Protein AF-H2IPE2-F1 (afdb_monomer_lite)

Organism: Rahnella aquatilis (strain ATCC 33071 / DSM 4594 / JCM 1683 / NBRC 105701 / NCIMB 13365 / CIP 78.65) (NCBI:txid745277)

Radius of gyration: 67.82 Å; chains: 1; bounding box: 161×78×217 Å

Foldseek 3Di:
DDDDDDDDDDDDDPDDDDAFAWEADPVGQIDGDQDDDDDDDDDDDDDDDDDDDDDDDPDDDDRPDQQLFDDAQADRQLLSQLLVVCLVCLPDQSCPDPSNVLRVLSLLLDDLVRNVVSLCRSLSSLVSVLVPDDQKHKYWDFPDDDPTDTDIDIDGDSSSVSSVVNSVSSNVVSVVSSVVVVVVVVVLVVVVVVVVVVLVVVLVVLVVVLVVLDPDDALVRLVVQLVVLVVQLVVLVVVLVVLVVVLVVLVVVLVVLVVQLVVLVVVLVVVVVVQVVFDDDPQFTFHWDWDFPDDDPTDIDTDTDGPGGNVNNVVSVVSSVVSVVVSVVSVVVSVVSVVVSVVSVVSSVVSVVSSVVSVVSSVSNVVSVVVSVVSVVVVVVVVVVSVVVVVVVVVVVSVVSVVVVVVSVVVVVVLVVLLVVLLQCQQALQEFEEAFAFPPDDQQQFWWWKGKRNLYIETEDSVCSNVLLVQLLVQLVVLVPDDLVPDPAKFKFWSFKDAQDPDDDPCRVQDASIWMKIKDFCVSQPHDDPVVLVVCAVVQWFDFAQKAWAWDQDPRRITTIMIMGGSGGDGATRHEFDQDPSFRFTKDWDDDFAQHDTHMYTYHQNPAAAPPDDAGSDDGRHTSYDYDDPDDPRDPDDDGPRPRDRPLDDDDFDWHFYDYDVVSSGGIMIMHTHDPQQAKDFAAAQWDDADQQQQVQQADDPAGAQHRVLSVVRGGDMDNGLLRVQLSSLLSQLPDPRNVVSADPVQSVCSVRSHAGFDDPVLADDPQGGWDWDFCQDSVNRGDSRYSRRIHTHGNNNVVVVVVVD

InterPro domains:
  IPR016128 Pyosin/cloacin translocation domain [PF06958] (533-672)
  IPR036302 Pyosin/cloacin translocation domain superfamily [SSF69369] (407-702)
  IPR037146 Colicin/pyocin, DNase domain superfamily [G3DSA:3.90.540.10] (673-806)
  IPR044925 His-Me finger superfamily [SSF54060] (674-803)
  IPR051425 Formin Homology [PTHR45725] (156-661)

pLDDT: mean 74.63, std 19.96, range [21.08, 97.31]

Sequence (806 aa):
MPGFSYNGDGKVPTGYFNGPPVTYDSDGSVRVNLSHVDEGSTNTGTGNAGGHDTGSASGSSGSVGSNWAGSGPVNTSLINATISESLSNLLVAVTSTASYRILRAAFDALALVQQPVARDQIVQAWQRAHDLMPDKVTESYETGGSNGHTATRTTDNAAKKTMAQAVTQVLSDLQSAISQHQKAGAAASEAAASAAAEAEKQRQAAIAAAGIAGLNQSVSQSQANLNTATAEQSRLQQAANVAAQNAVNLRQAAQSAESAAQQAALRANQLNAQAAKLTKRNGDYGHWETRDVGGKNDRTVSIFVTELTGSTLNAARTNATNTRNSANQQAGQASAAEQASAAAAVAARDAETHRQAAQAALTASQQAASRAAEAERQRKAAEAAAAAAATAARAAEAERQRKAAEAAAAKLAQAMQARQVAADSLRTISIQSVRGIPLSASMTGTPISWAVASEGGVVLGDDVVGAAWGRISAALAELRGIATASLAGPVAVTIVGLLYSSEVGVGSDVVPGRDISTLISGDVLSLPDSAVLNNAADTNVGISMPVRGQMVMRENGTLEAQLVRTGIAGSVPVVRAVKDNKTGYWSYTLPTMAGVPAQTILVSPADAPGVNTPLTMGGPVPLPENIVHTGNPVSAPQGVTVTTTPVADDLDFRDVILIFPAASGLKPLYVMLRSPRNMPGTVSGKGQPVGDNWLGNAGVGDGAPLPSQIANKLRGRTFGSFDSFRRAFWKTVADDPELSKQFDPNSLNTMRNGRAPYVRKQDRIGKRVKIELHHKQEISKGGDVYNVDNLNAATPKNHIEIHKGN

Structure (mmCIF, N/CA/C/O backbone):
data_AF-H2IPE2-F1
#
_entry.id   AF-H2IPE2-F1
#
loop_
_atom_site.group_PDB
_atom_site.id
_atom_site.type_symbol
_atom_site.label_atom_id
_atom_site.label_alt_id
_atom_site.label_comp_id
_atom_site.label_asym_id
_atom_site.label_entity_id
_atom_site.label_seq_id
_atom_site.pdbx_PDB_ins_code
_atom_site.Cartn_x
_atom_site.Cartn_y
_atom_site.Cartn_z
_atom_site.occupancy
_atom_site.B_iso_or_equiv
_atom_site.auth_seq_id
_atom_site.auth_comp_id
_atom_site.auth_asym_id
_atom_site.auth_atom_id
_atom_site.pdbx_PDB_model_num
ATOM 1 N N . MET A 1 1 ? -11.782 34.295 16.438 1.00 39.06 1 MET A N 1
ATOM 2 C CA . MET A 1 1 ? -10.940 35.502 16.600 1.00 39.06 1 MET A CA 1
ATOM 3 C C . MET A 1 1 ? -10.333 35.451 17.990 1.00 39.06 1 MET A C 1
ATOM 5 O O . MET A 1 1 ? -11.072 35.130 18.914 1.00 39.06 1 MET A O 1
ATOM 9 N N . PRO A 1 2 ? -9.000 35.509 18.092 1.00 32.69 2 PRO A N 1
ATOM 10 C CA . PRO A 1 2 ? -8.198 36.747 18.107 1.00 32.69 2 PRO A CA 1
ATOM 11 C C . PRO A 1 2 ? -7.173 36.730 16.947 1.00 32.69 2 PRO A C 1
ATOM 13 O O . PRO A 1 2 ? -6.943 35.676 16.374 1.00 32.69 2 PRO A O 1
ATOM 16 N N . GLY A 1 3 ? -6.573 37.803 16.435 1.00 26.47 3 GLY A N 1
ATOM 17 C CA . GLY A 1 3 ? -6.224 39.106 16.991 1.00 26.47 3 GLY A CA 1
ATOM 18 C C . GLY A 1 3 ? -4.714 39.294 16.784 1.00 26.47 3 GLY A C 1
ATOM 19 O O . GLY A 1 3 ? -3.959 39.073 17.721 1.00 26.47 3 GLY A O 1
ATOM 20 N N . PHE A 1 4 ? -4.272 39.629 15.563 1.00 25.16 4 PHE A N 1
ATOM 21 C CA . PHE A 1 4 ? -2.873 39.975 15.282 1.00 25.16 4 PHE A CA 1
ATOM 22 C C . PHE A 1 4 ? -2.774 41.394 14.721 1.00 25.16 4 PHE A C 1
ATOM 24 O O . PHE A 1 4 ? -3.373 41.732 13.703 1.00 25.16 4 PHE A O 1
ATOM 31 N N . SER A 1 5 ? -2.039 42.201 15.482 1.00 24.73 5 SER A N 1
ATOM 32 C CA . SER A 1 5 ? -1.697 43.599 15.259 1.00 24.73 5 SER A CA 1
ATOM 33 C C . SER A 1 5 ? -0.716 43.751 14.097 1.00 24.73 5 SER A C 1
ATOM 35 O O . SER A 1 5 ? 0.240 42.984 13.981 1.00 24.73 5 SER A O 1
ATOM 37 N N . TYR A 1 6 ? -0.948 44.769 13.274 1.00 25.72 6 TYR A N 1
ATOM 38 C CA . TYR A 1 6 ? -0.031 45.257 12.253 1.00 25.72 6 TYR A CA 1
ATOM 39 C C . TYR A 1 6 ? 0.849 46.334 12.898 1.00 25.72 6 TYR A C 1
ATOM 41 O O . TYR A 1 6 ? 0.336 47.381 13.279 1.00 25.72 6 TYR A O 1
ATOM 49 N N . ASN A 1 7 ? 2.158 46.100 12.996 1.00 26.72 7 ASN A N 1
ATOM 50 C CA . ASN A 1 7 ? 3.132 47.171 13.187 1.00 26.72 7 ASN A CA 1
ATOM 51 C C . ASN A 1 7 ? 4.085 47.148 11.998 1.00 26.72 7 ASN A C 1
ATOM 53 O O . ASN A 1 7 ? 4.836 46.194 11.802 1.00 26.72 7 ASN A O 1
ATOM 57 N N . GLY A 1 8 ? 3.992 48.198 11.187 1.00 27.27 8 GLY A N 1
ATOM 58 C CA . GLY A 1 8 ? 4.993 48.522 10.193 1.00 27.27 8 GLY A CA 1
ATOM 59 C C . GLY A 1 8 ? 6.176 49.200 10.867 1.00 27.27 8 GLY A C 1
ATOM 60 O O . GLY A 1 8 ? 5.989 50.156 11.607 1.00 27.27 8 GLY A O 1
ATOM 61 N N . ASP A 1 9 ? 7.370 48.723 10.547 1.00 25.06 9 ASP A N 1
ATOM 62 C CA . ASP A 1 9 ? 8.562 49.554 10.489 1.00 25.06 9 ASP A CA 1
ATOM 63 C C . ASP A 1 9 ? 9.328 49.161 9.229 1.00 25.06 9 ASP A C 1
ATOM 65 O O . ASP A 1 9 ? 9.737 48.015 9.027 1.00 25.06 9 ASP A O 1
ATOM 69 N N . GLY A 1 10 ? 9.441 50.128 8.323 1.00 31.70 10 GLY A N 1
ATOM 70 C CA . GLY A 1 10 ? 10.132 49.977 7.060 1.00 31.70 10 GLY A CA 1
ATOM 71 C C . GLY A 1 10 ? 11.640 49.926 7.262 1.00 31.70 10 GLY A C 1
ATOM 72 O O . GLY A 1 10 ? 12.254 50.933 7.597 1.00 31.70 10 GLY A O 1
ATOM 73 N N . LYS A 1 11 ? 12.239 48.779 6.940 1.00 24.83 11 LYS A N 1
ATOM 74 C CA . LYS A 1 11 ? 13.549 48.691 6.284 1.00 24.83 11 LYS A CA 1
ATOM 75 C C . LYS A 1 11 ? 13.545 47.493 5.341 1.00 24.83 11 LYS A C 1
ATOM 77 O O . LYS A 1 11 ? 13.530 46.348 5.775 1.00 24.83 11 LYS A O 1
ATOM 82 N N . VAL A 1 12 ? 13.549 47.783 4.045 1.00 25.69 12 VAL A N 1
ATOM 83 C CA . VAL A 1 12 ? 13.783 46.813 2.972 1.00 25.69 12 VAL A CA 1
ATOM 84 C C . VAL A 1 12 ? 15.279 46.475 2.971 1.00 25.69 12 VAL A C 1
ATOM 86 O O . VAL A 1 12 ? 16.079 47.398 2.807 1.00 25.69 12 VAL A O 1
ATOM 89 N N . PRO A 1 13 ? 15.709 45.209 3.109 1.00 25.03 13 PRO A N 1
ATOM 90 C CA . PRO A 1 13 ? 16.999 44.797 2.591 1.00 25.03 13 PRO A CA 1
ATOM 91 C C . PRO A 1 13 ? 16.805 44.522 1.099 1.00 25.03 13 PRO A C 1
ATOM 93 O O . PRO A 1 13 ? 16.124 43.578 0.702 1.00 25.03 13 PRO A O 1
ATOM 96 N N . THR A 1 14 ? 17.377 45.381 0.264 1.00 32.94 14 THR A N 1
ATOM 97 C CA . THR A 1 14 ? 17.540 45.144 -1.169 1.00 32.94 14 THR A CA 1
ATOM 98 C C . THR A 1 14 ? 18.471 43.949 -1.374 1.00 32.94 14 THR A C 1
ATOM 100 O O . THR A 1 14 ? 19.690 44.098 -1.368 1.00 32.94 14 THR A O 1
ATOM 103 N N . GLY A 1 15 ? 17.891 42.764 -1.535 1.00 22.78 15 GLY A N 1
ATOM 104 C CA . GLY A 1 15 ? 18.544 41.591 -2.103 1.00 22.78 15 GLY A CA 1
ATOM 105 C C . GLY A 1 15 ? 17.715 41.131 -3.293 1.00 22.78 15 GLY A C 1
ATOM 106 O O . GLY A 1 15 ? 16.628 40.590 -3.109 1.00 22.78 15 GLY A O 1
ATOM 107 N N . TYR A 1 16 ? 18.187 41.404 -4.508 1.00 24.92 16 TYR A N 1
ATOM 108 C CA . TYR A 1 16 ? 17.588 40.863 -5.726 1.00 24.92 16 TYR A CA 1
ATOM 109 C C . TYR A 1 16 ? 17.760 39.338 -5.714 1.00 24.92 16 TYR A C 1
ATOM 111 O O . TYR A 1 16 ? 18.867 38.841 -5.888 1.00 24.92 16 TYR A O 1
ATOM 119 N N . PHE A 1 17 ? 16.671 38.603 -5.489 1.00 22.50 17 PHE A N 1
ATOM 120 C CA . PHE A 1 17 ? 16.592 37.164 -5.733 1.00 22.50 17 PHE A CA 1
ATOM 121 C C . PHE A 1 17 ? 15.852 36.948 -7.056 1.00 22.50 17 PHE A C 1
ATOM 123 O O . PHE A 1 17 ? 14.641 37.152 -7.130 1.00 22.50 17 PHE A O 1
ATOM 130 N N . ASN A 1 18 ? 16.578 36.548 -8.102 1.00 28.97 18 ASN A N 1
ATOM 131 C CA . ASN A 1 18 ? 15.976 36.017 -9.324 1.00 28.97 18 ASN A CA 1
ATOM 132 C C . ASN A 1 18 ? 15.514 34.579 -9.048 1.00 28.97 18 ASN A C 1
ATOM 134 O O . ASN A 1 18 ? 16.329 33.706 -8.757 1.00 28.97 18 ASN A O 1
ATOM 138 N N . GLY A 1 19 ? 14.202 34.340 -9.097 1.00 30.44 19 GLY A N 1
ATOM 139 C CA . GLY A 1 19 ? 13.634 32.989 -9.069 1.00 30.44 19 GLY A CA 1
ATOM 140 C C . GLY A 1 19 ? 13.835 32.249 -10.403 1.00 30.44 19 GLY A C 1
ATOM 141 O O . GLY A 1 19 ? 14.130 32.891 -11.413 1.00 30.44 19 GLY A O 1
ATOM 142 N N . PRO A 1 20 ? 13.674 30.911 -10.431 1.00 31.31 20 PRO A N 1
ATOM 143 C CA . PRO A 1 20 ? 13.865 30.114 -11.641 1.00 31.31 20 PRO A CA 1
ATOM 144 C C . PRO A 1 20 ? 12.884 30.518 -12.759 1.00 31.31 20 PRO A C 1
ATOM 146 O O . PRO A 1 20 ? 11.712 30.785 -12.469 1.00 31.31 20 PRO A O 1
ATOM 149 N N . PRO A 1 21 ? 13.318 30.536 -14.034 1.00 30.81 21 PRO A N 1
ATOM 150 C CA . PRO A 1 21 ? 12.443 30.856 -15.152 1.00 30.81 21 PRO A CA 1
ATOM 151 C C . PRO A 1 21 ? 11.389 29.758 -15.344 1.00 30.81 21 PRO A C 1
ATOM 153 O O . PRO A 1 21 ? 11.684 28.562 -15.420 1.00 30.81 21 PRO A O 1
ATOM 156 N N . VAL A 1 22 ? 10.136 30.189 -15.428 1.00 33.06 22 VAL A N 1
ATOM 157 C CA . VAL A 1 22 ? 8.984 29.350 -15.757 1.00 33.06 22 VAL A CA 1
ATOM 158 C C . VAL A 1 22 ? 8.752 29.470 -17.259 1.00 33.06 22 VAL A C 1
ATOM 160 O O . VAL A 1 22 ? 8.732 30.580 -17.788 1.00 33.06 22 VAL A O 1
ATOM 163 N N . THR A 1 23 ? 8.593 28.341 -17.944 1.00 32.09 23 THR A N 1
ATOM 164 C CA . THR A 1 23 ? 8.240 28.319 -19.371 1.00 32.09 23 THR A CA 1
ATOM 165 C C . THR A 1 23 ? 6.856 27.726 -19.551 1.00 32.09 23 THR A C 1
ATOM 167 O O . THR A 1 23 ? 6.448 26.813 -18.826 1.00 32.09 23 THR A O 1
ATOM 170 N N . TYR A 1 24 ? 6.136 28.289 -20.512 1.00 34.62 24 TYR A N 1
ATOM 171 C CA . TYR A 1 24 ? 4.797 27.872 -20.872 1.00 34.62 24 TYR A CA 1
ATOM 172 C C . TYR A 1 24 ? 4.792 27.284 -22.263 1.00 34.62 24 TYR A C 1
ATOM 174 O O . TYR A 1 24 ? 5.375 27.846 -23.193 1.00 34.62 24 TYR A O 1
ATOM 182 N N . ASP A 1 25 ? 4.102 26.162 -22.384 1.00 35.34 25 ASP A N 1
ATOM 183 C CA . ASP A 1 25 ? 3.833 25.542 -23.665 1.00 35.34 25 ASP A CA 1
ATOM 184 C C . ASP A 1 25 ? 2.575 26.179 -24.285 1.00 35.34 25 ASP A C 1
ATOM 186 O O . ASP A 1 25 ? 1.688 26.690 -23.595 1.00 35.34 25 ASP A O 1
ATOM 190 N N . SER A 1 26 ? 2.466 26.139 -25.615 1.00 29.55 26 SER A N 1
ATOM 191 C CA . SER A 1 26 ? 1.367 26.752 -26.382 1.00 29.55 26 SER A CA 1
ATOM 192 C C . SER A 1 26 ? -0.039 26.209 -26.058 1.00 29.55 26 SER A C 1
ATOM 194 O O . SER A 1 26 ? -1.028 26.719 -26.583 1.00 29.55 26 SER A O 1
ATOM 196 N N . ASP A 1 27 ? -0.136 25.170 -25.224 1.00 31.84 27 ASP A N 1
ATOM 197 C CA . ASP A 1 27 ? -1.373 24.547 -24.743 1.00 31.84 27 ASP A CA 1
ATOM 198 C C . ASP A 1 27 ? -1.800 25.001 -23.330 1.00 31.84 27 ASP A C 1
ATOM 200 O O . ASP A 1 27 ? -2.842 24.569 -22.833 1.00 31.84 27 ASP A O 1
ATOM 204 N N . GLY A 1 28 ? -1.035 25.895 -22.692 1.00 28.58 28 GLY A N 1
ATOM 205 C CA . GLY A 1 28 ? -1.324 26.432 -21.360 1.00 28.58 28 GLY A CA 1
ATOM 206 C C . GLY A 1 28 ? -0.791 25.591 -20.195 1.00 28.58 28 GLY A C 1
ATOM 207 O O . GLY A 1 28 ? -1.116 25.890 -19.042 1.00 28.58 28 GLY A O 1
ATOM 208 N N . SER A 1 29 ? 0.018 24.559 -20.456 1.00 31.33 29 SER A N 1
ATOM 209 C CA . SER A 1 29 ? 0.733 23.817 -19.412 1.00 31.33 29 SER A CA 1
ATOM 210 C C . SER A 1 29 ? 1.990 24.565 -18.921 1.00 31.33 29 SER A C 1
ATOM 212 O O . SER A 1 29 ? 2.591 25.359 -19.647 1.00 31.33 29 SER A O 1
ATOM 214 N N . VAL A 1 30 ? 2.359 24.362 -17.645 1.00 31.36 30 VAL A N 1
ATOM 215 C CA . VAL A 1 30 ? 3.437 25.102 -16.953 1.00 31.36 30 VAL A CA 1
ATOM 216 C C . VAL A 1 30 ? 4.585 24.162 -16.589 1.00 31.36 30 VAL A C 1
ATOM 218 O O . VAL A 1 30 ? 4.368 23.188 -15.865 1.00 31.36 30 VAL A O 1
ATOM 221 N N . ARG A 1 31 ? 5.819 24.485 -17.004 1.00 34.50 31 ARG A N 1
ATOM 222 C CA . ARG A 1 31 ? 7.047 23.799 -16.559 1.00 34.50 31 ARG A CA 1
ATOM 223 C C . ARG A 1 31 ? 7.936 24.741 -15.739 1.00 34.50 31 ARG A C 1
ATOM 225 O O . ARG A 1 31 ? 8.247 25.854 -16.161 1.00 34.50 31 ARG A O 1
ATOM 232 N N . VAL A 1 32 ? 8.366 24.284 -14.560 1.00 31.36 32 VAL A N 1
ATOM 233 C CA . VAL A 1 32 ? 9.291 25.009 -13.666 1.00 31.36 32 VAL A CA 1
ATOM 234 C C . VAL A 1 32 ? 10.690 24.416 -13.820 1.00 31.36 32 VAL A C 1
ATOM 236 O O . VAL A 1 32 ? 10.896 23.248 -13.493 1.00 31.36 32 VAL A O 1
ATOM 239 N N . ASN A 1 33 ? 11.648 25.205 -14.313 1.00 33.59 33 ASN A N 1
ATOM 240 C CA . ASN A 1 33 ? 13.015 24.743 -14.558 1.00 33.59 33 ASN A CA 1
ATOM 241 C C . ASN A 1 33 ? 13.910 25.061 -13.345 1.00 33.59 33 ASN A C 1
ATOM 243 O O . ASN A 1 33 ? 14.179 26.223 -13.063 1.00 33.59 33 ASN A O 1
ATOM 247 N N . LEU A 1 34 ? 14.345 24.046 -12.590 1.00 32.06 34 LEU A N 1
ATOM 248 C CA . LEU A 1 34 ? 15.009 24.207 -11.280 1.00 32.06 34 LEU A CA 1
ATOM 249 C C . LEU A 1 34 ? 16.550 24.294 -11.331 1.00 32.06 34 LEU A C 1
ATOM 251 O O . LEU A 1 34 ? 17.202 24.156 -10.298 1.00 32.06 34 LEU A O 1
ATOM 255 N N . SER A 1 35 ? 17.155 24.535 -12.494 1.00 29.73 35 SER A N 1
ATOM 256 C CA . SER A 1 35 ? 18.611 24.675 -12.632 1.00 29.73 35 SER A CA 1
ATOM 257 C C . SER A 1 35 ? 18.993 26.074 -13.117 1.00 29.73 35 SER A C 1
ATOM 259 O O . SER A 1 35 ? 18.788 26.396 -14.286 1.00 29.73 35 SER A O 1
ATOM 261 N N . HIS A 1 36 ? 19.598 26.889 -12.250 1.00 26.64 36 HIS A N 1
ATOM 262 C CA . HIS A 1 36 ? 20.429 28.006 -12.699 1.00 26.64 36 HIS A CA 1
ATOM 263 C C . HIS A 1 36 ? 21.790 27.966 -12.001 1.00 26.64 36 HIS A C 1
ATOM 265 O O . HIS A 1 36 ? 21.869 27.864 -10.776 1.00 26.64 36 HIS A O 1
ATOM 271 N N . VAL A 1 37 ? 22.838 28.006 -12.820 1.00 27.39 37 VAL A N 1
ATOM 272 C CA . VAL A 1 37 ? 24.237 28.227 -12.454 1.00 27.39 37 VAL A CA 1
ATOM 273 C C . VAL A 1 37 ? 24.511 29.698 -12.759 1.00 27.39 37 VAL A C 1
ATOM 275 O O . VAL A 1 37 ? 24.294 30.124 -13.889 1.00 27.39 37 VAL A O 1
ATOM 278 N N . ASP A 1 38 ? 24.942 30.464 -11.758 1.00 26.17 38 ASP A N 1
ATOM 279 C CA . ASP A 1 38 ? 25.403 31.848 -11.926 1.00 26.17 38 ASP A CA 1
ATOM 280 C C . ASP A 1 38 ? 26.771 31.835 -12.639 1.00 26.17 38 ASP A C 1
ATOM 282 O O . ASP A 1 38 ? 27.764 31.370 -12.072 1.00 26.17 38 ASP A O 1
ATOM 286 N N . GLU A 1 39 ? 26.850 32.349 -13.870 1.00 28.30 39 GLU A N 1
ATOM 287 C CA . GLU A 1 39 ? 28.118 32.768 -14.484 1.00 28.30 39 GLU A CA 1
ATOM 288 C C . GLU A 1 39 ? 28.382 34.239 -14.130 1.00 28.30 39 GLU A C 1
ATOM 290 O O . GLU A 1 39 ? 27.570 35.128 -14.384 1.00 28.30 39 GLU A O 1
ATOM 295 N N . GLY A 1 40 ? 29.518 34.493 -13.475 1.00 26.34 40 GLY A N 1
ATOM 296 C CA . GLY A 1 40 ? 29.818 35.765 -12.823 1.00 26.34 40 GLY A CA 1
ATOM 297 C C . GLY A 1 40 ? 30.146 36.939 -13.752 1.00 26.34 40 GLY A C 1
ATOM 298 O O . GLY A 1 40 ? 30.749 36.791 -14.811 1.00 26.34 40 GLY A O 1
ATOM 299 N N . SER A 1 41 ? 29.862 38.149 -13.260 1.00 24.48 41 SER A N 1
ATOM 300 C CA . SER A 1 41 ? 30.501 39.386 -13.719 1.00 24.48 41 SER A CA 1
ATOM 301 C C . SER A 1 41 ? 31.745 39.660 -12.873 1.00 24.48 41 SER A C 1
ATOM 303 O O . SER A 1 41 ? 31.660 39.912 -11.671 1.00 24.48 41 SER A O 1
ATOM 305 N N . THR A 1 42 ? 32.911 39.652 -13.513 1.00 31.06 42 THR A N 1
ATOM 306 C CA . THR A 1 42 ? 34.195 40.084 -12.955 1.00 31.06 42 THR A CA 1
ATOM 307 C C . THR A 1 42 ? 34.145 41.545 -12.509 1.00 31.06 42 THR A C 1
ATOM 309 O O . THR A 1 42 ? 33.876 42.423 -13.329 1.00 31.06 42 THR A O 1
ATOM 312 N N . ASN A 1 43 ? 34.499 41.836 -11.255 1.00 25.27 43 ASN A N 1
ATOM 313 C CA . ASN A 1 43 ? 35.090 43.131 -10.932 1.00 25.27 43 ASN A CA 1
ATOM 314 C C . ASN A 1 43 ? 36.137 42.997 -9.819 1.00 25.27 43 ASN A C 1
ATOM 316 O O . ASN A 1 43 ? 35.881 42.464 -8.742 1.00 25.27 43 ASN A O 1
ATOM 320 N N . THR A 1 44 ? 37.343 43.450 -10.135 1.00 30.62 44 THR A N 1
ATOM 321 C CA . THR A 1 44 ? 38.540 43.443 -9.296 1.00 30.62 44 THR A CA 1
ATOM 322 C C . THR A 1 44 ? 38.428 44.470 -8.172 1.00 30.62 44 THR A C 1
ATOM 324 O O . THR A 1 44 ? 38.201 45.647 -8.441 1.00 30.62 44 THR A O 1
ATOM 327 N N . GLY A 1 45 ? 38.663 44.052 -6.926 1.00 24.45 45 GLY A N 1
ATOM 328 C CA . GLY A 1 45 ? 38.722 44.947 -5.770 1.00 24.45 45 GLY A CA 1
ATOM 329 C C . GLY A 1 45 ? 39.534 44.341 -4.629 1.00 24.45 45 GLY A C 1
ATOM 330 O O . GLY A 1 45 ? 39.063 43.478 -3.902 1.00 24.45 45 GLY A O 1
ATOM 331 N N . THR A 1 46 ? 40.774 44.797 -4.510 1.00 28.00 46 THR A N 1
ATOM 332 C CA . THR A 1 46 ? 41.756 44.528 -3.450 1.00 28.00 46 THR A CA 1
ATOM 333 C C . THR A 1 46 ? 41.250 44.864 -2.040 1.00 28.00 46 THR A C 1
ATOM 335 O O . THR A 1 46 ? 40.704 45.947 -1.841 1.00 28.00 46 THR A O 1
ATOM 338 N N . GLY A 1 47 ? 41.546 44.027 -1.038 1.00 25.91 47 GLY A N 1
ATOM 339 C CA . GLY A 1 47 ? 41.375 44.376 0.380 1.00 25.91 47 GLY A CA 1
ATOM 340 C C . GLY A 1 47 ? 41.692 43.222 1.334 1.00 25.91 47 GLY A C 1
ATOM 341 O O . GLY A 1 47 ? 41.140 42.142 1.203 1.00 25.91 47 GLY A O 1
ATOM 342 N N . ASN A 1 48 ? 42.620 43.459 2.254 1.00 25.42 48 ASN A N 1
ATOM 343 C CA . ASN A 1 48 ? 43.373 42.496 3.061 1.00 25.42 48 ASN A CA 1
ATOM 344 C C . ASN A 1 48 ? 42.798 42.306 4.490 1.00 25.42 48 ASN A C 1
ATOM 346 O O . ASN A 1 48 ? 42.103 43.194 4.977 1.00 25.42 48 ASN A O 1
ATOM 350 N N . ALA A 1 49 ? 43.253 41.233 5.166 1.00 26.31 49 ALA A N 1
ATOM 351 C CA . ALA A 1 49 ? 43.192 40.896 6.610 1.00 26.31 49 ALA A CA 1
ATOM 352 C C . ALA A 1 49 ? 41.877 40.278 7.150 1.00 26.31 49 ALA A C 1
ATOM 354 O O . ALA A 1 49 ? 40.805 40.821 6.939 1.00 26.31 49 ALA A O 1
ATOM 355 N N . GLY A 1 50 ? 41.849 39.171 7.906 1.00 25.73 50 GLY A N 1
ATOM 356 C CA . GLY A 1 50 ? 42.879 38.296 8.484 1.00 25.73 50 GLY A CA 1
ATOM 357 C C . GLY A 1 50 ? 42.256 37.364 9.551 1.00 25.73 50 GLY A C 1
ATOM 358 O O . GLY A 1 50 ? 41.247 37.723 10.146 1.00 25.73 50 GLY A O 1
ATOM 359 N N . GLY A 1 51 ? 42.890 36.212 9.820 1.00 25.14 51 GLY A N 1
ATOM 360 C CA . GLY A 1 51 ? 42.870 35.549 11.140 1.00 25.14 51 GLY A CA 1
ATOM 361 C C . GLY A 1 51 ? 41.967 34.317 11.344 1.00 25.14 51 GLY A C 1
ATOM 362 O O . GLY A 1 51 ? 40.761 34.458 11.470 1.00 25.14 51 GLY A O 1
ATOM 363 N N . HIS A 1 52 ? 42.622 33.145 11.419 1.00 24.72 52 HIS A N 1
ATOM 364 C CA . HIS A 1 52 ? 42.321 31.846 12.077 1.00 24.72 52 HIS A CA 1
ATOM 365 C C . HIS A 1 52 ? 41.046 31.730 12.962 1.00 24.72 52 HIS A C 1
ATOM 367 O O . HIS A 1 52 ? 40.726 32.647 13.701 1.00 24.72 52 HIS A O 1
ATOM 373 N N . ASP A 1 53 ? 40.301 30.614 13.017 1.00 25.62 53 ASP A N 1
ATOM 374 C CA . ASP A 1 53 ? 40.793 29.274 13.355 1.00 25.62 53 ASP A CA 1
ATOM 375 C C . ASP A 1 53 ? 39.778 28.128 13.074 1.00 25.62 53 ASP A C 1
ATOM 377 O O . ASP A 1 53 ? 38.590 28.337 12.849 1.00 25.62 53 ASP A O 1
ATOM 381 N N . THR A 1 54 ? 40.331 26.915 13.095 1.00 27.58 54 THR A N 1
ATOM 382 C CA . THR A 1 54 ? 39.860 25.544 12.788 1.00 27.58 54 THR A CA 1
ATOM 383 C C . THR A 1 54 ? 38.409 25.083 13.068 1.00 27.58 54 THR A C 1
ATOM 385 O O . THR A 1 54 ? 37.837 25.281 14.135 1.00 27.58 54 THR A O 1
ATOM 388 N N . GLY A 1 55 ? 37.876 24.281 12.128 1.00 22.97 55 GLY A N 1
ATOM 389 C CA . GLY A 1 55 ? 36.713 23.409 12.334 1.00 22.97 55 GLY A CA 1
ATOM 390 C C . GLY A 1 55 ? 36.267 22.682 11.059 1.00 22.97 55 GLY A C 1
ATOM 391 O O . GLY A 1 55 ? 35.473 23.206 10.287 1.00 22.97 55 GLY A O 1
ATOM 392 N N . SER A 1 56 ? 36.781 21.473 10.821 1.00 28.80 56 SER A N 1
ATOM 393 C CA . SER A 1 56 ? 36.361 20.600 9.717 1.00 28.80 56 SER A CA 1
ATOM 394 C C . SER A 1 56 ? 34.862 20.278 9.767 1.00 28.80 56 SER A C 1
ATOM 396 O O . SER A 1 56 ? 34.402 19.623 10.698 1.00 28.80 56 SER A O 1
ATOM 398 N N . ALA A 1 57 ? 34.126 20.640 8.717 1.00 22.41 57 ALA A N 1
ATOM 399 C CA . ALA A 1 57 ? 32.861 20.013 8.348 1.00 22.41 57 ALA A CA 1
ATOM 400 C C . ALA A 1 57 ? 32.756 19.988 6.817 1.00 22.41 57 ALA A C 1
ATOM 402 O O . ALA A 1 57 ? 32.742 21.022 6.154 1.00 22.41 57 ALA A O 1
ATOM 403 N N . SER A 1 58 ? 32.729 18.782 6.256 1.00 24.14 58 SER A N 1
ATOM 404 C CA . SER A 1 58 ? 32.490 18.500 4.843 1.00 24.14 58 SER A CA 1
ATOM 405 C C . SER A 1 58 ? 31.137 19.074 4.407 1.00 24.14 58 SER A C 1
ATOM 407 O O . SER A 1 58 ? 30.086 18.508 4.716 1.00 24.14 58 SER A O 1
ATOM 409 N N . GLY A 1 59 ? 31.162 20.209 3.709 1.00 21.08 59 GLY A N 1
ATOM 410 C CA . GLY A 1 59 ? 29.984 20.848 3.133 1.00 21.08 59 GLY A CA 1
ATOM 411 C C . GLY A 1 59 ? 29.486 20.085 1.911 1.00 21.08 59 GLY A C 1
ATOM 412 O O . GLY A 1 59 ? 29.982 20.280 0.807 1.00 21.08 59 GLY A O 1
ATOM 413 N N . SER A 1 60 ? 28.493 19.221 2.115 1.00 22.58 60 SER A N 1
ATOM 414 C CA . SER A 1 60 ? 27.610 18.741 1.051 1.00 22.58 60 SER A CA 1
ATOM 415 C C . SER A 1 60 ? 26.833 19.938 0.501 1.00 22.58 60 SER A C 1
ATOM 417 O O . SER A 1 60 ? 26.050 20.549 1.228 1.00 22.58 60 SER A O 1
ATOM 419 N N . SER A 1 61 ? 27.041 20.278 -0.769 1.00 22.39 61 SER A N 1
ATOM 420 C CA . SER A 1 61 ? 26.274 21.296 -1.487 1.00 22.39 61 SER A CA 1
ATOM 421 C C . SER A 1 61 ? 24.797 20.887 -1.544 1.00 22.39 61 SER A C 1
ATOM 423 O O . SER A 1 61 ? 24.399 19.945 -2.227 1.00 22.39 61 SER A O 1
ATOM 425 N N . GLY A 1 62 ? 23.971 21.563 -0.745 1.00 22.05 62 GLY A N 1
ATOM 426 C CA . GLY A 1 62 ? 22.537 21.317 -0.653 1.00 22.05 62 GLY A CA 1
ATOM 427 C C . GLY A 1 62 ? 21.805 21.791 -1.905 1.00 22.05 62 GLY A C 1
ATOM 428 O O . GLY A 1 62 ? 21.623 22.985 -2.110 1.00 22.05 62 GLY A O 1
ATOM 429 N N . SER A 1 63 ? 21.346 20.835 -2.711 1.00 26.52 63 SER A N 1
ATOM 430 C CA . SER A 1 63 ? 20.275 21.007 -3.696 1.00 26.52 63 SER A CA 1
ATOM 431 C C . SER A 1 63 ? 19.047 21.652 -3.037 1.00 26.52 63 SER A C 1
ATOM 433 O O . SER A 1 63 ? 18.506 21.099 -2.076 1.00 26.52 63 SER A O 1
ATOM 435 N N . VAL A 1 64 ? 18.546 22.771 -3.569 1.00 30.52 64 VAL A N 1
ATOM 436 C CA . VAL A 1 64 ? 17.237 23.336 -3.190 1.00 30.52 64 VAL A CA 1
ATOM 437 C C . VAL A 1 64 ? 16.142 22.455 -3.810 1.00 30.52 64 VAL A C 1
ATOM 439 O O . VAL A 1 64 ? 15.592 22.758 -4.861 1.00 30.52 64 VAL A O 1
ATOM 442 N N . GLY A 1 65 ? 15.886 21.297 -3.194 1.00 35.91 65 GLY A N 1
ATOM 443 C CA . GLY A 1 65 ? 14.943 20.285 -3.676 1.00 35.91 65 GLY A CA 1
ATOM 444 C C . GLY A 1 65 ? 13.726 20.118 -2.763 1.00 35.91 65 GLY A C 1
ATOM 445 O O . GLY A 1 65 ? 13.872 19.862 -1.572 1.00 35.91 65 GLY A O 1
ATOM 446 N N . SER A 1 66 ? 12.531 20.234 -3.347 1.00 51.03 66 SER A N 1
ATOM 447 C CA . SER A 1 66 ? 11.340 19.394 -3.094 1.00 51.03 66 SER A CA 1
ATOM 448 C C . SER A 1 66 ? 10.910 19.084 -1.645 1.00 51.03 66 SER A C 1
ATOM 450 O O . SER A 1 66 ? 10.312 18.036 -1.399 1.00 51.03 66 SER A O 1
ATOM 452 N N . ASN A 1 67 ? 11.169 19.975 -0.684 1.00 62.06 67 ASN A N 1
ATOM 453 C CA . ASN A 1 67 ? 10.797 19.802 0.725 1.00 62.06 67 ASN A CA 1
ATOM 454 C C . ASN A 1 67 ? 9.843 20.912 1.195 1.00 62.06 67 ASN A C 1
ATOM 456 O O . ASN A 1 67 ? 10.266 21.915 1.769 1.00 62.06 67 ASN A O 1
ATOM 460 N N . TRP A 1 68 ? 8.539 20.724 0.969 1.00 77.62 68 TRP A N 1
ATOM 461 C CA . TRP A 1 68 ? 7.495 21.629 1.473 1.00 77.62 68 TRP A CA 1
ATOM 462 C C . TRP A 1 68 ? 7.011 21.237 2.876 1.00 77.62 68 TRP A C 1
ATOM 464 O O . TRP A 1 68 ? 6.644 22.100 3.673 1.00 77.62 68 TRP A O 1
ATOM 474 N N . ALA A 1 69 ? 7.030 19.939 3.181 1.00 76.69 69 ALA A N 1
ATOM 475 C CA . ALA A 1 69 ? 6.565 19.367 4.437 1.00 76.69 69 ALA A CA 1
ATOM 476 C C . ALA A 1 69 ? 7.573 19.525 5.585 1.00 76.69 69 ALA A C 1
ATOM 478 O O . ALA A 1 69 ? 8.722 19.093 5.479 1.00 76.69 69 ALA A O 1
ATOM 479 N N . GLY A 1 70 ? 7.117 20.075 6.714 1.00 70.25 70 GLY A N 1
ATOM 480 C CA . GLY A 1 70 ? 7.843 20.043 7.988 1.00 70.25 70 GLY A CA 1
ATOM 481 C C . GLY A 1 70 ? 7.658 18.717 8.739 1.00 70.25 70 GLY A C 1
ATOM 482 O O . GLY A 1 70 ? 6.761 17.935 8.419 1.00 70.25 70 GLY A O 1
ATOM 483 N N . SER A 1 71 ? 8.497 18.469 9.751 1.00 61.47 71 SER A N 1
ATOM 484 C CA . SER A 1 71 ? 8.374 17.296 10.633 1.00 61.47 71 SER A CA 1
ATOM 485 C C . SER A 1 71 ? 7.011 17.255 11.331 1.00 61.47 71 SER A C 1
ATOM 487 O O . SER A 1 71 ? 6.475 18.294 11.716 1.00 61.47 71 SER A O 1
ATOM 489 N N . GLY A 1 72 ? 6.459 16.057 11.510 1.00 72.75 72 GLY A N 1
ATOM 490 C CA . GLY A 1 72 ? 5.175 15.869 12.169 1.00 72.75 72 GLY A CA 1
ATOM 491 C C . GLY A 1 72 ? 4.664 14.427 12.095 1.00 72.75 72 GLY A C 1
ATOM 492 O O . GLY A 1 72 ? 5.406 13.528 11.695 1.00 72.75 72 GLY A O 1
ATOM 493 N N . PRO A 1 73 ? 3.412 14.193 12.520 1.00 63.62 73 PRO A N 1
ATOM 494 C CA . PRO A 1 73 ? 2.828 12.854 12.645 1.00 63.62 73 PRO A CA 1
ATOM 495 C C . PRO A 1 73 ? 2.605 12.125 11.310 1.00 63.62 73 PRO A C 1
ATOM 497 O O . PRO A 1 73 ? 2.446 10.907 11.311 1.00 63.62 73 PRO A O 1
ATOM 500 N N . VAL A 1 74 ? 2.603 12.831 10.175 1.00 71.94 74 VAL A N 1
ATOM 501 C CA . VAL A 1 74 ? 2.471 12.229 8.840 1.00 71.94 74 VAL A CA 1
ATOM 502 C C . VAL A 1 74 ? 3.815 12.271 8.111 1.00 71.94 74 VAL A C 1
ATOM 504 O O . VAL A 1 74 ? 4.546 13.259 8.179 1.00 71.94 74 VAL A O 1
ATOM 507 N N . ASN A 1 75 ? 4.149 11.186 7.403 1.00 74.94 75 ASN A N 1
ATOM 508 C CA . ASN A 1 75 ? 5.409 11.048 6.671 1.00 74.94 75 ASN A CA 1
ATOM 509 C C . ASN A 1 75 ? 5.595 12.191 5.650 1.00 74.94 75 ASN A C 1
ATOM 511 O O . ASN A 1 75 ? 4.773 12.385 4.754 1.00 74.94 75 ASN A O 1
ATOM 515 N N . THR A 1 76 ? 6.701 12.927 5.767 1.00 69.81 76 THR A N 1
ATOM 516 C CA . THR A 1 76 ? 6.990 14.119 4.954 1.00 69.81 76 THR A CA 1
ATOM 517 C C . THR A 1 76 ? 7.176 13.807 3.471 1.00 69.81 76 THR A C 1
ATOM 519 O O . THR A 1 76 ? 6.730 14.584 2.629 1.00 69.81 76 THR A O 1
ATOM 522 N N . SER A 1 77 ? 7.754 12.653 3.128 1.00 65.12 77 SER A N 1
ATOM 523 C CA . SER A 1 77 ? 7.897 12.204 1.739 1.00 65.12 77 SER A CA 1
ATOM 524 C C . SER A 1 77 ? 6.542 11.934 1.084 1.00 65.12 77 SER A C 1
ATOM 526 O O . SER A 1 77 ? 6.362 12.259 -0.086 1.00 65.12 77 SER A O 1
ATOM 528 N N . LEU A 1 78 ? 5.568 11.404 1.834 1.00 70.19 78 LEU A N 1
ATOM 529 C CA . LEU A 1 78 ? 4.200 11.194 1.345 1.00 70.19 78 LEU A CA 1
ATOM 530 C C . LEU A 1 78 ? 3.481 12.527 1.075 1.00 70.19 78 LEU A C 1
ATOM 532 O O . LEU A 1 78 ? 2.842 12.684 0.033 1.00 70.19 78 LEU A O 1
ATOM 536 N N . ILE A 1 79 ? 3.624 13.499 1.982 1.00 74.12 79 ILE A N 1
ATOM 537 C CA . ILE A 1 79 ? 3.091 14.864 1.828 1.00 74.12 79 ILE A CA 1
ATOM 538 C C . ILE A 1 79 ? 3.695 15.516 0.573 1.00 74.12 79 ILE A C 1
ATOM 540 O O . ILE A 1 79 ? 2.956 15.924 -0.322 1.00 74.12 79 ILE A O 1
ATOM 544 N N . ASN A 1 80 ? 5.027 15.531 0.452 1.00 76.56 80 ASN A N 1
ATOM 545 C CA . ASN A 1 80 ? 5.729 16.135 -0.686 1.00 76.56 80 ASN A CA 1
ATOM 546 C C . ASN A 1 80 ? 5.388 15.450 -2.024 1.00 76.56 80 ASN A C 1
ATOM 548 O O . ASN A 1 80 ? 5.187 16.134 -3.027 1.00 76.56 80 ASN A O 1
ATOM 552 N N . ALA A 1 81 ? 5.262 14.118 -2.048 1.00 68.62 81 ALA A N 1
ATOM 553 C CA . ALA A 1 81 ? 4.875 13.375 -3.250 1.00 68.62 81 ALA A CA 1
ATOM 554 C C . ALA A 1 81 ? 3.455 13.724 -3.721 1.00 68.62 81 ALA A C 1
ATOM 556 O O . ALA A 1 81 ? 3.217 13.888 -4.915 1.00 68.62 81 ALA A O 1
ATOM 557 N N . THR A 1 82 ? 2.521 13.886 -2.784 1.00 76.38 82 THR A N 1
ATOM 558 C CA . THR A 1 82 ? 1.128 14.234 -3.096 1.00 76.38 82 THR A CA 1
ATOM 559 C C . THR A 1 82 ? 1.009 15.671 -3.626 1.00 76.38 82 THR A C 1
ATOM 561 O O . THR A 1 82 ? 0.249 15.921 -4.565 1.00 76.38 82 THR A O 1
ATOM 564 N N . ILE A 1 83 ? 1.788 16.615 -3.078 1.00 78.56 83 ILE A N 1
ATOM 565 C CA . ILE A 1 83 ? 1.891 17.988 -3.609 1.00 78.56 83 ILE A CA 1
ATOM 566 C C . ILE A 1 83 ? 2.429 17.958 -5.042 1.00 78.56 83 ILE A C 1
ATOM 568 O O . ILE A 1 83 ? 1.850 18.577 -5.932 1.00 78.56 83 ILE A O 1
ATOM 572 N N . SER A 1 84 ? 3.499 17.196 -5.279 1.00 73.50 84 SER A N 1
ATOM 573 C CA . SER A 1 84 ? 4.125 17.079 -6.598 1.00 73.50 84 SER A CA 1
ATOM 574 C C . SER A 1 84 ? 3.182 16.479 -7.650 1.00 73.50 84 SER A C 1
ATOM 576 O O . SER A 1 84 ? 3.112 16.993 -8.767 1.00 73.50 84 SER A O 1
ATOM 578 N N . GLU A 1 85 ? 2.399 15.451 -7.301 1.00 70.38 85 GLU A N 1
ATOM 579 C CA . GLU A 1 85 ? 1.373 14.896 -8.196 1.00 70.38 85 GLU A CA 1
ATOM 580 C C . GLU A 1 85 ? 0.251 15.906 -8.473 1.00 70.38 85 GLU A C 1
ATOM 582 O O . GLU A 1 85 ? -0.191 16.039 -9.611 1.00 70.38 85 GLU A O 1
ATOM 587 N N . SER A 1 86 ? -0.183 16.658 -7.458 1.00 73.50 86 SER A N 1
ATOM 588 C CA . SER A 1 86 ? -1.239 17.670 -7.608 1.00 73.50 86 SER A CA 1
ATOM 589 C C . SER A 1 86 ? -0.821 18.805 -8.549 1.00 73.50 86 SER A C 1
ATOM 591 O O . SER A 1 86 ? -1.616 19.240 -9.376 1.00 73.50 86 SER A O 1
ATOM 593 N N . LEU A 1 87 ? 0.441 19.241 -8.473 1.00 71.56 87 LEU A N 1
ATOM 594 C CA . LEU A 1 87 ? 1.015 20.238 -9.385 1.00 71.56 87 LEU A CA 1
ATOM 595 C C . LEU A 1 87 ? 1.168 19.713 -10.819 1.00 71.56 87 LEU A C 1
ATOM 597 O O . LEU A 1 87 ? 1.132 20.499 -11.758 1.00 71.56 87 LEU A O 1
ATOM 601 N N . SER A 1 88 ? 1.311 18.398 -10.992 1.00 62.75 88 SER A N 1
ATOM 602 C CA . SER A 1 88 ? 1.376 17.763 -12.316 1.00 62.75 88 SER A CA 1
ATOM 603 C C . SER A 1 88 ? -0.019 17.558 -12.931 1.00 62.75 88 SER A C 1
ATOM 605 O O . SER A 1 88 ? -0.161 17.515 -14.148 1.00 62.75 88 SER A O 1
ATOM 607 N N . ASN A 1 89 ? -1.061 17.467 -12.095 1.00 62.81 89 ASN A N 1
ATOM 608 C CA . ASN A 1 89 ? -2.443 17.158 -12.478 1.00 62.81 89 ASN A CA 1
ATOM 609 C C . ASN A 1 89 ? -3.395 18.351 -12.253 1.00 62.81 89 ASN A C 1
ATOM 611 O O . ASN A 1 89 ? -4.473 18.187 -11.681 1.00 62.81 89 ASN A O 1
ATOM 615 N N . LEU A 1 90 ? -3.028 19.546 -12.735 1.00 60.88 90 LEU A N 1
ATOM 616 C CA . LEU A 1 90 ? -3.757 20.817 -12.525 1.00 60.88 90 LEU A CA 1
ATOM 617 C C . LEU A 1 90 ? -5.229 20.838 -13.007 1.00 60.88 90 LEU A C 1
ATOM 619 O O . LEU A 1 90 ? -5.938 21.809 -12.764 1.00 60.88 90 LEU A O 1
ATOM 623 N N . LEU A 1 91 ? -5.709 19.783 -13.673 1.00 54.16 91 LEU A N 1
ATOM 624 C CA . LEU A 1 91 ? -7.084 19.647 -14.173 1.00 54.16 91 LEU A CA 1
ATOM 625 C C . LEU A 1 91 ? -7.984 18.750 -13.297 1.00 54.16 91 LEU A C 1
ATOM 627 O O . LEU A 1 91 ? -9.168 18.602 -13.596 1.00 54.16 91 LEU A O 1
ATOM 631 N N . VAL A 1 92 ? -7.453 18.131 -12.236 1.00 60.41 92 VAL A N 1
ATOM 632 C CA . VAL A 1 92 ? -8.166 17.133 -11.418 1.00 60.41 92 VAL A CA 1
ATOM 633 C C . VAL A 1 92 ? -8.317 17.623 -9.976 1.00 60.41 92 VAL A C 1
ATOM 635 O O . VAL A 1 92 ? -7.393 18.186 -9.396 1.00 60.41 92 VAL A O 1
ATOM 638 N N . ALA A 1 93 ? -9.481 17.381 -9.361 1.00 71.06 93 ALA A N 1
ATOM 639 C CA . ALA A 1 93 ? -9.699 17.685 -7.947 1.00 71.06 93 ALA A CA 1
ATOM 640 C C . ALA A 1 93 ? -8.690 16.922 -7.073 1.00 71.06 93 ALA A C 1
ATOM 642 O O . ALA A 1 93 ? -8.643 15.690 -7.128 1.00 71.06 93 ALA A O 1
ATOM 643 N N . VAL A 1 94 ? -7.923 17.625 -6.234 1.00 76.50 94 VAL A N 1
ATOM 644 C CA . VAL A 1 94 ? -6.826 17.029 -5.445 1.00 76.50 94 VAL A CA 1
ATOM 645 C C . VAL A 1 94 ? -7.311 15.877 -4.570 1.00 76.50 94 VAL A C 1
ATOM 647 O O . VAL A 1 94 ? -6.646 14.853 -4.481 1.00 76.50 94 VAL A O 1
ATOM 650 N N . THR A 1 95 ? -8.522 15.972 -4.018 1.00 74.38 95 THR A N 1
ATOM 651 C CA . THR A 1 95 ? -9.120 14.912 -3.189 1.00 74.38 95 THR A CA 1
ATOM 652 C C . THR A 1 95 ? -9.411 13.606 -3.938 1.00 74.38 95 THR A C 1
ATOM 654 O O . THR A 1 95 ? -9.592 12.554 -3.324 1.00 74.38 95 THR A O 1
ATOM 657 N N . SER A 1 96 ? -9.431 13.647 -5.271 1.00 69.75 96 SER A N 1
ATOM 658 C CA . SER A 1 96 ? -9.697 12.500 -6.142 1.00 69.75 96 SER A CA 1
ATOM 659 C C . SER A 1 96 ? -8.432 11.811 -6.670 1.00 69.75 96 SER A C 1
ATOM 661 O O . SER A 1 96 ? -8.540 10.784 -7.350 1.00 69.75 96 SER A O 1
ATOM 663 N N . THR A 1 97 ? -7.237 12.310 -6.338 1.00 69.06 97 THR A N 1
ATOM 664 C CA . THR A 1 97 ? -5.972 11.684 -6.748 1.00 69.06 97 THR A CA 1
ATOM 665 C C . THR A 1 97 ? -5.644 10.463 -5.886 1.00 69.06 97 THR A C 1
ATOM 667 O O . THR A 1 97 ? -6.123 10.302 -4.758 1.00 69.06 97 THR A O 1
ATOM 670 N N . ALA A 1 98 ? -4.849 9.540 -6.433 1.00 63.59 98 ALA A N 1
ATOM 671 C CA . ALA A 1 98 ? -4.480 8.323 -5.717 1.00 63.59 98 ALA A CA 1
ATOM 672 C C . ALA A 1 98 ? -3.558 8.627 -4.527 1.00 63.59 98 ALA A C 1
ATOM 674 O O . ALA A 1 98 ? -3.784 8.087 -3.443 1.00 63.59 98 ALA A O 1
ATOM 675 N N . SER A 1 99 ? -2.583 9.524 -4.697 1.00 68.62 99 SER A N 1
ATOM 676 C CA . SER A 1 99 ? -1.700 9.965 -3.609 1.00 68.62 99 SER A CA 1
ATOM 677 C C . SER A 1 99 ? -2.454 10.661 -2.486 1.00 68.62 99 SER A C 1
ATOM 679 O O . SER A 1 99 ? -2.201 10.363 -1.319 1.00 68.62 99 SER A O 1
ATOM 681 N N . TYR A 1 100 ? -3.438 11.510 -2.801 1.00 79.62 100 TYR A N 1
ATOM 682 C CA . TYR A 1 100 ? -4.194 12.197 -1.761 1.00 79.62 100 TYR A CA 1
ATOM 683 C C . TYR A 1 100 ? -5.081 11.240 -0.965 1.00 79.62 100 TYR A C 1
ATOM 685 O O . TYR A 1 100 ? -5.152 11.351 0.254 1.00 79.62 100 TYR A O 1
ATOM 693 N N . ARG A 1 101 ? -5.695 10.235 -1.604 1.00 75.69 101 ARG A N 1
ATOM 694 C CA . ARG A 1 101 ? -6.420 9.181 -0.870 1.00 75.69 101 ARG A CA 1
ATOM 695 C C . ARG A 1 101 ? -5.513 8.416 0.096 1.00 75.69 101 ARG A C 1
ATOM 697 O O . ARG A 1 101 ? -5.945 8.073 1.193 1.00 75.69 101 ARG A O 1
ATOM 704 N N . ILE A 1 102 ? -4.264 8.165 -0.295 1.00 67.25 102 ILE A N 1
ATOM 705 C CA . ILE A 1 102 ? -3.268 7.502 0.560 1.00 67.25 102 ILE A CA 1
ATOM 706 C C . ILE A 1 102 ? -2.884 8.410 1.735 1.00 67.25 102 ILE A C 1
ATOM 708 O O . ILE A 1 102 ? -2.859 7.957 2.878 1.00 67.25 102 ILE A O 1
ATOM 712 N N . LEU A 1 103 ? -2.646 9.697 1.474 1.00 79.62 103 LEU A N 1
ATOM 713 C CA . LEU A 1 103 ? -2.396 10.696 2.512 1.00 79.62 103 LEU A CA 1
ATOM 714 C C . LEU A 1 103 ? -3.574 10.811 3.489 1.00 79.62 103 LEU A C 1
ATOM 716 O O . LEU A 1 103 ? -3.370 10.834 4.701 1.00 79.62 103 LEU A O 1
ATOM 720 N N . ARG A 1 104 ? -4.803 10.843 2.970 1.00 83.25 104 ARG A N 1
ATOM 721 C CA . ARG A 1 104 ? -6.028 10.944 3.762 1.00 83.25 104 ARG A CA 1
ATOM 722 C C . ARG A 1 104 ? -6.241 9.712 4.641 1.00 83.25 104 ARG A C 1
ATOM 724 O O . ARG A 1 104 ? -6.562 9.863 5.812 1.00 83.25 104 ARG A O 1
ATOM 731 N N . ALA A 1 105 ? -5.963 8.514 4.130 1.00 67.44 105 ALA A N 1
ATOM 732 C CA . ALA A 1 105 ? -6.002 7.293 4.932 1.00 67.44 105 ALA A CA 1
ATOM 733 C C . ALA A 1 105 ? -4.954 7.297 6.061 1.00 67.44 105 ALA A C 1
ATOM 735 O O . ALA A 1 105 ? -5.254 6.883 7.179 1.00 67.44 105 ALA A O 1
ATOM 736 N N . ALA A 1 106 ? -3.739 7.794 5.795 1.00 67.81 106 ALA A N 1
ATOM 737 C CA . ALA A 1 106 ? -2.711 7.949 6.825 1.00 67.81 106 ALA A CA 1
ATOM 738 C C . ALA A 1 106 ? -3.123 8.969 7.899 1.00 67.81 106 ALA A C 1
ATOM 740 O O . ALA A 1 106 ? -2.861 8.754 9.077 1.00 67.81 106 ALA A O 1
ATOM 741 N N . PHE A 1 107 ? -3.797 10.050 7.499 1.00 82.31 107 PHE A N 1
ATOM 742 C CA . PHE A 1 107 ? -4.363 11.045 8.406 1.00 82.31 107 PHE A CA 1
ATOM 743 C C . PHE A 1 107 ? -5.498 10.475 9.274 1.00 82.31 107 PHE A C 1
ATOM 745 O O . PHE A 1 107 ? -5.492 10.662 10.490 1.00 82.31 107 PHE A O 1
ATOM 752 N N . ASP A 1 108 ? -6.444 9.748 8.672 1.00 78.19 108 ASP A N 1
ATOM 753 C CA . ASP A 1 108 ? -7.588 9.155 9.377 1.00 78.19 108 ASP A CA 1
ATOM 754 C C . ASP A 1 108 ? -7.141 8.076 10.388 1.00 78.19 108 ASP A C 1
ATOM 756 O O . ASP A 1 108 ? -7.780 7.900 11.425 1.00 78.19 108 ASP A O 1
ATOM 760 N N . ALA A 1 109 ? -6.006 7.410 10.132 1.00 66.12 109 ALA A N 1
ATOM 761 C CA . ALA A 1 109 ? -5.393 6.421 11.023 1.00 66.12 109 ALA A CA 1
ATOM 762 C C . ALA A 1 109 ? -4.706 7.020 12.268 1.00 66.12 109 ALA A C 1
ATOM 764 O O . ALA A 1 109 ? -4.295 6.276 13.161 1.00 66.12 109 ALA A O 1
ATOM 765 N N . LEU A 1 110 ? -4.553 8.345 12.348 1.00 65.00 110 LEU A N 1
ATOM 766 C CA . LEU A 1 110 ? -3.986 8.998 13.525 1.00 65.00 110 LEU A CA 1
ATOM 767 C C . LEU A 1 110 ? -5.000 9.072 14.665 1.00 65.00 110 LEU A C 1
ATOM 769 O O . LEU A 1 110 ? -6.197 9.281 14.454 1.00 65.00 110 LEU A O 1
ATOM 773 N N . ALA A 1 111 ? -4.493 9.012 15.899 1.00 66.94 111 ALA A N 1
ATOM 774 C CA . ALA A 1 111 ? -5.301 9.273 17.083 1.00 66.94 111 ALA A CA 1
ATOM 775 C C . ALA A 1 111 ? -5.966 10.658 16.986 1.00 66.94 111 ALA A C 1
ATOM 777 O O . ALA A 1 111 ? -5.338 11.619 16.542 1.00 66.94 111 ALA A O 1
ATOM 778 N N . LEU A 1 112 ? -7.207 10.791 17.471 1.00 72.50 112 LEU A N 1
ATOM 779 C CA . LEU A 1 112 ? -7.991 12.034 17.369 1.00 72.50 112 LEU A CA 1
ATOM 780 C C . LEU A 1 112 ? -7.247 13.272 17.912 1.00 72.50 112 LEU A C 1
ATOM 782 O O . LEU A 1 112 ? -7.424 14.377 17.412 1.00 72.50 112 LEU A O 1
ATOM 786 N N . VAL A 1 113 ? -6.378 13.079 18.908 1.00 66.38 113 VAL A N 1
ATOM 787 C CA . VAL A 1 113 ? -5.527 14.128 19.500 1.00 66.38 113 VAL A CA 1
ATOM 788 C C . VAL A 1 113 ? -4.370 14.574 18.595 1.00 66.38 113 VAL A C 1
ATOM 790 O O . VAL A 1 113 ? -3.896 15.698 18.722 1.00 66.38 113 VAL A O 1
ATOM 793 N N . GLN A 1 114 ? -3.923 13.722 17.671 1.00 72.12 114 GLN A N 1
ATOM 794 C CA . GLN A 1 114 ? -2.847 14.004 16.713 1.00 72.12 114 GLN A CA 1
ATOM 795 C C . GLN A 1 114 ? -3.375 14.549 15.378 1.00 72.12 114 GLN A C 1
ATOM 797 O O . GLN A 1 114 ? -2.635 15.227 14.667 1.00 72.12 114 GLN A O 1
ATOM 802 N N . GLN A 1 115 ? -4.650 14.310 15.048 1.00 83.06 115 GLN A N 1
ATOM 803 C CA . GLN A 1 115 ? -5.258 14.768 13.793 1.00 83.06 115 GLN A CA 1
ATOM 804 C C . GLN A 1 115 ? -5.211 16.301 13.590 1.00 83.06 115 GLN A C 1
ATOM 806 O O . GLN A 1 115 ? -4.912 16.726 12.477 1.00 83.06 115 GLN A O 1
ATOM 811 N N . PRO A 1 116 ? -5.407 17.173 14.603 1.00 86.94 116 PRO A N 1
ATOM 812 C CA . PRO A 1 116 ? -5.227 18.618 14.421 1.00 86.94 116 PRO A CA 1
ATOM 813 C C . PRO A 1 116 ? -3.793 18.998 14.031 1.00 86.94 116 PRO A C 1
ATOM 815 O O . PRO A 1 116 ? -3.598 19.798 13.121 1.00 86.94 116 PRO A O 1
ATOM 818 N N . VAL A 1 117 ? -2.798 18.367 14.663 1.00 80.25 117 VAL A N 1
ATOM 819 C CA . VAL A 1 117 ? -1.371 18.599 14.384 1.00 80.25 117 VAL A CA 1
ATOM 820 C C . VAL A 1 117 ? -1.009 18.109 12.981 1.00 80.25 117 VAL A C 1
ATOM 822 O O . VAL A 1 117 ? -0.310 18.794 12.240 1.00 80.25 117 VAL A O 1
ATOM 825 N N . ALA A 1 118 ? -1.530 16.948 12.582 1.00 82.50 118 ALA A N 1
ATOM 826 C CA . ALA A 1 118 ? -1.353 16.398 11.242 1.00 82.50 118 ALA A CA 1
ATOM 827 C C . ALA A 1 118 ? -2.006 17.254 10.155 1.00 82.50 118 ALA A C 1
ATOM 829 O O . ALA A 1 118 ? -1.429 17.448 9.088 1.00 82.50 118 ALA A O 1
ATOM 830 N N . ARG A 1 119 ? -3.197 17.795 10.432 1.00 94.00 119 ARG A N 1
ATOM 831 C CA . ARG A 1 119 ? -3.901 18.704 9.524 1.00 94.00 119 ARG A CA 1
ATOM 832 C C . ARG A 1 119 ? -3.044 19.935 9.293 1.00 94.00 119 ARG A C 1
ATOM 834 O O . ARG A 1 119 ? -2.842 20.312 8.146 1.00 94.00 119 ARG A O 1
ATOM 841 N N . ASP A 1 120 ? -2.534 20.531 10.365 1.00 90.12 120 ASP A N 1
ATOM 842 C CA . ASP A 1 120 ? -1.716 21.738 10.271 1.00 90.12 120 ASP A CA 1
ATOM 843 C C . ASP A 1 120 ? -0.412 21.459 9.519 1.00 90.12 120 ASP A C 1
ATOM 845 O O . ASP A 1 120 ? -0.060 22.225 8.626 1.00 90.12 120 ASP A O 1
ATOM 849 N N . GLN A 1 121 ? 0.240 20.320 9.777 1.00 90.56 121 GLN A N 1
ATOM 850 C CA . GLN A 1 121 ? 1.422 19.874 9.032 1.00 90.56 121 GLN A CA 1
ATOM 851 C C . GLN A 1 121 ? 1.147 19.765 7.520 1.00 90.56 121 GLN A C 1
ATOM 853 O O . GLN A 1 121 ? 1.915 20.286 6.709 1.00 90.56 121 GLN A O 1
ATOM 858 N N . ILE A 1 122 ? 0.055 19.098 7.132 1.00 89.44 122 ILE A N 1
ATOM 859 C CA . ILE A 1 122 ? -0.322 18.901 5.726 1.00 89.44 122 ILE A CA 1
ATOM 860 C C . ILE A 1 122 ? -0.693 20.242 5.081 1.00 89.44 122 ILE A C 1
ATOM 862 O O . ILE A 1 122 ? -0.158 20.598 4.036 1.00 89.44 122 ILE A O 1
ATOM 866 N N . VAL A 1 123 ? -1.570 21.024 5.708 1.00 92.25 123 VAL A N 1
ATOM 867 C CA . VAL A 1 123 ? -2.060 22.290 5.143 1.00 92.25 123 VAL A CA 1
ATOM 868 C C . VAL A 1 123 ? -0.929 23.309 5.001 1.00 92.25 123 VAL A C 1
ATOM 870 O O . VAL A 1 123 ? -0.846 23.976 3.973 1.00 92.25 123 VAL A O 1
ATOM 873 N N . GLN A 1 124 ? -0.008 23.388 5.967 1.00 90.56 124 GLN A N 1
ATOM 874 C CA . GLN A 1 124 ? 1.167 24.259 5.867 1.00 90.56 124 GLN A CA 1
ATOM 875 C C . GLN A 1 124 ? 2.088 23.865 4.710 1.00 90.56 124 GLN A C 1
ATOM 877 O O . GLN A 1 124 ? 2.624 24.744 4.041 1.00 90.56 124 GLN A O 1
ATOM 882 N N . ALA A 1 125 ? 2.254 22.569 4.434 1.00 86.19 125 ALA A N 1
ATOM 883 C CA . ALA A 1 125 ? 3.052 22.117 3.298 1.00 86.19 125 ALA A CA 1
ATOM 884 C C . ALA A 1 125 ? 2.426 22.550 1.959 1.00 86.19 125 ALA A C 1
ATOM 886 O O . ALA A 1 125 ? 3.121 23.071 1.087 1.00 86.19 125 ALA A O 1
ATOM 887 N N . TRP A 1 126 ? 1.104 22.411 1.820 1.00 90.00 126 TRP A N 1
ATOM 888 C CA . TRP A 1 126 ? 0.361 22.878 0.642 1.00 90.00 126 TRP A CA 1
ATOM 889 C C . TRP A 1 126 ? 0.412 24.401 0.491 1.00 90.00 126 TRP A C 1
ATOM 891 O O . TRP A 1 126 ? 0.612 24.901 -0.616 1.00 90.00 126 TRP A O 1
ATOM 901 N N . GLN A 1 127 ? 0.291 25.137 1.597 1.00 89.00 127 GLN A N 1
ATOM 902 C CA . GLN A 1 127 ? 0.406 26.594 1.604 1.00 89.00 127 GLN A CA 1
ATOM 903 C C . GLN A 1 127 ? 1.813 27.045 1.193 1.00 89.00 127 GLN A C 1
ATOM 905 O O . GLN A 1 127 ? 1.962 27.921 0.350 1.00 89.00 127 GLN A O 1
ATOM 910 N N . ARG A 1 128 ? 2.857 26.388 1.705 1.00 85.12 128 ARG A N 1
ATOM 911 C CA . ARG A 1 128 ? 4.247 26.691 1.347 1.00 85.12 128 ARG A CA 1
ATOM 912 C C . ARG A 1 128 ? 4.522 26.453 -0.136 1.00 85.12 128 ARG A C 1
ATOM 914 O O . ARG A 1 128 ? 5.228 27.237 -0.759 1.00 85.12 128 ARG A O 1
ATOM 921 N N . ALA A 1 129 ? 3.959 25.391 -0.709 1.00 82.38 129 ALA A N 1
ATOM 922 C CA . ALA A 1 129 ? 4.041 25.139 -2.144 1.00 82.38 129 ALA A CA 1
ATOM 923 C C . ALA A 1 129 ? 3.317 26.219 -2.970 1.00 82.38 129 ALA A C 1
ATOM 925 O O . ALA A 1 129 ? 3.829 26.628 -4.008 1.00 82.38 129 ALA A O 1
ATOM 926 N N . HIS A 1 130 ? 2.173 26.719 -2.494 1.00 86.00 130 HIS A N 1
ATOM 927 C CA . HIS A 1 130 ? 1.477 27.858 -3.097 1.00 86.00 130 HIS A CA 1
ATOM 928 C C . HIS A 1 130 ? 2.303 29.154 -3.048 1.00 86.00 130 HIS A C 1
ATOM 930 O O . HIS A 1 130 ? 2.444 29.837 -4.063 1.00 86.00 130 HIS A O 1
ATOM 936 N N . ASP A 1 131 ? 2.855 29.491 -1.883 1.00 83.06 131 ASP A N 1
ATOM 937 C CA . ASP A 1 131 ? 3.518 30.778 -1.645 1.00 83.06 131 ASP A CA 1
ATOM 938 C C . ASP A 1 131 ? 4.830 30.921 -2.423 1.00 83.06 131 ASP A C 1
ATOM 940 O O . ASP A 1 131 ? 5.212 32.027 -2.798 1.00 83.06 131 ASP A O 1
ATOM 944 N N . LEU A 1 132 ? 5.494 29.799 -2.714 1.00 79.94 132 LEU A N 1
ATOM 945 C CA . LEU A 1 132 ? 6.709 29.762 -3.528 1.00 79.94 132 LEU A CA 1
ATOM 946 C C . LEU A 1 132 ? 6.452 30.010 -5.026 1.00 79.94 132 LEU A C 1
ATOM 948 O O . LEU A 1 132 ? 7.411 30.187 -5.775 1.00 79.94 132 LEU A O 1
ATOM 952 N N . MET A 1 133 ? 5.195 30.030 -5.483 1.00 75.25 133 MET A N 1
ATOM 953 C CA . MET A 1 133 ? 4.873 30.326 -6.881 1.00 75.25 133 MET A CA 1
ATOM 954 C C . MET A 1 133 ? 4.754 31.836 -7.136 1.00 75.25 133 MET A C 1
ATOM 956 O O . MET A 1 133 ? 4.137 32.549 -6.339 1.00 75.25 133 MET A O 1
ATOM 960 N N . PRO A 1 134 ? 5.262 32.349 -8.269 1.00 74.88 134 PRO A N 1
ATOM 961 C CA . PRO A 1 134 ? 5.101 33.756 -8.631 1.00 74.88 134 PRO A CA 1
ATOM 962 C C . PRO A 1 134 ? 3.645 34.073 -9.019 1.00 74.88 134 PRO A C 1
ATOM 964 O O . PRO A 1 134 ? 2.954 33.224 -9.584 1.00 74.88 134 PRO A O 1
ATOM 967 N N . ASP A 1 135 ? 3.171 35.290 -8.719 1.00 72.69 135 ASP A N 1
ATOM 968 C CA . ASP A 1 135 ? 1.794 35.738 -9.031 1.00 72.69 135 ASP A CA 1
ATOM 969 C C . ASP A 1 135 ? 1.534 35.856 -10.531 1.00 72.69 135 ASP A C 1
ATOM 971 O O . ASP A 1 135 ? 0.449 35.554 -11.031 1.00 72.69 135 ASP A O 1
ATOM 975 N N . LYS A 1 136 ? 2.565 36.294 -11.243 1.00 70.50 136 LYS A N 1
ATOM 976 C CA . LYS A 1 136 ? 2.569 36.477 -12.681 1.00 70.50 136 LYS A CA 1
ATOM 977 C C . LYS A 1 136 ? 3.749 35.753 -13.262 1.00 70.50 136 LYS A C 1
ATOM 979 O O . LYS A 1 136 ? 4.777 35.585 -12.610 1.00 70.50 136 LYS A O 1
ATOM 984 N N . VAL A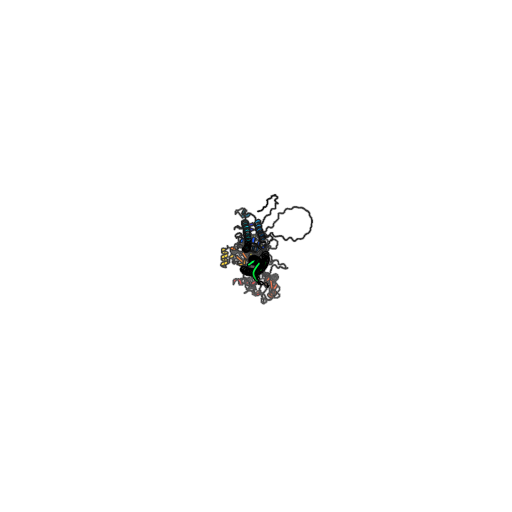 1 137 ? 3.606 35.376 -14.510 1.00 70.62 137 VAL A N 1
ATOM 985 C CA . VAL A 1 137 ? 4.676 34.728 -15.232 1.00 70.62 137 VAL A CA 1
ATOM 986 C C . VAL A 1 137 ? 4.734 35.337 -16.621 1.00 70.62 137 VAL A C 1
ATOM 988 O O . VAL A 1 137 ? 3.720 35.774 -17.169 1.00 70.62 137 VAL A O 1
ATOM 991 N N . THR A 1 138 ? 5.944 35.429 -17.148 1.00 70.00 138 THR A N 1
ATOM 992 C CA . THR A 1 138 ? 6.229 36.146 -18.381 1.00 70.00 138 THR A CA 1
ATOM 993 C C . THR A 1 138 ? 6.700 35.162 -19.436 1.00 70.00 138 THR A C 1
ATOM 995 O O . THR A 1 138 ? 7.718 34.502 -19.258 1.00 70.00 138 THR A O 1
ATOM 998 N N . GLU A 1 139 ? 5.959 35.091 -20.533 1.00 57.00 139 GLU A N 1
ATOM 999 C CA . GLU A 1 139 ? 6.295 34.328 -21.729 1.00 57.00 139 GLU A CA 1
ATOM 1000 C C . GLU A 1 139 ? 6.916 35.252 -22.767 1.00 57.00 139 GLU A C 1
ATOM 1002 O O . GLU A 1 139 ? 6.338 36.281 -23.115 1.00 57.00 139 GLU A O 1
ATOM 1007 N N . SER A 1 140 ? 8.077 34.884 -23.291 1.00 56.25 140 SER A N 1
ATOM 1008 C CA . SER A 1 140 ? 8.665 35.556 -24.447 1.00 56.25 140 SER A CA 1
ATOM 1009 C C . SER A 1 140 ? 8.213 34.843 -25.715 1.00 56.25 140 SER A C 1
ATOM 1011 O O . SER A 1 140 ? 8.424 33.639 -25.844 1.00 56.25 140 SER A O 1
ATOM 1013 N N . TYR A 1 141 ? 7.608 35.570 -26.652 1.00 55.84 141 TYR A N 1
ATOM 1014 C CA . TYR A 1 141 ? 7.211 35.037 -27.952 1.00 55.84 141 TYR A CA 1
ATOM 1015 C C . TYR A 1 141 ? 7.724 35.929 -29.086 1.00 55.84 141 TYR A C 1
ATOM 1017 O O . TYR A 1 141 ? 7.812 37.154 -28.970 1.00 55.84 141 TYR A O 1
ATOM 1025 N N . GLU A 1 142 ? 8.090 35.294 -30.195 1.00 52.41 142 GLU A N 1
ATOM 1026 C CA . GLU A 1 142 ? 8.609 35.975 -31.377 1.00 52.41 142 GLU A CA 1
ATOM 1027 C C . GLU A 1 142 ? 7.451 36.553 -32.193 1.00 52.41 142 GLU A C 1
ATOM 1029 O O . GLU A 1 142 ? 6.586 35.828 -32.694 1.00 52.41 142 GLU A O 1
ATOM 1034 N N . THR A 1 143 ? 7.431 37.878 -32.342 1.00 49.91 143 THR A N 1
ATOM 1035 C CA . THR A 1 143 ? 6.486 38.542 -33.244 1.00 49.91 143 THR A CA 1
ATOM 1036 C C . THR A 1 143 ? 7.086 38.536 -34.644 1.00 49.91 143 THR A C 1
ATOM 1038 O O . THR A 1 143 ? 7.965 39.328 -34.967 1.00 49.91 143 THR A O 1
ATOM 1041 N N . GLY A 1 144 ? 6.674 37.564 -35.462 1.00 48.19 144 GLY A N 1
ATOM 1042 C CA . GLY A 1 144 ? 7.234 37.343 -36.796 1.00 48.19 144 GLY A CA 1
ATOM 1043 C C . GLY A 1 144 ? 7.294 38.620 -37.646 1.00 48.19 144 GLY A C 1
ATOM 1044 O O . GLY A 1 144 ? 6.269 39.224 -37.956 1.00 48.19 144 GLY A O 1
ATOM 1045 N N . GLY A 1 145 ? 8.513 39.000 -38.034 1.00 46.47 145 GLY A N 1
ATOM 1046 C CA . GLY A 1 145 ? 8.847 40.146 -38.878 1.00 46.47 145 GLY A CA 1
ATOM 1047 C C . GLY A 1 145 ? 10.368 40.278 -39.017 1.00 46.47 145 GLY A C 1
ATOM 1048 O O . GLY A 1 145 ? 11.108 39.841 -38.138 1.00 46.47 145 GLY A O 1
ATOM 1049 N N . SER A 1 146 ? 10.842 40.865 -40.120 1.00 42.84 146 SER A N 1
ATOM 1050 C CA . SER A 1 146 ? 12.230 40.798 -40.625 1.00 42.84 146 SER A CA 1
ATOM 1051 C C . SER A 1 146 ? 13.351 41.293 -39.692 1.00 42.84 146 SER A C 1
ATOM 1053 O O . SER A 1 146 ? 14.515 41.177 -40.060 1.00 42.84 146 SER A O 1
ATOM 1055 N N . ASN A 1 147 ? 13.023 41.809 -38.501 1.00 51.50 147 ASN A N 1
ATOM 1056 C CA . ASN A 1 147 ? 13.972 42.371 -37.536 1.00 51.50 147 ASN A CA 1
ATOM 1057 C C . ASN A 1 147 ? 13.929 41.717 -36.136 1.00 51.50 147 ASN A C 1
ATOM 1059 O O . ASN A 1 147 ? 14.545 42.261 -35.227 1.00 51.50 147 ASN A O 1
ATOM 1063 N N . GLY A 1 148 ? 13.239 40.579 -35.946 1.00 51.75 148 GLY A N 1
ATOM 1064 C CA . GLY A 1 148 ? 13.344 39.757 -34.725 1.00 51.75 148 GLY A CA 1
ATOM 1065 C C . GLY A 1 148 ? 13.127 40.531 -33.420 1.00 51.75 148 GLY A C 1
ATOM 1066 O O . GLY A 1 148 ? 14.050 40.692 -32.624 1.00 51.75 148 GLY A O 1
ATOM 1067 N N . HIS A 1 149 ? 11.918 41.055 -33.210 1.00 50.38 149 HIS A N 1
ATOM 1068 C CA . HIS A 1 149 ? 11.550 41.643 -31.924 1.00 50.38 149 HIS A CA 1
ATOM 1069 C C . HIS A 1 149 ? 10.855 40.594 -31.051 1.00 50.38 149 HIS A C 1
ATOM 1071 O O . HIS A 1 149 ? 9.745 40.138 -31.351 1.00 50.38 149 HIS A O 1
ATOM 1077 N N . THR A 1 150 ? 11.505 40.251 -29.941 1.00 48.00 150 THR A N 1
ATOM 1078 C CA . THR A 1 150 ? 10.943 39.415 -28.881 1.00 48.00 150 THR A CA 1
ATOM 1079 C C . THR A 1 150 ? 9.948 40.247 -28.072 1.00 48.00 150 THR A C 1
ATOM 1081 O O . THR A 1 150 ? 10.315 41.255 -27.464 1.00 48.00 150 THR A O 1
ATOM 1084 N N . ALA A 1 151 ? 8.677 39.849 -28.076 1.00 54.03 151 ALA A N 1
ATOM 1085 C CA . ALA A 1 151 ? 7.648 40.466 -27.250 1.00 54.03 151 ALA A CA 1
ATOM 1086 C C . ALA A 1 151 ? 7.431 39.611 -26.000 1.00 54.03 151 ALA A C 1
ATOM 1088 O O . ALA A 1 151 ? 7.380 38.385 -26.072 1.00 54.03 151 ALA A O 1
ATOM 1089 N N . THR A 1 152 ? 7.286 40.250 -24.844 1.00 58.69 152 THR A N 1
ATOM 1090 C CA . THR A 1 152 ? 6.961 39.561 -23.595 1.00 58.69 152 THR A CA 1
ATOM 1091 C C . THR A 1 152 ? 5.473 39.697 -23.299 1.00 58.69 152 THR A C 1
ATOM 1093 O O . THR A 1 152 ? 4.898 40.786 -23.346 1.00 58.69 152 THR A O 1
ATOM 1096 N N . ARG A 1 153 ? 4.819 38.577 -22.998 1.00 60.28 153 ARG A N 1
ATOM 1097 C CA . ARG A 1 153 ? 3.451 38.527 -22.494 1.00 60.28 153 ARG A CA 1
ATOM 1098 C C . ARG A 1 153 ? 3.492 38.089 -21.045 1.00 60.28 153 ARG A C 1
ATOM 1100 O O . ARG A 1 153 ? 3.847 36.959 -20.741 1.00 60.28 153 ARG A O 1
ATOM 1107 N N . THR A 1 154 ? 3.101 38.980 -20.148 1.00 73.88 154 THR A N 1
ATOM 1108 C CA . THR A 1 154 ? 2.909 38.631 -18.742 1.00 73.88 154 THR A CA 1
ATOM 1109 C C . THR A 1 154 ? 1.456 38.231 -18.515 1.00 73.88 154 THR A C 1
ATOM 1111 O O . THR A 1 154 ? 0.545 39.024 -18.760 1.00 73.88 154 THR A O 1
ATOM 1114 N N . THR A 1 155 ? 1.239 37.016 -18.026 1.00 70.00 155 THR A N 1
ATOM 1115 C CA . THR A 1 155 ? -0.077 36.473 -17.668 1.00 70.00 155 THR A CA 1
ATOM 1116 C C . THR A 1 155 ? -0.121 36.081 -16.198 1.00 70.00 155 THR A C 1
ATOM 1118 O O . THR A 1 155 ? 0.909 35.858 -15.557 1.00 70.00 155 THR A O 1
ATOM 1121 N N . ASP A 1 156 ? -1.327 36.013 -15.642 1.00 76.38 156 ASP A N 1
ATOM 1122 C CA . ASP A 1 156 ? -1.527 35.538 -14.275 1.00 76.38 156 ASP A CA 1
ATOM 1123 C C . ASP A 1 156 ? -1.216 34.036 -14.179 1.00 76.38 156 ASP A C 1
ATOM 1125 O O . ASP A 1 156 ? -1.522 33.255 -15.085 1.00 76.38 156 ASP A O 1
ATOM 1129 N N . ASN A 1 157 ? -0.622 33.613 -13.063 1.00 77.56 157 ASN A N 1
ATOM 1130 C CA . ASN A 1 157 ? -0.232 32.223 -12.864 1.00 77.56 157 ASN A CA 1
ATOM 1131 C C . ASN A 1 157 ? -1.451 31.326 -12.558 1.00 77.56 157 ASN A C 1
ATOM 1133 O O . ASN A 1 157 ? -1.900 31.207 -11.412 1.00 77.56 157 ASN A O 1
ATOM 1137 N N . ALA A 1 158 ? -1.975 30.650 -13.583 1.00 71.62 158 ALA A N 1
ATOM 1138 C CA . ALA A 1 158 ? -3.099 29.721 -13.448 1.00 71.62 158 ALA A CA 1
ATOM 1139 C C . ALA A 1 158 ? -2.809 28.546 -12.488 1.00 71.62 158 ALA A C 1
ATOM 1141 O O . ALA A 1 158 ? -3.710 28.107 -11.766 1.00 71.62 158 ALA A O 1
ATOM 1142 N N . ALA A 1 159 ? -1.559 28.073 -12.415 1.00 69.00 159 ALA A N 1
ATOM 1143 C CA . ALA A 1 159 ? -1.155 27.012 -11.491 1.00 69.00 159 ALA A CA 1
ATOM 1144 C C . ALA A 1 159 ? -1.208 27.487 -10.030 1.00 69.00 159 ALA A C 1
ATOM 1146 O O . ALA A 1 159 ? -1.730 26.774 -9.172 1.00 69.00 159 ALA A O 1
ATOM 1147 N N . LYS A 1 160 ? -0.786 28.730 -9.751 1.00 80.19 160 LYS A N 1
ATOM 1148 C CA . LYS A 1 160 ? -0.914 29.338 -8.415 1.00 80.19 160 LYS A CA 1
ATOM 1149 C C . LYS A 1 160 ? -2.377 29.452 -7.981 1.00 80.19 160 LYS A C 1
ATOM 1151 O O . LYS A 1 160 ? -2.723 29.072 -6.864 1.00 80.19 160 LYS A O 1
ATOM 1156 N N . LYS A 1 161 ? -3.260 29.880 -8.891 1.00 79.81 161 LYS A N 1
ATOM 1157 C CA . LYS A 1 161 ? -4.710 29.962 -8.641 1.00 79.81 161 LYS A CA 1
ATOM 1158 C C . LYS A 1 161 ? -5.334 28.591 -8.350 1.00 79.81 161 LYS A C 1
ATOM 1160 O O . LYS A 1 161 ? -6.135 28.463 -7.426 1.00 79.81 161 LYS A O 1
ATOM 1165 N N . THR A 1 162 ? -4.943 27.571 -9.108 1.00 77.88 162 THR A N 1
ATOM 1166 C CA . THR A 1 162 ? -5.396 26.184 -8.912 1.00 77.88 162 THR A CA 1
ATOM 1167 C C . THR A 1 162 ? -4.883 25.620 -7.588 1.00 77.88 162 THR A C 1
ATOM 1169 O O . THR A 1 162 ? -5.625 24.979 -6.845 1.00 77.88 162 THR A O 1
ATOM 1172 N N . MET A 1 163 ? -3.641 25.935 -7.218 1.00 81.69 163 MET A N 1
ATOM 1173 C CA . MET A 1 163 ? -3.080 25.508 -5.942 1.00 81.69 163 MET A CA 1
ATOM 1174 C C . MET A 1 163 ? -3.770 26.174 -4.749 1.00 81.69 163 MET A C 1
ATOM 1176 O O . MET A 1 163 ? -4.012 25.507 -3.751 1.00 81.69 163 MET A O 1
ATOM 1180 N N . ALA A 1 164 ? -4.183 27.440 -4.851 1.00 83.75 164 ALA A N 1
ATOM 1181 C CA . ALA A 1 164 ? -4.989 28.085 -3.808 1.00 83.75 164 ALA A CA 1
ATOM 1182 C C . ALA A 1 164 ? -6.331 27.353 -3.567 1.00 83.75 164 ALA A C 1
ATOM 1184 O O . ALA A 1 164 ? -6.769 27.176 -2.424 1.00 83.75 164 ALA A O 1
ATOM 1185 N N . GLN A 1 165 ? -6.966 26.859 -4.638 1.00 83.44 165 GLN A N 1
ATOM 1186 C CA . GLN A 1 165 ? -8.164 26.018 -4.538 1.00 83.44 165 GLN A CA 1
ATOM 1187 C C . GLN A 1 165 ? -7.845 24.661 -3.899 1.00 83.44 165 GLN A C 1
ATOM 1189 O O . GLN A 1 165 ? -8.590 24.209 -3.028 1.00 83.44 165 GLN A O 1
ATOM 1194 N N . ALA A 1 166 ? -6.713 24.050 -4.260 1.00 84.62 166 ALA A N 1
ATOM 1195 C CA . ALA A 1 166 ? -6.241 22.810 -3.653 1.00 84.62 166 ALA A CA 1
ATOM 1196 C C . ALA A 1 166 ? -6.002 22.951 -2.142 1.00 84.62 166 ALA A C 1
ATOM 1198 O O . ALA A 1 166 ? -6.490 22.112 -1.390 1.00 84.62 166 ALA A O 1
ATOM 1199 N N . VAL A 1 167 ? -5.336 24.018 -1.672 1.00 87.81 167 VAL A N 1
ATOM 1200 C CA . VAL A 1 167 ? -5.150 24.278 -0.227 1.00 87.81 167 VAL A CA 1
ATOM 1201 C C . VAL A 1 167 ? -6.504 24.267 0.493 1.00 87.81 167 VAL A C 1
ATOM 1203 O O . VAL A 1 167 ? -6.671 23.598 1.515 1.00 87.81 167 VAL A O 1
ATOM 1206 N N . THR A 1 168 ? -7.490 24.969 -0.069 1.00 87.44 168 THR A N 1
ATOM 1207 C CA . THR A 1 168 ? -8.840 25.081 0.504 1.00 87.44 168 THR A CA 1
ATOM 1208 C C . THR A 1 168 ? -9.552 23.730 0.542 1.00 87.44 168 THR A C 1
ATOM 1210 O O . THR A 1 168 ? -10.172 23.376 1.547 1.00 87.44 168 THR A O 1
ATOM 1213 N N . GLN A 1 169 ? -9.439 22.954 -0.536 1.00 87.50 169 GLN A N 1
ATOM 1214 C CA . GLN A 1 169 ? -10.059 21.639 -0.645 1.00 87.50 169 GLN A CA 1
ATOM 1215 C C . GLN A 1 169 ? -9.456 20.651 0.361 1.00 87.50 169 GLN A C 1
ATOM 1217 O O . GLN A 1 169 ? -10.199 19.965 1.059 1.00 87.50 169 GLN A O 1
ATOM 1222 N N . VAL A 1 170 ? -8.126 20.637 0.491 1.00 90.31 170 VAL A N 1
ATOM 1223 C CA . VAL A 1 170 ? -7.405 19.797 1.456 1.00 90.31 170 VAL A CA 1
ATOM 1224 C C . VAL A 1 170 ? -7.766 20.169 2.891 1.00 90.31 170 VAL A C 1
ATOM 1226 O O . VAL A 1 170 ? -8.052 19.289 3.701 1.00 90.31 170 VAL A O 1
ATOM 1229 N N . LEU A 1 171 ? -7.805 21.463 3.215 1.00 91.81 171 LEU A N 1
ATOM 1230 C CA . LEU A 1 171 ? -8.193 21.932 4.544 1.00 91.81 171 LEU A CA 1
ATOM 1231 C C . LEU A 1 171 ? -9.628 21.513 4.896 1.00 91.81 171 LEU A C 1
ATOM 1233 O O . LEU A 1 171 ? -9.861 20.978 5.981 1.00 91.81 171 LEU A O 1
ATOM 1237 N N . SER A 1 172 ? -10.576 21.741 3.984 1.00 88.56 172 SER A N 1
ATOM 1238 C CA . SER A 1 172 ? -11.995 21.430 4.189 1.00 88.56 172 SER A CA 1
ATOM 1239 C C . SER A 1 172 ? -12.237 19.932 4.377 1.00 88.56 172 SER A C 1
ATOM 1241 O O . SER A 1 172 ? -12.989 19.524 5.267 1.00 88.56 172 SER A O 1
ATOM 1243 N N . ASP A 1 173 ? -11.563 19.109 3.579 1.00 90.88 173 ASP A N 1
ATOM 1244 C CA . ASP A 1 173 ? -11.676 17.658 3.625 1.00 90.88 173 ASP A CA 1
ATOM 1245 C C . ASP A 1 173 ? -11.144 17.096 4.959 1.00 90.88 173 ASP A C 1
ATOM 1247 O O . ASP A 1 173 ? -11.868 16.400 5.676 1.00 90.88 173 ASP A O 1
ATOM 1251 N N . LEU A 1 174 ? -9.938 17.503 5.376 1.00 91.69 174 LEU A N 1
ATOM 1252 C CA . LEU A 1 174 ? -9.341 17.098 6.658 1.00 91.69 174 LEU A CA 1
ATOM 1253 C C . LEU A 1 174 ? -10.135 17.612 7.872 1.00 91.69 174 LEU A C 1
ATOM 1255 O O . LEU A 1 174 ? -10.272 16.914 8.875 1.00 91.69 174 LEU A O 1
ATOM 1259 N N . GLN A 1 175 ? -10.708 18.818 7.805 1.00 89.06 175 GLN A N 1
ATOM 1260 C CA . GLN A 1 175 ? -11.596 19.326 8.861 1.00 89.06 175 GLN A CA 1
ATOM 1261 C C . GLN A 1 175 ? -12.911 18.539 8.946 1.00 89.06 175 GLN A C 1
ATOM 1263 O O . GLN A 1 175 ? -13.408 18.274 10.047 1.00 89.06 175 GLN A O 1
ATOM 1268 N N . SER A 1 176 ? -13.461 18.135 7.800 1.00 83.88 176 SER A N 1
ATOM 1269 C CA . SER A 1 176 ? -14.655 17.289 7.735 1.00 83.88 176 SER A CA 1
ATOM 1270 C C . SER A 1 176 ? -14.379 15.905 8.324 1.00 83.88 176 SER A C 1
ATOM 1272 O O . SER A 1 176 ? -15.210 15.390 9.070 1.00 83.88 176 SER A O 1
ATOM 1274 N N . ALA A 1 177 ? -13.187 15.354 8.075 1.00 80.44 177 ALA A N 1
ATOM 1275 C CA . ALA A 1 177 ? -12.689 14.115 8.672 1.00 80.44 177 ALA A CA 1
ATOM 1276 C C . ALA A 1 177 ? -12.710 14.155 10.202 1.00 80.44 177 ALA A C 1
ATOM 1278 O O . ALA A 1 177 ? -13.374 13.340 10.843 1.00 80.44 177 ALA A O 1
ATOM 1279 N N . ILE A 1 178 ? -12.045 15.166 10.779 1.00 83.69 178 ILE A N 1
ATOM 1280 C CA . ILE A 1 178 ? -11.968 15.374 12.229 1.00 83.69 178 ILE A CA 1
ATOM 1281 C C . ILE A 1 178 ? -13.382 15.491 12.805 1.00 83.69 178 ILE A C 1
ATOM 1283 O O . ILE A 1 178 ? -13.700 14.853 13.806 1.00 83.69 178 ILE A O 1
ATOM 1287 N N . SER A 1 179 ? -14.253 16.261 12.146 1.00 77.31 179 SER A N 1
ATOM 1288 C CA . SER A 1 179 ? -15.638 16.472 12.580 1.00 77.31 179 SER A CA 1
ATOM 1289 C C . SER A 1 179 ? -16.465 15.181 12.556 1.00 77.31 179 SER A C 1
ATOM 1291 O O . SER A 1 179 ? -17.275 14.949 13.451 1.00 77.31 179 SER A O 1
ATOM 1293 N N . GLN A 1 180 ? -16.281 14.321 11.552 1.00 73.94 180 GLN A N 1
ATOM 1294 C CA . GLN A 1 180 ? -16.955 13.020 11.471 1.00 73.94 180 GLN A CA 1
ATOM 1295 C C . GLN A 1 180 ? -16.453 12.053 12.547 1.00 73.94 180 GLN A C 1
ATOM 1297 O O . GLN A 1 180 ? -17.262 11.412 13.216 1.00 73.94 180 GLN A O 1
ATOM 1302 N N . HIS A 1 181 ? -15.141 12.000 12.774 1.00 71.94 181 HIS A N 1
ATOM 1303 C CA . HIS A 1 181 ? -14.531 11.194 13.832 1.00 71.94 181 HIS A CA 1
ATOM 1304 C C . HIS A 1 181 ? -14.975 11.657 15.234 1.00 71.94 181 HIS A C 1
ATOM 1306 O O . HIS A 1 181 ? -15.307 10.839 16.094 1.00 71.94 181 HIS A O 1
ATOM 1312 N N . GLN A 1 182 ? -15.085 12.972 15.445 1.00 72.25 182 GLN A N 1
ATOM 1313 C CA . GLN A 1 182 ? -15.665 13.557 16.656 1.00 72.25 182 GLN A CA 1
ATOM 1314 C C . GLN A 1 182 ? -17.149 13.211 16.810 1.00 72.25 182 GLN A C 1
ATOM 1316 O O . GLN A 1 182 ? -17.560 12.853 17.908 1.00 72.25 182 GLN A O 1
ATOM 1321 N N . LYS A 1 183 ? -17.949 13.258 15.735 1.00 67.62 183 LYS A N 1
ATOM 1322 C CA . LYS A 1 183 ? -19.368 12.854 15.756 1.00 67.62 183 LYS A CA 1
ATOM 1323 C C . LYS A 1 183 ? -19.551 11.372 16.068 1.00 67.62 183 LYS A C 1
ATOM 1325 O O . LYS A 1 183 ? -20.457 11.036 16.819 1.00 67.62 183 LYS A O 1
ATOM 1330 N N . ALA A 1 184 ? -18.696 10.493 15.549 1.00 58.25 184 ALA A N 1
ATOM 1331 C CA . ALA A 1 184 ? -18.727 9.069 15.881 1.00 58.25 184 ALA A CA 1
ATOM 1332 C C . ALA A 1 184 ? -18.391 8.826 17.366 1.00 58.25 184 ALA A C 1
ATOM 1334 O O . ALA A 1 184 ? -19.073 8.054 18.040 1.00 58.25 184 ALA A O 1
ATOM 1335 N N . GLY A 1 185 ? -17.400 9.549 17.906 1.00 55.75 185 GLY A N 1
ATOM 1336 C CA . GLY A 1 185 ? -17.096 9.549 19.341 1.00 55.75 185 GLY A CA 1
ATOM 1337 C C . GLY A 1 185 ? -18.220 10.146 20.200 1.00 55.75 185 GLY A C 1
ATOM 1338 O O . GLY A 1 185 ? -18.537 9.608 21.260 1.00 55.75 185 GLY A O 1
ATOM 1339 N N . ALA A 1 186 ? -18.864 11.214 19.724 1.00 52.88 186 ALA A N 1
ATOM 1340 C CA . ALA A 1 186 ? -19.997 11.855 20.383 1.00 52.88 186 ALA A CA 1
ATOM 1341 C C . ALA A 1 186 ? -21.237 10.954 20.385 1.00 52.88 186 ALA A C 1
ATOM 1343 O O . ALA A 1 186 ? -21.842 10.810 21.433 1.00 52.88 186 ALA A O 1
ATOM 1344 N N . ALA A 1 187 ? -21.555 10.262 19.288 1.00 51.12 187 ALA A N 1
ATOM 1345 C CA . ALA A 1 187 ? -22.666 9.310 19.218 1.00 51.12 187 ALA A CA 1
ATOM 1346 C C . ALA A 1 187 ? -22.468 8.115 20.170 1.00 51.12 187 ALA A C 1
ATOM 1348 O O . ALA A 1 187 ? -23.412 7.669 20.820 1.00 51.12 187 ALA A O 1
ATOM 1349 N N . ALA A 1 188 ? -21.229 7.633 20.326 1.00 49.75 188 ALA A N 1
ATOM 1350 C CA . ALA A 1 188 ? -20.896 6.630 21.339 1.00 49.75 188 ALA A CA 1
ATOM 1351 C C . ALA A 1 188 ? -21.041 7.181 22.774 1.00 49.75 188 ALA A C 1
ATOM 1353 O O . ALA A 1 188 ? -21.506 6.474 23.669 1.00 49.75 188 ALA A O 1
ATOM 1354 N N . SER A 1 189 ? -20.689 8.453 22.990 1.00 47.94 189 SER A N 1
ATOM 1355 C CA . SER A 1 189 ? -20.886 9.157 24.264 1.00 47.94 189 SER A CA 1
ATOM 1356 C C . SER A 1 189 ? -22.363 9.452 24.561 1.00 47.94 189 SER A C 1
ATOM 1358 O O . SER A 1 189 ? -22.769 9.433 25.717 1.00 47.94 189 SER A O 1
ATOM 1360 N N . GLU A 1 190 ? -23.173 9.711 23.539 1.00 51.78 190 GLU A N 1
ATOM 1361 C CA . GLU A 1 190 ? -24.597 10.041 23.623 1.00 51.78 190 GLU A CA 1
ATOM 1362 C C . GLU A 1 190 ? -25.442 8.780 23.851 1.00 51.78 190 GLU A C 1
ATOM 1364 O O . GLU A 1 190 ? -26.378 8.792 24.651 1.00 51.78 190 GLU A O 1
ATOM 1369 N N . ALA A 1 191 ? -25.041 7.647 23.263 1.00 50.28 191 ALA A N 1
ATOM 1370 C CA . ALA A 1 191 ? -25.577 6.329 23.598 1.00 50.28 191 ALA A CA 1
ATOM 1371 C C . ALA A 1 191 ? -25.261 5.934 25.055 1.00 50.28 191 ALA A C 1
ATOM 1373 O O . ALA A 1 191 ? -26.133 5.428 25.762 1.00 50.28 191 ALA A O 1
ATOM 1374 N N . ALA A 1 192 ? -24.047 6.229 25.538 1.00 49.31 192 ALA A N 1
ATOM 1375 C CA . ALA A 1 192 ? -23.678 6.031 26.941 1.00 49.31 192 ALA A CA 1
ATOM 1376 C C . ALA A 1 192 ? -24.443 6.978 27.888 1.00 49.31 192 ALA A C 1
ATOM 1378 O O . ALA A 1 192 ? -24.911 6.547 28.941 1.00 49.31 192 ALA A O 1
ATOM 1379 N N . ALA A 1 193 ? -24.634 8.242 27.500 1.00 49.22 193 ALA A N 1
ATOM 1380 C CA . ALA A 1 193 ? -25.418 9.217 28.258 1.00 49.22 193 ALA A CA 1
ATOM 1381 C C . ALA A 1 193 ? -26.910 8.850 28.311 1.00 49.22 193 ALA A C 1
ATOM 1383 O O . ALA A 1 193 ? -27.535 8.991 29.358 1.00 49.22 193 ALA A O 1
ATOM 1384 N N . SER A 1 194 ? -27.470 8.314 27.223 1.00 55.56 194 SER A N 1
ATOM 1385 C CA . SER A 1 194 ? -28.859 7.835 27.170 1.00 55.56 194 SER A CA 1
ATOM 1386 C C . SER A 1 194 ? -29.072 6.607 28.060 1.00 55.56 194 SER A C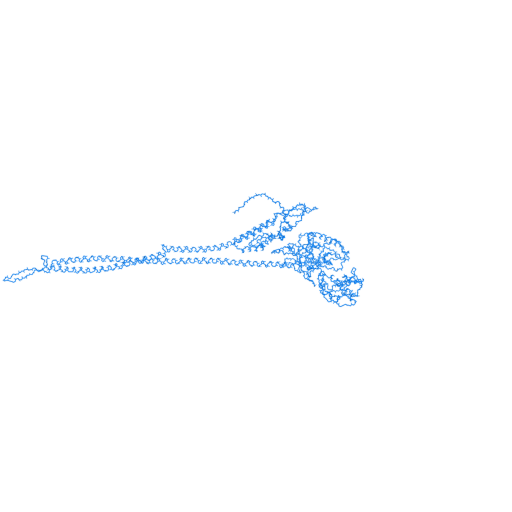 1
ATOM 1388 O O . SER A 1 194 ? -30.069 6.527 28.776 1.00 55.56 194 SER A O 1
ATOM 1390 N N . ALA A 1 195 ? -28.106 5.682 28.095 1.00 52.91 195 ALA A N 1
ATOM 1391 C CA . ALA A 1 195 ? -28.126 4.547 29.019 1.00 52.91 195 ALA A CA 1
ATOM 1392 C C . ALA A 1 195 ? -27.997 4.990 30.492 1.00 52.91 195 ALA A C 1
ATOM 1394 O O . ALA A 1 195 ? -28.686 4.457 31.362 1.00 52.91 195 ALA A O 1
ATOM 1395 N N . ALA A 1 196 ? -27.168 6.002 30.774 1.00 50.81 196 ALA A N 1
ATOM 1396 C CA . ALA A 1 196 ? -27.045 6.593 32.107 1.00 50.81 196 ALA A CA 1
ATOM 1397 C C . ALA A 1 196 ? -28.320 7.346 32.538 1.00 50.81 196 ALA A C 1
ATOM 1399 O O . ALA A 1 196 ? -28.726 7.252 33.696 1.00 50.81 196 ALA A O 1
ATOM 1400 N N . ALA A 1 197 ? -28.984 8.046 31.613 1.00 58.94 197 ALA A N 1
ATOM 1401 C CA . ALA A 1 197 ? -30.244 8.743 31.867 1.00 58.94 197 ALA A CA 1
ATOM 1402 C C . ALA A 1 197 ? -31.398 7.771 32.165 1.00 58.94 197 ALA A C 1
ATOM 1404 O O . ALA A 1 197 ? -32.181 8.010 33.085 1.00 58.94 197 ALA A O 1
ATOM 1405 N N . GLU A 1 198 ? -31.480 6.647 31.446 1.00 55.78 198 GLU A N 1
ATOM 1406 C CA . GLU A 1 198 ? -32.480 5.608 31.718 1.00 55.78 198 GLU A CA 1
ATOM 1407 C C . GLU A 1 198 ? -32.224 4.914 33.070 1.00 55.78 198 GLU A C 1
ATOM 1409 O O . GLU A 1 198 ? -33.160 4.673 33.835 1.00 55.78 198 GLU A O 1
ATOM 1414 N N . ALA A 1 199 ? -30.958 4.687 33.438 1.00 51.12 199 ALA A N 1
ATOM 1415 C CA . ALA A 1 199 ? -30.595 4.179 34.763 1.00 51.12 199 ALA A CA 1
ATOM 1416 C C . ALA A 1 199 ? -30.925 5.175 35.897 1.00 51.12 199 ALA A C 1
ATOM 1418 O O . ALA A 1 199 ? -31.393 4.771 36.965 1.00 51.12 199 ALA A O 1
ATOM 1419 N N . GLU A 1 200 ? -30.737 6.480 35.678 1.00 55.31 200 GLU A N 1
ATOM 1420 C CA . GLU A 1 200 ? -31.112 7.524 36.643 1.00 55.31 200 GLU A CA 1
ATOM 1421 C C . GLU A 1 200 ? -32.635 7.644 36.795 1.00 55.31 200 GLU A C 1
ATOM 1423 O O . GLU A 1 200 ? -33.138 7.798 37.908 1.00 55.31 200 GLU A O 1
ATOM 1428 N N . LYS A 1 201 ? -33.395 7.481 35.709 1.00 66.19 201 LYS A N 1
ATOM 1429 C CA . LYS A 1 201 ? -34.862 7.416 35.753 1.00 66.19 201 LYS A CA 1
ATOM 1430 C C . LYS A 1 201 ? -35.351 6.219 36.575 1.00 66.19 201 LYS A C 1
ATOM 1432 O O . LYS A 1 201 ? -36.255 6.367 37.397 1.00 66.19 201 LYS A O 1
ATOM 1437 N N . GLN A 1 202 ? -34.719 5.054 36.424 1.00 56.31 202 GLN A N 1
ATOM 1438 C CA . GLN A 1 202 ? -35.004 3.873 37.249 1.00 56.31 202 GLN A CA 1
ATOM 1439 C C . GLN A 1 202 ? -34.618 4.086 38.724 1.00 56.31 202 GLN A C 1
ATOM 1441 O O . GLN A 1 202 ? -35.366 3.682 39.616 1.00 56.31 202 GLN A O 1
ATOM 1446 N N . ARG A 1 203 ? -33.516 4.799 39.007 1.00 58.66 203 ARG A N 1
ATOM 1447 C CA . ARG A 1 203 ? -33.137 5.214 40.371 1.00 58.66 203 ARG A CA 1
ATOM 1448 C C . ARG A 1 203 ? -34.184 6.138 40.991 1.00 58.66 203 ARG A C 1
ATOM 1450 O O . ARG A 1 203 ? -34.576 5.930 42.136 1.00 58.66 203 ARG A O 1
ATOM 1457 N N . GLN A 1 204 ? -34.654 7.140 40.251 1.00 61.12 204 GLN A N 1
ATOM 1458 C CA . GLN A 1 204 ? -35.685 8.064 40.725 1.00 61.12 204 GLN A CA 1
ATOM 1459 C C . GLN A 1 204 ? -37.020 7.357 40.960 1.00 61.12 204 GLN A C 1
ATOM 1461 O O . GLN A 1 204 ? -37.664 7.621 41.971 1.00 61.12 204 GLN A O 1
ATOM 1466 N N . ALA A 1 205 ? -37.397 6.398 40.109 1.00 59.53 205 ALA A N 1
ATOM 1467 C CA . ALA A 1 205 ? -38.567 5.551 40.333 1.00 59.53 205 ALA A CA 1
ATOM 1468 C C . ALA A 1 205 ? -38.420 4.672 41.592 1.00 59.53 205 ALA A C 1
ATOM 1470 O O . ALA A 1 205 ? -39.375 4.533 42.353 1.00 59.53 205 ALA A O 1
ATOM 1471 N N . ALA A 1 206 ? -37.224 4.137 41.866 1.00 52.75 206 ALA A N 1
ATOM 1472 C CA . ALA A 1 206 ? -36.939 3.372 43.083 1.00 52.75 206 ALA A CA 1
ATOM 1473 C C . ALA A 1 206 ? -36.925 4.246 44.352 1.00 52.75 206 ALA A C 1
ATOM 1475 O O . ALA A 1 206 ? -37.413 3.820 45.396 1.00 52.75 206 ALA A O 1
ATOM 1476 N N . ILE A 1 207 ? -36.422 5.481 44.267 1.00 55.56 207 ILE A N 1
ATOM 1477 C CA . ILE A 1 207 ? -36.448 6.462 45.364 1.00 55.56 207 ILE A CA 1
ATOM 1478 C C . ILE A 1 207 ? -37.870 6.951 45.622 1.00 55.56 207 ILE A C 1
ATOM 1480 O O . ILE A 1 207 ? -38.272 7.051 46.776 1.00 55.56 207 ILE A O 1
ATOM 1484 N N . ALA A 1 208 ? -38.654 7.198 44.573 1.00 59.78 208 ALA A N 1
ATOM 1485 C CA . ALA A 1 208 ? -40.069 7.517 44.697 1.00 59.78 208 ALA A CA 1
ATOM 1486 C C . ALA A 1 208 ? -40.842 6.342 45.316 1.00 59.78 208 ALA A C 1
ATOM 1488 O O . ALA A 1 208 ? -41.628 6.552 46.232 1.00 59.78 208 ALA A O 1
ATOM 1489 N N . ALA A 1 209 ? -40.560 5.100 44.909 1.00 53.22 209 ALA A N 1
ATOM 1490 C CA . ALA A 1 209 ? -41.142 3.906 45.523 1.00 53.22 209 ALA A CA 1
ATOM 1491 C C . ALA A 1 209 ? -40.720 3.730 46.996 1.00 53.22 209 ALA A C 1
ATOM 1493 O O . ALA A 1 209 ? -41.540 3.325 47.817 1.00 53.22 209 ALA A O 1
ATOM 1494 N N . ALA A 1 210 ? -39.479 4.078 47.354 1.00 52.78 210 ALA A N 1
ATOM 1495 C CA . ALA A 1 210 ? -38.994 4.075 48.736 1.00 52.78 210 ALA A CA 1
ATOM 1496 C C . ALA A 1 210 ? -39.606 5.207 49.584 1.00 52.78 210 ALA A C 1
ATOM 1498 O O . ALA A 1 210 ? -39.922 4.989 50.750 1.00 52.78 210 ALA A O 1
ATOM 1499 N N . GLY A 1 211 ? -39.826 6.388 48.999 1.00 51.31 211 GLY A N 1
ATOM 1500 C CA . GLY A 1 211 ? -40.527 7.506 49.636 1.00 51.31 211 GLY A CA 1
ATOM 1501 C C . GLY A 1 211 ? -42.021 7.233 49.829 1.00 51.31 211 GLY A C 1
ATOM 1502 O O . GLY A 1 211 ? -42.583 7.591 50.858 1.00 51.31 211 GLY A O 1
ATOM 1503 N N . ILE A 1 212 ? -42.656 6.522 48.891 1.00 50.06 212 ILE A N 1
ATOM 1504 C CA . ILE A 1 212 ? -44.055 6.074 48.997 1.00 50.06 212 ILE A CA 1
ATOM 1505 C C . ILE A 1 212 ? -44.196 4.926 50.012 1.00 50.06 212 ILE A C 1
ATOM 1507 O O . ILE A 1 212 ? -45.197 4.853 50.718 1.00 50.06 212 ILE A O 1
ATOM 1511 N N . ALA A 1 213 ? -43.182 4.065 50.150 1.00 47.59 213 ALA A N 1
ATOM 1512 C CA . ALA A 1 213 ? -43.145 3.029 51.185 1.00 47.59 213 ALA A CA 1
ATOM 1513 C C . ALA A 1 213 ? -42.856 3.579 52.599 1.00 47.59 213 ALA A C 1
ATOM 1515 O O . ALA A 1 213 ? -43.006 2.845 53.575 1.00 47.59 213 ALA A O 1
ATOM 1516 N N . GLY A 1 214 ? -42.450 4.849 52.722 1.00 47.06 214 GLY A N 1
ATOM 1517 C CA . GLY A 1 214 ? -41.985 5.447 53.967 1.00 47.06 214 GLY A CA 1
ATOM 1518 C C . GLY A 1 214 ? -42.499 6.864 54.203 1.00 47.06 214 GLY A C 1
ATOM 1519 O O . GLY A 1 214 ? -41.785 7.834 53.971 1.00 47.06 214 GLY A O 1
ATOM 1520 N N . LEU A 1 215 ? -43.651 6.979 54.867 1.00 47.81 215 LEU A N 1
ATOM 1521 C CA . LEU A 1 215 ? -44.005 8.143 55.694 1.00 47.81 215 LEU A CA 1
ATOM 1522 C C . LEU A 1 215 ? -43.110 8.232 56.970 1.00 47.81 215 LEU A C 1
ATOM 1524 O O . LEU A 1 215 ? -43.599 8.380 58.085 1.00 47.81 215 LEU A O 1
ATOM 1528 N N . ASN A 1 216 ? -41.779 8.218 56.771 1.00 52.81 216 ASN A N 1
ATOM 1529 C CA . ASN A 1 216 ? -40.693 8.708 57.648 1.00 52.81 216 ASN A CA 1
ATOM 1530 C C . ASN A 1 216 ? -40.097 7.830 58.779 1.00 52.81 216 ASN A C 1
ATOM 1532 O O . ASN A 1 216 ? -39.918 8.351 59.879 1.00 52.81 216 ASN A O 1
ATOM 1536 N N . GLN A 1 217 ? -39.680 6.566 58.566 1.00 57.22 217 GLN A N 1
ATOM 1537 C CA . GLN A 1 217 ? -38.838 5.850 59.563 1.00 57.22 217 GLN A CA 1
ATOM 1538 C C . GLN A 1 217 ? -37.772 4.921 58.940 1.00 57.22 217 GLN A C 1
ATOM 1540 O O . GLN A 1 217 ? -38.064 4.160 58.023 1.00 57.22 217 GLN A O 1
ATOM 1545 N N . SER A 1 218 ? -36.527 4.969 59.441 1.00 73.94 218 SER A N 1
ATOM 1546 C CA . SER A 1 218 ? -35.429 4.059 59.055 1.00 73.94 218 SER A CA 1
ATOM 1547 C C . SER A 1 218 ? -35.608 2.655 59.658 1.00 73.94 218 SER A C 1
ATOM 1549 O O . SER A 1 218 ? -36.318 2.499 60.646 1.00 73.94 218 SER A O 1
ATOM 1551 N N . VAL A 1 219 ? -34.900 1.632 59.148 1.00 78.81 219 VAL A N 1
ATOM 1552 C CA . VAL A 1 219 ? -34.902 0.273 59.747 1.00 78.81 219 VAL A CA 1
ATOM 1553 C C . VAL A 1 219 ? -34.536 0.313 61.236 1.00 78.81 219 VAL A C 1
ATOM 1555 O O . VAL A 1 219 ? -35.168 -0.364 62.043 1.00 78.81 219 VAL A O 1
ATOM 1558 N N . SER A 1 220 ? -33.560 1.144 61.616 1.00 79.19 220 SER A N 1
ATOM 1559 C CA . SER A 1 220 ? -33.178 1.335 63.019 1.00 79.19 220 SER A CA 1
ATOM 1560 C C . SER A 1 220 ? -34.301 1.961 63.850 1.00 79.19 220 SER A C 1
ATOM 1562 O O . SER A 1 220 ? -34.527 1.545 64.984 1.00 79.19 220 SER A O 1
ATOM 1564 N N . GLN A 1 221 ? -35.045 2.911 63.286 1.00 80.69 221 GLN A N 1
ATOM 1565 C CA . GLN A 1 221 ? -36.169 3.555 63.958 1.00 80.69 221 GLN A CA 1
ATOM 1566 C C . GLN A 1 221 ? -37.389 2.631 64.066 1.00 80.69 221 GLN A C 1
ATOM 1568 O O . GLN A 1 221 ? -37.993 2.542 65.132 1.00 80.69 221 GLN A O 1
ATOM 1573 N N . SER A 1 222 ? -37.715 1.876 63.012 1.00 82.88 222 SER A N 1
ATOM 1574 C CA . SER A 1 222 ? -38.766 0.852 63.053 1.00 82.88 222 SER A CA 1
ATOM 1575 C C . SER A 1 222 ? -38.435 -0.253 64.064 1.00 82.88 222 SER A C 1
ATOM 1577 O O . SER A 1 222 ? -39.323 -0.710 64.781 1.00 82.88 222 SER A O 1
ATOM 1579 N N . GLN A 1 223 ? -37.158 -0.636 64.193 1.00 87.81 223 GLN A N 1
ATOM 1580 C CA . GLN A 1 223 ? -36.706 -1.590 65.211 1.00 87.81 223 GLN A CA 1
ATOM 1581 C C . GLN A 1 223 ? -36.859 -1.027 66.630 1.00 87.81 223 GLN A C 1
ATOM 1583 O O . GLN A 1 223 ? -37.337 -1.728 67.521 1.00 87.81 223 GLN A O 1
ATOM 1588 N N . ALA A 1 224 ? -36.486 0.238 66.849 1.00 86.81 224 ALA A N 1
ATOM 1589 C CA . ALA A 1 224 ? -36.673 0.902 68.137 1.00 86.81 224 ALA A CA 1
ATOM 1590 C C . ALA A 1 224 ? -38.161 0.977 68.524 1.00 86.81 224 ALA A C 1
ATOM 1592 O O . ALA A 1 224 ? -38.519 0.681 69.662 1.00 86.81 224 ALA A O 1
ATOM 1593 N N . ASN A 1 225 ? -39.036 1.285 67.566 1.00 87.75 225 ASN A N 1
ATOM 1594 C CA . ASN A 1 225 ? -40.480 1.347 67.790 1.00 87.75 225 ASN A CA 1
ATOM 1595 C C . ASN A 1 225 ? -41.087 -0.022 68.119 1.00 87.75 225 ASN A C 1
ATOM 1597 O O . ASN A 1 225 ? -41.928 -0.111 69.012 1.00 87.75 225 ASN A O 1
ATOM 1601 N N . LEU A 1 226 ? -40.627 -1.094 67.466 1.00 91.25 226 LEU A N 1
ATOM 1602 C CA . LEU A 1 226 ? -41.021 -2.460 67.815 1.00 91.25 226 LEU A CA 1
ATOM 1603 C C . LEU A 1 226 ? -40.593 -2.828 69.242 1.00 91.25 226 LEU A C 1
ATOM 1605 O O . LEU A 1 226 ? -41.385 -3.411 69.983 1.00 91.25 226 LEU A O 1
ATOM 1609 N N . ASN A 1 227 ? -39.372 -2.468 69.645 1.00 90.88 227 ASN A N 1
ATOM 1610 C CA . ASN A 1 227 ? -38.882 -2.731 70.999 1.00 90.88 227 ASN A CA 1
ATOM 1611 C C . ASN A 1 227 ? -39.744 -2.005 72.047 1.00 90.88 227 ASN A C 1
ATOM 1613 O O . ASN A 1 227 ? -40.172 -2.623 73.022 1.00 90.88 227 ASN A O 1
ATOM 1617 N N . THR A 1 228 ? -40.065 -0.728 71.811 1.00 92.25 228 THR A N 1
ATOM 1618 C CA . THR A 1 228 ? -40.951 0.068 72.678 1.00 92.25 228 THR A CA 1
ATOM 1619 C C . THR A 1 228 ? -42.356 -0.531 72.760 1.00 92.25 228 THR A C 1
ATOM 1621 O O . THR A 1 228 ? -42.877 -0.722 73.857 1.00 92.25 228 THR A O 1
ATOM 1624 N N . ALA A 1 229 ? -42.960 -0.890 71.623 1.00 90.62 229 ALA A N 1
ATOM 1625 C CA . ALA A 1 229 ? -44.294 -1.490 71.592 1.00 90.62 229 ALA A CA 1
ATOM 1626 C C . ALA A 1 229 ? -44.333 -2.869 72.277 1.00 90.62 229 ALA A C 1
ATOM 1628 O O . ALA A 1 229 ? -45.304 -3.200 72.951 1.00 90.62 229 ALA A O 1
ATOM 1629 N N . THR A 1 230 ? -43.261 -3.658 72.159 1.00 92.75 230 THR A N 1
ATOM 1630 C CA . THR A 1 230 ? -43.134 -4.970 72.817 1.00 92.75 230 THR A CA 1
ATOM 1631 C C . THR A 1 230 ? -43.024 -4.833 74.337 1.00 92.75 230 THR A C 1
ATOM 1633 O O . THR A 1 230 ? -43.670 -5.581 75.075 1.00 92.75 230 THR A O 1
ATOM 1636 N N . ALA A 1 231 ? -42.247 -3.857 74.815 1.00 92.31 231 ALA A N 1
ATOM 1637 C CA . ALA A 1 231 ? -42.145 -3.557 76.240 1.00 92.31 231 ALA A CA 1
ATOM 1638 C C . ALA A 1 231 ? -43.490 -3.081 76.818 1.00 92.31 231 ALA A C 1
ATOM 1640 O O . ALA A 1 231 ? -43.911 -3.556 77.874 1.00 92.31 231 ALA A O 1
ATOM 1641 N N . GLU A 1 232 ? -44.196 -2.200 76.103 1.00 91.19 232 GLU A N 1
ATOM 1642 C CA . GLU A 1 232 ? -45.499 -1.684 76.536 1.00 91.19 232 GLU A CA 1
ATOM 1643 C C . GLU A 1 232 ? -46.584 -2.769 76.544 1.00 91.19 232 GLU A C 1
ATOM 1645 O O . GLU A 1 232 ? -47.344 -2.874 77.508 1.00 91.19 232 GLU A O 1
ATOM 1650 N N . GLN A 1 233 ? -46.610 -3.638 75.529 1.00 94.19 233 GLN A N 1
ATOM 1651 C CA . GLN A 1 233 ? -47.516 -4.786 75.488 1.00 94.19 233 GLN A CA 1
ATOM 1652 C C . GLN A 1 233 ? -47.281 -5.726 76.675 1.00 94.19 233 GLN A C 1
ATOM 1654 O O . GLN A 1 233 ? -48.238 -6.114 77.343 1.00 94.19 233 GLN A O 1
ATOM 1659 N N . SER A 1 234 ? -46.019 -6.026 76.999 1.00 93.44 234 SER A N 1
ATOM 1660 C CA . SER A 1 234 ? -45.674 -6.881 78.143 1.00 93.44 234 SER A CA 1
ATOM 1661 C C . SER A 1 234 ? -46.143 -6.267 79.468 1.00 93.44 234 SER A C 1
ATOM 1663 O O . SER A 1 234 ? -46.743 -6.950 80.301 1.00 93.44 234 SER A O 1
ATOM 1665 N N . ARG A 1 235 ? -45.926 -4.956 79.645 1.00 94.31 235 ARG A N 1
ATOM 1666 C CA . ARG A 1 235 ? -46.337 -4.202 80.837 1.00 94.31 235 ARG A CA 1
ATOM 1667 C C . ARG A 1 235 ? -47.857 -4.195 81.012 1.00 94.31 235 ARG A C 1
ATOM 1669 O O . ARG A 1 235 ? -48.354 -4.468 82.107 1.00 94.31 235 ARG A O 1
ATOM 1676 N N . LEU A 1 236 ? -48.599 -3.904 79.944 1.00 92.69 236 LEU A N 1
ATOM 1677 C CA . LEU A 1 236 ? -50.062 -3.848 79.973 1.00 92.69 236 LEU A CA 1
ATOM 1678 C C . LEU A 1 236 ? -50.692 -5.236 80.115 1.00 92.69 236 LEU A C 1
ATOM 1680 O O . LEU A 1 236 ? -51.678 -5.380 80.836 1.00 92.69 236 LEU A O 1
ATOM 1684 N N . GLN A 1 237 ? -50.090 -6.274 79.530 1.00 93.06 237 GLN A N 1
ATOM 1685 C CA . GLN A 1 237 ? -50.526 -7.655 79.730 1.00 93.06 237 GLN A CA 1
ATOM 1686 C C . GLN A 1 237 ? -50.367 -8.092 81.192 1.00 93.06 237 GLN A C 1
ATOM 1688 O O . GLN A 1 237 ? -51.267 -8.715 81.758 1.00 93.06 237 GLN A O 1
ATOM 1693 N N . GLN A 1 238 ? -49.250 -7.738 81.833 1.00 93.75 238 GLN A N 1
ATOM 1694 C CA . GLN A 1 238 ? -49.047 -8.019 83.252 1.00 93.75 238 GLN A CA 1
ATOM 1695 C C . GLN A 1 238 ? -50.071 -7.275 84.123 1.00 93.75 238 GLN A C 1
ATOM 1697 O O . GLN A 1 238 ? -50.660 -7.878 85.021 1.00 93.75 238 GLN A O 1
ATOM 1702 N N . ALA A 1 239 ? -50.335 -5.997 83.832 1.00 87.94 239 ALA A N 1
ATOM 1703 C CA . ALA A 1 239 ? -51.355 -5.215 84.531 1.00 87.94 239 ALA A CA 1
ATOM 1704 C C . ALA A 1 239 ? -52.764 -5.816 84.370 1.00 87.94 239 ALA A C 1
ATOM 1706 O O . ALA A 1 239 ? -53.505 -5.904 85.350 1.00 87.94 239 ALA A O 1
ATOM 1707 N N . ALA A 1 240 ? -53.113 -6.293 83.171 1.00 92.25 240 ALA A N 1
ATOM 1708 C CA . ALA A 1 240 ? -54.378 -6.978 82.911 1.00 92.25 240 ALA A CA 1
ATOM 1709 C C . ALA A 1 240 ? -54.511 -8.276 83.720 1.00 92.25 240 ALA A C 1
ATOM 1711 O O . ALA A 1 240 ? -55.551 -8.505 84.339 1.00 92.25 240 ALA A O 1
ATOM 1712 N N . ASN A 1 241 ? -53.449 -9.087 83.787 1.00 93.38 241 ASN A N 1
ATOM 1713 C CA . ASN A 1 241 ? -53.433 -10.321 84.577 1.00 93.38 241 ASN A CA 1
ATOM 1714 C C . ASN A 1 241 ? -53.621 -10.036 86.078 1.00 93.38 241 ASN A C 1
ATOM 1716 O O . ASN A 1 241 ? -54.409 -10.707 86.745 1.00 93.38 241 ASN A O 1
ATOM 1720 N N . VAL A 1 242 ? -52.940 -9.012 86.607 1.00 93.88 242 VAL A N 1
ATOM 1721 C CA . VAL A 1 242 ? -53.078 -8.589 88.011 1.00 93.88 242 VAL A CA 1
ATOM 1722 C C . VAL A 1 242 ? -54.492 -8.075 88.298 1.00 93.88 242 VAL A C 1
ATOM 1724 O O . VAL A 1 242 ? -55.092 -8.461 89.302 1.00 93.88 242 VAL A O 1
ATOM 1727 N N . ALA A 1 243 ? -55.054 -7.247 87.413 1.00 89.31 243 ALA A N 1
ATOM 1728 C CA . ALA A 1 243 ? -56.410 -6.725 87.562 1.00 89.31 243 ALA A CA 1
ATOM 1729 C C . ALA A 1 243 ? -57.466 -7.842 87.518 1.00 89.31 243 ALA A C 1
ATOM 1731 O O . ALA A 1 243 ? -58.391 -7.835 88.329 1.00 89.31 243 ALA A O 1
ATOM 1732 N N . ALA A 1 244 ? -57.299 -8.828 86.630 1.00 91.00 244 ALA A N 1
ATOM 1733 C CA . ALA A 1 244 ? -58.166 -10.003 86.558 1.00 91.00 244 ALA A CA 1
ATOM 1734 C C . ALA A 1 244 ? -58.119 -10.827 87.851 1.00 91.00 244 ALA A C 1
ATOM 1736 O O . ALA A 1 244 ? -59.165 -11.163 88.405 1.00 91.00 244 ALA A O 1
ATOM 1737 N N . GLN A 1 245 ? -56.922 -11.088 88.387 1.00 93.94 245 GLN A N 1
ATOM 1738 C CA . GLN A 1 245 ? -56.784 -11.818 89.647 1.00 93.94 245 GLN A CA 1
ATOM 1739 C C . GLN A 1 245 ? -57.417 -11.059 90.821 1.00 93.94 245 GLN A C 1
ATOM 1741 O O . GLN A 1 245 ? -58.089 -11.660 91.660 1.00 93.94 245 GLN A O 1
ATOM 1746 N N . ASN A 1 246 ? -57.240 -9.737 90.876 1.00 92.31 246 ASN A N 1
ATOM 1747 C CA . ASN A 1 246 ? -57.861 -8.904 91.903 1.00 92.31 246 ASN A CA 1
ATOM 1748 C C . ASN A 1 246 ? -59.396 -8.928 91.813 1.00 92.31 246 ASN A C 1
ATOM 1750 O O . ASN A 1 246 ? -60.066 -9.063 92.836 1.00 92.31 246 ASN A O 1
ATOM 1754 N N . ALA A 1 247 ? -59.955 -8.858 90.600 1.00 91.31 247 ALA A N 1
ATOM 1755 C CA . ALA A 1 247 ? -61.395 -8.963 90.379 1.00 91.31 247 ALA A CA 1
ATOM 1756 C C . ALA A 1 247 ? -61.949 -10.311 90.870 1.00 91.31 247 ALA A C 1
ATOM 1758 O O . ALA A 1 247 ? -62.942 -10.332 91.594 1.00 91.31 247 ALA A O 1
ATOM 1759 N N . VAL A 1 248 ? -61.266 -11.423 90.567 1.00 94.38 248 VAL A N 1
ATOM 1760 C CA . VAL A 1 248 ? -61.636 -12.762 91.062 1.00 94.38 248 VAL A CA 1
ATOM 1761 C C . VAL A 1 248 ? -61.616 -12.815 92.593 1.00 94.38 248 VAL A C 1
ATOM 1763 O O . VAL A 1 248 ? -62.585 -13.264 93.206 1.00 94.38 248 VAL A O 1
ATOM 1766 N N . ASN A 1 249 ? -60.552 -12.312 93.224 1.00 93.75 249 ASN A N 1
ATOM 1767 C CA . ASN A 1 249 ? -60.419 -12.318 94.683 1.00 93.75 249 ASN A CA 1
ATOM 1768 C C . ASN A 1 249 ? -61.531 -11.499 95.363 1.00 93.75 249 ASN A C 1
ATOM 1770 O O . ASN A 1 249 ? -62.147 -11.960 96.326 1.00 93.75 249 ASN A O 1
ATOM 1774 N N . LEU A 1 250 ? -61.820 -10.299 94.849 1.00 93.25 250 LEU A N 1
ATOM 1775 C CA . LEU A 1 250 ? -62.872 -9.431 95.386 1.00 93.25 250 LEU A CA 1
ATOM 1776 C C . LEU A 1 250 ? -64.272 -9.996 95.133 1.00 93.25 250 LEU A C 1
ATOM 1778 O O . LEU A 1 250 ? -65.144 -9.867 95.992 1.00 93.25 250 LEU A O 1
ATOM 1782 N N . ARG A 1 251 ? -64.486 -10.685 94.007 1.00 93.12 251 ARG A N 1
ATOM 1783 C CA . ARG A 1 251 ? -65.740 -11.392 93.735 1.00 93.12 251 ARG A CA 1
ATOM 1784 C C . ARG A 1 251 ? -65.980 -12.521 94.734 1.00 93.12 251 ARG A C 1
ATOM 1786 O O . ARG A 1 251 ? -67.090 -12.647 95.250 1.00 93.12 251 ARG A O 1
ATOM 1793 N N . GLN A 1 252 ? -64.943 -13.294 95.049 1.00 93.12 252 GLN A N 1
ATOM 1794 C CA . GLN A 1 252 ? -65.011 -14.359 96.050 1.00 93.12 252 GLN A CA 1
ATOM 1795 C C . GLN A 1 252 ? -65.301 -13.806 97.456 1.00 93.12 252 GLN A C 1
ATOM 1797 O O . GLN A 1 252 ? -66.105 -14.374 98.203 1.00 93.12 252 GLN A O 1
ATOM 1802 N N . ALA A 1 253 ? -64.685 -12.674 97.813 1.00 90.38 253 ALA A N 1
ATOM 1803 C CA . ALA A 1 253 ? -64.966 -11.974 99.065 1.00 90.38 253 ALA A CA 1
ATOM 1804 C C . ALA A 1 253 ? -66.430 -11.507 99.129 1.00 90.38 253 ALA A C 1
ATOM 1806 O O . ALA A 1 253 ? -67.129 -11.836 100.086 1.00 90.38 253 ALA A O 1
ATOM 1807 N N . ALA A 1 254 ? -66.928 -10.860 98.068 1.00 93.06 254 ALA A N 1
ATOM 1808 C CA . ALA A 1 254 ? -68.313 -10.398 97.984 1.00 93.06 254 ALA A CA 1
ATOM 1809 C C . ALA A 1 254 ? -69.333 -11.543 98.121 1.00 93.06 254 ALA A C 1
ATOM 1811 O O . ALA A 1 254 ? -70.318 -11.404 98.843 1.00 93.06 254 ALA A O 1
ATOM 1812 N N . GLN A 1 255 ? -69.084 -12.699 97.493 1.00 93.38 255 GLN A N 1
ATOM 1813 C CA . GLN A 1 255 ? -69.924 -13.897 97.656 1.00 93.38 255 GLN A CA 1
ATOM 1814 C C . GLN A 1 255 ? -69.937 -14.411 99.103 1.00 93.38 255 GLN A C 1
ATOM 1816 O O . GLN A 1 255 ? -70.980 -14.823 99.621 1.00 93.38 255 GLN A O 1
ATOM 1821 N N . SER A 1 256 ? -68.781 -14.367 99.768 1.00 92.12 256 SER A N 1
ATOM 1822 C CA . SER A 1 256 ? -68.640 -14.786 101.164 1.00 92.12 256 SER A CA 1
ATOM 1823 C C . SER A 1 256 ? -69.392 -13.840 102.109 1.00 92.12 256 SER A C 1
ATOM 1825 O O . SER A 1 256 ? -70.109 -14.303 102.997 1.00 92.12 256 SER A O 1
ATOM 1827 N N . ALA A 1 257 ? -69.301 -12.522 101.894 1.00 92.25 257 ALA A N 1
ATOM 1828 C CA . ALA A 1 257 ? -70.047 -11.540 102.681 1.00 92.25 257 ALA A CA 1
ATOM 1829 C C . ALA A 1 257 ? -71.556 -11.577 102.423 1.00 92.25 257 ALA A C 1
ATOM 1831 O O . ALA A 1 257 ? -72.324 -11.432 103.372 1.00 92.25 257 ALA A O 1
ATOM 1832 N N . GLU A 1 258 ? -71.994 -11.829 101.189 1.00 92.38 258 GLU A N 1
ATOM 1833 C CA . GLU A 1 258 ? -73.414 -12.031 100.881 1.00 92.38 258 GLU A CA 1
ATOM 1834 C C . GLU A 1 258 ? -73.968 -13.248 101.637 1.00 92.38 258 GLU A C 1
ATOM 1836 O O . GLU A 1 258 ? -75.006 -13.160 102.295 1.00 92.38 258 GLU A O 1
ATOM 1841 N N . SER A 1 259 ? -73.224 -14.357 101.646 1.00 92.69 259 SER A N 1
ATOM 1842 C CA . SER A 1 259 ? -73.588 -15.556 102.413 1.00 92.69 259 SER A CA 1
ATOM 1843 C C . SER A 1 259 ? -73.701 -15.258 103.917 1.00 92.69 259 SER A C 1
ATOM 1845 O O . SER A 1 259 ? -74.661 -15.675 104.570 1.00 92.69 259 SER A O 1
ATOM 1847 N N . ALA A 1 260 ? -72.762 -14.484 104.474 1.00 91.06 260 ALA A N 1
ATOM 1848 C CA . ALA A 1 260 ? -72.794 -14.061 105.875 1.00 91.06 260 ALA A CA 1
ATOM 1849 C C . ALA A 1 260 ? -73.984 -13.130 106.185 1.00 91.06 260 ALA A C 1
ATOM 1851 O O . ALA A 1 260 ? -74.647 -13.291 107.214 1.00 91.06 260 ALA A O 1
ATOM 1852 N N . ALA A 1 261 ? -74.300 -12.194 105.287 1.00 92.69 261 ALA A N 1
ATOM 1853 C CA . ALA A 1 261 ? -75.445 -11.297 105.421 1.00 92.69 261 ALA A CA 1
ATOM 1854 C C . ALA A 1 261 ? -76.780 -12.058 105.391 1.00 92.69 261 ALA A C 1
ATOM 1856 O O . ALA A 1 261 ? -77.684 -11.754 106.174 1.00 92.69 261 ALA A O 1
ATOM 1857 N N . GLN A 1 262 ? -76.903 -13.076 104.535 1.00 92.38 262 GLN A N 1
ATOM 1858 C CA . GLN A 1 262 ? -78.079 -13.949 104.480 1.00 92.38 262 GLN A CA 1
ATOM 1859 C C . GLN A 1 262 ? -78.263 -14.738 105.782 1.00 92.38 262 GLN A C 1
ATOM 1861 O O . GLN A 1 262 ? -79.371 -14.783 106.321 1.00 92.38 262 GLN A O 1
ATOM 1866 N N . GLN A 1 263 ? -77.183 -15.295 106.338 1.00 91.56 263 GLN A N 1
ATOM 1867 C CA . GLN A 1 263 ? -77.222 -16.005 107.621 1.00 91.56 263 GLN A CA 1
ATOM 1868 C C . GLN A 1 263 ? -77.602 -15.079 108.786 1.00 91.56 263 GLN A C 1
ATOM 1870 O O . GLN A 1 263 ? -78.462 -15.427 109.601 1.00 91.56 263 GLN A O 1
ATOM 1875 N N . ALA A 1 264 ? -77.013 -13.880 108.855 1.00 91.62 264 ALA A N 1
ATOM 1876 C CA . ALA A 1 264 ? -77.332 -12.896 109.888 1.00 91.62 264 ALA A CA 1
ATOM 1877 C C . ALA A 1 264 ? -78.793 -12.419 109.794 1.00 91.62 264 ALA A C 1
ATOM 1879 O O . ALA A 1 264 ? -79.481 -12.328 110.815 1.00 91.62 264 ALA A O 1
ATOM 1880 N N . ALA A 1 265 ? -79.298 -12.186 108.578 1.00 92.94 265 ALA A N 1
ATOM 1881 C CA . ALA A 1 265 ? -80.698 -11.841 108.341 1.00 92.94 265 ALA A CA 1
ATOM 1882 C C . ALA A 1 265 ? -81.650 -12.975 108.754 1.00 92.94 265 ALA A C 1
ATOM 1884 O O . ALA A 1 265 ? -82.651 -12.721 109.426 1.00 92.94 265 ALA A O 1
ATOM 1885 N N . LEU A 1 266 ? -81.323 -14.229 108.420 1.00 93.62 266 LEU A N 1
ATOM 1886 C CA . LEU A 1 266 ? -82.103 -15.396 108.835 1.00 93.62 266 LEU A CA 1
ATOM 1887 C C . LEU A 1 266 ? -82.180 -15.493 110.364 1.00 93.62 266 LEU A C 1
ATOM 1889 O O . LEU A 1 266 ? -83.267 -15.664 110.916 1.00 93.62 266 LEU A O 1
ATOM 1893 N N . ARG A 1 267 ? -81.047 -15.317 111.056 1.00 92.44 267 ARG A N 1
ATOM 1894 C CA . ARG A 1 267 ? -80.983 -15.342 112.523 1.00 92.44 267 ARG A CA 1
ATOM 1895 C C . ARG A 1 267 ? -81.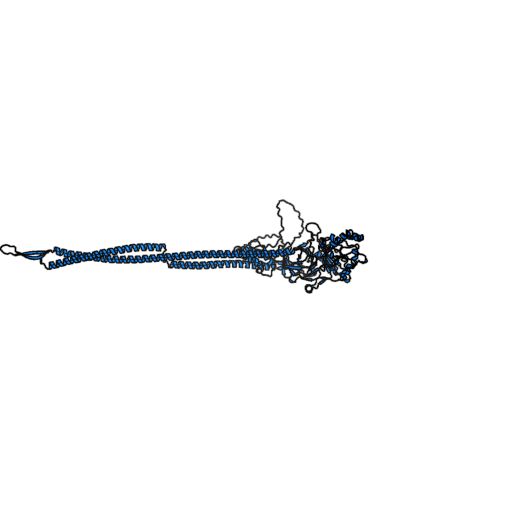818 -14.226 113.150 1.00 92.44 267 ARG A C 1
ATOM 1897 O O . ARG A 1 267 ? -82.563 -14.484 114.096 1.00 92.44 267 ARG A O 1
ATOM 1904 N N . ALA A 1 268 ? -81.726 -13.006 112.620 1.00 91.38 268 ALA A N 1
ATOM 1905 C CA . ALA A 1 268 ? -82.538 -11.881 113.075 1.00 91.38 268 ALA A CA 1
ATOM 1906 C C . ALA A 1 268 ? -84.039 -12.143 112.859 1.00 91.38 268 ALA A C 1
ATOM 1908 O O . ALA A 1 268 ? -84.836 -11.886 113.758 1.00 91.38 268 ALA A O 1
ATOM 1909 N N . ASN A 1 269 ? -84.429 -12.716 111.715 1.00 91.44 269 ASN A N 1
ATOM 1910 C CA . ASN A 1 269 ? -85.817 -13.079 111.417 1.00 91.44 269 ASN A CA 1
ATOM 1911 C C . ASN A 1 269 ? -86.353 -14.176 112.346 1.00 91.44 269 ASN A C 1
ATOM 1913 O O . ASN A 1 269 ? -87.469 -14.050 112.844 1.00 91.44 269 ASN A O 1
ATOM 1917 N N . GLN A 1 270 ? -85.560 -15.210 112.639 1.00 91.62 270 GLN A N 1
ATOM 1918 C CA . GLN A 1 270 ? -85.925 -16.256 113.603 1.00 91.62 270 GLN A CA 1
ATOM 1919 C C . GLN A 1 270 ? -86.154 -15.679 115.003 1.00 91.62 270 GLN A C 1
ATOM 1921 O O . GLN A 1 270 ? -87.166 -15.976 115.632 1.00 91.62 270 GLN A O 1
ATOM 1926 N N . LEU A 1 271 ? -85.241 -14.822 115.475 1.00 91.38 271 LEU A N 1
ATOM 1927 C CA . LEU A 1 271 ? -85.375 -14.171 116.778 1.00 91.38 271 LEU A CA 1
ATOM 1928 C C . LEU A 1 271 ? -86.552 -13.188 116.813 1.00 91.38 271 LEU A C 1
ATOM 1930 O O . LEU A 1 271 ? -87.251 -13.124 117.818 1.00 91.38 271 LEU A O 1
ATOM 1934 N N . ASN A 1 272 ? -86.823 -12.466 115.720 1.00 89.75 272 ASN A N 1
ATOM 1935 C CA . ASN A 1 272 ? -88.019 -11.627 115.590 1.00 89.75 272 ASN A CA 1
ATOM 1936 C C . ASN A 1 272 ? -89.303 -12.467 115.673 1.00 89.75 272 ASN A C 1
ATOM 1938 O O . ASN A 1 272 ? -90.234 -12.090 116.379 1.00 89.75 272 ASN A O 1
ATOM 1942 N N . ALA A 1 273 ? -89.347 -13.610 114.983 1.00 89.62 273 ALA A N 1
ATOM 1943 C CA . ALA A 1 273 ? -90.487 -14.521 115.011 1.00 89.62 273 ALA A CA 1
ATOM 1944 C C . ALA A 1 273 ? -90.683 -15.170 116.391 1.00 89.62 273 ALA A C 1
ATOM 1946 O O . ALA A 1 273 ? -91.821 -15.375 116.808 1.00 89.62 273 ALA A O 1
ATOM 1947 N N . GLN A 1 274 ? -89.596 -15.465 117.112 1.00 88.69 274 GLN A N 1
ATOM 1948 C CA . GLN A 1 274 ? -89.647 -15.935 118.498 1.00 88.69 274 GLN A CA 1
ATOM 1949 C C . GLN A 1 274 ? -90.174 -14.835 119.429 1.00 88.69 274 GLN A C 1
ATOM 1951 O O . GLN A 1 274 ? -91.129 -15.066 120.164 1.00 88.69 274 GLN A O 1
ATOM 1956 N N . ALA A 1 275 ? -89.620 -13.622 119.346 1.00 86.31 275 ALA A N 1
ATOM 1957 C CA . ALA A 1 275 ? -90.052 -12.476 120.145 1.00 86.31 275 ALA A CA 1
ATOM 1958 C C . ALA A 1 275 ? -91.539 -12.136 119.941 1.00 86.31 275 ALA A C 1
ATOM 1960 O O . ALA A 1 275 ? -92.217 -11.781 120.898 1.00 86.31 275 ALA A O 1
ATOM 1961 N N . ALA A 1 276 ? -92.063 -12.283 118.717 1.00 87.69 276 ALA A N 1
ATOM 1962 C CA . ALA A 1 276 ? -93.470 -12.028 118.398 1.00 87.69 276 ALA A CA 1
ATOM 1963 C C . ALA A 1 276 ? -94.457 -12.979 119.105 1.00 87.69 276 ALA A C 1
ATOM 1965 O O . ALA A 1 276 ? -95.635 -12.650 119.218 1.00 87.69 276 ALA A O 1
ATOM 1966 N N . LYS A 1 277 ? -93.993 -14.143 119.580 1.00 87.38 277 LYS A N 1
ATOM 1967 C CA . LYS A 1 277 ? -94.801 -15.118 120.335 1.00 87.38 277 LYS A CA 1
ATOM 1968 C C . LYS A 1 277 ? -94.747 -14.904 121.852 1.00 87.38 277 LYS A C 1
ATOM 1970 O O . LYS A 1 277 ? -95.427 -15.616 122.582 1.00 87.38 277 LYS A O 1
ATOM 1975 N N . LEU A 1 278 ? -93.936 -13.958 122.323 1.00 87.19 278 LEU A N 1
ATOM 1976 C CA . LEU A 1 278 ? -93.643 -13.738 123.737 1.00 87.19 278 LEU A CA 1
ATOM 1977 C C . LEU A 1 278 ? -94.197 -12.393 124.220 1.00 87.19 278 LEU A C 1
ATOM 1979 O O . LEU A 1 278 ? -94.375 -11.447 123.453 1.00 87.19 278 LEU A O 1
ATOM 1983 N N . THR A 1 279 ? -94.441 -12.285 125.525 1.00 84.44 279 THR A N 1
ATOM 1984 C CA . THR A 1 279 ? -94.841 -11.027 126.164 1.00 84.44 279 THR A CA 1
ATOM 1985 C C . THR A 1 279 ? -93.599 -10.200 126.481 1.00 84.44 279 THR A C 1
ATOM 1987 O O . THR A 1 279 ? -92.632 -10.706 127.048 1.00 84.44 279 THR A O 1
ATOM 1990 N N . LYS A 1 280 ? -93.611 -8.910 126.131 1.00 88.12 280 LYS A N 1
ATOM 1991 C CA . LYS A 1 280 ? -92.495 -7.997 126.406 1.00 88.12 280 LYS A CA 1
ATOM 1992 C C . LYS A 1 280 ? -92.625 -7.375 127.796 1.00 88.12 280 LYS A C 1
ATOM 1994 O O . LYS A 1 280 ? -93.647 -6.760 128.097 1.00 88.12 280 LYS A O 1
ATOM 1999 N N . ARG A 1 281 ? -91.571 -7.445 128.612 1.00 82.81 281 ARG A N 1
ATOM 2000 C CA . ARG A 1 281 ? -91.521 -6.815 129.940 1.00 82.81 281 ARG A CA 1
ATOM 2001 C C . ARG A 1 281 ? -90.120 -6.291 130.247 1.00 82.81 281 ARG A C 1
ATOM 2003 O O . ARG A 1 281 ? -89.143 -7.005 130.082 1.00 82.81 281 ARG A O 1
ATOM 2010 N N . ASN A 1 282 ? -90.022 -5.028 130.672 1.00 80.56 282 ASN A N 1
ATOM 2011 C CA . ASN A 1 282 ? -88.762 -4.340 131.011 1.00 80.56 282 ASN A CA 1
ATOM 2012 C C . ASN A 1 282 ? -87.645 -4.437 129.946 1.00 80.56 282 ASN A C 1
ATOM 2014 O O . ASN A 1 282 ? -86.469 -4.333 130.270 1.00 80.56 282 ASN A O 1
ATOM 2018 N N . GLY A 1 283 ? -88.011 -4.602 128.670 1.00 80.88 283 GLY A N 1
ATOM 2019 C CA . GLY A 1 283 ? -87.063 -4.722 127.557 1.00 80.88 283 GLY A CA 1
ATOM 2020 C C . GLY A 1 283 ? -86.800 -6.155 127.089 1.00 80.88 283 GLY A C 1
ATOM 2021 O O . GLY A 1 283 ? -86.367 -6.313 125.950 1.00 80.88 283 GLY A O 1
ATOM 2022 N N . ASP A 1 284 ? -87.156 -7.167 127.880 1.00 85.38 284 ASP A N 1
ATOM 2023 C CA . ASP A 1 284 ? -86.966 -8.588 127.572 1.00 85.38 284 ASP A CA 1
ATOM 2024 C C . ASP A 1 284 ? -88.271 -9.277 127.144 1.00 85.38 284 ASP A C 1
ATOM 2026 O O . ASP A 1 284 ? -89.369 -8.752 127.349 1.00 85.38 284 ASP A O 1
ATOM 2030 N N . TYR A 1 285 ? -88.146 -10.447 126.518 1.00 87.94 285 TYR A N 1
ATOM 2031 C CA . TYR A 1 285 ? -89.243 -11.242 125.973 1.00 87.94 285 TYR A CA 1
ATOM 2032 C C . TYR A 1 285 ? -89.319 -12.593 126.689 1.00 87.94 285 TYR A C 1
ATOM 2034 O O . TYR A 1 285 ? -88.323 -13.309 126.816 1.00 87.94 285 TYR A O 1
ATOM 2042 N N . GLY A 1 286 ? -90.515 -12.937 127.154 1.00 87.38 286 GLY A N 1
ATOM 2043 C CA . GLY A 1 286 ? -90.766 -14.139 127.937 1.00 87.38 286 GLY A CA 1
ATOM 2044 C C . GLY A 1 286 ? -92.254 -14.405 128.122 1.00 87.38 286 GLY A C 1
ATOM 2045 O O . GLY A 1 286 ? -93.099 -13.756 127.497 1.00 87.38 286 GLY A O 1
ATOM 2046 N N . HIS A 1 287 ? -92.593 -15.334 129.000 1.00 87.38 287 HIS A N 1
ATOM 2047 C CA . HIS A 1 287 ? -93.972 -15.646 129.370 1.00 87.38 287 HIS A CA 1
ATOM 2048 C C . HIS A 1 287 ? -94.162 -15.588 130.884 1.00 87.38 287 HIS A C 1
ATOM 2050 O O . HIS A 1 287 ? -93.213 -15.515 131.668 1.00 87.38 287 HIS A O 1
ATOM 2056 N N . TRP A 1 288 ? -95.428 -15.568 131.289 1.00 81.38 288 TRP A N 1
ATOM 2057 C CA . TRP A 1 288 ? -95.811 -15.671 132.688 1.00 81.38 288 TRP A CA 1
ATOM 2058 C C . TRP A 1 288 ? -95.995 -17.141 133.047 1.00 81.38 288 TRP A C 1
ATOM 2060 O O . TRP A 1 288 ? -96.808 -17.829 132.435 1.00 81.38 288 TRP A O 1
ATOM 2070 N N . GLU A 1 289 ? -95.259 -17.604 134.051 1.00 83.19 289 GLU A N 1
ATOM 2071 C CA . GLU A 1 289 ? -95.467 -18.910 134.667 1.00 83.19 289 GLU A CA 1
ATOM 2072 C C . GLU A 1 289 ? -96.013 -18.727 136.073 1.00 83.19 289 GLU A C 1
ATOM 2074 O O . GLU A 1 289 ? -95.551 -17.877 136.837 1.00 83.19 289 GLU A O 1
ATOM 2079 N N . THR A 1 290 ? -96.980 -19.554 136.441 1.00 74.88 290 THR A N 1
ATOM 2080 C CA . THR A 1 290 ? -97.492 -19.612 137.805 1.00 74.88 290 THR A CA 1
ATOM 2081 C C . THR A 1 290 ? -96.782 -20.750 138.531 1.00 74.88 290 THR A C 1
ATOM 2083 O O . THR A 1 290 ? -96.842 -21.891 138.080 1.00 74.88 290 THR A O 1
ATOM 2086 N N . ARG A 1 291 ? -96.083 -20.453 139.634 1.00 74.06 291 ARG A N 1
ATOM 2087 C CA . ARG A 1 291 ? -95.480 -21.479 140.501 1.00 74.06 291 ARG A CA 1
ATOM 2088 C C . ARG A 1 291 ? -96.148 -21.497 141.866 1.00 74.06 291 ARG A C 1
ATOM 2090 O O . ARG A 1 291 ? -96.360 -20.443 142.472 1.00 74.06 291 ARG A O 1
ATOM 2097 N N . ASP A 1 292 ? -96.391 -22.706 142.357 1.00 67.75 292 ASP A N 1
ATOM 2098 C CA . ASP A 1 292 ? -96.796 -22.951 143.734 1.00 67.75 292 ASP A CA 1
ATOM 2099 C C . ASP A 1 292 ? -95.591 -22.827 144.665 1.00 67.75 292 ASP A C 1
ATOM 2101 O O . ASP A 1 292 ? -94.603 -23.556 144.556 1.00 67.75 292 ASP A O 1
ATOM 2105 N N . VAL A 1 293 ? -95.670 -21.883 145.599 1.00 61.97 293 VAL A N 1
ATOM 2106 C CA . VAL A 1 293 ? -94.713 -21.739 146.700 1.00 61.97 293 VAL A CA 1
ATOM 2107 C C . VAL A 1 293 ? -95.334 -22.397 147.926 1.00 61.97 293 VAL A C 1
ATOM 2109 O O . VAL A 1 293 ? -96.051 -21.766 148.699 1.00 61.97 293 VAL A O 1
ATOM 2112 N N . GLY A 1 294 ? -95.104 -23.707 148.043 1.00 51.84 294 GLY A N 1
ATOM 2113 C CA . GLY A 1 294 ? -95.701 -24.579 149.052 1.00 51.84 294 GLY A CA 1
ATOM 2114 C C . GLY A 1 294 ? -95.604 -24.037 150.482 1.00 51.84 294 GLY A C 1
ATOM 2115 O O . GLY A 1 294 ? -94.522 -23.782 151.010 1.00 51.84 294 GLY A O 1
ATOM 2116 N N . GLY A 1 295 ? -96.769 -23.901 151.111 1.00 56.94 295 GLY A N 1
ATOM 2117 C CA . GLY A 1 295 ? -96.980 -23.479 152.492 1.00 56.94 295 GLY A CA 1
ATOM 2118 C C . GLY A 1 295 ? -98.481 -23.316 152.740 1.00 56.94 295 GLY A C 1
ATOM 2119 O O . GLY A 1 295 ? -99.183 -22.890 151.833 1.00 56.94 295 GLY A O 1
ATOM 2120 N N . LYS A 1 296 ? -98.948 -23.673 153.948 1.00 55.09 296 LYS A N 1
ATOM 2121 C CA . LYS A 1 296 ? -100.316 -24.066 154.393 1.00 55.09 296 LYS A CA 1
ATOM 2122 C C . LYS A 1 296 ? -101.592 -23.363 153.845 1.00 55.09 296 LYS A C 1
ATOM 2124 O O . LYS A 1 296 ? -102.667 -23.810 154.223 1.00 55.09 296 LYS A O 1
ATOM 2129 N N . ASN A 1 297 ? -101.523 -22.356 152.966 1.00 57.03 297 ASN A N 1
ATOM 2130 C CA . ASN A 1 297 ? -102.667 -21.620 152.400 1.00 57.03 297 ASN A CA 1
ATOM 2131 C C . ASN A 1 297 ? -102.635 -21.447 150.850 1.00 57.03 297 ASN A C 1
ATOM 2133 O O . ASN A 1 297 ? -103.123 -20.421 150.384 1.00 57.03 297 ASN A O 1
ATOM 2137 N N . ASP A 1 298 ? -102.033 -22.359 150.068 1.00 55.06 298 ASP A N 1
ATOM 2138 C CA . ASP A 1 298 ? -102.022 -22.375 148.578 1.00 55.06 298 ASP A CA 1
ATOM 2139 C C . ASP A 1 298 ? -102.031 -20.984 147.901 1.00 55.06 298 ASP A C 1
ATOM 2141 O O . ASP A 1 298 ? -103.014 -20.544 147.301 1.00 55.06 298 ASP A O 1
ATOM 2145 N N . ARG A 1 299 ? -100.913 -20.252 148.009 1.00 63.66 299 ARG A N 1
ATOM 2146 C CA . ARG A 1 299 ? -100.694 -19.003 147.261 1.00 63.66 299 ARG A CA 1
ATOM 2147 C C . ARG A 1 299 ? -99.871 -19.282 146.006 1.00 63.66 299 ARG A C 1
ATOM 2149 O O . ARG A 1 299 ? -98.695 -19.626 146.103 1.00 63.66 299 ARG A O 1
ATOM 2156 N N . THR A 1 300 ? -100.457 -19.039 144.840 1.00 59.50 300 THR A N 1
ATOM 2157 C CA . THR A 1 300 ? -99.757 -19.035 143.551 1.00 59.50 300 THR A CA 1
ATOM 2158 C C . THR A 1 300 ? -99.110 -17.671 143.288 1.00 59.50 300 THR A C 1
ATOM 2160 O O . THR A 1 300 ? -99.752 -16.628 143.432 1.00 59.50 300 THR A O 1
ATOM 2163 N N . VAL A 1 301 ? -97.834 -17.653 142.881 1.00 71.19 301 VAL A N 1
ATOM 2164 C CA . VAL A 1 301 ? -97.137 -16.432 142.430 1.00 71.19 301 VAL A CA 1
ATOM 2165 C C . VAL A 1 301 ? -96.863 -16.543 140.933 1.00 71.19 301 VAL A C 1
ATOM 2167 O O . VAL A 1 301 ? -96.324 -17.545 140.464 1.00 71.19 301 VAL A O 1
ATOM 2170 N N . SER A 1 302 ? -97.226 -15.502 140.177 1.00 73.94 302 SER A N 1
ATOM 2171 C CA . SER A 1 302 ? -96.858 -15.391 138.762 1.00 73.94 302 SER A CA 1
ATOM 2172 C C . SER A 1 302 ? -95.459 -14.790 138.633 1.00 73.94 302 SER A C 1
ATOM 2174 O O . SER A 1 302 ? -95.225 -13.650 139.039 1.00 73.94 302 SER A O 1
ATOM 2176 N N . ILE A 1 303 ? -94.531 -15.553 138.063 1.00 81.00 303 ILE A N 1
ATOM 2177 C CA . ILE A 1 303 ? -93.163 -15.135 137.754 1.00 81.00 303 ILE A CA 1
ATOM 2178 C C . ILE A 1 303 ? -93.014 -14.940 136.243 1.00 81.00 303 ILE A C 1
ATOM 2180 O O . ILE A 1 303 ? -93.600 -15.668 135.447 1.00 81.00 303 ILE A O 1
ATOM 2184 N N . PHE A 1 304 ? -92.242 -13.934 135.840 1.00 83.44 304 PHE A N 1
ATOM 2185 C CA . PHE A 1 304 ? -91.922 -13.707 134.432 1.00 83.44 304 PHE A CA 1
ATOM 2186 C C . PHE A 1 304 ? -90.613 -14.424 134.109 1.00 83.44 304 PHE A C 1
ATOM 2188 O O . PHE A 1 304 ? -89.587 -14.107 134.714 1.00 83.44 304 PHE A O 1
ATOM 2195 N N . VAL A 1 305 ? -90.653 -15.386 133.190 1.00 83.81 305 VAL A N 1
ATOM 2196 C CA . VAL A 1 305 ? -89.476 -16.157 132.778 1.00 83.81 305 VAL A CA 1
ATOM 2197 C C . VAL A 1 305 ? -88.962 -15.593 131.460 1.00 83.81 305 VAL A C 1
ATOM 2199 O O . VAL A 1 305 ? -89.668 -15.611 130.457 1.00 83.81 305 VAL A O 1
ATOM 2202 N N . THR A 1 306 ? -87.737 -15.063 131.464 1.00 86.31 306 THR A N 1
ATOM 2203 C CA . THR A 1 306 ? -87.104 -14.505 130.262 1.00 86.31 306 THR A CA 1
ATOM 2204 C C . THR A 1 306 ? -86.581 -15.622 129.364 1.00 86.31 306 THR A C 1
ATOM 2206 O O . THR A 1 306 ? -85.696 -16.373 129.768 1.00 86.31 306 THR A O 1
ATOM 2209 N N . GLU A 1 307 ? -87.065 -15.682 128.124 1.00 85.62 307 GLU A N 1
ATOM 2210 C CA . GLU A 1 307 ? -86.572 -16.622 127.106 1.00 85.62 307 GLU A CA 1
ATOM 2211 C C . GLU A 1 307 ? -85.636 -15.956 126.089 1.00 85.62 307 GLU A C 1
ATOM 2213 O O . GLU A 1 307 ? -84.749 -16.599 125.527 1.00 85.62 307 GLU A O 1
ATOM 2218 N N . LEU A 1 308 ? -85.821 -14.657 125.842 1.00 88.62 308 LEU A N 1
ATOM 2219 C CA . LEU A 1 308 ? -85.009 -13.878 124.916 1.00 88.62 308 LEU A CA 1
ATOM 2220 C C . LEU A 1 308 ? -84.828 -12.462 125.452 1.00 88.62 308 LEU A C 1
ATOM 2222 O O . LEU A 1 308 ? -85.795 -11.738 125.683 1.00 88.62 308 LEU A O 1
ATOM 2226 N N . THR A 1 309 ? -83.584 -12.022 125.593 1.00 88.69 309 THR A N 1
ATOM 2227 C CA . THR A 1 309 ? -83.310 -10.655 126.034 1.00 88.69 309 THR A CA 1
ATOM 2228 C C . THR A 1 309 ? -83.474 -9.657 124.886 1.00 88.69 309 THR A C 1
ATOM 2230 O O . THR A 1 309 ? -83.198 -9.952 123.714 1.00 88.69 309 THR A O 1
ATOM 2233 N N . GLY A 1 310 ? -83.889 -8.430 125.209 1.00 84.25 310 GLY A N 1
ATOM 2234 C CA . GLY A 1 310 ? -83.976 -7.348 124.224 1.00 84.25 310 GLY A CA 1
ATOM 2235 C C . GLY A 1 310 ? -82.622 -7.002 123.602 1.00 84.25 310 GLY A C 1
ATOM 2236 O O . GLY A 1 310 ? -82.548 -6.644 122.424 1.00 84.25 310 GLY A O 1
ATOM 2237 N N . SER A 1 311 ? -81.544 -7.168 124.371 1.00 86.88 311 SER A N 1
ATOM 2238 C CA . SER A 1 311 ? -80.168 -6.956 123.922 1.00 86.88 311 SER A CA 1
ATOM 2239 C C . SER A 1 311 ? -79.742 -7.973 122.860 1.00 86.88 311 SER A C 1
ATOM 2241 O O . SER A 1 311 ? -79.184 -7.566 121.841 1.00 86.88 311 SER A O 1
ATOM 2243 N N . THR A 1 312 ? -80.063 -9.262 123.021 1.00 88.00 312 THR A N 1
ATOM 2244 C CA . THR A 1 312 ? -79.756 -10.305 122.027 1.00 88.00 312 THR A CA 1
ATOM 2245 C C . THR A 1 312 ? -80.508 -10.078 120.715 1.00 88.00 312 THR A C 1
ATOM 2247 O O . THR A 1 312 ? -79.919 -10.203 119.639 1.00 88.00 312 THR A O 1
ATOM 2250 N N . LEU A 1 313 ? -81.785 -9.682 120.777 1.00 88.12 313 LEU A N 1
ATOM 2251 C CA . LEU A 1 313 ? -82.564 -9.356 119.579 1.00 88.12 313 LEU A CA 1
ATOM 2252 C C . LEU A 1 313 ? -82.012 -8.119 118.853 1.00 88.12 313 LEU A C 1
ATOM 2254 O O . LEU A 1 313 ? -81.868 -8.129 117.629 1.00 88.12 313 LEU A O 1
ATOM 2258 N N . ASN A 1 314 ? -81.684 -7.057 119.594 1.00 89.19 314 ASN A N 1
ATOM 2259 C CA . ASN A 1 314 ? -81.141 -5.834 119.008 1.00 89.19 314 ASN A CA 1
ATOM 2260 C C . ASN A 1 314 ? -79.742 -6.061 118.413 1.00 89.19 314 ASN A C 1
ATOM 2262 O O . ASN A 1 314 ? -79.470 -5.608 117.305 1.00 89.19 314 ASN A O 1
ATOM 2266 N N . ALA A 1 315 ? -78.887 -6.834 119.089 1.00 90.56 315 ALA A N 1
ATOM 2267 C CA . ALA A 1 315 ? -77.582 -7.234 118.569 1.00 90.56 315 ALA A CA 1
ATOM 2268 C C . ALA A 1 315 ? -77.706 -8.027 117.258 1.00 90.56 315 ALA A C 1
ATOM 2270 O O . ALA A 1 315 ? -76.957 -7.766 116.319 1.00 90.56 315 ALA A O 1
ATOM 2271 N N . ALA A 1 316 ? -78.682 -8.937 117.147 1.00 89.75 316 ALA A N 1
ATOM 2272 C CA . ALA A 1 316 ? -78.933 -9.681 115.913 1.00 89.75 316 ALA A CA 1
ATOM 2273 C C . ALA A 1 316 ? -79.419 -8.782 114.762 1.00 89.75 316 ALA A C 1
ATOM 2275 O O . ALA A 1 316 ? -78.957 -8.943 113.633 1.00 89.75 316 ALA A O 1
ATOM 2276 N N . ARG A 1 317 ? -80.301 -7.806 115.034 1.00 91.88 317 ARG A N 1
ATOM 2277 C CA . ARG A 1 317 ? -80.743 -6.814 114.033 1.00 91.88 317 ARG A CA 1
ATOM 2278 C C . ARG A 1 317 ? -79.588 -5.936 113.558 1.00 91.88 317 ARG A C 1
ATOM 2280 O O . ARG A 1 317 ? -79.388 -5.796 112.357 1.00 91.88 317 ARG A O 1
ATOM 2287 N N . THR A 1 318 ? -78.803 -5.394 114.486 1.00 93.56 318 THR A N 1
ATOM 2288 C CA . THR A 1 318 ? -77.618 -4.587 114.167 1.00 93.56 318 THR A CA 1
ATOM 2289 C C . THR A 1 318 ? -76.597 -5.397 113.374 1.00 93.56 318 THR A C 1
ATOM 2291 O O . THR A 1 318 ? -76.068 -4.904 112.383 1.00 93.56 318 THR A O 1
ATOM 2294 N N . ASN A 1 319 ? -76.367 -6.662 113.741 1.00 92.88 319 ASN A N 1
ATOM 2295 C CA . ASN A 1 319 ? -75.488 -7.555 112.991 1.00 92.88 319 ASN A CA 1
ATOM 2296 C C . ASN A 1 319 ? -76.002 -7.801 111.560 1.00 92.88 319 ASN A C 1
ATOM 2298 O O . ASN A 1 319 ? -75.227 -7.710 110.613 1.00 92.88 319 ASN A O 1
ATOM 2302 N N . ALA A 1 320 ? -77.306 -8.038 111.373 1.00 91.44 320 ALA A N 1
ATOM 2303 C CA . ALA A 1 320 ? -77.908 -8.194 110.046 1.00 91.44 320 ALA A CA 1
ATOM 2304 C C . ALA A 1 320 ? -77.758 -6.930 109.177 1.00 91.44 320 ALA A C 1
ATOM 2306 O O . ALA A 1 320 ? -77.397 -7.027 108.005 1.00 91.44 320 ALA A O 1
ATOM 2307 N N . THR A 1 321 ? -77.965 -5.739 109.747 1.00 93.62 321 THR A N 1
ATOM 2308 C CA . THR A 1 321 ? -77.749 -4.468 109.038 1.00 93.62 321 THR A CA 1
ATOM 2309 C C . THR A 1 321 ? -76.273 -4.259 108.689 1.00 93.62 321 THR A C 1
ATOM 2311 O O . THR A 1 321 ? -75.950 -3.932 107.549 1.00 93.62 321 THR A O 1
ATOM 2314 N N . ASN A 1 322 ? -75.359 -4.489 109.636 1.00 94.06 322 ASN A N 1
ATOM 2315 C CA . ASN A 1 322 ? -73.922 -4.293 109.429 1.00 94.06 322 ASN A CA 1
ATOM 2316 C C . ASN A 1 322 ? -73.353 -5.262 108.384 1.00 94.06 322 ASN A C 1
ATOM 2318 O O . ASN A 1 322 ? -72.621 -4.841 107.490 1.00 94.06 322 ASN A O 1
ATOM 2322 N N . THR A 1 323 ? -73.721 -6.543 108.457 1.00 92.56 323 THR A N 1
ATOM 2323 C CA . THR A 1 323 ? -73.299 -7.557 107.476 1.00 92.56 323 THR A CA 1
ATOM 2324 C C . THR A 1 323 ? -73.888 -7.289 106.095 1.00 92.56 323 THR A C 1
ATOM 2326 O O . THR A 1 323 ? -73.169 -7.420 105.108 1.00 92.56 323 THR A O 1
ATOM 2329 N N . ARG A 1 324 ? -75.138 -6.813 105.993 1.00 94.25 324 ARG A N 1
ATOM 2330 C CA . ARG A 1 324 ? -75.719 -6.389 104.709 1.00 94.25 324 ARG A CA 1
ATOM 2331 C C . ARG A 1 324 ? -75.008 -5.171 104.115 1.00 94.25 324 ARG A C 1
ATOM 2333 O O . ARG A 1 324 ? -74.719 -5.165 102.922 1.00 94.25 324 ARG A O 1
ATOM 2340 N N . ASN A 1 325 ? -74.698 -4.161 104.926 1.00 93.25 325 ASN A N 1
ATOM 2341 C CA . ASN A 1 325 ? -73.938 -2.993 104.472 1.00 93.25 325 ASN A CA 1
ATOM 2342 C C . ASN A 1 325 ? -72.533 -3.389 103.995 1.00 93.25 325 ASN A C 1
ATOM 2344 O O . ASN A 1 325 ? -72.077 -2.905 102.961 1.00 93.25 325 ASN A O 1
ATOM 2348 N N . SER A 1 326 ? -71.878 -4.314 104.704 1.00 91.44 326 SER A N 1
ATOM 2349 C CA . SER A 1 326 ? -70.585 -4.873 104.303 1.00 91.44 326 SER A CA 1
ATOM 2350 C C . SER A 1 326 ? -70.673 -5.660 102.988 1.00 91.44 326 SER A C 1
ATOM 2352 O O . SER A 1 326 ? -69.850 -5.438 102.101 1.00 91.44 326 SER A O 1
ATOM 2354 N N . ALA A 1 327 ? -71.702 -6.496 102.805 1.00 92.50 327 ALA A N 1
ATOM 2355 C CA . ALA A 1 327 ? -71.940 -7.221 101.554 1.00 92.50 327 ALA A CA 1
ATOM 2356 C C . ALA A 1 327 ? -72.158 -6.268 100.366 1.00 92.50 327 ALA A C 1
ATOM 2358 O O . ALA A 1 327 ? -71.520 -6.426 99.327 1.00 92.50 327 ALA A O 1
ATOM 2359 N N . ASN A 1 328 ? -72.972 -5.220 100.540 1.00 92.00 328 ASN A N 1
ATOM 2360 C CA . ASN A 1 328 ? -73.186 -4.196 99.512 1.00 92.00 328 ASN A CA 1
ATOM 2361 C C . ASN A 1 328 ? -71.884 -3.456 99.153 1.00 92.00 328 ASN A C 1
ATOM 2363 O O . ASN A 1 328 ? -71.611 -3.217 97.977 1.00 92.00 328 ASN A O 1
ATOM 2367 N N . GLN A 1 329 ? -71.059 -3.116 100.150 1.00 93.62 329 GLN A N 1
ATOM 2368 C CA . GLN A 1 329 ? -69.763 -2.474 99.924 1.00 93.62 329 GLN A CA 1
ATOM 2369 C C . GLN A 1 329 ? -68.812 -3.385 99.134 1.00 93.62 329 GLN A C 1
ATOM 2371 O O . GLN A 1 329 ? -68.200 -2.937 98.164 1.00 93.62 329 GLN A O 1
ATOM 2376 N N . GLN A 1 330 ? -68.714 -4.664 99.507 1.00 92.19 330 GLN A N 1
ATOM 2377 C CA . GLN A 1 330 ? -67.860 -5.629 98.811 1.00 92.19 330 GLN A CA 1
ATOM 2378 C C . GLN A 1 330 ? -68.363 -5.945 97.397 1.00 92.19 330 GLN A C 1
ATOM 2380 O O . GLN A 1 330 ? -67.555 -6.071 96.480 1.00 92.19 330 GLN A O 1
ATOM 2385 N N . ALA A 1 331 ? -69.680 -5.994 97.176 1.00 90.12 331 ALA A N 1
ATOM 2386 C CA . ALA A 1 331 ? -70.262 -6.139 95.841 1.00 90.12 331 ALA A CA 1
ATOM 2387 C C . ALA A 1 331 ? -69.941 -4.937 94.931 1.00 90.12 331 ALA A C 1
ATOM 2389 O O . ALA A 1 331 ? -69.621 -5.115 93.751 1.00 90.12 331 ALA A O 1
ATOM 2390 N N . GLY A 1 332 ? -69.960 -3.718 95.485 1.00 91.25 332 GLY A N 1
ATOM 2391 C CA . GLY A 1 332 ? -69.517 -2.508 94.786 1.00 91.25 332 GLY A CA 1
ATOM 2392 C C . GLY A 1 332 ? -68.028 -2.549 94.426 1.00 91.25 332 GLY A C 1
ATOM 2393 O O . GLY A 1 332 ? -67.661 -2.249 93.290 1.00 91.25 332 GLY A O 1
ATOM 2394 N N . GLN A 1 333 ? -67.174 -2.991 95.356 1.00 91.44 333 GLN A N 1
ATOM 2395 C CA . GLN A 1 333 ? -65.734 -3.167 95.117 1.00 91.44 333 GLN A CA 1
ATOM 2396 C C . GLN A 1 333 ? -65.440 -4.238 94.056 1.00 91.44 333 GLN A C 1
ATOM 2398 O O . GLN A 1 333 ? -64.591 -4.017 93.194 1.00 91.44 333 GLN A O 1
ATOM 2403 N N . ALA A 1 334 ? -66.159 -5.364 94.075 1.00 92.06 334 ALA A N 1
ATOM 2404 C CA . ALA A 1 334 ? -66.028 -6.416 93.069 1.00 92.06 334 ALA A CA 1
ATOM 2405 C C . ALA A 1 334 ? -66.424 -5.915 91.672 1.00 92.06 334 ALA A C 1
ATOM 2407 O O . ALA A 1 334 ? -65.661 -6.082 90.726 1.00 92.06 334 ALA A O 1
ATOM 2408 N N . SER A 1 335 ? -67.558 -5.217 91.551 1.00 90.81 335 SER A N 1
ATOM 2409 C CA . SER A 1 335 ? -68.027 -4.671 90.266 1.00 90.81 335 SER A CA 1
ATOM 2410 C C . SER A 1 335 ? -67.052 -3.633 89.688 1.00 90.81 335 SER A C 1
ATOM 2412 O O . SER A 1 335 ? -66.773 -3.635 88.490 1.00 90.81 335 SER A O 1
ATOM 2414 N N . ALA A 1 336 ? -66.481 -2.770 90.537 1.00 91.00 336 ALA A N 1
ATOM 2415 C CA . ALA A 1 336 ? -65.458 -1.810 90.123 1.00 91.00 336 ALA A CA 1
ATOM 2416 C C . ALA A 1 336 ? -64.157 -2.504 89.673 1.00 91.00 336 ALA A C 1
ATOM 2418 O O . ALA A 1 336 ? -63.548 -2.101 88.682 1.00 91.00 336 ALA A O 1
ATOM 2419 N N . ALA A 1 337 ? -63.745 -3.571 90.364 1.00 88.88 337 ALA A N 1
ATOM 2420 C CA . ALA A 1 337 ? -62.574 -4.358 89.988 1.00 88.88 337 ALA A CA 1
ATOM 2421 C C . ALA A 1 337 ? -62.782 -5.138 88.676 1.00 88.88 337 ALA A C 1
ATOM 2423 O O . ALA A 1 337 ? -61.864 -5.209 87.861 1.00 88.88 337 ALA A O 1
ATOM 2424 N N . GLU A 1 338 ? -63.985 -5.668 88.433 1.00 88.00 338 GLU A N 1
ATOM 2425 C CA . GLU A 1 338 ? -64.368 -6.318 87.172 1.00 88.00 338 GLU A CA 1
ATOM 2426 C C . GLU A 1 338 ? -64.308 -5.329 85.991 1.00 88.00 338 GLU A C 1
ATOM 2428 O O . GLU A 1 338 ? -63.726 -5.642 84.950 1.00 88.00 338 GLU A O 1
ATOM 2433 N N . GLN A 1 339 ? -64.814 -4.101 86.161 1.00 89.25 339 GLN A N 1
ATOM 2434 C CA . GLN A 1 339 ? -64.708 -3.043 85.144 1.00 89.25 339 GLN A CA 1
ATOM 2435 C C . GLN A 1 339 ? -63.254 -2.627 84.882 1.00 89.25 339 GLN A C 1
ATOM 2437 O O . GLN A 1 339 ? -62.849 -2.489 83.726 1.00 89.25 339 GLN A O 1
ATOM 2442 N N . ALA A 1 340 ? -62.448 -2.472 85.937 1.00 85.62 340 ALA A N 1
ATOM 2443 C CA . ALA A 1 340 ? -61.025 -2.164 85.808 1.00 85.62 340 ALA A CA 1
ATOM 2444 C C . ALA A 1 340 ? -60.253 -3.290 85.096 1.00 85.62 340 ALA A C 1
ATOM 2446 O O . ALA A 1 340 ? -59.383 -3.014 84.271 1.00 85.62 340 ALA A O 1
ATOM 2447 N N . SER A 1 341 ? -60.597 -4.554 85.361 1.00 90.56 341 SER A N 1
ATOM 2448 C CA . SER A 1 341 ? -60.032 -5.710 84.659 1.00 90.56 341 SER A CA 1
ATOM 2449 C C . SER A 1 341 ? -60.407 -5.721 83.176 1.00 90.56 341 SER A C 1
ATOM 2451 O O . SER A 1 341 ? -59.530 -5.919 82.334 1.00 90.56 341 SER A O 1
ATOM 2453 N N . ALA A 1 342 ? -61.669 -5.440 82.837 1.00 87.31 342 ALA A N 1
ATOM 2454 C CA . ALA A 1 342 ? -62.112 -5.345 81.448 1.00 87.31 342 ALA A CA 1
ATOM 2455 C C . ALA A 1 342 ? -61.387 -4.218 80.690 1.00 87.31 342 ALA A C 1
ATOM 2457 O O . ALA A 1 342 ? -60.902 -4.439 79.580 1.00 87.31 342 ALA A O 1
ATOM 2458 N N . ALA A 1 343 ? -61.241 -3.040 81.305 1.00 87.38 343 ALA A N 1
ATOM 2459 C CA . ALA A 1 343 ? -60.492 -1.925 80.727 1.00 87.38 343 ALA A CA 1
ATOM 2460 C C . ALA A 1 343 ? -59.003 -2.267 80.527 1.00 87.38 343 ALA A C 1
ATOM 2462 O O . ALA A 1 343 ? -58.443 -1.999 79.464 1.00 87.38 343 ALA A O 1
ATOM 2463 N N . ALA A 1 344 ? -58.370 -2.920 81.508 1.00 86.12 344 ALA A N 1
ATOM 2464 C CA . ALA A 1 344 ? -56.982 -3.368 81.396 1.00 86.12 344 ALA A CA 1
ATOM 2465 C C . ALA A 1 344 ? -56.798 -4.434 80.299 1.00 86.12 344 ALA A C 1
ATOM 2467 O O . ALA A 1 344 ? -55.799 -4.415 79.580 1.00 86.12 344 ALA A O 1
ATOM 2468 N N . ALA A 1 345 ? -57.773 -5.330 80.119 1.00 85.75 345 ALA A N 1
ATOM 2469 C CA . ALA A 1 345 ? -57.756 -6.328 79.052 1.00 85.75 345 ALA A CA 1
ATOM 2470 C C . ALA A 1 345 ? -57.878 -5.701 77.652 1.00 85.75 345 ALA A C 1
ATOM 2472 O O . ALA A 1 345 ? -57.220 -6.165 76.722 1.00 85.75 345 ALA A O 1
ATOM 2473 N N . VAL A 1 346 ? -58.681 -4.642 77.490 1.00 90.88 346 VAL A N 1
ATOM 2474 C CA . VAL A 1 346 ? -58.751 -3.872 76.234 1.00 90.88 346 VAL A CA 1
ATOM 2475 C C . VAL A 1 346 ? -57.417 -3.179 75.958 1.00 90.88 346 VAL A C 1
ATOM 2477 O O . VAL A 1 346 ? -56.856 -3.367 74.883 1.00 90.88 346 VAL A O 1
ATOM 2480 N N . ALA A 1 347 ? -56.841 -2.498 76.953 1.00 85.25 347 ALA A N 1
ATOM 2481 C CA . ALA A 1 347 ? -55.541 -1.839 76.808 1.00 85.25 347 ALA A CA 1
ATOM 2482 C C . ALA A 1 347 ? -54.418 -2.818 76.406 1.00 85.25 347 ALA A C 1
ATOM 2484 O O . ALA A 1 347 ? -53.577 -2.488 75.571 1.00 85.25 347 ALA A O 1
ATOM 2485 N N . ALA A 1 348 ? -54.418 -4.042 76.948 1.00 87.62 348 ALA A N 1
ATOM 2486 C CA . ALA A 1 348 ? -53.465 -5.081 76.555 1.00 87.62 348 ALA A CA 1
ATOM 2487 C C . ALA A 1 348 ? -53.656 -5.550 75.096 1.00 87.62 348 ALA A C 1
ATOM 2489 O O . ALA A 1 348 ? -52.671 -5.781 74.393 1.00 87.62 348 ALA A O 1
ATOM 2490 N N . ARG A 1 349 ? -54.904 -5.655 74.613 1.00 90.44 349 ARG A N 1
ATOM 2491 C CA . ARG A 1 349 ? -55.212 -6.007 73.211 1.00 90.44 349 ARG A CA 1
ATOM 2492 C C . ARG A 1 349 ? -54.827 -4.897 72.231 1.00 90.44 349 ARG A C 1
ATOM 2494 O O . ARG A 1 349 ? -54.280 -5.189 71.167 1.00 90.44 349 ARG A O 1
ATOM 2501 N N . ASP A 1 350 ? -55.059 -3.641 72.595 1.00 89.44 350 ASP A N 1
ATOM 2502 C CA . ASP A 1 350 ? -54.662 -2.489 71.779 1.00 89.44 350 ASP A CA 1
ATOM 2503 C C . ASP A 1 350 ? -53.133 -2.398 71.677 1.00 89.44 350 ASP A C 1
ATOM 2505 O O . ASP A 1 350 ? -52.582 -2.213 70.591 1.00 89.44 350 ASP A O 1
ATOM 2509 N N . ALA A 1 351 ? -52.423 -2.635 72.785 1.00 87.88 351 ALA A N 1
ATOM 2510 C CA . ALA A 1 351 ? -50.964 -2.684 72.798 1.00 87.88 351 ALA A CA 1
ATOM 2511 C C . ALA A 1 351 ? -50.394 -3.835 71.953 1.00 87.88 351 ALA A C 1
ATOM 2513 O O . ALA A 1 351 ? -49.393 -3.654 71.258 1.00 87.88 351 ALA A O 1
ATOM 2514 N N . GLU A 1 352 ? -51.046 -5.000 71.951 1.00 89.56 352 GLU A N 1
ATOM 2515 C CA . GLU A 1 352 ? -50.692 -6.110 71.061 1.00 89.56 352 GLU A CA 1
ATOM 2516 C C . GLU A 1 352 ? -50.917 -5.754 69.584 1.00 89.56 352 GLU A C 1
ATOM 2518 O O . GLU A 1 352 ? -50.063 -6.035 68.742 1.00 89.56 352 GLU A O 1
ATOM 2523 N N . THR A 1 353 ? -52.000 -5.044 69.271 1.00 90.62 353 THR A N 1
ATOM 2524 C CA . THR A 1 353 ? -52.262 -4.532 67.917 1.00 90.62 353 THR A CA 1
ATOM 2525 C C . THR A 1 353 ? -51.180 -3.535 67.482 1.00 90.62 353 THR A C 1
ATOM 2527 O O . THR A 1 353 ? -50.651 -3.628 66.372 1.00 90.62 353 THR A O 1
ATOM 2530 N N . HIS A 1 354 ? -50.767 -2.626 68.370 1.00 85.31 354 HIS A N 1
ATOM 2531 C CA . HIS A 1 354 ? -49.661 -1.697 68.113 1.00 85.31 354 HIS A CA 1
ATOM 2532 C C . HIS A 1 354 ? -48.321 -2.415 67.909 1.00 85.31 354 HIS A C 1
ATOM 2534 O O . HIS A 1 354 ? -47.557 -2.049 67.014 1.00 85.31 354 HIS A O 1
ATOM 2540 N N . ARG A 1 355 ? -48.036 -3.465 68.688 1.00 92.00 355 ARG A N 1
ATOM 2541 C CA . ARG A 1 355 ? -46.831 -4.290 68.524 1.00 92.00 355 ARG A CA 1
ATOM 2542 C C . ARG A 1 355 ? -46.814 -4.994 67.165 1.00 92.00 355 ARG A C 1
ATOM 2544 O O . ARG A 1 355 ? -45.785 -4.987 66.489 1.00 92.00 355 ARG A O 1
ATOM 2551 N N . GLN A 1 356 ? -47.944 -5.555 66.734 1.00 90.12 356 GLN A N 1
ATOM 2552 C CA . GLN A 1 356 ? -48.080 -6.185 65.416 1.00 90.12 356 GLN A CA 1
ATOM 2553 C C . GLN A 1 356 ? -47.905 -5.175 64.273 1.00 90.12 356 GLN A C 1
ATOM 2555 O O . GLN A 1 356 ? -47.193 -5.459 63.308 1.00 90.12 356 GLN A O 1
ATOM 2560 N N . ALA A 1 357 ? -48.469 -3.971 64.402 1.00 86.00 357 ALA A N 1
ATOM 2561 C CA . ALA A 1 357 ? -48.268 -2.892 63.436 1.00 86.00 357 ALA A CA 1
ATOM 2562 C C . ALA A 1 357 ? -46.792 -2.451 63.355 1.00 86.00 357 ALA A C 1
ATOM 2564 O O . ALA A 1 357 ? -46.252 -2.296 62.259 1.00 86.00 357 ALA A O 1
ATOM 2565 N N . ALA A 1 358 ? -46.106 -2.323 64.497 1.00 86.50 358 ALA A N 1
ATOM 2566 C CA . ALA A 1 358 ? -44.677 -2.003 64.543 1.00 86.50 358 ALA A CA 1
ATOM 2567 C C . ALA A 1 358 ? -43.805 -3.108 63.912 1.00 86.50 358 ALA A C 1
ATOM 2569 O O . ALA A 1 358 ? -42.829 -2.812 63.221 1.00 86.50 358 ALA A O 1
ATOM 2570 N N . GLN A 1 359 ? -44.182 -4.380 64.084 1.00 88.81 359 GLN A N 1
ATOM 2571 C CA . GLN A 1 359 ? -43.509 -5.516 63.449 1.00 88.81 359 GLN A CA 1
ATOM 2572 C C . GLN A 1 359 ? -43.678 -5.496 61.924 1.00 88.81 359 GLN A C 1
ATOM 2574 O O . GLN A 1 359 ? -42.702 -5.684 61.196 1.00 88.81 359 GLN A O 1
ATOM 2579 N N . ALA A 1 360 ? -44.893 -5.239 61.434 1.00 86.00 360 ALA A N 1
ATOM 2580 C CA . ALA A 1 360 ? -45.163 -5.120 60.003 1.00 86.00 360 ALA A CA 1
ATOM 2581 C C . ALA A 1 360 ? -44.388 -3.948 59.375 1.00 86.00 360 ALA A C 1
ATOM 2583 O O . ALA A 1 360 ? -43.806 -4.098 58.298 1.00 86.00 360 ALA A O 1
ATOM 2584 N N . ALA A 1 361 ? -44.307 -2.812 60.077 1.00 83.00 361 ALA A N 1
ATOM 2585 C CA . ALA A 1 361 ? -43.525 -1.655 59.649 1.00 83.00 361 ALA A CA 1
ATOM 2586 C C . ALA A 1 361 ? -42.023 -1.971 59.545 1.00 83.00 361 ALA A C 1
ATOM 2588 O O . ALA A 1 361 ? -41.387 -1.599 58.561 1.00 83.00 361 ALA A O 1
ATOM 2589 N N . LEU A 1 362 ? -41.451 -2.711 60.502 1.00 85.94 362 LEU A N 1
ATOM 2590 C CA . LEU A 1 362 ? -40.054 -3.148 60.430 1.00 85.94 362 LEU A CA 1
ATOM 2591 C C . LEU A 1 362 ? -39.792 -4.042 59.210 1.00 85.94 362 LEU A C 1
ATOM 2593 O O . LEU A 1 362 ? -38.816 -3.825 58.490 1.00 85.94 362 LEU A O 1
ATOM 2597 N N . THR A 1 363 ? -40.661 -5.022 58.952 1.00 84.94 363 THR A N 1
ATOM 2598 C CA . THR A 1 363 ? -40.527 -5.910 57.789 1.00 84.94 363 THR A CA 1
ATOM 2599 C C . THR A 1 363 ? -40.617 -5.132 56.473 1.00 84.94 363 THR A C 1
ATOM 2601 O O . THR A 1 363 ? -39.806 -5.361 55.573 1.00 84.94 363 THR A O 1
ATOM 2604 N N . ALA A 1 364 ? -41.536 -4.168 56.369 1.00 80.56 364 ALA A N 1
ATOM 2605 C CA . ALA A 1 364 ? -41.644 -3.293 55.203 1.00 80.56 364 ALA A CA 1
ATOM 2606 C C . ALA A 1 364 ? -40.373 -2.443 54.999 1.00 80.56 364 ALA A C 1
ATOM 2608 O O . ALA A 1 364 ? -39.826 -2.412 53.893 1.00 80.56 364 ALA A O 1
ATOM 2609 N N . SER A 1 365 ? -39.842 -1.837 56.068 1.00 77.88 365 SER A N 1
ATOM 2610 C CA . SER A 1 365 ? -38.594 -1.059 56.034 1.00 77.88 365 SER A CA 1
ATOM 2611 C C . SER A 1 365 ? -37.384 -1.904 55.612 1.00 77.88 365 SER A C 1
ATOM 2613 O O . SER A 1 365 ? -36.556 -1.452 54.818 1.00 77.88 365 SER A O 1
ATOM 2615 N N . GLN A 1 366 ? -37.275 -3.149 56.092 1.00 82.19 366 GLN A N 1
ATOM 2616 C CA . GLN A 1 366 ? -36.202 -4.078 55.705 1.00 82.19 366 GLN A CA 1
ATOM 2617 C C . GLN A 1 366 ? -36.289 -4.481 54.226 1.00 82.19 366 GLN A C 1
ATOM 2619 O O . GLN A 1 366 ? -35.276 -4.480 53.521 1.00 82.19 366 GLN A O 1
ATOM 2624 N N . GLN A 1 367 ? -37.492 -4.780 53.728 1.00 81.25 367 GLN A N 1
ATOM 2625 C CA . GLN A 1 367 ? -37.701 -5.107 52.316 1.00 81.25 367 GLN A CA 1
ATOM 2626 C C . GLN A 1 367 ? -37.372 -3.917 51.407 1.00 81.25 367 GLN A C 1
ATOM 2628 O O . GLN A 1 367 ? -36.667 -4.094 50.411 1.00 81.25 367 GLN A O 1
ATOM 2633 N N . ALA A 1 368 ? -37.799 -2.705 51.767 1.00 75.12 368 ALA A N 1
ATOM 2634 C CA . ALA A 1 368 ? -37.467 -1.493 51.021 1.00 75.12 368 ALA A CA 1
ATOM 2635 C C . ALA A 1 368 ? -35.947 -1.250 50.963 1.00 75.12 368 ALA A C 1
ATOM 2637 O O . ALA A 1 368 ? -35.403 -1.009 49.884 1.00 75.12 368 ALA A O 1
ATOM 2638 N N . ALA A 1 369 ? -35.243 -1.406 52.091 1.00 77.00 369 ALA A N 1
ATOM 2639 C CA . ALA A 1 369 ? -33.787 -1.275 52.148 1.00 77.00 369 ALA A CA 1
ATOM 2640 C C . ALA A 1 369 ? -33.064 -2.323 51.280 1.00 77.00 369 ALA A C 1
ATOM 2642 O O . ALA A 1 369 ? -32.116 -1.987 50.569 1.00 77.00 369 ALA A O 1
ATOM 2643 N N . SER A 1 370 ? -33.527 -3.580 51.286 1.00 77.38 370 SER A N 1
ATOM 2644 C CA . SER A 1 370 ? -32.937 -4.646 50.463 1.00 77.38 370 SER A CA 1
ATOM 2645 C C . SER A 1 370 ? -33.080 -4.380 48.959 1.00 77.38 370 SER A C 1
ATOM 2647 O O . SER A 1 370 ? -32.096 -4.487 48.226 1.00 77.38 370 SER A O 1
ATOM 2649 N N . ARG A 1 371 ? -34.264 -3.932 48.514 1.00 75.81 371 ARG A N 1
ATOM 2650 C CA . ARG A 1 371 ? -34.533 -3.572 47.113 1.00 75.81 371 ARG A CA 1
ATOM 2651 C C . ARG A 1 371 ? -33.701 -2.369 46.670 1.00 75.81 371 ARG A C 1
ATOM 2653 O O . ARG A 1 371 ? -33.156 -2.382 45.571 1.00 75.81 371 ARG A O 1
ATOM 2660 N N . ALA A 1 372 ? -33.544 -1.361 47.532 1.00 73.25 372 ALA A N 1
ATOM 2661 C CA . ALA A 1 372 ? -32.685 -0.211 47.253 1.00 73.25 372 ALA A CA 1
ATOM 2662 C C . ALA A 1 372 ? -31.203 -0.616 47.108 1.00 73.25 372 ALA A C 1
ATOM 2664 O O . ALA A 1 372 ? -30.532 -0.196 46.165 1.00 73.25 372 ALA A O 1
ATOM 2665 N N . ALA A 1 373 ? -30.701 -1.486 47.992 1.00 74.50 373 ALA A N 1
ATOM 2666 C CA . ALA A 1 373 ? -29.326 -1.985 47.932 1.00 74.50 373 ALA A CA 1
ATOM 2667 C C . ALA A 1 373 ? -29.059 -2.893 46.716 1.00 74.50 373 ALA A C 1
ATOM 2669 O O . ALA A 1 373 ? -27.933 -2.953 46.214 1.00 74.50 373 ALA A O 1
ATOM 2670 N N . GLU A 1 374 ? -30.062 -3.637 46.250 1.00 72.50 374 GLU A N 1
ATOM 2671 C CA . GLU A 1 374 ? -29.973 -4.442 45.029 1.00 72.50 374 GLU A CA 1
ATOM 2672 C C . GLU A 1 374 ? -29.981 -3.567 43.771 1.00 72.50 374 GLU A C 1
ATOM 2674 O O . GLU A 1 374 ? -29.111 -3.734 42.916 1.00 72.50 374 GLU A O 1
ATOM 2679 N N . ALA A 1 375 ? -30.863 -2.566 43.704 1.00 69.38 375 ALA A N 1
ATOM 2680 C CA . ALA A 1 375 ? -30.893 -1.597 42.610 1.00 69.38 375 ALA A CA 1
ATOM 2681 C C . ALA A 1 375 ? -29.565 -0.824 42.485 1.00 69.38 375 ALA A C 1
ATOM 2683 O O . ALA A 1 375 ? -29.045 -0.643 41.383 1.00 69.38 375 ALA A O 1
ATOM 2684 N N . GLU A 1 376 ? -28.951 -0.422 43.604 1.00 70.50 376 GLU A N 1
ATOM 2685 C CA . GLU A 1 376 ? -27.644 0.243 43.567 1.00 70.50 376 GLU A CA 1
ATOM 2686 C C . GLU A 1 376 ? -26.506 -0.695 43.126 1.00 70.50 376 GLU A C 1
ATOM 2688 O O . GLU A 1 376 ? -25.608 -0.274 42.389 1.00 70.50 376 GLU A O 1
ATOM 2693 N N . ARG A 1 377 ? -26.546 -1.979 43.510 1.00 72.12 377 ARG A N 1
ATOM 2694 C CA . ARG A 1 377 ? -25.599 -2.985 42.999 1.00 72.12 377 ARG A CA 1
ATOM 2695 C C . ARG A 1 377 ? -25.752 -3.193 41.495 1.00 72.12 377 ARG A C 1
ATOM 2697 O O . ARG A 1 377 ? -24.743 -3.221 40.793 1.00 72.12 377 ARG A O 1
ATOM 2704 N N . GLN A 1 378 ? -26.985 -3.275 40.998 1.00 73.69 378 GLN A N 1
ATOM 2705 C CA . GLN A 1 378 ? -27.264 -3.390 39.567 1.00 73.69 378 GLN A CA 1
ATOM 2706 C C . GLN A 1 378 ? -26.779 -2.155 38.792 1.00 73.69 378 GLN A C 1
ATOM 2708 O O . GLN A 1 378 ? -26.135 -2.322 37.758 1.00 73.69 378 GLN A O 1
ATOM 2713 N N . ARG A 1 379 ? -26.965 -0.933 39.322 1.00 72.62 379 ARG A N 1
ATOM 2714 C CA . ARG A 1 379 ? -26.413 0.297 38.718 1.00 72.62 379 ARG A CA 1
ATOM 2715 C C . ARG A 1 379 ? -24.895 0.220 38.579 1.00 72.62 379 ARG A C 1
ATOM 2717 O O . ARG A 1 379 ? -24.372 0.425 37.489 1.00 72.62 379 ARG A O 1
ATOM 2724 N N . LYS A 1 380 ? -24.189 -0.104 39.668 1.00 72.94 380 LYS A N 1
ATOM 2725 C CA . LYS A 1 380 ? -22.718 -0.193 39.661 1.00 72.94 380 LYS A CA 1
ATOM 2726 C C . LYS A 1 380 ? -22.213 -1.272 38.698 1.00 72.94 380 LYS A C 1
ATOM 2728 O O . LYS A 1 380 ? -21.215 -1.057 38.019 1.00 72.94 380 LYS A O 1
ATOM 2733 N N . ALA A 1 381 ? -22.904 -2.410 38.608 1.00 73.50 381 ALA A N 1
ATOM 2734 C CA . ALA A 1 381 ? -22.562 -3.473 37.665 1.00 73.50 381 ALA A CA 1
ATOM 2735 C C . ALA A 1 381 ? -22.785 -3.050 36.202 1.00 73.50 381 ALA A C 1
ATOM 2737 O O . ALA A 1 381 ? -21.923 -3.299 35.362 1.00 73.50 381 ALA A O 1
ATOM 2738 N N . ALA A 1 382 ? -23.899 -2.375 35.902 1.00 66.75 382 ALA A N 1
ATOM 2739 C CA . ALA A 1 382 ? -24.187 -1.855 34.567 1.00 66.75 382 ALA A CA 1
ATOM 2740 C C . ALA A 1 382 ? -23.190 -0.761 34.146 1.00 66.75 382 ALA A C 1
ATOM 2742 O O . ALA A 1 382 ? -22.695 -0.781 33.022 1.00 66.75 382 ALA A O 1
ATOM 2743 N N . GLU A 1 383 ? -22.834 0.147 35.059 1.00 68.69 383 GLU A N 1
ATOM 2744 C CA . GLU A 1 383 ? -21.831 1.195 34.834 1.00 68.69 383 GLU A CA 1
ATOM 2745 C C . GLU A 1 383 ? -20.439 0.597 34.569 1.00 68.69 383 GLU A C 1
ATOM 2747 O O . GLU A 1 383 ? -19.770 0.973 33.604 1.00 68.69 383 GLU A O 1
ATOM 2752 N N . ALA A 1 384 ? -20.032 -0.406 35.353 1.00 70.94 384 ALA A N 1
ATOM 2753 C CA . ALA A 1 384 ? -18.780 -1.127 35.135 1.00 70.94 384 ALA A CA 1
ATOM 2754 C C . ALA A 1 384 ? -18.773 -1.904 33.804 1.00 70.94 384 ALA A C 1
ATOM 2756 O O . ALA A 1 384 ? -17.775 -1.876 33.081 1.00 70.94 384 ALA A O 1
ATOM 2757 N N . ALA A 1 385 ? -19.883 -2.558 33.443 1.00 71.25 385 ALA A N 1
ATOM 2758 C CA . ALA A 1 385 ? -20.019 -3.268 32.173 1.00 71.25 385 ALA A CA 1
ATOM 2759 C C . ALA A 1 385 ? -19.970 -2.310 30.971 1.00 71.25 385 ALA A C 1
ATOM 2761 O O . ALA A 1 385 ? -19.289 -2.597 29.986 1.00 71.25 385 ALA A O 1
ATOM 2762 N N . ALA A 1 386 ? -20.619 -1.146 31.065 1.00 66.75 386 ALA A N 1
ATOM 2763 C CA . ALA A 1 386 ? -20.564 -0.107 30.040 1.00 66.75 386 ALA A CA 1
ATOM 2764 C C . ALA A 1 386 ? -19.147 0.476 29.891 1.00 66.75 386 ALA A C 1
ATOM 2766 O O . ALA A 1 386 ? -18.659 0.633 28.771 1.00 66.75 386 ALA A O 1
ATOM 2767 N N . ALA A 1 387 ? -18.444 0.729 31.001 1.00 68.38 387 ALA A N 1
ATOM 2768 C CA . ALA A 1 387 ? -17.057 1.194 30.982 1.00 68.38 387 ALA A CA 1
ATOM 2769 C C . ALA A 1 387 ? -16.097 0.153 30.370 1.00 68.38 387 ALA A C 1
ATOM 2771 O O . ALA A 1 387 ? -15.211 0.507 29.580 1.00 68.38 387 ALA A O 1
ATOM 2772 N N . ALA A 1 388 ? -16.294 -1.132 30.681 1.00 69.69 388 ALA A N 1
ATOM 2773 C CA . ALA A 1 388 ? -15.530 -2.234 30.102 1.00 69.69 388 ALA A CA 1
ATOM 2774 C C . ALA A 1 388 ? -15.804 -2.389 28.597 1.00 69.69 388 ALA A C 1
ATOM 2776 O O . ALA A 1 388 ? -14.859 -2.479 27.813 1.00 69.69 388 ALA A O 1
ATOM 2777 N N . ALA A 1 389 ? -17.071 -2.335 28.174 1.00 66.31 389 ALA A N 1
ATOM 2778 C CA . ALA A 1 389 ? -17.460 -2.397 26.766 1.00 66.31 389 ALA A CA 1
ATOM 2779 C C . ALA A 1 389 ? -16.905 -1.210 25.961 1.00 66.31 389 ALA A C 1
ATOM 2781 O O . ALA A 1 389 ? -16.363 -1.405 24.875 1.00 66.31 389 ALA A O 1
ATOM 2782 N N . ALA A 1 390 ? -16.952 0.008 26.511 1.00 64.62 390 ALA A N 1
ATOM 2783 C CA . ALA A 1 390 ? -16.367 1.188 25.875 1.00 64.62 390 ALA A CA 1
ATOM 2784 C C . ALA A 1 390 ? -14.841 1.069 25.735 1.00 64.62 390 ALA A C 1
ATOM 2786 O O . ALA A 1 390 ? -14.275 1.444 24.709 1.00 64.62 390 ALA A O 1
ATOM 2787 N N . THR A 1 391 ? -14.161 0.516 26.741 1.00 65.00 391 THR A N 1
ATOM 2788 C CA . THR A 1 391 ? -12.710 0.284 26.691 1.00 65.00 391 THR A CA 1
ATOM 2789 C C . THR A 1 391 ? -12.350 -0.799 25.672 1.00 65.00 391 THR A C 1
ATOM 2791 O O . THR A 1 391 ? -11.433 -0.602 24.876 1.00 65.00 391 THR A O 1
ATOM 2794 N N . ALA A 1 392 ? -13.113 -1.894 25.623 1.00 68.00 392 ALA A N 1
ATOM 2795 C CA . ALA A 1 392 ? -12.940 -2.958 24.637 1.00 68.00 392 ALA A CA 1
ATOM 2796 C C . ALA A 1 392 ? -13.197 -2.468 23.202 1.00 68.00 392 ALA A C 1
ATOM 2798 O O . ALA A 1 392 ? -12.428 -2.797 22.302 1.00 68.00 392 ALA A O 1
ATOM 2799 N N . ALA A 1 393 ? -14.218 -1.633 22.987 1.00 64.56 393 ALA A N 1
ATOM 2800 C CA . ALA A 1 393 ? -14.500 -1.031 21.685 1.00 64.56 393 ALA A CA 1
ATOM 2801 C C . ALA A 1 393 ? -13.360 -0.108 21.221 1.00 64.56 393 ALA A C 1
ATOM 2803 O O . ALA A 1 393 ? -12.920 -0.212 20.078 1.00 64.56 393 ALA A O 1
ATOM 2804 N N . ARG A 1 394 ? -12.817 0.736 22.117 1.00 65.75 394 ARG A N 1
ATOM 2805 C CA . ARG A 1 394 ? -11.642 1.576 21.815 1.00 65.75 394 ARG A CA 1
ATOM 2806 C C . ARG A 1 394 ? -10.404 0.739 21.481 1.00 65.75 394 ARG A C 1
ATOM 2808 O O . ARG A 1 394 ? -9.691 1.072 20.542 1.00 65.75 394 ARG A O 1
ATOM 2815 N N . ALA A 1 395 ? -10.161 -0.347 22.216 1.00 65.50 395 ALA A N 1
ATOM 2816 C CA . ALA A 1 395 ? -9.037 -1.246 21.955 1.00 65.50 395 ALA A CA 1
ATOM 2817 C C . ALA A 1 395 ? -9.191 -2.006 20.623 1.00 65.50 395 ALA A C 1
ATOM 2819 O O . ALA A 1 395 ? -8.228 -2.128 19.870 1.00 65.50 395 ALA A O 1
ATOM 2820 N N . ALA A 1 396 ? -10.401 -2.476 20.303 1.00 66.69 396 ALA A N 1
ATOM 2821 C CA . ALA A 1 396 ? -10.690 -3.162 19.045 1.00 66.69 396 ALA A CA 1
ATOM 2822 C C . ALA A 1 396 ? -10.537 -2.234 17.830 1.00 66.69 396 ALA A C 1
ATOM 2824 O O . ALA A 1 396 ? -10.014 -2.657 16.799 1.00 66.69 396 ALA A O 1
ATOM 2825 N N . GLU A 1 397 ? -10.958 -0.976 17.956 1.00 58.69 397 GLU A N 1
ATOM 2826 C CA . GLU A 1 397 ? -10.780 0.026 16.906 1.00 58.69 397 GLU A CA 1
ATOM 2827 C C . GLU A 1 397 ? -9.302 0.404 16.731 1.00 58.69 397 GLU A C 1
ATOM 2829 O O . GLU A 1 397 ? -8.805 0.397 15.608 1.00 58.69 397 GLU A O 1
ATOM 2834 N N . ALA A 1 398 ? -8.556 0.604 17.825 1.00 60.94 398 ALA A N 1
ATOM 2835 C CA . ALA A 1 398 ? -7.112 0.845 17.765 1.00 60.94 398 ALA A CA 1
ATOM 2836 C C . ALA A 1 398 ? -6.348 -0.315 17.092 1.00 60.94 398 ALA A C 1
ATOM 2838 O O . ALA A 1 398 ? -5.441 -0.087 16.293 1.00 60.94 398 ALA A O 1
ATOM 2839 N N . GLU A 1 399 ? -6.741 -1.566 17.356 1.00 67.75 399 GLU A N 1
ATOM 2840 C CA . GLU A 1 399 ? -6.144 -2.745 16.717 1.00 67.75 399 GLU A CA 1
ATOM 2841 C C . GLU A 1 399 ? -6.482 -2.838 15.221 1.00 67.75 399 GLU A C 1
ATOM 2843 O O . GLU A 1 399 ? -5.618 -3.175 14.405 1.00 67.75 399 GLU A O 1
ATOM 2848 N N . ARG A 1 400 ? -7.726 -2.521 14.832 1.00 64.88 400 ARG A N 1
ATOM 2849 C CA . ARG A 1 400 ? -8.124 -2.438 13.415 1.00 64.88 400 ARG A CA 1
ATOM 2850 C C . ARG A 1 400 ? -7.333 -1.359 12.686 1.00 64.88 400 ARG A C 1
ATOM 2852 O O . ARG A 1 400 ? -6.845 -1.617 11.587 1.00 64.88 400 ARG A O 1
ATOM 2859 N N . GLN A 1 401 ? -7.156 -0.200 13.314 1.00 59.50 401 GLN A N 1
ATOM 2860 C CA . GLN A 1 401 ? -6.368 0.904 12.772 1.00 59.50 401 GLN A CA 1
ATOM 2861 C C . GLN A 1 401 ? -4.890 0.528 12.631 1.00 59.50 401 GLN A C 1
ATOM 2863 O O . GLN A 1 401 ? -4.318 0.760 11.568 1.00 59.50 401 GLN A O 1
ATOM 2868 N N . ARG A 1 402 ? -4.288 -0.148 13.622 1.00 66.62 402 ARG A N 1
ATOM 2869 C CA . ARG A 1 402 ? -2.908 -0.656 13.521 1.00 66.62 402 ARG A CA 1
ATOM 2870 C C . ARG A 1 402 ? -2.746 -1.621 12.348 1.00 66.62 402 ARG A C 1
ATOM 2872 O O . ARG A 1 402 ? -1.854 -1.434 11.529 1.00 66.62 402 ARG A O 1
ATOM 2879 N N . LYS A 1 403 ? -3.636 -2.610 12.219 1.00 67.06 403 LYS A N 1
ATOM 2880 C CA . LYS A 1 403 ? -3.597 -3.576 11.106 1.00 67.06 403 LYS A CA 1
ATOM 2881 C C . LYS A 1 403 ? -3.795 -2.912 9.745 1.00 67.06 403 LYS A C 1
ATOM 2883 O O . LYS A 1 403 ? -3.134 -3.285 8.779 1.00 67.06 403 LYS A O 1
ATOM 2888 N N . ALA A 1 404 ? -4.685 -1.926 9.656 1.00 62.56 404 ALA A N 1
ATOM 2889 C CA . ALA A 1 404 ? -4.880 -1.154 8.434 1.00 62.56 404 ALA A CA 1
ATOM 2890 C C . ALA A 1 404 ? -3.636 -0.317 8.086 1.00 62.56 404 ALA A C 1
ATOM 2892 O O . ALA A 1 404 ? -3.235 -0.291 6.922 1.00 62.56 404 ALA A O 1
ATOM 2893 N N . ALA A 1 405 ? -2.990 0.300 9.081 1.00 59.31 405 ALA A N 1
ATOM 2894 C CA . ALA A 1 405 ? -1.751 1.054 8.908 1.00 59.31 405 ALA A CA 1
ATOM 2895 C C . ALA A 1 405 ? -0.581 0.153 8.480 1.00 59.31 405 ALA A C 1
ATOM 2897 O O . ALA A 1 405 ? 0.140 0.492 7.544 1.00 59.31 405 ALA A O 1
ATOM 2898 N N . GLU A 1 406 ? -0.432 -1.025 9.089 1.00 66.94 406 GLU A N 1
ATOM 2899 C CA . GLU A 1 406 ? 0.563 -2.031 8.695 1.00 66.94 406 GLU A CA 1
ATOM 2900 C C . GLU A 1 406 ? 0.328 -2.524 7.261 1.00 66.94 406 GLU A C 1
ATOM 2902 O O . GLU A 1 406 ? 1.261 -2.577 6.459 1.00 66.94 406 GLU A O 1
ATOM 2907 N N . ALA A 1 407 ? -0.923 -2.814 6.889 1.00 66.25 407 ALA A N 1
ATOM 2908 C CA . ALA A 1 407 ? -1.270 -3.212 5.526 1.00 66.25 407 ALA A CA 1
ATOM 2909 C C . ALA A 1 407 ? -1.020 -2.088 4.502 1.00 66.25 407 ALA A C 1
ATOM 2911 O O . ALA A 1 407 ? -0.580 -2.359 3.381 1.00 66.25 407 ALA A O 1
ATOM 2912 N N . ALA A 1 408 ? -1.274 -0.828 4.868 1.00 64.94 408 ALA A N 1
ATOM 2913 C CA . ALA A 1 408 ? -0.972 0.328 4.028 1.00 64.94 408 ALA A CA 1
ATOM 2914 C C . ALA A 1 408 ? 0.544 0.531 3.862 1.00 64.94 408 ALA A C 1
ATOM 2916 O O . ALA A 1 408 ? 1.013 0.722 2.739 1.00 64.94 408 ALA A O 1
ATOM 2917 N N . ALA A 1 409 ? 1.317 0.407 4.945 1.00 63.97 409 ALA A N 1
ATOM 2918 C CA . ALA A 1 409 ? 2.776 0.474 4.914 1.00 63.97 409 ALA A CA 1
ATOM 2919 C C . ALA A 1 409 ? 3.386 -0.662 4.075 1.00 63.97 409 ALA A C 1
ATOM 2921 O O . ALA A 1 409 ? 4.301 -0.425 3.288 1.00 63.97 409 ALA A O 1
ATOM 2922 N N . ALA A 1 410 ? 2.839 -1.878 4.166 1.00 70.12 410 ALA A N 1
ATOM 2923 C CA . ALA A 1 410 ? 3.273 -3.010 3.351 1.00 70.12 410 ALA A CA 1
ATOM 2924 C C . ALA A 1 410 ? 3.012 -2.777 1.854 1.00 70.12 410 ALA A C 1
ATOM 2926 O O . ALA A 1 410 ? 3.897 -3.008 1.030 1.00 70.12 410 ALA A O 1
ATOM 2927 N N . LYS A 1 411 ? 1.830 -2.259 1.489 1.00 72.06 411 LYS A N 1
ATOM 2928 C CA . LYS A 1 411 ? 1.528 -1.884 0.096 1.00 72.06 411 LYS A CA 1
ATOM 2929 C C . LYS A 1 411 ? 2.453 -0.777 -0.413 1.00 72.06 411 LYS A C 1
ATOM 2931 O O . LYS A 1 411 ? 2.886 -0.836 -1.561 1.00 72.06 411 LYS A O 1
ATOM 2936 N N . LEU A 1 412 ? 2.785 0.201 0.432 1.00 64.31 412 LEU A N 1
ATOM 2937 C CA . LEU A 1 412 ? 3.736 1.266 0.103 1.00 64.31 412 LEU A CA 1
ATOM 2938 C C . LEU A 1 412 ? 5.137 0.705 -0.168 1.00 64.31 412 LEU A C 1
ATOM 2940 O O . LEU A 1 412 ? 5.745 1.037 -1.184 1.00 64.31 412 LEU A O 1
ATOM 2944 N N . ALA A 1 413 ? 5.627 -0.174 0.707 1.00 71.62 413 ALA A N 1
ATOM 2945 C CA . ALA A 1 413 ? 6.924 -0.821 0.539 1.00 71.62 413 ALA A CA 1
ATOM 2946 C C . ALA A 1 413 ? 6.979 -1.647 -0.756 1.00 71.62 413 ALA A C 1
ATOM 2948 O O . ALA A 1 413 ? 7.948 -1.547 -1.504 1.00 71.62 413 ALA A O 1
ATOM 2949 N N . GLN A 1 414 ? 5.911 -2.391 -1.071 1.00 78.12 414 GLN A N 1
ATOM 2950 C CA . GLN A 1 414 ? 5.802 -3.146 -2.323 1.00 78.12 414 GLN A CA 1
ATOM 2951 C C . GLN A 1 414 ? 5.807 -2.237 -3.559 1.00 78.12 414 GLN A C 1
ATOM 2953 O O . GLN A 1 414 ? 6.502 -2.530 -4.530 1.00 78.12 414 GLN A O 1
ATOM 2958 N N . ALA A 1 415 ? 5.071 -1.121 -3.529 1.00 77.38 415 ALA A N 1
ATOM 2959 C CA . ALA A 1 415 ? 5.042 -0.165 -4.634 1.00 77.38 415 ALA A CA 1
ATOM 2960 C C . ALA A 1 415 ? 6.415 0.493 -4.863 1.00 77.38 415 ALA A C 1
ATOM 2962 O O . ALA A 1 415 ? 6.883 0.556 -6.001 1.00 77.38 415 ALA A O 1
ATOM 2963 N N . MET A 1 416 ? 7.096 0.919 -3.792 1.00 80.25 416 MET A N 1
ATOM 2964 C CA . MET A 1 416 ? 8.460 1.455 -3.878 1.00 80.25 416 MET A CA 1
ATOM 2965 C C . MET A 1 416 ? 9.451 0.415 -4.394 1.00 80.25 416 MET A C 1
ATOM 2967 O O . MET A 1 416 ? 10.268 0.727 -5.256 1.00 80.25 416 MET A O 1
ATOM 2971 N N . GLN A 1 417 ? 9.354 -0.829 -3.925 1.00 85.44 417 GLN A N 1
ATOM 2972 C CA . GLN A 1 417 ? 10.212 -1.912 -4.393 1.00 85.44 417 GLN A CA 1
ATOM 2973 C C . GLN A 1 417 ? 10.000 -2.197 -5.885 1.00 85.44 417 GLN A C 1
ATOM 2975 O O . GLN A 1 417 ? 10.973 -2.355 -6.616 1.00 85.44 417 GLN A O 1
ATOM 2980 N N . ALA A 1 418 ? 8.753 -2.212 -6.366 1.00 85.31 418 ALA A N 1
ATOM 2981 C CA . ALA A 1 418 ? 8.460 -2.394 -7.787 1.00 85.31 418 ALA A CA 1
ATOM 2982 C C . ALA A 1 418 ? 9.054 -1.266 -8.647 1.00 85.31 418 ALA A C 1
ATOM 2984 O O . ALA A 1 418 ? 9.643 -1.532 -9.695 1.00 85.31 418 ALA A O 1
ATOM 2985 N N . ARG A 1 419 ? 8.963 -0.013 -8.183 1.00 86.31 419 ARG A N 1
ATOM 2986 C CA . ARG A 1 419 ? 9.592 1.131 -8.861 1.00 86.31 419 ARG A CA 1
ATOM 2987 C C . ARG A 1 419 ? 11.118 1.068 -8.822 1.00 86.31 419 ARG A C 1
ATOM 2989 O O . ARG A 1 419 ? 11.754 1.428 -9.808 1.00 86.31 419 ARG A O 1
ATOM 2996 N N . GLN A 1 420 ? 11.702 0.582 -7.728 1.00 86.62 420 GLN A N 1
ATOM 2997 C CA . GLN A 1 420 ? 13.145 0.368 -7.637 1.00 86.62 420 GLN A CA 1
ATOM 2998 C C . GLN A 1 420 ? 13.599 -0.688 -8.646 1.00 86.62 420 GLN A C 1
ATOM 3000 O O . GLN A 1 420 ? 14.529 -0.445 -9.401 1.00 86.62 420 GLN A O 1
ATOM 3005 N N . VAL A 1 421 ? 12.875 -1.807 -8.752 1.00 89.94 421 VAL A N 1
ATOM 3006 C CA . VAL A 1 421 ? 13.129 -2.837 -9.772 1.00 89.94 421 VAL A CA 1
ATOM 3007 C C . VAL A 1 421 ? 13.012 -2.264 -11.188 1.00 89.94 421 VAL A C 1
ATOM 3009 O O . VAL A 1 421 ? 13.800 -2.625 -12.061 1.00 89.94 421 VAL A O 1
ATOM 3012 N N . ALA A 1 422 ? 12.060 -1.360 -11.433 1.00 90.19 422 ALA A N 1
ATOM 3013 C CA . ALA A 1 422 ? 11.954 -0.668 -12.714 1.00 90.19 422 ALA A CA 1
ATOM 3014 C C . ALA A 1 422 ? 13.185 0.213 -12.996 1.00 90.19 422 ALA A C 1
ATOM 3016 O O . ALA A 1 422 ? 13.745 0.128 -14.088 1.00 90.19 422 ALA A O 1
ATOM 3017 N N . ALA A 1 423 ? 13.653 0.992 -12.018 1.00 88.62 423 ALA A N 1
ATOM 3018 C CA . ALA A 1 423 ? 14.875 1.795 -12.135 1.00 88.62 423 ALA A CA 1
ATOM 3019 C C . ALA A 1 423 ? 16.119 0.929 -12.370 1.00 88.62 423 ALA A C 1
ATOM 3021 O O . ALA A 1 423 ? 16.900 1.193 -13.283 1.00 88.62 423 ALA A O 1
ATOM 3022 N N . ASP A 1 424 ? 16.263 -0.152 -11.607 1.00 89.06 424 ASP A N 1
ATOM 3023 C CA . ASP A 1 424 ? 17.384 -1.081 -11.726 1.00 89.06 424 ASP A CA 1
ATOM 3024 C C . ASP A 1 424 ? 17.370 -1.814 -13.075 1.00 89.06 424 ASP A C 1
ATOM 3026 O O . ASP A 1 424 ? 18.426 -2.111 -13.632 1.00 89.06 424 ASP A O 1
ATOM 3030 N N . SER A 1 425 ? 16.187 -2.050 -13.657 1.00 90.62 425 SER A N 1
ATOM 3031 C CA . SER A 1 425 ? 16.076 -2.662 -14.984 1.00 90.62 425 SER A CA 1
ATOM 3032 C C . SER A 1 425 ? 16.735 -1.818 -16.081 1.00 90.62 425 SER A C 1
ATOM 3034 O O . SER A 1 425 ? 17.356 -2.381 -16.984 1.00 90.62 425 SER A O 1
ATOM 3036 N N . LEU A 1 426 ? 16.710 -0.483 -15.962 1.00 90.31 426 LEU A N 1
ATOM 3037 C CA . LEU A 1 426 ? 17.383 0.427 -16.899 1.00 90.31 426 LEU A CA 1
ATOM 3038 C C . LEU A 1 426 ? 18.911 0.264 -16.884 1.00 90.31 426 LEU A C 1
ATOM 3040 O O . LEU A 1 426 ? 19.575 0.638 -17.847 1.00 90.31 426 LEU A O 1
ATOM 3044 N N . ARG A 1 427 ? 19.461 -0.328 -15.815 1.00 87.69 427 ARG A N 1
ATOM 3045 C CA . ARG A 1 427 ? 20.892 -0.608 -15.641 1.00 87.69 427 ARG A CA 1
ATOM 3046 C C . ARG A 1 427 ? 21.293 -2.019 -16.074 1.00 87.69 427 ARG A C 1
ATOM 3048 O O . ARG A 1 427 ? 22.410 -2.456 -15.810 1.00 87.69 427 ARG A O 1
ATOM 3055 N N . THR A 1 428 ? 20.404 -2.757 -16.738 1.00 89.12 428 THR A N 1
ATOM 3056 C CA . THR A 1 428 ? 20.724 -4.092 -17.262 1.00 89.12 428 THR A CA 1
ATOM 3057 C C . THR A 1 428 ? 21.440 -4.006 -18.609 1.00 89.12 428 THR A C 1
ATOM 3059 O O . THR A 1 428 ? 21.144 -3.155 -19.442 1.00 89.12 428 THR A O 1
ATOM 3062 N N . ILE A 1 429 ? 22.385 -4.916 -18.853 1.00 85.19 429 ILE A N 1
ATOM 3063 C CA . ILE A 1 429 ? 23.233 -4.915 -20.061 1.00 85.19 429 ILE A CA 1
ATOM 3064 C C . ILE A 1 429 ? 22.469 -5.214 -21.367 1.00 85.19 429 ILE A C 1
ATOM 3066 O O . ILE A 1 429 ? 23.002 -5.042 -22.458 1.00 85.19 429 ILE A O 1
ATOM 3070 N N . SER A 1 430 ? 21.216 -5.659 -21.266 1.00 87.88 430 SER A N 1
ATOM 3071 C CA . SER A 1 430 ? 20.300 -5.876 -22.393 1.00 87.88 430 SER A CA 1
ATOM 3072 C C . SER A 1 430 ? 19.394 -4.674 -22.686 1.00 87.88 430 SER A C 1
ATOM 3074 O O . SER A 1 430 ? 18.593 -4.734 -23.618 1.00 87.88 430 SER A O 1
ATOM 3076 N N . ILE A 1 431 ? 19.449 -3.621 -21.863 1.00 91.88 431 ILE A N 1
ATOM 3077 C CA . ILE A 1 431 ? 18.585 -2.445 -21.977 1.00 91.88 431 ILE A CA 1
ATOM 3078 C C . ILE A 1 431 ? 19.434 -1.218 -22.275 1.00 91.88 431 ILE A C 1
ATOM 3080 O O . ILE A 1 431 ? 20.253 -0.797 -21.463 1.00 91.88 431 ILE A O 1
ATOM 3084 N N . GLN A 1 432 ? 19.181 -0.623 -23.434 1.00 92.62 432 GLN A N 1
ATOM 3085 C CA . GLN A 1 432 ? 19.611 0.717 -23.808 1.00 92.62 432 GLN A CA 1
ATOM 3086 C C . GLN A 1 432 ? 18.479 1.670 -23.428 1.00 92.62 432 GLN A C 1
ATOM 3088 O O . GLN A 1 432 ? 17.330 1.414 -23.779 1.00 92.62 432 GLN A O 1
ATOM 3093 N N . SER A 1 433 ? 18.761 2.751 -22.704 1.00 92.75 433 SER A N 1
ATOM 3094 C CA . SER A 1 433 ? 17.731 3.736 -22.353 1.00 92.75 433 SER A CA 1
ATOM 3095 C C . SER A 1 433 ? 18.151 5.147 -22.730 1.00 92.75 433 SER A C 1
ATOM 3097 O O . SER A 1 433 ? 19.337 5.460 -22.726 1.00 92.75 433 SER A O 1
ATOM 3099 N N . VAL A 1 434 ? 17.186 5.975 -23.124 1.00 91.31 434 VAL A N 1
ATOM 3100 C CA . VAL A 1 434 ? 17.432 7.351 -23.564 1.00 91.31 434 VAL A CA 1
ATOM 3101 C C . VAL A 1 434 ? 16.191 8.215 -23.380 1.00 91.31 434 VAL A C 1
ATOM 3103 O O . VAL A 1 434 ? 15.058 7.724 -23.372 1.00 91.31 434 VAL A O 1
ATOM 3106 N N . ARG A 1 435 ? 16.411 9.519 -23.233 1.00 91.00 435 ARG A N 1
ATOM 3107 C CA . ARG A 1 435 ? 15.351 10.512 -23.118 1.00 91.00 435 ARG A CA 1
ATOM 3108 C C . ARG A 1 435 ? 14.600 10.690 -24.435 1.00 91.00 435 ARG A C 1
ATOM 3110 O O . ARG A 1 435 ? 15.206 10.868 -25.490 1.00 91.00 435 ARG A O 1
ATOM 3117 N N . GLY A 1 436 ? 13.270 10.665 -24.369 1.00 90.75 436 GLY A N 1
ATOM 3118 C CA . GLY A 1 436 ? 12.416 10.991 -25.508 1.00 90.75 436 GLY A CA 1
ATOM 3119 C C . GLY A 1 436 ? 12.443 12.479 -25.853 1.00 90.75 436 GLY A C 1
ATOM 3120 O O . GLY A 1 436 ? 12.559 13.338 -24.982 1.00 90.75 436 GLY A O 1
ATOM 3121 N N . ILE A 1 437 ? 12.289 12.785 -27.140 1.00 89.44 437 ILE A N 1
ATOM 3122 C CA . ILE A 1 437 ? 12.283 14.156 -27.655 1.00 89.44 437 ILE A CA 1
ATOM 3123 C C . ILE A 1 437 ? 10.827 14.623 -27.773 1.00 89.44 437 ILE A C 1
ATOM 3125 O O . ILE A 1 437 ? 10.075 13.995 -28.523 1.00 89.44 437 ILE A O 1
ATOM 3129 N N . PRO A 1 438 ? 10.402 15.696 -27.081 1.00 90.25 438 PRO A N 1
ATOM 3130 C CA . PRO A 1 438 ? 9.024 16.164 -27.158 1.00 90.25 438 PRO A CA 1
ATOM 3131 C C . PRO A 1 438 ? 8.725 16.785 -28.529 1.00 90.25 438 PRO A C 1
ATOM 3133 O O . PRO A 1 438 ? 9.602 17.383 -29.155 1.00 90.25 438 PRO A O 1
ATOM 3136 N N . LEU A 1 439 ? 7.472 16.694 -28.986 1.00 86.06 439 LEU A N 1
ATOM 3137 C CA . LEU A 1 439 ? 7.020 17.293 -30.253 1.00 86.06 439 LEU A CA 1
ATOM 3138 C C . LEU A 1 439 ? 7.294 18.807 -30.334 1.00 86.06 439 LEU A C 1
ATOM 3140 O O . LEU A 1 439 ? 7.565 19.307 -31.422 1.00 86.06 439 LEU A O 1
ATOM 3144 N N . SER A 1 440 ? 7.281 19.512 -29.197 1.00 83.44 440 SER A N 1
ATOM 3145 C CA . SER A 1 440 ? 7.553 20.953 -29.099 1.00 83.44 440 SER A CA 1
ATOM 3146 C C . SER A 1 440 ? 9.034 21.339 -29.217 1.00 83.44 440 SER A C 1
ATOM 3148 O O . SER A 1 440 ? 9.331 22.517 -29.400 1.00 83.44 440 SER A O 1
ATOM 3150 N N . ALA A 1 441 ? 9.978 20.390 -29.134 1.00 82.62 441 ALA A N 1
ATOM 3151 C CA . ALA A 1 441 ? 11.406 20.706 -29.207 1.00 82.62 441 ALA A CA 1
ATOM 3152 C C . ALA A 1 441 ? 11.772 21.361 -30.553 1.00 82.62 441 ALA A C 1
ATOM 3154 O O . ALA A 1 441 ? 11.330 20.911 -31.610 1.00 82.62 441 ALA A O 1
ATOM 3155 N N . SER A 1 442 ? 12.621 22.390 -30.550 1.00 77.69 442 SER A N 1
ATOM 3156 C CA . SER A 1 442 ? 13.135 22.985 -31.790 1.00 77.69 442 SER A CA 1
ATOM 3157 C C . SER A 1 442 ? 14.220 22.102 -32.412 1.00 77.69 442 SER A C 1
ATOM 3159 O O . SER A 1 442 ? 14.993 21.467 -31.696 1.00 77.69 442 SER A O 1
ATOM 3161 N N . MET A 1 443 ? 14.325 22.079 -33.747 1.00 67.69 443 MET A N 1
ATOM 3162 C CA . MET A 1 443 ? 15.355 21.287 -34.444 1.00 67.69 443 MET A CA 1
ATOM 3163 C C . MET A 1 443 ? 16.784 21.660 -34.019 1.00 67.69 443 MET A C 1
ATOM 3165 O O . MET A 1 443 ? 17.624 20.783 -33.858 1.00 67.69 443 MET A O 1
ATOM 3169 N N . THR A 1 444 ? 17.052 22.951 -33.804 1.00 64.94 444 THR A N 1
ATOM 3170 C CA . THR A 1 444 ? 18.375 23.474 -33.422 1.00 64.94 444 THR A CA 1
ATOM 3171 C C . THR A 1 444 ? 18.757 23.166 -31.975 1.00 64.94 444 THR A C 1
ATOM 3173 O O . THR A 1 444 ? 19.943 23.165 -31.663 1.00 64.94 444 THR A O 1
ATOM 3176 N N . GLY A 1 445 ? 17.774 22.900 -31.109 1.00 62.59 445 GLY A N 1
ATOM 3177 C CA . GLY A 1 445 ? 17.967 22.500 -29.714 1.00 62.59 445 GLY A CA 1
ATOM 3178 C C . GLY A 1 445 ? 17.787 21.001 -29.479 1.00 62.59 445 GLY A C 1
ATOM 3179 O O . GLY A 1 445 ? 17.695 20.579 -28.331 1.00 62.59 445 GLY A O 1
ATOM 3180 N N . THR A 1 446 ? 17.680 20.185 -30.537 1.00 69.12 446 THR A N 1
ATOM 3181 C CA . THR A 1 446 ? 17.502 18.741 -30.370 1.00 69.12 446 THR A CA 1
ATOM 3182 C C . THR A 1 446 ? 18.857 18.023 -30.371 1.00 69.12 446 THR A C 1
ATOM 3184 O O . THR A 1 446 ? 19.521 17.997 -31.410 1.00 69.12 446 THR A O 1
ATOM 3187 N N . PRO A 1 447 ? 19.291 17.413 -29.256 1.00 66.00 447 PRO A N 1
ATOM 3188 C CA . PRO A 1 447 ? 20.604 16.786 -29.193 1.00 66.00 447 PRO A CA 1
ATOM 3189 C C . PRO A 1 447 ? 20.659 15.494 -30.023 1.00 66.00 447 PRO A C 1
ATOM 3191 O O . PRO A 1 447 ? 19.679 14.752 -30.126 1.00 66.00 447 PRO A O 1
ATOM 3194 N N . ILE A 1 448 ? 21.841 15.180 -30.568 1.00 77.19 448 ILE A N 1
ATOM 3195 C CA . ILE A 1 448 ? 22.187 13.778 -30.835 1.00 77.19 448 ILE A CA 1
ATOM 3196 C C . ILE A 1 448 ? 22.303 13.093 -29.476 1.00 77.19 448 ILE A C 1
ATOM 3198 O O . ILE A 1 448 ? 22.910 13.642 -28.553 1.00 77.19 448 ILE A O 1
ATOM 3202 N N . SER A 1 449 ? 21.749 11.892 -29.370 1.00 83.56 449 SER A N 1
ATOM 3203 C CA . SER A 1 449 ? 21.848 11.087 -28.159 1.00 83.56 449 SER A CA 1
ATOM 3204 C C . SER A 1 449 ? 22.419 9.711 -28.466 1.00 83.56 449 SER A C 1
ATOM 3206 O O . SER A 1 449 ? 22.293 9.194 -29.581 1.00 83.56 449 SER A O 1
ATOM 3208 N N . TRP A 1 450 ? 23.052 9.109 -27.468 1.00 86.12 450 TRP A N 1
ATOM 3209 C CA . TRP A 1 450 ? 23.431 7.706 -27.501 1.00 86.12 450 TRP A CA 1
ATOM 3210 C C . TRP A 1 450 ? 22.710 6.963 -26.393 1.00 86.12 450 TRP A C 1
ATOM 3212 O O . TRP A 1 450 ? 22.749 7.382 -25.243 1.00 86.12 450 TRP A O 1
ATOM 3222 N N . ALA A 1 451 ? 22.078 5.847 -26.728 1.00 88.88 451 ALA A N 1
ATOM 3223 C CA . ALA A 1 451 ? 21.535 4.933 -25.739 1.00 88.88 451 ALA A CA 1
ATOM 3224 C C . ALA A 1 451 ? 22.581 3.845 -25.490 1.00 88.88 451 ALA A C 1
ATOM 3226 O O . ALA A 1 451 ? 22.824 3.005 -26.356 1.00 88.88 451 ALA A O 1
ATOM 3227 N N . VAL A 1 452 ? 23.233 3.886 -24.331 1.00 85.88 452 VAL A N 1
ATOM 3228 C CA . VAL A 1 452 ? 24.259 2.920 -23.934 1.00 85.88 452 VAL A CA 1
ATOM 3229 C C . VAL A 1 452 ? 23.609 1.862 -23.060 1.00 85.88 452 VAL A C 1
ATOM 3231 O O . VAL A 1 452 ? 22.935 2.172 -22.076 1.00 85.88 452 VAL A O 1
ATOM 3234 N N . ALA A 1 453 ? 23.805 0.592 -23.402 1.00 85.25 453 ALA A N 1
ATOM 3235 C CA . ALA A 1 453 ? 23.246 -0.495 -22.623 1.00 85.25 453 ALA A CA 1
ATOM 3236 C C . ALA A 1 453 ? 23.759 -0.425 -21.179 1.00 85.25 453 ALA A C 1
ATOM 3238 O O . ALA A 1 453 ? 24.951 -0.201 -20.962 1.00 85.25 453 ALA A O 1
ATOM 3239 N N . SER A 1 454 ? 22.882 -0.605 -20.192 1.00 82.88 454 SER A N 1
ATOM 3240 C CA . SER A 1 454 ? 23.182 -0.519 -18.754 1.00 82.88 454 SER A CA 1
ATOM 3241 C C . SER A 1 454 ? 23.638 0.847 -18.196 1.00 82.88 454 SER A C 1
ATOM 3243 O O . SER A 1 454 ? 23.503 1.037 -16.989 1.00 82.88 454 SER A O 1
ATOM 3245 N N . GLU A 1 455 ? 24.151 1.781 -19.004 1.00 79.69 455 GLU A N 1
ATOM 3246 C CA . GLU A 1 455 ? 24.538 3.137 -18.548 1.00 79.69 455 GLU A CA 1
ATOM 3247 C C . GLU A 1 455 ? 23.493 4.207 -18.894 1.00 79.69 455 GLU A C 1
ATOM 3249 O O . GLU A 1 455 ? 23.533 5.311 -18.358 1.00 79.69 455 GLU A O 1
ATOM 3254 N N . GLY A 1 456 ? 22.552 3.880 -19.781 1.00 84.00 456 GLY A N 1
ATOM 3255 C CA . GLY A 1 456 ? 21.498 4.776 -20.231 1.00 84.00 456 GLY A CA 1
ATOM 3256 C C . GLY A 1 456 ? 21.960 5.845 -21.218 1.00 84.00 456 GLY A C 1
ATOM 3257 O O . GLY A 1 456 ? 22.778 5.574 -22.098 1.00 84.00 456 GLY A O 1
ATOM 3258 N N . GLY A 1 457 ? 21.350 7.027 -21.145 1.00 81.69 457 GLY A N 1
ATOM 3259 C CA . GLY A 1 457 ? 21.460 8.048 -22.183 1.00 81.69 457 GLY A CA 1
ATOM 3260 C C . GLY A 1 457 ? 22.739 8.868 -22.056 1.00 81.69 457 GLY A C 1
ATOM 3261 O O . GLY A 1 457 ? 23.027 9.395 -20.990 1.00 81.69 457 GLY A O 1
ATOM 3262 N N . VAL A 1 458 ? 23.481 9.041 -23.144 1.00 79.12 458 VAL A N 1
ATOM 3263 C CA . VAL A 1 458 ? 24.509 10.079 -23.264 1.00 79.12 458 VAL A CA 1
ATOM 3264 C C . VAL A 1 458 ? 23.949 11.169 -24.159 1.00 79.12 458 VAL A C 1
ATOM 3266 O O . VAL A 1 458 ? 23.590 10.903 -25.308 1.00 79.12 458 VAL A O 1
ATOM 3269 N N . VAL A 1 459 ? 23.853 12.386 -23.634 1.00 73.75 459 VAL A N 1
ATOM 3270 C CA . VAL A 1 459 ? 23.267 13.528 -24.342 1.00 73.75 459 VAL A CA 1
ATOM 3271 C C . VAL A 1 459 ? 24.271 14.673 -24.379 1.00 73.75 459 VAL A C 1
ATOM 3273 O O . VAL A 1 459 ? 25.028 14.893 -23.434 1.00 73.75 459 VAL A O 1
ATOM 3276 N N . LEU A 1 460 ? 24.310 15.374 -25.509 1.00 71.44 460 LEU A N 1
ATOM 3277 C CA . LEU A 1 460 ? 25.126 16.571 -25.683 1.00 71.44 460 LEU A CA 1
ATOM 3278 C C . LEU A 1 460 ? 24.554 17.736 -24.862 1.00 71.44 460 LEU A C 1
ATOM 3280 O O . LEU A 1 460 ? 23.352 17.985 -24.931 1.00 71.44 460 LEU A O 1
ATOM 3284 N N . GLY A 1 461 ? 25.408 18.446 -24.121 1.00 62.94 461 GLY A N 1
ATOM 3285 C CA . GLY A 1 461 ? 25.038 19.688 -23.439 1.00 62.94 461 GLY A CA 1
ATOM 3286 C C . GLY A 1 461 ? 24.716 20.830 -24.411 1.00 62.94 461 GLY A C 1
ATOM 3287 O O . GLY A 1 461 ? 25.169 20.838 -25.561 1.00 62.94 461 GLY A O 1
ATOM 3288 N N . ASP A 1 462 ? 23.932 21.805 -23.948 1.00 65.69 462 ASP A N 1
ATOM 3289 C CA . ASP A 1 462 ? 23.447 22.934 -24.759 1.00 65.69 462 ASP A CA 1
ATOM 3290 C C . ASP A 1 462 ? 24.581 23.743 -25.420 1.00 65.69 462 ASP A C 1
ATOM 3292 O O . ASP A 1 462 ? 24.420 24.272 -26.521 1.00 65.69 462 ASP A O 1
ATOM 3296 N N . ASP A 1 463 ? 25.755 23.774 -24.786 1.00 62.19 463 ASP A N 1
ATOM 3297 C CA . ASP A 1 463 ? 26.984 24.430 -25.241 1.00 62.19 463 ASP A CA 1
ATOM 3298 C C . ASP A 1 463 ? 27.563 23.825 -26.531 1.00 62.19 463 ASP A C 1
ATOM 3300 O O . ASP A 1 463 ? 28.181 24.526 -27.336 1.00 62.19 463 ASP A O 1
ATOM 3304 N N . VAL A 1 464 ? 27.335 22.530 -26.767 1.00 64.19 464 VAL A N 1
ATOM 3305 C CA . VAL A 1 464 ? 27.878 21.801 -27.925 1.00 64.19 464 VAL A CA 1
ATOM 3306 C C . VAL A 1 464 ? 26.812 21.364 -28.934 1.00 64.19 464 VAL A C 1
ATOM 3308 O O . VAL A 1 464 ? 27.150 21.096 -30.094 1.00 64.19 464 VAL A O 1
ATOM 3311 N N . VAL A 1 465 ? 25.527 21.348 -28.552 1.00 69.62 465 VAL A N 1
ATOM 3312 C CA . VAL A 1 465 ? 24.399 20.964 -29.427 1.00 69.62 465 VAL A CA 1
ATOM 3313 C C . VAL A 1 465 ? 24.337 21.827 -30.688 1.00 69.62 465 VAL A C 1
ATOM 3315 O O . VAL A 1 465 ? 24.234 21.284 -31.789 1.00 69.62 465 VAL A O 1
ATOM 3318 N N . GLY A 1 466 ? 24.483 23.151 -30.569 1.00 69.94 466 GLY A N 1
ATOM 3319 C CA . GLY A 1 466 ? 24.423 24.058 -31.723 1.00 69.94 466 GLY A CA 1
ATOM 3320 C C . GLY A 1 466 ? 25.537 23.809 -32.750 1.00 69.94 466 GLY A C 1
ATOM 3321 O O . GLY A 1 466 ? 25.291 23.780 -33.959 1.00 69.94 466 GLY A O 1
ATOM 3322 N N . ALA A 1 467 ? 26.762 23.555 -32.281 1.00 69.44 467 ALA A N 1
ATOM 3323 C CA . ALA A 1 467 ? 27.902 23.252 -33.146 1.00 69.44 467 ALA A CA 1
ATOM 3324 C C . ALA A 1 467 ? 27.763 21.878 -33.823 1.00 69.44 467 ALA A C 1
ATOM 3326 O O . ALA A 1 467 ? 28.070 21.738 -35.011 1.00 69.44 467 ALA A O 1
ATOM 3327 N N . ALA A 1 468 ? 27.273 20.868 -33.096 1.00 70.88 468 ALA A N 1
ATOM 3328 C CA . ALA A 1 468 ? 26.957 19.559 -33.662 1.00 70.88 468 ALA A CA 1
ATOM 3329 C C . ALA A 1 468 ? 25.850 19.664 -34.726 1.00 70.88 468 ALA A C 1
ATOM 3331 O O . ALA A 1 468 ? 25.989 19.116 -35.821 1.00 70.88 468 ALA A O 1
ATOM 3332 N N . TRP A 1 469 ? 24.799 20.441 -34.451 1.00 73.88 469 TRP A N 1
ATOM 3333 C CA . TRP A 1 469 ? 23.696 20.682 -35.380 1.00 73.88 469 TRP A CA 1
ATOM 3334 C C . TRP A 1 469 ? 24.147 21.347 -36.685 1.00 73.88 469 TRP A C 1
ATOM 3336 O O . TRP A 1 469 ? 23.801 20.884 -37.779 1.00 73.88 469 TRP A O 1
ATOM 3346 N N . GLY A 1 470 ? 24.972 22.396 -36.589 1.00 74.19 470 GLY A N 1
ATOM 3347 C CA . GLY A 1 470 ? 25.531 23.076 -37.760 1.00 74.19 470 GLY A CA 1
ATOM 3348 C C . GLY A 1 470 ? 26.315 22.125 -38.672 1.00 74.19 470 GLY A C 1
ATOM 3349 O O . GLY A 1 470 ? 26.197 22.197 -39.896 1.00 74.19 470 GLY A O 1
ATOM 3350 N N . ARG A 1 471 ? 27.048 21.168 -38.088 1.00 74.31 471 ARG A N 1
ATOM 3351 C CA . ARG A 1 471 ? 27.802 20.148 -38.837 1.00 74.31 471 ARG A CA 1
ATOM 3352 C C . ARG A 1 471 ? 26.901 19.141 -39.534 1.00 74.31 471 ARG A C 1
ATOM 3354 O O . ARG A 1 471 ? 27.126 18.855 -40.706 1.00 74.31 471 ARG A O 1
ATOM 3361 N N . ILE A 1 472 ? 25.887 18.620 -38.841 1.00 79.00 472 ILE A N 1
ATOM 3362 C CA . ILE A 1 472 ? 24.917 17.695 -39.445 1.00 79.00 472 ILE A CA 1
ATOM 3363 C C . ILE A 1 472 ? 24.231 18.363 -40.638 1.00 79.00 472 ILE A C 1
ATOM 3365 O O . ILE A 1 472 ? 24.130 17.763 -41.706 1.00 79.00 472 ILE A O 1
ATOM 3369 N N . SER A 1 473 ? 23.809 19.618 -40.469 1.00 78.44 473 SER A N 1
ATOM 3370 C CA . SER A 1 473 ? 23.145 20.392 -41.520 1.00 78.44 473 SER A CA 1
ATOM 3371 C C . SER A 1 473 ? 24.048 20.585 -42.742 1.00 78.44 473 SER A C 1
ATOM 3373 O O . SER A 1 473 ? 23.613 20.332 -43.866 1.00 78.44 473 SER A O 1
ATOM 3375 N N . ALA A 1 474 ? 25.316 20.960 -42.536 1.00 78.50 474 ALA A N 1
ATOM 3376 C CA . ALA A 1 474 ? 26.294 21.102 -43.617 1.00 78.50 474 ALA A CA 1
ATOM 3377 C C . ALA A 1 474 ? 26.565 19.766 -44.334 1.00 78.50 474 ALA A C 1
ATOM 3379 O O . ALA A 1 474 ? 26.514 19.706 -45.562 1.00 78.50 474 ALA A O 1
ATOM 3380 N N . ALA A 1 475 ? 26.767 18.685 -43.573 1.00 77.62 475 ALA A N 1
ATOM 3381 C CA . ALA A 1 475 ? 26.981 17.342 -44.109 1.00 77.62 475 ALA A CA 1
ATOM 3382 C C . ALA A 1 475 ? 25.786 16.857 -44.944 1.00 77.62 475 ALA A C 1
ATOM 3384 O O . ALA A 1 475 ? 25.960 16.320 -46.037 1.00 77.62 475 ALA A O 1
ATOM 3385 N N . LEU A 1 476 ? 24.560 17.065 -44.456 1.00 81.00 476 LEU A N 1
ATOM 3386 C CA . LEU A 1 476 ? 23.341 16.711 -45.180 1.00 81.00 476 LEU A CA 1
ATOM 3387 C C . LEU A 1 476 ? 23.172 17.531 -46.456 1.00 81.00 476 LEU A C 1
ATOM 3389 O O . LEU A 1 476 ? 22.810 16.958 -47.482 1.00 81.00 476 LEU A O 1
ATOM 3393 N N . ALA A 1 477 ? 23.427 18.841 -46.412 1.00 81.56 477 ALA A N 1
ATOM 3394 C CA . ALA A 1 477 ? 23.347 19.703 -47.589 1.00 81.56 477 ALA A CA 1
ATOM 3395 C C . ALA A 1 477 ? 24.327 19.245 -48.680 1.00 81.56 477 ALA A C 1
ATOM 3397 O O . ALA A 1 477 ? 23.933 19.090 -49.837 1.00 81.56 477 ALA A O 1
ATOM 3398 N N . GLU A 1 478 ? 25.568 18.939 -48.297 1.00 78.75 478 GLU A N 1
ATOM 3399 C CA . GLU A 1 478 ? 26.589 18.435 -49.213 1.00 78.75 478 GLU A CA 1
ATOM 3400 C C . GLU A 1 478 ? 26.197 17.073 -49.807 1.00 78.75 478 GLU A C 1
ATOM 3402 O O . GLU A 1 478 ? 26.126 16.924 -51.027 1.00 78.75 478 GLU A O 1
ATOM 3407 N N . LEU A 1 479 ? 25.843 16.093 -48.967 1.00 80.75 479 LEU A N 1
ATOM 3408 C CA . LEU A 1 479 ? 25.451 14.747 -49.407 1.00 80.75 479 LEU A CA 1
ATOM 3409 C C . LEU A 1 479 ? 24.186 14.740 -50.280 1.00 80.75 479 LEU A C 1
ATOM 3411 O O . LEU A 1 479 ? 24.047 13.902 -51.179 1.00 80.75 479 LEU A O 1
ATOM 3415 N N . ARG A 1 480 ? 23.238 15.648 -50.021 1.00 80.62 480 ARG A N 1
ATOM 3416 C CA . ARG A 1 480 ? 22.022 15.808 -50.833 1.00 80.62 480 ARG A CA 1
ATOM 3417 C C . ARG A 1 480 ? 22.323 16.468 -52.178 1.00 80.62 480 ARG A C 1
ATOM 3419 O O . ARG A 1 480 ? 21.721 16.056 -53.168 1.00 80.62 480 ARG A O 1
ATOM 3426 N N . GLY A 1 481 ? 23.272 17.407 -52.220 1.00 77.12 481 GLY A N 1
ATOM 3427 C CA . GLY A 1 481 ? 23.713 18.102 -53.433 1.00 77.12 481 GLY A CA 1
ATOM 3428 C C . GLY A 1 481 ? 24.438 17.218 -54.455 1.00 77.12 481 GLY A C 1
ATOM 3429 O O . GLY A 1 481 ? 24.517 17.583 -55.627 1.00 77.12 481 GLY A O 1
ATOM 3430 N N . ILE A 1 482 ? 24.925 16.037 -54.057 1.00 72.69 482 ILE A N 1
ATOM 3431 C CA . ILE A 1 482 ? 25.547 15.087 -54.988 1.00 72.69 482 ILE A CA 1
ATOM 3432 C C . ILE A 1 482 ? 24.480 14.473 -55.908 1.00 72.69 482 ILE A C 1
ATOM 3434 O O . ILE A 1 482 ? 23.565 13.774 -55.459 1.00 72.69 482 ILE A O 1
ATOM 3438 N N . ALA A 1 483 ? 24.625 14.697 -57.216 1.00 69.31 483 ALA A N 1
ATOM 3439 C CA . ALA A 1 483 ? 23.760 14.102 -58.230 1.00 69.31 483 ALA A CA 1
ATOM 3440 C C . ALA A 1 483 ? 23.918 12.572 -58.267 1.00 69.31 483 ALA A C 1
ATOM 3442 O O . ALA A 1 483 ? 25.030 12.053 -58.374 1.00 69.31 483 ALA A O 1
ATOM 3443 N N . THR A 1 484 ? 22.796 11.844 -58.240 1.00 62.03 484 THR A N 1
ATOM 3444 C CA . THR A 1 484 ? 22.774 10.371 -58.195 1.00 62.03 484 THR A CA 1
ATOM 3445 C C . THR A 1 484 ? 23.535 9.727 -59.361 1.00 62.03 484 THR A C 1
ATOM 3447 O O . THR A 1 484 ? 24.272 8.768 -59.153 1.00 62.03 484 THR A O 1
ATOM 3450 N N . ALA A 1 485 ? 23.418 10.289 -60.570 1.00 57.50 485 ALA A N 1
ATOM 3451 C CA . ALA A 1 485 ? 24.100 9.801 -61.774 1.00 57.50 485 ALA A CA 1
ATOM 3452 C C . ALA A 1 485 ? 25.633 9.975 -61.741 1.00 57.50 485 ALA A C 1
ATOM 3454 O O . ALA A 1 485 ? 26.336 9.344 -62.525 1.00 57.50 485 ALA A O 1
ATOM 3455 N N . SER A 1 486 ? 26.153 10.811 -60.836 1.00 57.19 486 SER A N 1
ATOM 3456 C CA . SER A 1 486 ? 27.583 11.123 -60.719 1.00 57.19 486 SER A CA 1
ATOM 3457 C C . SER A 1 486 ? 28.309 10.268 -59.672 1.00 57.19 486 SER A C 1
ATOM 3459 O O . SER A 1 486 ? 29.516 10.419 -59.482 1.00 57.19 486 SER A O 1
ATOM 3461 N N . LEU A 1 487 ? 27.600 9.380 -58.966 1.00 60.12 487 LEU A N 1
ATOM 3462 C CA . LEU A 1 487 ? 28.180 8.538 -57.921 1.00 60.12 487 LEU A CA 1
ATOM 3463 C C . LEU A 1 487 ? 28.878 7.313 -58.528 1.00 60.12 487 LEU A C 1
ATOM 3465 O O . LEU A 1 487 ? 28.234 6.354 -58.938 1.00 60.12 487 LEU A O 1
ATOM 3469 N N . ALA A 1 488 ? 30.213 7.308 -58.504 1.00 57.41 488 ALA A N 1
ATOM 3470 C CA . ALA A 1 488 ? 31.014 6.112 -58.796 1.00 57.41 488 ALA A CA 1
ATOM 3471 C C . ALA A 1 488 ? 30.990 5.070 -57.649 1.00 57.41 488 ALA A C 1
ATOM 3473 O O . ALA A 1 488 ? 31.519 3.970 -57.796 1.00 57.41 488 ALA A O 1
ATOM 3474 N N . GLY A 1 489 ? 30.404 5.424 -56.500 1.00 62.88 489 GLY A N 1
ATOM 3475 C CA . GLY A 1 489 ? 30.266 4.607 -55.295 1.00 62.88 489 GLY A CA 1
ATOM 3476 C C . GLY A 1 489 ? 29.696 5.431 -54.128 1.00 62.88 489 GLY A C 1
ATOM 3477 O O . GLY A 1 489 ? 29.461 6.630 -54.300 1.00 62.88 489 GLY A O 1
ATOM 3478 N N . PRO A 1 490 ? 29.451 4.824 -52.953 1.00 70.06 490 PRO A N 1
ATOM 3479 C CA . PRO A 1 490 ? 28.923 5.537 -51.791 1.00 70.06 490 PRO A CA 1
ATOM 3480 C C . PRO A 1 490 ? 29.867 6.617 -51.245 1.00 70.06 490 PRO A C 1
ATOM 3482 O O . PRO A 1 490 ? 31.087 6.448 -51.275 1.00 70.06 490 PRO A O 1
ATOM 3485 N N . VAL A 1 491 ? 29.295 7.695 -50.700 1.00 71.56 491 VAL A N 1
ATOM 3486 C CA . VAL A 1 491 ? 30.017 8.832 -50.098 1.00 71.56 491 VAL A CA 1
ATOM 3487 C C . VAL A 1 491 ? 29.565 9.008 -48.652 1.00 71.56 491 VAL A C 1
ATOM 3489 O O . VAL A 1 491 ? 28.367 9.096 -48.409 1.00 71.56 491 VAL A O 1
ATOM 3492 N N . ALA A 1 492 ? 30.499 9.070 -47.701 1.00 74.50 492 ALA A N 1
ATOM 3493 C CA . ALA A 1 492 ? 30.212 9.162 -46.268 1.00 74.50 492 ALA A CA 1
ATOM 3494 C C . ALA A 1 492 ? 30.799 10.433 -45.633 1.00 74.50 492 ALA A C 1
ATOM 3496 O O . ALA A 1 492 ? 31.902 10.848 -45.987 1.00 74.50 492 ALA A O 1
ATOM 3497 N N . VAL A 1 493 ? 30.089 11.013 -44.662 1.00 74.50 493 VAL A N 1
ATOM 3498 C CA . VAL A 1 493 ? 30.533 12.147 -43.836 1.00 74.50 493 VAL A CA 1
ATOM 3499 C C . VAL A 1 493 ? 30.320 11.820 -42.360 1.00 74.50 493 VAL A C 1
ATOM 3501 O O . VAL A 1 493 ? 29.214 11.469 -41.951 1.00 74.50 493 VAL A O 1
ATOM 3504 N N . THR A 1 494 ? 31.367 11.955 -41.545 1.00 74.06 494 THR A N 1
ATOM 3505 C CA . THR A 1 494 ? 31.283 11.812 -40.083 1.00 74.06 494 THR A CA 1
ATOM 3506 C C . THR A 1 494 ? 30.626 13.041 -39.466 1.00 74.06 494 THR A C 1
ATOM 3508 O O . THR A 1 494 ? 31.098 14.159 -39.663 1.00 74.06 494 THR A O 1
ATOM 3511 N N . ILE A 1 495 ? 29.559 12.832 -38.691 1.00 72.75 495 ILE A N 1
ATOM 3512 C CA . ILE A 1 495 ? 28.814 13.914 -38.031 1.00 72.75 495 ILE A CA 1
ATOM 3513 C C . ILE A 1 495 ? 29.169 14.058 -36.548 1.00 72.75 495 ILE A C 1
ATOM 3515 O O . ILE A 1 495 ? 29.192 15.173 -36.032 1.00 72.75 495 ILE A O 1
ATOM 3519 N N . VAL A 1 496 ? 29.499 12.955 -35.870 1.00 72.69 496 VAL A N 1
ATOM 3520 C CA . VAL A 1 496 ? 29.910 12.948 -34.459 1.00 72.69 496 VAL A CA 1
ATOM 3521 C C . VAL A 1 496 ? 30.751 11.706 -34.147 1.00 72.69 496 VAL A C 1
ATOM 3523 O O . VAL A 1 496 ? 30.600 10.681 -34.811 1.00 72.69 496 VAL A O 1
ATOM 3526 N N . GLY A 1 497 ? 31.635 11.785 -33.150 1.00 68.25 497 GLY A N 1
ATOM 3527 C CA . GLY A 1 497 ? 32.440 10.661 -32.671 1.00 68.25 497 GLY A CA 1
ATOM 3528 C C . GLY A 1 497 ? 32.446 10.570 -31.147 1.00 68.25 497 GLY A C 1
ATOM 3529 O O . GLY A 1 497 ? 32.626 11.580 -30.472 1.00 68.25 497 GLY A O 1
ATOM 3530 N N . LEU A 1 498 ? 32.256 9.361 -30.620 1.00 67.44 498 LEU A N 1
ATOM 3531 C CA . LEU A 1 498 ? 32.317 9.036 -29.196 1.00 67.44 498 LEU A CA 1
ATOM 3532 C C . LEU A 1 498 ? 33.599 8.239 -28.918 1.00 67.44 498 LEU A C 1
ATOM 3534 O O . LEU A 1 498 ? 33.771 7.150 -29.461 1.00 67.44 498 LEU A O 1
ATOM 3538 N N . LEU A 1 499 ? 34.522 8.771 -28.116 1.00 61.62 499 LEU A N 1
ATOM 3539 C CA . LEU A 1 499 ? 35.782 8.090 -27.798 1.00 61.62 499 LEU A CA 1
ATOM 3540 C C . LEU A 1 499 ? 35.587 7.061 -26.675 1.00 61.62 499 LEU A C 1
ATOM 3542 O O . LEU A 1 499 ? 35.147 7.426 -25.590 1.00 61.62 499 LEU A O 1
ATOM 3546 N N . TYR A 1 500 ? 35.967 5.804 -26.917 1.00 57.94 500 TYR A N 1
ATOM 3547 C CA . TYR A 1 500 ? 36.143 4.792 -25.871 1.00 57.94 500 TYR A CA 1
ATOM 3548 C C . TYR A 1 500 ? 37.592 4.824 -25.377 1.00 57.94 500 TYR A C 1
ATOM 3550 O O . TYR A 1 500 ? 38.511 4.715 -26.195 1.00 57.94 500 TYR A O 1
ATOM 3558 N N . SER A 1 501 ? 37.817 4.960 -24.066 1.00 49.16 501 SER A N 1
ATOM 3559 C CA . SER A 1 501 ? 39.174 4.902 -23.516 1.00 49.16 501 SER A CA 1
ATOM 3560 C C . SER A 1 501 ? 39.734 3.480 -23.621 1.00 49.16 501 SER A C 1
ATOM 3562 O O . SER A 1 501 ? 39.043 2.495 -23.350 1.00 49.16 501 SER A O 1
ATOM 3564 N N . SER A 1 502 ? 40.999 3.358 -24.030 1.00 43.12 502 SER A N 1
ATOM 3565 C CA . SER A 1 502 ? 41.698 2.074 -24.175 1.00 43.12 502 SER A CA 1
ATOM 3566 C C . SER A 1 502 ? 42.620 1.727 -22.997 1.00 43.12 502 SER A C 1
ATOM 3568 O O . SER A 1 502 ? 43.377 0.761 -23.100 1.00 43.12 502 SER A O 1
ATOM 3570 N N . GLU A 1 503 ? 42.639 2.515 -21.917 1.00 37.38 503 GLU A N 1
ATOM 3571 C CA . GLU A 1 503 ? 43.616 2.338 -20.832 1.00 37.38 503 GLU A CA 1
ATOM 3572 C C . GLU A 1 503 ? 43.348 1.112 -19.939 1.00 37.38 503 GLU A C 1
ATOM 3574 O O . GLU A 1 503 ? 42.216 0.694 -19.698 1.00 37.38 503 GLU A O 1
ATOM 3579 N N . VAL A 1 504 ? 44.442 0.507 -19.464 1.00 34.72 504 VAL A N 1
ATOM 3580 C CA . VAL A 1 504 ? 44.470 -0.692 -18.617 1.00 34.72 504 VAL A CA 1
ATOM 3581 C C . VAL A 1 504 ? 44.368 -0.322 -17.134 1.00 34.72 504 VAL A C 1
ATOM 3583 O O . VAL A 1 504 ? 45.283 0.254 -16.555 1.00 34.72 504 VAL A O 1
ATOM 3586 N N . GLY A 1 505 ? 43.256 -0.710 -16.514 1.00 33.88 505 GLY A N 1
ATOM 3587 C CA . GLY A 1 505 ? 42.902 -0.479 -15.110 1.00 33.88 505 GLY A CA 1
ATOM 3588 C C . GLY A 1 505 ? 41.391 -0.665 -14.956 1.00 33.88 505 GLY A C 1
ATOM 3589 O O . GLY A 1 505 ? 40.681 -0.591 -15.950 1.00 33.88 505 GLY A O 1
ATOM 3590 N N . VAL A 1 506 ? 40.895 -1.016 -13.765 1.00 33.34 506 VAL A N 1
ATOM 3591 C CA . VAL A 1 506 ? 39.498 -1.448 -13.529 1.00 33.34 506 VAL A CA 1
ATOM 3592 C C . VAL A 1 506 ? 38.488 -0.504 -14.204 1.00 33.34 506 VAL A C 1
ATOM 3594 O O . VAL A 1 506 ? 38.344 0.637 -13.783 1.00 33.34 506 VAL A O 1
ATOM 3597 N N . GLY A 1 507 ? 37.798 -1.005 -15.237 1.00 40.28 507 GLY A N 1
ATOM 3598 C CA . GLY A 1 507 ? 36.841 -0.236 -16.044 1.00 40.28 507 GLY A CA 1
ATOM 3599 C C . GLY A 1 507 ? 37.246 -0.070 -17.511 1.00 40.28 507 GLY A C 1
ATOM 3600 O O . GLY A 1 507 ? 37.284 1.045 -18.007 1.00 40.28 507 GLY A O 1
ATOM 3601 N N . SER A 1 508 ? 37.534 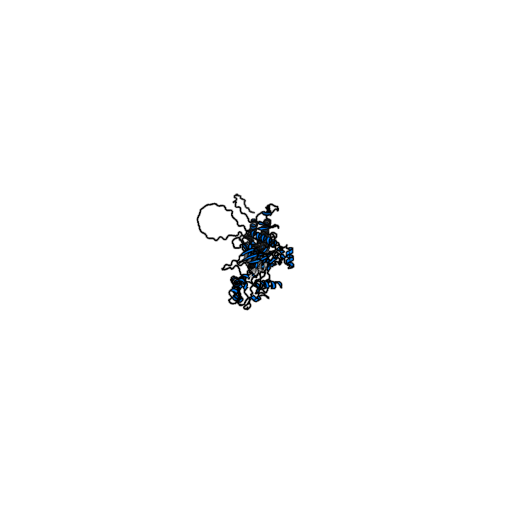-1.162 -18.232 1.00 42.00 508 SER A N 1
ATOM 3602 C CA . SER A 1 508 ? 37.592 -1.080 -19.699 1.00 42.00 508 SER A CA 1
ATOM 3603 C C . SER A 1 508 ? 36.214 -0.653 -20.223 1.00 42.00 508 SER A C 1
ATOM 3605 O O . SER A 1 508 ? 35.242 -1.389 -20.045 1.00 42.00 508 SER A O 1
ATOM 3607 N N . ASP A 1 509 ? 36.129 0.511 -20.877 1.00 50.34 509 ASP A N 1
ATOM 3608 C CA . ASP A 1 509 ? 34.874 1.090 -21.399 1.00 50.34 509 ASP A CA 1
ATOM 3609 C C . ASP A 1 509 ? 34.204 0.218 -22.481 1.00 50.34 509 ASP A C 1
ATOM 3611 O O . ASP A 1 509 ? 33.048 0.424 -22.860 1.00 50.34 509 ASP A O 1
ATOM 3615 N N . VAL A 1 510 ? 34.914 -0.800 -22.978 1.00 52.66 510 VAL A N 1
ATOM 3616 C CA . VAL A 1 510 ? 34.396 -1.823 -23.887 1.00 52.66 510 VAL A CA 1
ATOM 3617 C C . VAL A 1 510 ? 34.031 -3.071 -23.081 1.00 52.66 510 VAL A C 1
ATOM 3619 O O . VAL A 1 510 ? 34.783 -4.041 -23.000 1.00 52.66 510 VAL A O 1
ATOM 3622 N N . VAL A 1 511 ? 32.842 -3.050 -22.481 1.00 58.81 511 VAL A N 1
ATOM 3623 C CA . VAL A 1 511 ? 32.300 -4.192 -21.730 1.00 58.81 511 VAL A CA 1
ATOM 3624 C C . VAL A 1 511 ? 31.645 -5.187 -22.701 1.00 58.81 511 VAL A C 1
ATOM 3626 O O . VAL A 1 511 ? 30.747 -4.795 -23.452 1.00 58.81 511 VAL A O 1
ATOM 3629 N N . PRO A 1 512 ? 32.038 -6.477 -22.710 1.00 59.81 512 PRO A N 1
ATOM 3630 C CA . PRO A 1 512 ? 31.376 -7.492 -23.526 1.00 59.81 512 PRO A CA 1
ATOM 3631 C C . PRO A 1 512 ? 29.861 -7.526 -23.281 1.00 59.81 512 PRO A C 1
ATOM 3633 O O . PRO A 1 512 ? 29.407 -7.647 -22.148 1.00 59.81 512 PRO A O 1
ATOM 3636 N N . GLY A 1 513 ? 29.084 -7.409 -24.358 1.00 64.19 513 GLY A N 1
ATOM 3637 C CA . GLY A 1 513 ? 27.619 -7.381 -24.330 1.00 64.19 513 GLY A CA 1
ATOM 3638 C C . GLY A 1 513 ? 26.980 -6.014 -24.091 1.00 64.19 513 GLY A C 1
ATOM 3639 O O . GLY A 1 513 ? 25.770 -5.895 -24.266 1.00 64.19 513 GLY A O 1
ATOM 3640 N N . ARG A 1 514 ? 27.770 -4.979 -23.775 1.00 73.31 514 ARG A N 1
ATOM 3641 C CA . ARG A 1 514 ? 27.295 -3.597 -23.688 1.00 73.31 514 ARG A CA 1
ATOM 3642 C C . ARG A 1 514 ? 27.217 -2.989 -25.084 1.00 73.31 514 ARG A C 1
ATOM 3644 O O . ARG A 1 514 ? 28.240 -2.678 -25.697 1.00 73.31 514 ARG A O 1
ATOM 3651 N N . ASP A 1 515 ? 25.998 -2.852 -25.582 1.00 80.69 515 ASP A N 1
ATOM 3652 C CA . ASP A 1 515 ? 25.733 -2.272 -26.893 1.00 80.69 515 ASP A CA 1
ATOM 3653 C C . ASP A 1 515 ? 25.409 -0.772 -26.807 1.00 80.69 515 ASP A C 1
ATOM 3655 O O . ASP A 1 515 ? 25.171 -0.231 -25.726 1.00 80.69 515 ASP A O 1
ATOM 3659 N N . ILE A 1 516 ? 25.450 -0.086 -27.945 1.00 84.06 516 ILE A N 1
ATOM 3660 C CA . ILE A 1 516 ? 25.182 1.347 -28.049 1.00 84.06 516 ILE A CA 1
ATOM 3661 C C . ILE A 1 516 ? 24.478 1.654 -29.368 1.00 84.06 516 ILE A C 1
ATOM 3663 O O . ILE A 1 516 ? 24.913 1.210 -30.430 1.00 84.06 516 ILE A O 1
ATOM 3667 N N . SER A 1 517 ? 23.433 2.471 -29.300 1.00 89.94 517 SER A N 1
ATOM 3668 C CA . SER A 1 517 ? 22.764 3.020 -30.483 1.00 89.94 517 SER A CA 1
ATOM 3669 C C . SER A 1 517 ? 22.862 4.536 -30.486 1.00 89.94 517 SER A C 1
ATOM 3671 O O . SER A 1 517 ? 22.766 5.165 -29.433 1.00 89.94 517 SER A O 1
ATOM 3673 N N . THR A 1 518 ? 23.021 5.138 -31.662 1.00 89.00 518 THR A N 1
ATOM 3674 C CA . THR A 1 518 ? 22.904 6.592 -31.835 1.00 89.00 518 THR A CA 1
ATOM 3675 C C . THR A 1 518 ? 21.493 6.931 -32.288 1.00 89.00 518 THR A C 1
ATOM 3677 O O . THR A 1 518 ? 20.988 6.339 -33.238 1.00 89.00 518 THR A O 1
ATOM 3680 N N . LEU A 1 519 ? 20.859 7.903 -31.638 1.00 90.62 519 LEU A N 1
ATOM 3681 C CA . LEU A 1 519 ? 19.511 8.348 -31.954 1.00 90.62 519 LEU A CA 1
ATOM 3682 C C . LEU A 1 519 ? 19.531 9.819 -32.352 1.00 90.62 519 LEU A C 1
ATOM 3684 O O . LEU A 1 519 ? 20.129 10.665 -31.680 1.00 90.62 519 LEU A O 1
ATOM 3688 N N . ILE A 1 520 ? 18.855 10.108 -33.457 1.00 88.06 520 ILE A N 1
ATOM 3689 C CA . ILE A 1 520 ? 18.684 11.454 -33.996 1.00 88.06 520 ILE A CA 1
ATOM 3690 C C . ILE A 1 520 ? 17.188 11.693 -34.205 1.00 88.06 520 ILE A C 1
ATOM 3692 O O . ILE A 1 520 ? 16.456 10.787 -34.603 1.00 88.06 520 ILE A O 1
ATOM 3696 N N . SER A 1 521 ? 16.723 12.915 -33.946 1.00 87.12 521 SER A N 1
ATOM 3697 C CA . SER A 1 521 ? 15.347 13.309 -34.264 1.00 87.12 521 SER A CA 1
ATOM 3698 C C . SER A 1 521 ? 15.038 13.119 -35.752 1.00 87.12 521 SER A C 1
ATOM 3700 O O . SER A 1 521 ? 15.850 13.453 -36.615 1.00 87.12 521 SER A O 1
ATOM 3702 N N . GLY A 1 522 ? 13.843 12.614 -36.061 1.00 80.94 522 GLY A N 1
ATOM 3703 C CA . GLY A 1 522 ? 13.375 12.439 -37.435 1.00 80.94 522 GLY A CA 1
ATOM 3704 C C . GLY A 1 522 ? 13.371 13.731 -38.256 1.00 80.94 522 GLY A C 1
ATOM 3705 O O . GLY A 1 522 ? 13.655 13.704 -39.456 1.00 80.94 522 GLY A O 1
ATOM 3706 N N . ASP A 1 523 ? 13.151 14.876 -37.609 1.00 80.00 523 ASP A N 1
ATOM 3707 C CA . ASP A 1 523 ? 13.135 16.181 -38.276 1.00 80.00 523 ASP A CA 1
ATOM 3708 C C . ASP A 1 523 ? 14.484 16.495 -38.934 1.00 80.00 523 ASP A C 1
ATOM 3710 O O . ASP A 1 523 ? 14.539 17.059 -40.028 1.00 80.00 523 ASP A O 1
ATOM 3714 N N . VAL A 1 524 ? 15.583 16.068 -38.299 1.00 77.38 524 VAL A N 1
ATOM 3715 C CA . VAL A 1 524 ? 16.954 16.282 -38.781 1.00 77.38 524 VAL A CA 1
ATOM 3716 C C . VAL A 1 524 ? 17.161 15.690 -40.165 1.00 77.38 524 VAL A C 1
ATOM 3718 O O . VAL A 1 524 ? 17.800 16.293 -41.025 1.00 77.38 524 VAL A O 1
ATOM 3721 N N . LEU A 1 525 ? 16.604 14.504 -40.388 1.00 80.19 525 LEU A N 1
ATOM 3722 C CA . LEU A 1 525 ? 16.740 13.777 -41.642 1.00 80.19 525 LEU A CA 1
ATOM 3723 C C . LEU A 1 525 ? 15.618 14.091 -42.629 1.00 80.19 525 LEU A C 1
ATOM 3725 O O . LEU A 1 525 ? 15.608 13.526 -43.722 1.00 80.19 525 LEU A O 1
ATOM 3729 N N . SER A 1 526 ? 14.735 15.038 -42.293 1.00 82.62 526 SER A N 1
ATOM 3730 C CA . SER A 1 526 ? 13.552 15.378 -43.085 1.00 82.62 526 SER A CA 1
ATOM 3731 C C . SER A 1 526 ? 12.676 14.144 -43.332 1.00 82.62 526 SER A C 1
ATOM 3733 O O . SER A 1 526 ? 12.275 13.886 -44.468 1.00 82.62 526 SER A O 1
ATOM 3735 N N . LEU A 1 527 ? 12.444 13.341 -42.283 1.00 88.06 527 LEU A N 1
ATOM 3736 C CA . LEU A 1 527 ? 11.551 12.189 -42.384 1.00 88.06 527 LEU A CA 1
ATOM 3737 C C . LEU A 1 527 ? 10.132 12.632 -42.798 1.00 88.06 527 LEU A C 1
ATOM 3739 O O . LEU A 1 527 ? 9.730 13.754 -42.480 1.00 88.06 527 LEU A O 1
ATOM 3743 N N . PRO A 1 528 ? 9.369 11.770 -43.499 1.00 89.19 528 PRO A N 1
ATOM 3744 C CA . PRO A 1 528 ? 7.974 12.041 -43.833 1.00 89.19 528 PRO A CA 1
ATOM 3745 C C . PRO A 1 528 ? 7.107 12.318 -42.600 1.00 89.19 528 PRO A C 1
ATOM 3747 O O . PRO A 1 528 ? 7.480 11.989 -41.472 1.00 89.19 528 PRO A O 1
ATOM 3750 N N . ASP A 1 529 ? 5.919 12.880 -42.825 1.00 89.44 529 ASP A N 1
ATOM 3751 C CA . ASP A 1 529 ? 4.960 13.112 -41.749 1.00 89.44 529 ASP A CA 1
ATOM 3752 C C . ASP A 1 529 ? 4.513 11.812 -41.053 1.00 89.44 529 ASP A C 1
ATOM 3754 O O . ASP A 1 529 ? 4.743 10.683 -41.505 1.00 89.44 529 ASP A O 1
ATOM 3758 N N . SER A 1 530 ? 3.843 11.975 -39.914 1.00 87.75 530 SER A N 1
ATOM 3759 C CA . SER A 1 530 ? 3.404 10.848 -39.102 1.00 87.75 530 SER A CA 1
ATOM 3760 C C . SER A 1 530 ? 2.405 9.941 -39.824 1.00 87.75 530 SER A C 1
ATOM 3762 O O . SER A 1 530 ? 2.401 8.746 -39.542 1.00 87.75 530 SER A O 1
ATOM 3764 N N . ALA A 1 531 ? 1.581 10.434 -40.753 1.00 91.19 531 ALA A N 1
ATOM 3765 C CA . ALA A 1 531 ? 0.631 9.594 -41.484 1.00 91.19 531 ALA A CA 1
ATOM 3766 C C . ALA A 1 531 ? 1.368 8.619 -42.412 1.00 91.19 531 ALA A C 1
ATOM 3768 O O . ALA A 1 531 ? 1.078 7.420 -42.398 1.00 91.19 531 ALA A O 1
ATOM 3769 N N . VAL A 1 532 ? 2.375 9.111 -43.139 1.00 94.69 532 VAL A N 1
ATOM 3770 C CA . VAL A 1 532 ? 3.231 8.284 -44.000 1.00 94.69 532 VAL A CA 1
ATOM 3771 C C . VAL A 1 532 ? 4.032 7.282 -43.171 1.00 94.69 532 VAL A C 1
ATOM 3773 O O . VAL A 1 532 ? 4.059 6.098 -43.505 1.00 94.69 532 VAL A O 1
ATOM 3776 N N . LEU A 1 533 ? 4.640 7.715 -42.062 1.00 94.38 533 LEU A N 1
ATOM 3777 C CA . LEU A 1 533 ? 5.406 6.816 -41.193 1.00 94.38 533 LEU A CA 1
ATOM 3778 C C . LEU A 1 533 ? 4.526 5.736 -40.542 1.00 94.38 533 LEU A C 1
ATOM 3780 O O . LEU A 1 533 ? 4.933 4.580 -40.443 1.00 94.38 533 LEU A O 1
ATOM 3784 N N . ASN A 1 534 ? 3.308 6.084 -40.122 1.00 93.75 534 ASN A N 1
ATOM 3785 C CA . ASN A 1 534 ? 2.354 5.114 -39.588 1.00 93.75 534 ASN A CA 1
ATOM 3786 C C . ASN A 1 534 ? 1.957 4.081 -40.651 1.00 93.75 534 ASN A C 1
ATOM 3788 O O . ASN A 1 534 ? 1.992 2.886 -40.371 1.00 93.75 534 ASN A O 1
ATOM 3792 N N . ASN A 1 535 ? 1.647 4.521 -41.874 1.00 94.19 535 ASN A N 1
ATOM 3793 C CA . ASN A 1 535 ? 1.309 3.615 -42.971 1.00 94.19 535 ASN A CA 1
ATOM 3794 C C . ASN A 1 535 ? 2.476 2.684 -43.342 1.00 94.19 535 ASN A C 1
ATOM 3796 O O . ASN A 1 535 ? 2.268 1.488 -43.545 1.00 94.19 535 ASN A O 1
ATOM 3800 N N . ALA A 1 536 ? 3.699 3.215 -43.372 1.00 94.44 536 ALA A N 1
ATOM 3801 C CA . ALA A 1 536 ? 4.923 2.451 -43.587 1.00 94.44 536 ALA A CA 1
ATOM 3802 C C . ALA A 1 536 ? 5.096 1.338 -42.536 1.00 94.44 536 ALA A C 1
ATOM 3804 O O . ALA A 1 536 ? 5.357 0.186 -42.885 1.00 94.44 536 ALA A O 1
ATOM 3805 N N . ALA A 1 537 ? 4.864 1.649 -41.256 1.00 93.88 537 ALA A N 1
ATOM 3806 C CA . ALA A 1 537 ? 4.907 0.657 -40.184 1.00 93.88 537 ALA A CA 1
ATOM 3807 C C . ALA A 1 537 ? 3.794 -0.404 -40.305 1.00 93.88 537 ALA A C 1
ATOM 3809 O O . ALA A 1 537 ? 4.057 -1.588 -40.111 1.00 93.88 537 ALA A O 1
ATOM 3810 N N . ASP A 1 538 ? 2.566 -0.003 -40.651 1.00 93.19 538 ASP A N 1
ATOM 3811 C CA . ASP A 1 538 ? 1.411 -0.914 -40.740 1.00 93.19 538 ASP A CA 1
ATOM 3812 C C . ASP A 1 538 ? 1.497 -1.869 -41.938 1.00 93.19 538 ASP A C 1
ATOM 3814 O O . ASP A 1 538 ? 1.014 -2.999 -41.883 1.00 93.19 538 ASP A O 1
ATOM 3818 N N . THR A 1 539 ? 2.129 -1.422 -43.023 1.00 93.69 539 THR A N 1
ATOM 3819 C CA . THR A 1 539 ? 2.329 -2.210 -44.249 1.00 93.69 539 THR A CA 1
ATOM 3820 C C . THR A 1 539 ? 3.671 -2.939 -44.283 1.00 93.69 539 THR A C 1
ATOM 3822 O O . THR A 1 539 ? 3.924 -3.703 -45.214 1.00 93.69 539 THR A O 1
ATOM 3825 N N . ASN A 1 540 ? 4.526 -2.731 -43.273 1.00 90.62 540 ASN A N 1
ATOM 3826 C CA . ASN A 1 540 ? 5.905 -3.220 -43.224 1.00 90.62 540 ASN A CA 1
ATOM 3827 C C . ASN A 1 540 ? 6.735 -2.797 -44.459 1.00 90.62 540 ASN A C 1
ATOM 3829 O O . ASN A 1 540 ? 7.621 -3.521 -44.918 1.00 90.62 540 ASN A O 1
ATOM 3833 N N . VAL A 1 541 ? 6.429 -1.617 -45.009 1.00 90.38 541 VAL A N 1
ATOM 3834 C CA . VAL A 1 541 ? 7.139 -1.000 -46.134 1.00 90.38 541 VAL A CA 1
ATOM 3835 C C . VAL A 1 541 ? 8.032 0.101 -45.574 1.00 90.38 541 VAL A C 1
ATOM 3837 O O . VAL A 1 541 ? 7.547 1.074 -45.011 1.00 90.38 541 VAL A O 1
ATOM 3840 N N . GLY A 1 542 ? 9.350 -0.049 -45.705 1.00 90.94 542 GLY A N 1
ATOM 3841 C CA . GLY A 1 542 ? 10.301 0.953 -45.218 1.00 90.94 542 GLY A CA 1
ATOM 3842 C C . GLY A 1 542 ? 10.269 2.275 -45.997 1.00 90.94 542 GLY A C 1
ATOM 3843 O O . GLY A 1 542 ? 9.748 2.362 -47.109 1.00 90.94 542 GLY A O 1
ATOM 3844 N N . ILE A 1 543 ? 10.871 3.316 -45.422 1.00 94.19 543 ILE A N 1
ATOM 3845 C CA . ILE A 1 543 ? 11.025 4.627 -46.059 1.00 94.19 543 ILE A CA 1
ATOM 3846 C C . ILE A 1 543 ? 12.268 4.624 -46.941 1.00 94.19 543 ILE A C 1
ATOM 3848 O O . ILE A 1 543 ? 13.370 4.328 -46.481 1.00 94.19 543 ILE A O 1
ATOM 3852 N N . SER A 1 544 ? 12.105 4.982 -48.213 1.00 91.75 544 SER A N 1
ATOM 3853 C CA . SER A 1 544 ? 13.229 5.120 -49.138 1.00 91.75 544 SER A CA 1
ATOM 3854 C C . SER A 1 544 ? 14.042 6.372 -48.803 1.00 91.75 544 SER A C 1
ATOM 3856 O O . SER A 1 544 ? 13.538 7.493 -48.885 1.00 91.75 544 SER A O 1
ATOM 3858 N N . MET A 1 545 ? 15.306 6.184 -48.422 1.00 89.31 545 MET A N 1
ATOM 3859 C CA . MET A 1 545 ? 16.210 7.254 -48.013 1.00 89.31 545 MET A CA 1
ATOM 3860 C C . MET A 1 545 ? 17.505 7.236 -48.842 1.00 89.31 545 MET A C 1
ATOM 3862 O O . MET A 1 545 ? 18.216 6.227 -48.866 1.00 89.31 545 MET A O 1
ATOM 3866 N N . PRO A 1 546 ? 17.862 8.349 -49.515 1.00 83.81 546 PRO A N 1
ATOM 3867 C CA . PRO A 1 546 ? 19.114 8.451 -50.270 1.00 83.81 546 PRO A CA 1
ATOM 3868 C C . PRO A 1 546 ? 20.339 8.607 -49.361 1.00 83.81 546 PRO A C 1
ATOM 3870 O O . PRO A 1 546 ? 21.442 8.212 -49.740 1.00 83.81 546 PRO A O 1
ATOM 3873 N N . VAL A 1 547 ? 20.150 9.182 -48.171 1.00 87.75 547 VAL A N 1
ATOM 3874 C CA . VAL A 1 547 ? 21.182 9.340 -47.146 1.00 87.75 547 VAL A CA 1
ATOM 3875 C C . VAL A 1 547 ? 20.771 8.526 -45.927 1.00 87.75 547 VAL A C 1
ATOM 3877 O O . VAL A 1 547 ? 19.686 8.745 -45.393 1.00 87.75 547 VAL A O 1
ATOM 3880 N N . ARG A 1 548 ? 21.630 7.601 -45.499 1.00 89.75 548 ARG A N 1
ATOM 3881 C CA . ARG A 1 548 ? 21.428 6.748 -44.319 1.00 89.75 548 ARG A CA 1
ATOM 3882 C C . ARG A 1 548 ? 22.622 6.850 -43.386 1.00 89.75 548 ARG A C 1
ATOM 3884 O O . ARG A 1 548 ? 23.739 7.108 -43.819 1.00 89.75 548 ARG A O 1
ATOM 3891 N N . GLY A 1 549 ? 22.375 6.675 -42.104 1.00 87.31 549 GLY A N 1
ATOM 3892 C CA . GLY A 1 549 ? 23.372 6.682 -41.058 1.00 87.31 549 GLY A CA 1
ATOM 3893 C C . GLY A 1 549 ? 23.985 5.306 -40.816 1.00 87.31 549 GLY A C 1
ATOM 3894 O O . GLY A 1 549 ? 23.321 4.280 -40.942 1.00 87.31 549 GLY A O 1
ATOM 3895 N N . GLN A 1 550 ? 25.255 5.288 -40.433 1.00 84.44 550 GLN A N 1
ATOM 3896 C CA . GLN A 1 550 ? 25.946 4.097 -39.950 1.00 84.44 550 GLN A CA 1
ATOM 3897 C C . GLN A 1 550 ? 26.874 4.451 -38.791 1.00 84.44 550 GLN A C 1
ATOM 3899 O O . GLN A 1 550 ? 27.333 5.588 -38.669 1.00 84.44 550 GLN A O 1
ATOM 3904 N N . MET A 1 551 ? 27.199 3.451 -37.974 1.00 82.31 551 MET A N 1
ATOM 3905 C CA . MET A 1 551 ? 28.168 3.585 -36.890 1.00 82.31 551 MET A CA 1
ATOM 3906 C C . MET A 1 551 ? 29.455 2.831 -37.225 1.00 82.31 551 MET A C 1
ATOM 3908 O O . MET A 1 551 ? 29.419 1.633 -37.518 1.00 82.31 551 MET A O 1
ATOM 3912 N N . VAL A 1 552 ? 30.598 3.509 -37.137 1.00 76.56 552 VAL A N 1
ATOM 3913 C CA . VAL A 1 552 ? 31.917 2.969 -37.492 1.00 76.56 552 VAL A CA 1
ATOM 3914 C C . VAL A 1 552 ? 32.857 3.058 -36.299 1.00 76.56 552 VAL A C 1
ATOM 3916 O O . VAL A 1 552 ? 33.104 4.140 -35.778 1.00 76.56 552 VAL A O 1
ATOM 3919 N N . MET A 1 553 ? 33.418 1.921 -35.883 1.00 75.19 553 MET A N 1
ATOM 3920 C CA . MET A 1 553 ? 34.465 1.898 -34.861 1.00 75.19 553 MET A CA 1
ATOM 3921 C C . MET A 1 553 ? 35.837 2.124 -35.507 1.00 75.19 553 MET A C 1
ATOM 3923 O O . MET A 1 553 ? 36.265 1.340 -36.356 1.00 75.19 553 MET A O 1
ATOM 3927 N N . ARG A 1 554 ? 36.535 3.185 -35.102 1.00 73.25 554 ARG A N 1
ATOM 3928 C CA . ARG A 1 554 ? 37.888 3.521 -35.559 1.00 73.25 554 ARG A CA 1
ATOM 3929 C C . ARG A 1 554 ? 38.959 2.784 -34.758 1.00 73.25 554 ARG A C 1
ATOM 3931 O O . ARG A 1 554 ? 38.732 2.301 -33.652 1.00 73.25 554 ARG A O 1
ATOM 3938 N N . GLU A 1 555 ? 40.168 2.735 -35.317 1.00 65.69 555 GLU A N 1
ATOM 3939 C CA . GLU A 1 555 ? 41.325 2.079 -34.689 1.00 65.69 555 GLU A CA 1
ATOM 3940 C C . GLU A 1 555 ? 41.732 2.718 -33.353 1.00 65.69 555 GLU A C 1
ATOM 3942 O O . GLU A 1 555 ? 42.230 2.022 -32.475 1.00 65.69 555 GLU A O 1
ATOM 3947 N N . ASN A 1 556 ? 41.496 4.021 -33.192 1.00 63.97 556 ASN A N 1
ATOM 3948 C CA . ASN A 1 556 ? 41.792 4.783 -31.978 1.00 63.97 556 ASN A CA 1
ATOM 3949 C C . ASN A 1 556 ? 40.714 4.641 -30.882 1.00 63.97 556 ASN A C 1
ATOM 3951 O O . ASN A 1 556 ? 40.754 5.383 -29.908 1.00 63.97 556 ASN A O 1
ATOM 3955 N N . GLY A 1 557 ? 39.733 3.746 -31.054 1.00 65.44 557 GLY A N 1
ATOM 3956 C CA . GLY A 1 557 ? 38.635 3.555 -30.102 1.00 65.44 557 GLY A CA 1
ATOM 3957 C C . GLY A 1 557 ? 37.482 4.550 -30.255 1.00 65.44 557 GLY A C 1
ATOM 3958 O O . GLY A 1 557 ? 36.543 4.511 -29.467 1.00 65.44 557 GLY A O 1
ATOM 3959 N N . THR A 1 558 ? 37.499 5.438 -31.254 1.00 72.31 558 THR A N 1
ATOM 3960 C CA . THR A 1 558 ? 36.368 6.338 -31.515 1.00 72.31 558 THR A CA 1
ATOM 3961 C C . THR A 1 558 ? 35.259 5.627 -32.289 1.00 72.31 558 THR A C 1
ATOM 3963 O O . THR A 1 558 ? 35.473 5.145 -33.399 1.00 72.31 558 THR A O 1
ATOM 3966 N N . LEU A 1 559 ? 34.050 5.611 -31.736 1.00 74.94 559 LEU A N 1
ATOM 3967 C CA . LEU A 1 559 ? 32.831 5.215 -32.427 1.00 74.94 559 LEU A CA 1
ATOM 3968 C C . LEU A 1 559 ? 32.213 6.430 -33.118 1.00 74.94 559 LEU A C 1
ATOM 3970 O O . LEU A 1 559 ? 31.667 7.322 -32.475 1.00 74.94 559 LEU A O 1
ATOM 3974 N N . GLU A 1 560 ? 32.311 6.471 -34.437 1.00 78.50 560 GLU A N 1
ATOM 3975 C CA . GLU A 1 560 ? 31.788 7.549 -35.266 1.00 78.50 560 GLU A CA 1
ATOM 3976 C C . GLU A 1 560 ? 30.382 7.238 -35.765 1.00 78.50 560 GLU A C 1
ATOM 3978 O O . GLU A 1 560 ? 30.141 6.155 -36.296 1.00 78.50 560 GLU A O 1
ATOM 3983 N N . ALA A 1 561 ? 29.477 8.210 -35.682 1.00 81.88 561 ALA A N 1
ATOM 3984 C CA . ALA A 1 561 ? 28.256 8.210 -36.474 1.00 81.88 561 ALA A CA 1
ATOM 3985 C C . ALA A 1 561 ? 28.522 8.949 -37.792 1.00 81.88 561 ALA A C 1
ATOM 3987 O O . ALA A 1 561 ? 29.011 10.086 -37.808 1.00 81.88 561 ALA A O 1
ATOM 3988 N N . GLN A 1 562 ? 28.209 8.292 -38.902 1.00 83.25 562 GLN A N 1
ATOM 3989 C CA . GLN A 1 562 ? 28.421 8.793 -40.255 1.00 83.25 562 GLN A CA 1
ATOM 3990 C C . GLN A 1 562 ? 27.106 8.816 -41.014 1.00 83.25 562 GLN A C 1
ATOM 3992 O O . GLN A 1 562 ? 26.300 7.905 -40.869 1.00 83.25 562 GLN A O 1
ATOM 3997 N N . LEU A 1 563 ? 26.921 9.815 -41.867 1.00 86.06 563 LEU A N 1
ATOM 3998 C CA . LEU A 1 563 ? 25.857 9.854 -42.862 1.00 86.06 563 LEU A CA 1
ATOM 3999 C C . LEU A 1 563 ? 26.435 9.473 -44.219 1.00 86.06 563 LEU A C 1
ATOM 4001 O O . LEU A 1 563 ? 27.483 9.977 -44.612 1.00 86.06 563 LEU A O 1
ATOM 4005 N N . VAL A 1 564 ? 25.756 8.588 -44.937 1.00 84.62 564 VAL A N 1
ATOM 4006 C CA . VAL A 1 564 ? 26.237 7.984 -46.177 1.00 84.62 564 VAL A CA 1
ATOM 4007 C C . VAL A 1 564 ? 25.209 8.174 -47.281 1.00 84.62 564 VAL A C 1
ATOM 4009 O O . VAL A 1 564 ? 24.070 7.721 -47.171 1.00 84.62 564 VAL A O 1
ATOM 4012 N N . ARG A 1 565 ? 25.626 8.811 -48.376 1.00 84.12 565 ARG A N 1
ATOM 4013 C CA . ARG A 1 565 ? 24.890 8.890 -49.638 1.00 84.12 565 ARG A CA 1
ATOM 4014 C C . ARG A 1 565 ? 25.234 7.689 -50.511 1.00 84.12 565 ARG A C 1
ATOM 4016 O O . ARG A 1 565 ? 26.405 7.415 -50.771 1.00 84.12 565 ARG A O 1
ATOM 4023 N N . THR A 1 566 ? 24.208 7.016 -51.018 1.00 74.69 566 THR A N 1
ATOM 4024 C CA . THR A 1 566 ? 24.340 5.917 -51.986 1.00 74.69 566 THR A CA 1
ATOM 4025 C C . THR A 1 566 ? 23.714 6.284 -53.336 1.00 74.69 566 THR A C 1
ATOM 4027 O O . THR A 1 566 ? 22.950 7.248 -53.446 1.00 74.69 566 THR A O 1
ATOM 4030 N N . GLY A 1 567 ? 24.079 5.538 -54.387 1.00 66.69 567 GLY A N 1
ATOM 4031 C CA . GLY A 1 567 ? 23.554 5.727 -55.748 1.00 66.69 567 GLY A CA 1
ATOM 4032 C C . GLY A 1 567 ? 22.108 5.260 -55.939 1.00 66.69 567 GLY A C 1
ATOM 4033 O O . GLY A 1 567 ? 21.465 5.654 -56.903 1.00 66.69 567 GLY A O 1
ATOM 4034 N N . ILE A 1 568 ? 21.572 4.451 -55.024 1.00 73.00 568 ILE A N 1
ATOM 4035 C CA . ILE A 1 568 ? 20.176 4.002 -55.023 1.00 73.00 568 ILE A CA 1
ATOM 4036 C C . ILE A 1 568 ? 19.645 4.217 -53.612 1.00 73.00 568 ILE A C 1
ATOM 4038 O O . ILE A 1 568 ? 20.263 3.760 -52.656 1.00 73.00 568 ILE A O 1
ATOM 4042 N N . ALA A 1 569 ? 18.513 4.909 -53.481 1.00 80.50 569 ALA A N 1
ATOM 4043 C CA . ALA A 1 569 ? 17.905 5.148 -52.180 1.00 80.50 569 ALA A CA 1
ATOM 4044 C C . ALA A 1 569 ? 17.530 3.816 -51.510 1.00 80.50 569 ALA A C 1
ATOM 4046 O O . ALA A 1 569 ? 16.778 3.013 -52.065 1.00 80.50 569 ALA A O 1
ATOM 4047 N N . GLY A 1 570 ? 18.082 3.580 -50.320 1.00 82.12 570 GLY A N 1
ATOM 4048 C CA . GLY A 1 570 ? 17.856 2.360 -49.553 1.00 82.12 570 GLY A CA 1
ATOM 4049 C C . GLY A 1 570 ? 16.579 2.454 -48.724 1.00 82.12 570 GLY A C 1
ATOM 4050 O O . GLY A 1 570 ? 16.226 3.531 -48.256 1.00 82.12 570 GLY A O 1
ATOM 4051 N N . SER A 1 571 ? 15.896 1.329 -48.526 1.00 90.12 571 SER A N 1
ATOM 4052 C CA . SER A 1 571 ? 14.711 1.265 -47.664 1.00 90.12 571 SER A CA 1
ATOM 4053 C C . SER A 1 571 ? 15.109 1.161 -46.187 1.00 90.12 571 SER A C 1
ATOM 4055 O O . SER A 1 571 ? 15.920 0.301 -45.834 1.00 90.12 571 SER A O 1
ATOM 4057 N N . VAL A 1 572 ? 14.548 2.028 -45.339 1.00 93.44 572 VAL A N 1
ATOM 4058 C CA . VAL A 1 572 ? 14.729 2.036 -43.879 1.00 93.44 572 VAL A CA 1
ATOM 4059 C C . VAL A 1 572 ? 13.452 1.531 -43.202 1.00 93.44 572 VAL A C 1
ATOM 4061 O O . VAL A 1 572 ? 12.400 2.148 -43.381 1.00 93.44 572 VAL A O 1
ATOM 4064 N N . PRO A 1 573 ? 13.501 0.443 -42.416 1.00 94.44 573 PRO A N 1
ATOM 4065 C CA . PRO A 1 573 ? 12.329 -0.074 -41.714 1.00 94.44 573 PRO A CA 1
ATOM 4066 C C . PRO A 1 573 ? 11.724 0.950 -40.748 1.00 94.44 573 PRO A C 1
ATOM 4068 O O . PRO A 1 573 ? 12.452 1.627 -40.019 1.00 94.44 573 PRO A O 1
ATOM 4071 N N . VAL A 1 574 ? 10.391 1.020 -40.700 1.00 96.44 574 VAL A N 1
ATOM 4072 C CA . VAL A 1 574 ? 9.654 1.808 -39.703 1.00 96.44 574 VAL A CA 1
ATOM 4073 C C . VAL A 1 574 ? 9.047 0.866 -38.677 1.00 96.44 574 VAL A C 1
ATOM 4075 O O . VAL A 1 574 ? 8.348 -0.078 -39.033 1.00 96.44 574 VAL A O 1
ATOM 4078 N N . VAL A 1 575 ? 9.318 1.116 -37.399 1.00 96.12 575 VAL A N 1
ATOM 4079 C CA . VAL A 1 575 ? 8.944 0.226 -36.296 1.00 96.12 575 VAL A CA 1
ATOM 4080 C C . VAL A 1 575 ? 8.221 0.990 -35.197 1.00 96.12 575 VAL A C 1
ATOM 4082 O O . VAL A 1 575 ? 8.530 2.146 -34.909 1.00 96.12 575 VAL A O 1
ATOM 4085 N N . ARG A 1 576 ? 7.236 0.340 -34.571 1.00 95.31 576 ARG A N 1
ATOM 4086 C CA . ARG A 1 576 ? 6.421 0.936 -33.507 1.00 95.31 576 ARG A CA 1
ATOM 4087 C C . ARG A 1 576 ? 7.001 0.618 -32.138 1.00 95.31 576 ARG A C 1
ATOM 4089 O O . ARG A 1 576 ? 7.264 -0.543 -31.831 1.00 95.31 576 ARG A O 1
ATOM 4096 N N . ALA A 1 577 ? 7.126 1.640 -31.301 1.00 96.12 577 ALA A N 1
ATOM 4097 C CA . ALA A 1 577 ? 7.440 1.442 -29.898 1.00 96.12 577 ALA A CA 1
ATOM 4098 C C . ALA A 1 577 ? 6.213 0.919 -29.129 1.00 96.12 577 ALA A C 1
ATOM 4100 O O . ALA A 1 577 ? 5.086 1.375 -29.342 1.00 96.12 577 ALA A O 1
ATOM 4101 N N . VAL A 1 578 ? 6.436 -0.007 -28.200 1.00 96.19 578 VAL A N 1
ATOM 4102 C CA . VAL A 1 578 ? 5.404 -0.617 -27.348 1.00 96.19 578 VAL A CA 1
ATOM 4103 C C . VAL A 1 578 ? 5.635 -0.205 -25.901 1.00 96.19 578 VAL A C 1
ATOM 4105 O O . VAL A 1 578 ? 6.772 -0.126 -25.455 1.00 96.19 578 VAL A O 1
ATOM 4108 N N . LYS A 1 579 ? 4.575 0.067 -25.140 1.00 94.62 579 LYS A N 1
ATOM 4109 C CA . LYS A 1 579 ? 4.725 0.475 -23.740 1.00 94.62 579 LYS A CA 1
ATOM 4110 C C . LYS A 1 579 ? 5.285 -0.673 -22.890 1.00 94.62 579 LYS A C 1
ATOM 4112 O O . LYS A 1 579 ? 4.693 -1.748 -22.835 1.00 94.62 579 LYS A O 1
ATOM 4117 N N . ASP A 1 580 ? 6.397 -0.431 -22.205 1.00 94.31 580 ASP A N 1
ATOM 4118 C CA . ASP A 1 580 ? 6.968 -1.336 -21.215 1.00 94.31 580 ASP A CA 1
ATOM 4119 C C . ASP A 1 580 ? 6.224 -1.190 -19.883 1.00 94.31 580 ASP A C 1
ATOM 4121 O O . ASP A 1 580 ? 6.142 -0.106 -19.307 1.00 94.31 580 ASP A O 1
ATOM 4125 N N . ASN A 1 581 ? 5.687 -2.294 -19.368 1.00 90.56 581 ASN A N 1
ATOM 4126 C CA . ASN A 1 581 ? 4.868 -2.277 -18.154 1.00 90.56 581 ASN A CA 1
ATOM 4127 C C . ASN A 1 581 ? 5.684 -2.095 -16.867 1.00 90.56 581 ASN A C 1
ATOM 4129 O O . ASN A 1 581 ? 5.102 -1.769 -15.835 1.00 90.56 581 ASN A O 1
ATOM 4133 N N . LYS A 1 582 ? 7.006 -2.320 -16.901 1.00 89.81 582 LYS A N 1
ATOM 4134 C CA . LYS A 1 582 ? 7.864 -2.170 -15.717 1.00 89.81 582 LYS A CA 1
ATOM 4135 C C . LYS A 1 582 ? 8.211 -0.705 -15.479 1.00 89.81 582 LYS A C 1
ATOM 4137 O O . LYS A 1 582 ? 8.020 -0.199 -14.381 1.00 89.81 582 LYS A O 1
ATOM 4142 N N . THR A 1 583 ? 8.706 -0.035 -16.512 1.00 90.94 583 THR A N 1
ATOM 4143 C CA . THR A 1 583 ? 9.204 1.348 -16.463 1.00 90.94 583 THR A CA 1
ATOM 4144 C C . THR A 1 583 ? 8.156 2.375 -16.886 1.00 90.94 583 THR A C 1
ATOM 4146 O O . THR A 1 583 ? 8.251 3.544 -16.520 1.00 90.94 583 THR A O 1
ATOM 4149 N N . GLY A 1 584 ? 7.148 1.956 -17.657 1.00 90.94 584 GLY A N 1
ATOM 4150 C CA . GLY A 1 584 ? 6.199 2.849 -18.318 1.00 90.94 584 GLY A CA 1
ATOM 4151 C C . GLY A 1 584 ? 6.738 3.490 -19.601 1.00 90.94 584 GLY A C 1
ATOM 4152 O O . GLY A 1 584 ? 6.038 4.324 -20.176 1.00 90.94 584 GLY A O 1
ATOM 4153 N N . TYR A 1 585 ? 7.952 3.132 -20.039 1.00 95.38 585 TYR A N 1
ATOM 4154 C CA . TYR A 1 585 ? 8.640 3.720 -21.196 1.00 95.38 585 TYR A CA 1
ATOM 4155 C C . TYR A 1 585 ? 8.234 3.081 -22.517 1.00 95.38 585 TYR A C 1
ATOM 4157 O O . TYR A 1 585 ? 7.561 2.055 -22.552 1.00 95.38 585 TYR A O 1
ATOM 4165 N N . TRP A 1 586 ? 8.651 3.689 -23.622 1.00 96.88 586 TRP A N 1
ATOM 4166 C CA . TRP A 1 586 ? 8.413 3.170 -24.961 1.00 96.88 586 TRP A CA 1
ATOM 4167 C C . TRP A 1 586 ? 9.555 2.255 -25.390 1.00 96.88 586 TRP A C 1
ATOM 4169 O O . TRP A 1 586 ? 10.699 2.679 -25.490 1.00 96.88 586 TRP A O 1
ATOM 4179 N N . SER A 1 587 ? 9.239 0.992 -25.631 1.00 96.44 587 SER A N 1
ATOM 4180 C CA . SER A 1 587 ? 10.181 -0.092 -25.867 1.00 96.44 587 SER A CA 1
ATOM 4181 C C . SER A 1 587 ? 10.223 -0.529 -27.322 1.00 96.44 587 SER A C 1
ATOM 4183 O O . SER A 1 587 ? 9.188 -0.644 -27.977 1.00 96.44 587 SER A O 1
ATOM 4185 N N . TYR A 1 588 ? 11.423 -0.839 -27.801 1.00 96.06 588 TYR A N 1
ATOM 4186 C CA . TYR A 1 588 ? 11.647 -1.558 -29.046 1.00 96.06 588 TYR A CA 1
ATOM 4187 C C . TYR A 1 588 ? 12.748 -2.606 -28.858 1.00 96.06 588 TYR A C 1
ATOM 4189 O O . TYR A 1 588 ? 13.900 -2.272 -28.572 1.00 96.06 588 TYR A O 1
ATOM 4197 N N . THR A 1 589 ? 12.395 -3.882 -29.007 1.00 94.38 589 THR A N 1
ATOM 4198 C CA . THR A 1 589 ? 13.349 -4.996 -28.955 1.00 94.38 589 THR A CA 1
ATOM 4199 C C . THR A 1 589 ? 13.983 -5.198 -30.324 1.00 94.38 589 THR A C 1
ATOM 4201 O O . THR A 1 589 ? 13.286 -5.363 -31.325 1.00 94.38 589 THR A O 1
ATOM 4204 N N . LEU A 1 590 ? 15.314 -5.198 -30.364 1.00 89.31 590 LEU A N 1
ATOM 4205 C CA . LEU A 1 590 ? 16.066 -5.372 -31.599 1.00 89.31 590 LEU A CA 1
ATOM 4206 C C . LEU A 1 590 ? 15.939 -6.825 -32.094 1.00 89.31 590 LEU A C 1
ATOM 4208 O O . LEU A 1 590 ? 15.880 -7.749 -31.276 1.00 89.31 590 LEU A O 1
ATOM 4212 N N . PRO A 1 591 ? 15.956 -7.059 -33.420 1.00 83.12 591 PRO A N 1
ATOM 4213 C CA . PRO A 1 591 ? 15.978 -8.409 -33.973 1.00 83.12 591 PRO A CA 1
ATOM 4214 C C . PRO A 1 591 ? 17.146 -9.238 -33.421 1.00 83.12 591 PRO A C 1
ATOM 4216 O O . PRO A 1 591 ? 18.281 -8.763 -33.355 1.00 83.12 591 PRO A O 1
ATOM 4219 N N . THR A 1 592 ? 16.878 -10.490 -33.043 1.00 78.69 592 THR A N 1
ATOM 4220 C CA . THR A 1 592 ? 17.905 -11.411 -32.536 1.00 78.69 592 THR A CA 1
ATOM 4221 C C . THR A 1 592 ? 18.886 -11.803 -33.639 1.00 78.69 592 THR A C 1
ATOM 4223 O O . THR A 1 592 ? 18.486 -12.062 -34.772 1.00 78.69 592 THR A O 1
ATOM 4226 N N . MET A 1 593 ? 20.174 -11.887 -33.301 1.00 72.19 593 MET A N 1
ATOM 4227 C CA . MET A 1 593 ? 21.237 -12.304 -34.216 1.00 72.19 593 MET A CA 1
ATOM 4228 C C . MET A 1 593 ? 22.169 -13.300 -33.529 1.00 72.19 593 MET A C 1
ATOM 4230 O O . MET A 1 593 ? 22.414 -13.204 -32.326 1.00 72.19 593 MET A O 1
ATOM 4234 N N . ALA A 1 594 ? 22.700 -14.255 -34.293 1.00 69.31 594 ALA A N 1
ATOM 4235 C CA . ALA A 1 594 ? 23.635 -15.238 -33.761 1.00 69.31 594 ALA A CA 1
ATOM 4236 C C . ALA A 1 594 ? 24.909 -14.554 -33.237 1.00 69.31 594 ALA A C 1
ATOM 4238 O O . ALA A 1 594 ? 25.463 -13.654 -33.872 1.00 69.31 594 ALA A O 1
ATOM 4239 N N . GLY A 1 595 ? 25.329 -14.932 -32.029 1.00 67.88 595 GLY A N 1
ATOM 4240 C CA . GLY A 1 595 ? 26.504 -14.360 -31.368 1.00 67.88 595 GLY A CA 1
ATOM 4241 C C . GLY A 1 595 ? 26.354 -12.912 -30.875 1.00 67.88 595 GLY A C 1
ATOM 4242 O O . GLY A 1 595 ? 27.306 -12.391 -30.297 1.00 67.88 595 GLY A O 1
ATOM 4243 N N . VAL A 1 596 ? 25.191 -12.271 -31.052 1.00 73.75 596 VAL A N 1
ATOM 4244 C CA . VAL A 1 596 ? 24.909 -10.910 -30.568 1.00 73.75 596 VAL A CA 1
ATOM 4245 C C . VAL A 1 596 ? 23.891 -10.977 -29.425 1.00 73.75 596 VAL A C 1
ATOM 4247 O O . VAL A 1 596 ? 22.812 -11.546 -29.607 1.00 73.75 596 VAL A O 1
ATOM 4250 N N . PRO A 1 597 ? 24.187 -10.406 -28.244 1.00 77.25 597 PRO A N 1
ATOM 4251 C CA . PRO A 1 597 ? 23.227 -10.359 -27.146 1.00 77.25 597 PRO A CA 1
ATOM 4252 C C . PRO A 1 597 ? 21.938 -9.637 -27.544 1.00 77.25 597 PRO A C 1
ATOM 4254 O O . PRO A 1 597 ? 21.979 -8.625 -28.239 1.00 77.25 597 PRO A O 1
ATOM 4257 N N . ALA A 1 598 ? 20.793 -10.133 -27.074 1.00 85.88 598 ALA A N 1
ATOM 4258 C CA . ALA A 1 598 ? 19.516 -9.461 -27.284 1.00 85.88 598 ALA A CA 1
ATOM 4259 C C . ALA A 1 598 ? 19.517 -8.081 -26.608 1.00 85.88 598 ALA A C 1
ATOM 4261 O O . ALA A 1 598 ? 19.933 -7.945 -25.456 1.00 85.88 598 ALA A O 1
ATOM 4262 N N . GLN A 1 599 ? 19.033 -7.072 -27.328 1.00 89.19 599 GLN A N 1
ATOM 4263 C CA . GLN A 1 599 ? 19.016 -5.680 -26.888 1.00 89.19 599 GLN A CA 1
ATOM 4264 C C . GLN A 1 599 ? 17.608 -5.104 -27.012 1.00 89.19 599 GLN A C 1
ATOM 4266 O O . GLN A 1 599 ? 16.841 -5.465 -27.905 1.00 89.19 599 GLN A O 1
ATOM 4271 N N . THR A 1 600 ? 17.263 -4.195 -26.108 1.00 94.50 600 THR A N 1
ATOM 4272 C CA . THR A 1 600 ? 16.012 -3.436 -26.131 1.00 94.50 600 THR A CA 1
ATOM 4273 C C . THR A 1 600 ? 16.314 -1.966 -25.904 1.00 94.50 600 THR A C 1
ATOM 4275 O O . THR A 1 600 ? 17.029 -1.627 -24.967 1.00 94.50 600 THR A O 1
ATOM 4278 N N . ILE A 1 601 ? 15.750 -1.098 -26.741 1.00 95.31 601 ILE A N 1
ATOM 4279 C CA . ILE A 1 601 ? 15.801 0.353 -26.563 1.00 95.31 601 ILE A CA 1
ATOM 4280 C C . ILE A 1 601 ? 14.548 0.784 -25.803 1.00 95.31 601 ILE A C 1
ATOM 4282 O O . ILE A 1 601 ? 13.435 0.466 -26.219 1.00 95.31 601 ILE A O 1
ATOM 4286 N N . LEU A 1 602 ? 14.726 1.504 -24.698 1.00 96.81 602 LEU A N 1
ATOM 4287 C CA . LEU A 1 602 ? 13.673 2.160 -23.932 1.00 96.81 602 LEU A CA 1
ATOM 4288 C C . LEU A 1 602 ? 13.797 3.678 -24.071 1.00 96.81 602 LEU A C 1
ATOM 4290 O O . LEU A 1 602 ? 14.811 4.270 -23.710 1.00 96.81 602 LEU A O 1
ATOM 4294 N N . VAL A 1 603 ? 12.737 4.309 -24.557 1.00 95.56 603 VAL A N 1
ATOM 4295 C CA . VAL A 1 603 ? 12.632 5.757 -24.718 1.00 95.56 603 VAL A CA 1
ATOM 4296 C C . VAL A 1 603 ? 11.677 6.292 -23.661 1.00 95.56 603 VAL A C 1
ATOM 4298 O O . VAL A 1 603 ? 10.495 5.932 -23.632 1.00 95.56 603 VAL A O 1
ATOM 4301 N N . SER A 1 604 ? 12.192 7.121 -22.758 1.00 94.00 604 SER A N 1
ATOM 4302 C CA . SER A 1 604 ? 11.383 7.709 -21.692 1.00 94.00 604 SER A CA 1
ATOM 4303 C C . SER A 1 604 ? 10.449 8.804 -22.223 1.00 94.00 604 SER A C 1
ATOM 4305 O O . SER A 1 604 ? 10.688 9.369 -23.293 1.00 94.00 604 SER A O 1
ATOM 4307 N N . PRO A 1 605 ? 9.435 9.206 -21.442 1.00 91.62 605 PRO A N 1
ATOM 4308 C CA . PRO A 1 605 ? 8.841 10.534 -21.562 1.00 91.62 605 PRO A CA 1
ATOM 4309 C C . PRO A 1 605 ? 9.903 11.646 -21.487 1.00 91.62 605 PRO A C 1
ATOM 4311 O O . PRO A 1 605 ? 10.937 11.484 -20.830 1.00 91.62 605 PRO A O 1
ATOM 4314 N N . ALA A 1 606 ? 9.651 12.779 -22.144 1.00 85.38 606 ALA A N 1
ATOM 4315 C CA . ALA A 1 606 ? 10.599 13.896 -22.205 1.00 85.38 606 ALA A CA 1
ATOM 4316 C C . ALA A 1 606 ? 10.897 14.525 -20.828 1.00 85.38 606 ALA A C 1
ATOM 4318 O O . ALA A 1 606 ? 11.980 15.064 -20.611 1.00 85.38 606 ALA A O 1
ATOM 4319 N N . ASP A 1 607 ? 9.947 14.433 -19.897 1.00 83.62 607 ASP A N 1
ATOM 4320 C CA . ASP A 1 607 ? 9.989 14.949 -18.526 1.00 83.62 607 ASP A CA 1
ATOM 4321 C C . ASP A 1 607 ? 10.567 13.950 -17.507 1.00 83.62 607 ASP A C 1
ATOM 4323 O O . ASP A 1 607 ? 10.522 14.198 -16.302 1.00 83.62 607 ASP A O 1
ATOM 4327 N N . ALA A 1 608 ? 11.124 12.819 -17.957 1.00 84.88 608 ALA A N 1
ATOM 4328 C CA . ALA A 1 608 ? 11.701 11.839 -17.046 1.00 84.88 608 ALA A CA 1
ATOM 4329 C C . ALA A 1 608 ? 12.850 12.444 -16.212 1.00 84.88 608 ALA A C 1
ATOM 4331 O O . ALA A 1 608 ? 13.721 13.119 -16.760 1.00 84.88 608 ALA A O 1
ATOM 4332 N N . PRO A 1 609 ? 12.909 12.221 -14.894 1.00 81.50 609 PRO A N 1
ATOM 4333 C CA . PRO A 1 609 ? 13.989 12.771 -14.084 1.00 81.50 609 PRO A CA 1
ATOM 4334 C C . PRO A 1 609 ? 15.350 12.141 -14.436 1.00 81.50 609 PRO A C 1
ATOM 4336 O O . PRO A 1 609 ? 15.401 11.019 -14.931 1.00 81.50 609 PRO A O 1
ATOM 4339 N N . GLY A 1 610 ? 16.456 12.857 -14.211 1.00 77.25 610 GLY A N 1
ATOM 4340 C CA . GLY A 1 610 ? 17.817 12.352 -14.460 1.00 77.25 610 GLY A CA 1
ATOM 4341 C C . GLY A 1 610 ? 18.377 11.518 -13.299 1.00 77.25 610 GLY A C 1
ATOM 4342 O O . GLY A 1 610 ? 17.750 11.394 -12.247 1.00 77.25 610 GLY A O 1
ATOM 4343 N N . VAL A 1 611 ? 19.596 10.988 -13.458 1.00 69.12 611 VAL A N 1
ATOM 4344 C CA . VAL A 1 611 ? 20.206 10.005 -12.532 1.00 69.12 611 VAL A CA 1
ATOM 4345 C C . VAL A 1 611 ? 20.386 10.506 -11.091 1.00 69.12 611 VAL A C 1
ATOM 4347 O O . VAL A 1 611 ? 20.401 9.706 -10.157 1.00 69.12 611 VAL A O 1
ATOM 4350 N N . ASN A 1 612 ? 20.480 11.824 -10.898 1.00 67.00 612 ASN A N 1
ATOM 4351 C CA . ASN A 1 612 ? 20.658 12.459 -9.587 1.00 67.00 612 ASN A CA 1
ATOM 4352 C C . ASN A 1 612 ? 19.334 12.785 -8.879 1.00 67.00 612 ASN A C 1
ATOM 4354 O O . ASN A 1 612 ? 19.335 13.282 -7.753 1.00 67.00 612 ASN A O 1
ATOM 4358 N N . THR A 1 613 ? 18.194 12.536 -9.523 1.00 68.75 613 THR A N 1
ATOM 4359 C CA . THR A 1 613 ? 16.886 12.798 -8.930 1.00 68.75 613 THR A CA 1
ATOM 4360 C C . THR A 1 613 ? 16.406 11.577 -8.136 1.00 68.75 613 THR A C 1
ATOM 4362 O O . THR A 1 613 ? 16.407 10.464 -8.670 1.00 68.75 613 THR A O 1
ATOM 4365 N N . PRO A 1 614 ? 15.952 11.746 -6.879 1.00 71.56 614 PRO A N 1
ATOM 4366 C CA . PRO A 1 614 ? 15.417 10.642 -6.091 1.00 71.56 614 PRO A CA 1
ATOM 4367 C C . PRO A 1 614 ? 14.226 9.959 -6.770 1.00 71.56 614 PRO A C 1
ATOM 4369 O O . PRO A 1 614 ? 13.342 10.621 -7.318 1.00 71.56 614 PRO A O 1
ATOM 4372 N N . LEU A 1 615 ? 14.163 8.630 -6.672 1.00 75.19 615 LEU A N 1
ATOM 4373 C CA . LEU A 1 615 ? 12.992 7.867 -7.091 1.00 75.19 615 LEU A CA 1
ATOM 4374 C C . LEU A 1 615 ? 11.796 8.234 -6.202 1.00 75.19 615 LEU A C 1
ATOM 4376 O O . LEU A 1 615 ? 11.839 8.057 -4.984 1.00 75.19 615 LEU A O 1
ATOM 4380 N N . THR A 1 616 ? 10.721 8.729 -6.812 1.00 70.94 616 THR A N 1
ATOM 4381 C CA . THR A 1 616 ? 9.489 9.096 -6.102 1.00 70.94 616 THR A CA 1
ATOM 4382 C C . THR A 1 616 ? 8.397 8.039 -6.297 1.00 70.94 616 THR A C 1
ATOM 4384 O O . THR A 1 616 ? 8.551 7.098 -7.073 1.00 70.94 616 THR A O 1
ATOM 4387 N N . MET A 1 617 ? 7.274 8.193 -5.588 1.00 65.69 617 MET A N 1
ATOM 4388 C CA . MET A 1 617 ? 6.102 7.314 -5.704 1.00 65.69 617 MET A CA 1
ATOM 4389 C C . MET A 1 617 ? 5.327 7.483 -7.023 1.00 65.69 617 MET A C 1
ATOM 4391 O O . MET A 1 617 ? 4.597 6.573 -7.423 1.00 65.69 617 MET A O 1
ATOM 4395 N N . GLY A 1 618 ? 5.480 8.621 -7.707 1.00 67.19 618 GLY A N 1
ATOM 4396 C CA . GLY A 1 618 ? 4.723 9.012 -8.902 1.00 67.19 618 GLY A CA 1
ATOM 4397 C C . GLY A 1 618 ? 5.626 9.407 -10.075 1.00 67.19 618 GLY A C 1
ATOM 4398 O O . GLY A 1 618 ? 6.844 9.419 -9.954 1.00 67.19 618 GLY A O 1
ATOM 4399 N N . GLY A 1 619 ? 5.037 9.680 -11.241 1.00 74.38 619 GLY A N 1
ATOM 4400 C CA . GLY A 1 619 ? 5.780 10.133 -12.428 1.00 74.38 619 GLY A CA 1
ATOM 4401 C C . GLY A 1 619 ? 6.729 9.087 -13.040 1.00 74.38 619 GLY A C 1
ATOM 4402 O O . GLY A 1 619 ? 6.712 7.924 -12.615 1.00 74.38 619 GLY A O 1
ATOM 4403 N N . PRO A 1 620 ? 7.537 9.473 -14.046 1.00 83.56 620 PRO A N 1
ATOM 4404 C CA . PRO A 1 620 ? 8.500 8.585 -14.695 1.00 83.56 620 PRO A CA 1
ATOM 4405 C C . PRO A 1 620 ? 9.613 8.124 -13.739 1.00 83.56 620 PRO A C 1
ATOM 4407 O O . PRO A 1 620 ? 9.887 8.744 -12.711 1.00 83.56 620 PRO A O 1
ATOM 4410 N N . VAL A 1 621 ? 10.255 7.008 -14.070 1.00 87.44 621 VAL A N 1
ATOM 4411 C CA . VAL A 1 621 ? 11.424 6.504 -13.335 1.00 87.44 621 VAL A CA 1
ATOM 4412 C C . VAL A 1 621 ? 12.637 7.418 -13.611 1.00 87.44 621 VAL A C 1
ATOM 4414 O O . VAL A 1 621 ? 12.719 7.997 -14.685 1.00 87.44 621 VAL A O 1
ATOM 4417 N N . PRO A 1 622 ? 13.597 7.613 -12.694 1.00 86.75 622 PRO A N 1
ATOM 4418 C CA . PRO A 1 622 ? 14.829 8.320 -13.030 1.00 86.75 622 PRO A CA 1
ATOM 4419 C C . PRO A 1 622 ? 15.613 7.584 -14.121 1.00 86.75 622 PRO A C 1
ATOM 4421 O O . PRO A 1 622 ? 15.903 6.392 -13.994 1.00 86.75 622 PRO A O 1
ATOM 4424 N N . LEU A 1 623 ? 15.942 8.287 -15.201 1.00 86.69 623 LEU A N 1
ATOM 4425 C CA . LEU A 1 623 ? 16.818 7.783 -16.247 1.00 86.69 623 LEU A CA 1
ATOM 4426 C C . LEU A 1 623 ? 18.272 7.794 -15.760 1.00 86.69 623 LEU A C 1
ATOM 4428 O O . LEU A 1 623 ? 18.740 8.831 -15.281 1.00 86.69 623 LEU A O 1
ATOM 4432 N N . PRO A 1 624 ? 19.027 6.694 -15.927 1.00 82.44 624 PRO A N 1
ATOM 4433 C CA . PRO A 1 624 ? 20.475 6.785 -15.939 1.00 82.44 624 PRO A CA 1
ATOM 4434 C C . PRO A 1 624 ? 20.856 7.605 -17.181 1.00 82.44 624 PRO A C 1
ATOM 4436 O O . PRO A 1 624 ? 20.596 7.202 -18.311 1.00 82.44 624 PRO A O 1
ATOM 4439 N N . GLU A 1 625 ? 21.344 8.822 -16.976 1.00 75.94 625 GLU A N 1
ATOM 4440 C CA . GLU A 1 625 ? 21.679 9.748 -18.055 1.00 75.94 625 GLU A CA 1
ATOM 4441 C C . GLU A 1 625 ? 22.936 10.522 -17.673 1.00 75.94 625 GLU A C 1
ATOM 4443 O O . GLU A 1 625 ? 23.082 10.966 -16.531 1.00 75.94 625 GLU A O 1
ATOM 4448 N N . ASN A 1 626 ? 23.836 10.665 -18.638 1.00 71.44 626 ASN A N 1
ATOM 4449 C CA . ASN A 1 626 ? 25.060 11.433 -18.534 1.00 71.44 626 ASN A CA 1
ATOM 4450 C C . ASN A 1 626 ? 25.022 12.568 -19.564 1.00 71.44 626 ASN A C 1
ATOM 4452 O O . ASN A 1 626 ? 24.952 12.326 -20.772 1.00 71.44 626 ASN A O 1
ATOM 4456 N N . ILE A 1 627 ? 25.063 13.805 -19.077 1.00 61.56 627 ILE A N 1
ATOM 4457 C CA . ILE A 1 627 ? 25.098 14.997 -19.922 1.00 61.56 627 ILE A CA 1
ATOM 4458 C C . ILE A 1 627 ? 26.563 15.385 -20.103 1.00 61.56 627 ILE A C 1
ATOM 4460 O O . ILE A 1 627 ? 27.278 15.648 -19.135 1.00 61.56 627 ILE A O 1
ATOM 4464 N N . VAL A 1 628 ? 27.027 15.386 -21.350 1.00 60.09 628 VAL A N 1
ATOM 4465 C CA . VAL A 1 628 ? 28.419 15.708 -21.670 1.00 60.09 628 VAL A CA 1
ATOM 4466 C C . VAL A 1 628 ? 28.567 17.219 -21.831 1.00 60.09 628 VAL A C 1
ATOM 4468 O O . VAL A 1 628 ? 28.023 17.791 -22.774 1.00 60.09 628 VAL A O 1
ATOM 4471 N N . HIS A 1 629 ? 29.357 17.830 -20.945 1.00 48.22 629 HIS A N 1
ATOM 4472 C CA . HIS A 1 629 ? 29.841 19.215 -21.026 1.00 48.22 629 HIS A CA 1
ATOM 4473 C C . HIS A 1 629 ? 31.326 19.231 -21.434 1.00 48.22 629 HIS A C 1
ATOM 4475 O O . HIS A 1 629 ? 32.029 18.232 -21.241 1.00 48.22 629 HIS A O 1
ATOM 4481 N N . THR A 1 630 ? 31.831 20.329 -22.010 1.00 39.31 630 THR A N 1
ATOM 4482 C CA . THR A 1 630 ? 33.230 20.432 -22.473 1.00 39.31 630 THR A CA 1
ATOM 4483 C C . THR A 1 630 ? 34.243 20.240 -21.333 1.00 39.31 630 THR A C 1
ATOM 4485 O O . THR A 1 630 ? 34.606 21.183 -20.636 1.00 39.31 630 THR A O 1
ATOM 4488 N N . GLY A 1 631 ? 34.710 19.003 -21.145 1.00 38.31 631 GLY A N 1
ATOM 4489 C CA . GLY A 1 631 ? 35.698 18.626 -20.124 1.00 38.31 631 GLY A CA 1
ATOM 4490 C C . GLY A 1 631 ? 36.178 17.166 -20.175 1.00 38.31 631 GLY A C 1
ATOM 4491 O O . GLY A 1 631 ? 37.227 16.862 -19.620 1.00 38.31 631 GLY A O 1
ATOM 4492 N N . ASN A 1 632 ? 35.475 16.276 -20.887 1.00 33.12 632 ASN A N 1
ATOM 4493 C CA . ASN A 1 632 ? 35.889 14.894 -21.183 1.00 33.12 632 ASN A CA 1
ATOM 4494 C C . ASN A 1 632 ? 36.066 14.691 -22.702 1.00 33.12 632 ASN A C 1
ATOM 4496 O O . ASN A 1 632 ? 35.521 15.482 -23.475 1.00 33.12 632 ASN A O 1
ATOM 4500 N N . PRO A 1 633 ? 36.818 13.671 -23.168 1.00 41.06 633 PRO A N 1
ATOM 4501 C CA . PRO A 1 633 ? 37.322 13.594 -24.541 1.00 41.06 633 PRO A CA 1
ATOM 4502 C C . PRO A 1 633 ? 36.258 13.146 -25.564 1.00 41.06 633 PRO A C 1
ATOM 4504 O O . PRO A 1 633 ? 36.440 12.182 -26.299 1.00 41.06 633 PRO A O 1
ATOM 4507 N N . VAL A 1 634 ? 35.147 13.875 -25.672 1.00 41.12 634 VAL A N 1
ATOM 4508 C CA . VAL A 1 634 ? 34.312 13.887 -26.879 1.00 41.12 634 VAL A CA 1
ATOM 4509 C C . VAL A 1 634 ? 34.908 14.938 -27.807 1.00 41.12 634 VAL A C 1
ATOM 4511 O O . VAL A 1 634 ? 34.590 16.123 -27.746 1.00 41.12 634 VAL A O 1
ATOM 4514 N N . SER A 1 635 ? 35.852 14.515 -28.646 1.00 42.50 635 SER A N 1
ATOM 4515 C CA . SER A 1 635 ? 36.402 15.394 -29.674 1.00 42.50 635 SER A CA 1
ATOM 4516 C C . SER A 1 635 ? 35.439 15.424 -30.853 1.00 42.50 635 SER A C 1
ATOM 4518 O O . SER A 1 635 ? 35.381 14.488 -31.649 1.00 42.50 635 SER A O 1
ATOM 4520 N N . ALA A 1 636 ? 34.676 16.507 -30.986 1.00 38.34 636 ALA A N 1
ATOM 4521 C CA . ALA A 1 636 ? 34.112 16.858 -32.279 1.00 38.34 636 ALA A CA 1
ATOM 4522 C C . ALA A 1 636 ? 35.298 17.276 -33.178 1.00 38.34 636 ALA A C 1
ATOM 4524 O O . ALA A 1 636 ? 35.908 18.314 -32.904 1.00 38.34 636 ALA A O 1
ATOM 4525 N N . PRO A 1 637 ? 35.671 16.514 -34.227 1.00 35.94 637 PRO A N 1
ATOM 4526 C CA . PRO A 1 637 ? 36.887 16.787 -34.995 1.00 35.94 637 PRO A CA 1
ATOM 4527 C C . PRO A 1 637 ? 36.891 18.221 -35.536 1.00 35.94 637 PRO A C 1
ATOM 4529 O O . PRO A 1 637 ? 35.875 18.710 -36.031 1.00 35.94 637 PRO A O 1
ATOM 4532 N N . GLN A 1 638 ? 38.007 18.931 -35.392 1.00 32.41 638 GLN A N 1
ATOM 4533 C CA . GLN A 1 638 ? 38.188 20.281 -35.925 1.00 32.41 638 GLN A CA 1
ATOM 4534 C C . GLN A 1 638 ? 38.410 20.174 -37.441 1.00 32.41 638 GLN A C 1
ATOM 4536 O O . GLN A 1 638 ? 39.495 19.817 -37.890 1.00 32.41 638 GLN A O 1
ATOM 4541 N N . GLY A 1 639 ? 37.362 20.443 -38.225 1.00 36.31 639 GLY A N 1
ATOM 4542 C CA . GLY A 1 639 ? 37.426 20.525 -39.687 1.00 36.31 639 GLY A CA 1
ATOM 4543 C C . GLY A 1 639 ? 36.604 19.463 -40.420 1.00 36.31 639 GLY A C 1
ATOM 4544 O O . GLY A 1 639 ? 36.626 18.278 -40.089 1.00 36.31 639 GLY A O 1
ATOM 4545 N N . VAL A 1 640 ? 35.885 19.900 -41.457 1.00 35.78 640 VAL A N 1
ATOM 4546 C CA . VAL A 1 640 ? 35.214 19.018 -42.418 1.00 35.78 640 VAL A CA 1
ATOM 4547 C C . VAL A 1 640 ? 36.286 18.468 -43.354 1.00 35.78 640 VAL A C 1
ATOM 4549 O O . VAL A 1 640 ? 36.623 19.082 -44.362 1.00 35.78 640 VAL A O 1
ATOM 4552 N N . THR A 1 641 ? 36.855 17.311 -43.020 1.00 34.53 641 THR A N 1
ATOM 4553 C CA . THR A 1 641 ? 37.547 16.520 -44.041 1.00 34.53 641 THR A CA 1
ATOM 4554 C C . THR A 1 641 ? 36.503 15.626 -44.685 1.00 34.53 641 THR A C 1
ATOM 4556 O O . THR A 1 641 ? 36.180 14.557 -44.162 1.00 34.53 641 THR A O 1
ATOM 4559 N N . VAL A 1 642 ? 35.957 16.080 -45.817 1.00 37.28 642 VAL A N 1
ATOM 4560 C CA . VAL A 1 642 ? 35.195 15.232 -46.738 1.00 37.28 642 VAL A CA 1
ATOM 4561 C C . VAL A 1 642 ? 36.169 14.181 -47.243 1.00 37.28 642 VAL A C 1
ATOM 4563 O O . VAL A 1 642 ? 36.876 14.360 -48.234 1.00 37.28 642 VAL A O 1
ATOM 4566 N N . THR A 1 643 ? 36.277 13.083 -46.509 1.00 39.28 643 THR A N 1
ATOM 4567 C CA . THR A 1 643 ? 37.076 11.969 -46.983 1.00 39.28 643 THR A CA 1
ATOM 4568 C C . THR A 1 643 ? 36.184 11.257 -47.987 1.00 39.28 643 THR A C 1
ATOM 4570 O O . THR A 1 643 ? 35.393 10.391 -47.627 1.00 39.28 643 THR A O 1
ATOM 4573 N N . THR A 1 644 ? 36.265 11.653 -49.262 1.00 37.47 644 THR A N 1
ATOM 4574 C CA . THR A 1 644 ? 35.718 10.890 -50.395 1.00 37.47 644 THR A CA 1
ATOM 4575 C C . THR A 1 644 ? 36.526 9.601 -50.565 1.00 37.47 644 THR A C 1
ATOM 4577 O O . THR A 1 644 ? 37.216 9.349 -51.552 1.00 37.47 644 THR A O 1
ATOM 4580 N N . THR A 1 645 ? 36.491 8.754 -49.545 1.00 39.22 645 THR A N 1
ATOM 4581 C CA . THR A 1 645 ? 36.960 7.383 -49.629 1.00 39.22 645 THR A CA 1
ATOM 4582 C C . THR A 1 645 ? 35.829 6.564 -50.230 1.00 39.22 645 THR A C 1
ATOM 4584 O O . THR A 1 645 ? 34.776 6.491 -49.599 1.00 39.22 645 THR A O 1
ATOM 4587 N N . PRO A 1 646 ? 35.998 5.924 -51.407 1.00 38.25 646 PRO A N 1
ATOM 4588 C CA . PRO A 1 646 ? 35.154 4.780 -51.722 1.00 38.25 646 PRO A CA 1
ATOM 4589 C C . PRO A 1 646 ? 35.266 3.833 -50.530 1.00 38.25 646 PRO A C 1
ATOM 4591 O O . PRO A 1 646 ? 36.380 3.446 -50.161 1.00 38.25 646 PRO A O 1
ATOM 4594 N N . VAL A 1 647 ? 34.137 3.581 -49.869 1.00 45.72 647 VAL A N 1
ATOM 4595 C CA . VAL A 1 647 ? 34.091 2.761 -48.661 1.00 45.72 647 VAL A CA 1
ATOM 459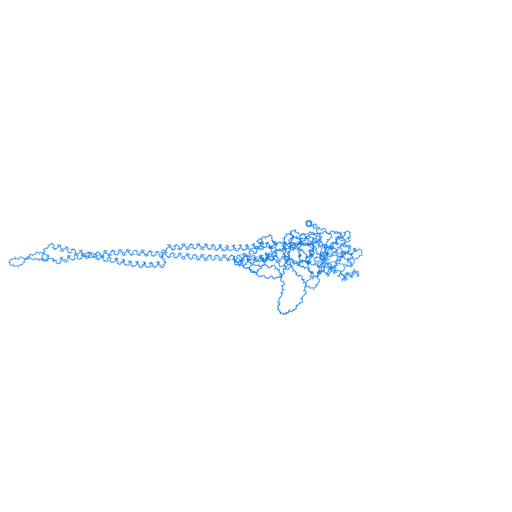6 C C . VAL A 1 647 ? 34.661 1.396 -49.046 1.00 45.72 647 VAL A C 1
ATOM 4598 O O . VAL A 1 647 ? 34.164 0.743 -49.960 1.00 45.72 647 VAL A O 1
ATOM 4601 N N . ALA A 1 648 ? 35.804 1.041 -48.455 1.00 41.69 648 ALA A N 1
ATOM 4602 C CA . ALA A 1 648 ? 36.475 -0.229 -48.727 1.00 41.69 648 ALA A CA 1
ATOM 4603 C C . ALA A 1 648 ? 35.749 -1.410 -48.059 1.00 41.69 648 ALA A C 1
ATOM 4605 O O . ALA A 1 648 ? 36.015 -2.556 -48.412 1.00 41.69 648 ALA A O 1
ATOM 4606 N N . ASP A 1 649 ? 34.835 -1.109 -47.136 1.00 48.22 649 ASP A N 1
ATOM 4607 C CA . ASP A 1 649 ? 33.986 -2.056 -46.428 1.00 48.22 649 ASP A CA 1
ATOM 4608 C C . ASP A 1 649 ? 32.594 -2.111 -47.078 1.00 48.22 649 ASP A C 1
ATOM 4610 O O . ASP A 1 649 ? 32.066 -1.093 -47.536 1.00 48.22 649 ASP A O 1
ATOM 4614 N N . ASP A 1 650 ? 31.985 -3.294 -47.110 1.00 55.75 650 ASP A N 1
ATOM 4615 C CA . ASP A 1 650 ? 30.580 -3.435 -47.489 1.00 55.75 650 ASP A CA 1
ATOM 4616 C C . ASP A 1 650 ? 29.722 -2.617 -46.505 1.00 55.75 650 ASP A C 1
ATOM 4618 O O . ASP A 1 650 ? 29.823 -2.792 -45.288 1.00 55.75 650 ASP A O 1
ATOM 4622 N N . LEU A 1 651 ? 28.911 -1.689 -47.022 1.00 65.50 651 LEU A N 1
ATOM 4623 C CA . LEU A 1 651 ? 28.005 -0.883 -46.201 1.00 65.50 651 LEU A CA 1
ATOM 4624 C C . LEU A 1 651 ? 27.018 -1.797 -45.463 1.00 65.50 651 LEU A C 1
ATOM 4626 O O . LEU A 1 651 ? 26.214 -2.478 -46.094 1.00 65.50 651 LEU A O 1
ATOM 4630 N N . ASP A 1 652 ? 27.045 -1.766 -44.133 1.00 70.31 652 ASP A N 1
ATOM 4631 C CA . ASP A 1 652 ? 26.149 -2.532 -43.255 1.00 70.31 652 ASP A CA 1
ATOM 4632 C C . ASP A 1 652 ? 25.209 -1.561 -42.532 1.00 70.31 652 ASP A C 1
ATOM 4634 O O . ASP A 1 652 ? 25.373 -1.262 -41.346 1.00 70.31 652 ASP A O 1
ATOM 4638 N N . PHE A 1 653 ? 24.254 -0.996 -43.282 1.00 82.31 653 PHE A N 1
ATOM 4639 C CA . PHE A 1 653 ? 23.238 -0.117 -42.708 1.00 82.31 653 PHE A CA 1
ATOM 4640 C C . PHE A 1 653 ? 22.336 -0.903 -41.764 1.00 82.31 653 PHE A C 1
ATOM 4642 O O . PHE A 1 653 ? 21.584 -1.787 -42.180 1.00 82.31 653 PHE A O 1
ATOM 4649 N N . ARG A 1 654 ? 22.407 -0.546 -40.484 1.00 84.62 654 ARG A N 1
ATOM 4650 C CA . ARG A 1 654 ? 21.584 -1.112 -39.421 1.00 84.62 654 ARG A CA 1
ATOM 4651 C C . ARG A 1 654 ? 20.884 0.020 -38.715 1.00 84.62 654 ARG A C 1
ATOM 4653 O O . ARG A 1 654 ? 21.359 0.548 -37.722 1.00 84.62 654 ARG A O 1
ATOM 4660 N N . ASP A 1 655 ? 19.777 0.424 -39.293 1.00 91.31 655 ASP A N 1
ATOM 4661 C CA . ASP A 1 655 ? 19.042 1.618 -38.934 1.00 91.31 655 ASP A CA 1
ATOM 4662 C C . ASP A 1 655 ? 17.542 1.357 -39.015 1.00 91.31 655 ASP A C 1
ATOM 4664 O O . ASP A 1 655 ? 17.066 0.574 -39.838 1.00 91.31 655 ASP A O 1
ATOM 4668 N N . VAL A 1 656 ? 16.795 2.015 -38.137 1.00 94.44 656 VAL A N 1
ATOM 4669 C CA . VAL A 1 656 ? 15.332 1.964 -38.112 1.00 94.44 656 VAL A CA 1
ATOM 4670 C C . VAL A 1 656 ? 14.770 3.345 -37.815 1.00 94.44 656 VAL A C 1
ATOM 4672 O O . VAL A 1 656 ? 15.404 4.161 -37.145 1.00 94.44 656 VAL A O 1
ATOM 4675 N N . ILE A 1 657 ? 13.551 3.598 -38.276 1.00 96.12 657 ILE A N 1
ATOM 4676 C CA . ILE A 1 657 ? 12.750 4.739 -37.838 1.00 96.12 657 ILE A CA 1
ATOM 4677 C C . ILE A 1 657 ? 11.807 4.237 -36.746 1.00 96.12 657 ILE A C 1
ATOM 4679 O O . ILE A 1 657 ? 10.873 3.485 -37.019 1.00 96.12 657 ILE A O 1
ATOM 4683 N N . LEU A 1 658 ? 12.058 4.644 -35.506 1.00 96.69 658 LEU A N 1
ATOM 4684 C CA . LEU A 1 658 ? 11.225 4.325 -34.354 1.00 96.69 658 LEU A CA 1
ATOM 4685 C C . LEU A 1 658 ? 10.127 5.381 -34.201 1.00 96.69 658 LEU A C 1
ATOM 4687 O O . LEU A 1 658 ? 10.416 6.561 -33.989 1.00 96.69 658 LEU A O 1
ATOM 4691 N N . ILE A 1 659 ? 8.868 4.954 -34.290 1.00 96.38 659 ILE A N 1
ATOM 4692 C CA . ILE A 1 659 ? 7.696 5.817 -34.110 1.00 96.38 659 ILE A CA 1
ATOM 4693 C C . ILE A 1 659 ? 6.942 5.501 -32.820 1.00 96.38 659 ILE A C 1
ATOM 4695 O O . ILE A 1 659 ? 6.885 4.356 -32.364 1.00 96.38 659 ILE A O 1
ATOM 4699 N N . PHE A 1 660 ? 6.308 6.532 -32.264 1.00 95.56 660 PHE A N 1
ATOM 4700 C CA . PHE A 1 660 ? 5.542 6.464 -31.024 1.00 95.56 660 PHE A CA 1
ATOM 4701 C C . PHE A 1 660 ? 4.061 6.769 -31.282 1.00 95.56 660 PHE A C 1
ATOM 4703 O O . PHE A 1 660 ? 3.735 7.497 -32.224 1.00 95.56 660 PHE A O 1
ATOM 4710 N N . PRO A 1 661 ? 3.137 6.257 -30.451 1.00 92.75 661 PRO A N 1
ATOM 4711 C CA . PRO A 1 661 ? 1.738 6.678 -30.498 1.00 92.75 661 PRO A CA 1
ATOM 4712 C C . PRO A 1 661 ? 1.605 8.189 -30.283 1.00 92.75 661 PRO A C 1
ATOM 4714 O O . PRO A 1 661 ? 2.331 8.748 -29.465 1.00 92.75 661 PRO A O 1
ATOM 4717 N N . ALA A 1 662 ? 0.643 8.847 -30.936 1.00 86.75 662 ALA A N 1
ATOM 4718 C CA . ALA A 1 662 ? 0.478 10.306 -30.846 1.00 86.75 662 ALA A CA 1
ATOM 4719 C C . ALA A 1 662 ? 0.336 10.818 -29.395 1.00 86.75 662 ALA A C 1
ATOM 4721 O O . ALA A 1 662 ? 0.922 11.834 -29.034 1.00 86.75 662 ALA A O 1
ATOM 4722 N N . ALA A 1 663 ? -0.353 10.057 -28.536 1.00 85.12 663 ALA A N 1
ATOM 4723 C CA . ALA A 1 663 ? -0.531 10.367 -27.114 1.00 85.12 663 ALA A CA 1
ATOM 4724 C C . ALA A 1 663 ? 0.777 10.366 -26.290 1.00 85.12 663 ALA A C 1
ATOM 4726 O O . ALA A 1 663 ? 0.775 10.819 -25.151 1.00 85.12 663 ALA A O 1
ATOM 4727 N N . SER A 1 664 ? 1.887 9.850 -26.834 1.00 89.12 664 SER A N 1
ATOM 4728 C CA . SER A 1 664 ? 3.210 9.925 -26.195 1.00 89.12 664 SER A CA 1
ATOM 4729 C C . SER A 1 664 ? 3.785 11.342 -26.159 1.00 89.12 664 SER A C 1
ATOM 4731 O O . SER A 1 664 ? 4.639 11.616 -25.320 1.00 89.12 664 SER A O 1
ATOM 4733 N N . GLY A 1 665 ? 3.366 12.218 -27.081 1.00 90.69 665 GLY A N 1
ATOM 4734 C CA . GLY A 1 665 ? 3.962 13.542 -27.254 1.00 90.69 665 GLY A CA 1
ATOM 4735 C C . GLY A 1 665 ? 5.422 13.526 -27.729 1.00 90.69 665 GLY A C 1
ATOM 4736 O O . GLY A 1 665 ? 6.098 14.543 -27.586 1.00 90.69 665 GLY A O 1
ATOM 4737 N N . LEU A 1 666 ? 5.923 12.407 -28.273 1.00 92.69 666 LEU A N 1
ATOM 4738 C CA . LEU A 1 666 ? 7.317 12.247 -28.704 1.00 92.69 666 LEU A CA 1
ATOM 4739 C C . LEU A 1 666 ? 7.486 12.320 -30.231 1.00 92.69 666 LEU A C 1
ATOM 4741 O O . LEU A 1 666 ? 6.636 11.841 -30.985 1.00 92.69 666 LEU A O 1
ATOM 4745 N N . LYS A 1 667 ? 8.617 12.871 -30.691 1.00 91.94 667 LYS A N 1
ATOM 4746 C CA . LYS A 1 667 ? 9.025 12.861 -32.106 1.00 91.94 667 LYS A CA 1
ATOM 4747 C C . LYS A 1 667 ? 9.507 11.473 -32.546 1.00 91.94 667 LYS A C 1
ATOM 4749 O O . LYS A 1 667 ? 10.118 10.774 -31.737 1.00 91.94 667 LYS A O 1
ATOM 4754 N N . PRO A 1 668 ? 9.316 11.083 -33.822 1.00 94.06 668 PRO A N 1
ATOM 4755 C CA . PRO A 1 668 ? 9.994 9.927 -34.402 1.00 94.06 668 PRO A CA 1
ATOM 4756 C C . PRO A 1 668 ? 11.514 10.022 -34.243 1.00 94.06 668 PRO A C 1
ATOM 4758 O O . PRO A 1 668 ? 12.090 11.103 -34.384 1.00 94.06 668 PRO A O 1
ATOM 4761 N N . LEU A 1 669 ? 12.167 8.887 -34.000 1.00 93.88 669 LEU A N 1
ATOM 4762 C CA . LEU A 1 669 ? 13.622 8.802 -33.887 1.00 93.88 669 LEU A CA 1
ATOM 4763 C C . LEU A 1 669 ? 14.189 7.973 -35.031 1.00 93.88 669 LEU A C 1
ATOM 4765 O O . LEU A 1 669 ? 13.740 6.857 -35.282 1.00 93.88 669 LEU A O 1
ATOM 4769 N N . TYR A 1 670 ? 15.213 8.495 -35.693 1.00 93.69 670 TYR A N 1
ATOM 4770 C CA . TYR A 1 670 ? 16.076 7.698 -36.548 1.00 93.69 670 TYR A CA 1
ATOM 4771 C C . TYR A 1 670 ? 17.180 7.085 -35.690 1.00 93.69 670 TYR A C 1
ATOM 4773 O O . TYR A 1 670 ? 17.988 7.797 -35.086 1.00 93.69 670 TYR A O 1
ATOM 4781 N N . VAL A 1 671 ? 17.187 5.761 -35.613 1.00 94.25 671 VAL A N 1
ATOM 4782 C CA . VAL A 1 671 ? 18.076 4.990 -34.750 1.00 94.25 671 VAL A CA 1
ATOM 4783 C C . VAL A 1 671 ? 19.127 4.324 -35.619 1.00 94.25 671 VAL A C 1
ATOM 4785 O O . VAL A 1 671 ? 18.789 3.508 -36.468 1.00 94.25 671 VAL A O 1
ATOM 4788 N N . MET A 1 672 ? 20.394 4.644 -35.383 1.00 91.81 672 MET A N 1
ATOM 4789 C CA . MET A 1 672 ? 21.542 3.928 -35.926 1.00 91.81 672 MET A CA 1
ATOM 4790 C C . MET A 1 672 ? 22.002 2.903 -34.895 1.00 91.81 672 MET A C 1
ATOM 4792 O O . MET A 1 672 ? 22.370 3.258 -33.776 1.00 91.81 672 MET A O 1
ATOM 4796 N N . LEU A 1 673 ? 21.973 1.635 -35.277 1.00 88.94 673 LEU A N 1
ATOM 4797 C CA . LEU A 1 673 ? 22.429 0.510 -34.476 1.00 88.94 673 LEU A CA 1
ATOM 4798 C C . LEU A 1 673 ? 23.900 0.233 -34.784 1.00 88.94 673 LEU A C 1
ATOM 4800 O O . LEU A 1 673 ? 24.361 0.354 -35.926 1.00 88.94 673 LEU A O 1
ATOM 4804 N N . ARG A 1 674 ? 24.645 -0.208 -33.774 1.00 83.62 674 ARG A N 1
ATOM 4805 C CA . ARG A 1 674 ? 26.020 -0.659 -33.972 1.00 83.62 674 ARG A CA 1
ATOM 4806 C C . ARG A 1 674 ? 26.034 -1.946 -34.800 1.00 83.62 674 ARG A C 1
ATOM 4808 O O . ARG A 1 674 ? 25.290 -2.889 -34.539 1.00 83.62 674 ARG A O 1
ATOM 4815 N N . SER A 1 675 ? 26.910 -2.011 -35.804 1.00 82.19 675 SER A N 1
ATOM 4816 C CA . SER A 1 675 ? 27.113 -3.255 -36.557 1.00 82.19 675 SER A CA 1
ATOM 4817 C C . SER A 1 675 ? 27.684 -4.348 -35.640 1.00 82.19 675 SER A C 1
ATOM 4819 O O . SER A 1 675 ? 28.634 -4.063 -34.904 1.00 82.19 675 SER A O 1
ATOM 4821 N N . PRO A 1 676 ? 27.220 -5.611 -35.735 1.00 80.50 676 PRO A N 1
ATOM 4822 C CA . PRO A 1 676 ? 27.841 -6.747 -35.051 1.00 80.50 676 PRO A CA 1
ATOM 4823 C C . PRO A 1 676 ? 29.341 -6.892 -35.342 1.00 80.50 676 PRO A C 1
ATOM 4825 O O . PRO A 1 676 ? 30.100 -7.334 -34.482 1.00 80.50 676 PRO A O 1
ATOM 4828 N N . ARG A 1 677 ? 29.808 -6.458 -36.526 1.00 80.56 677 ARG A N 1
ATOM 4829 C CA . ARG A 1 677 ? 31.245 -6.414 -36.867 1.00 80.56 677 ARG A CA 1
ATOM 4830 C C . ARG A 1 677 ? 32.025 -5.432 -35.997 1.00 80.56 677 ARG A C 1
ATOM 4832 O O . ARG A 1 677 ? 33.226 -5.597 -35.811 1.00 80.56 677 ARG A O 1
ATOM 4839 N N . ASN A 1 678 ? 31.351 -4.422 -35.464 1.00 78.50 678 ASN A N 1
ATOM 4840 C CA . ASN A 1 678 ? 31.927 -3.417 -34.584 1.00 78.50 678 ASN A CA 1
ATOM 4841 C C . ASN A 1 678 ? 31.722 -3.762 -33.106 1.00 78.50 678 ASN A C 1
ATOM 4843 O O . ASN A 1 678 ? 32.145 -2.972 -32.266 1.00 78.50 678 ASN A O 1
ATOM 4847 N N . MET A 1 679 ? 31.086 -4.891 -32.774 1.00 77.69 679 MET A N 1
ATOM 4848 C CA . MET A 1 679 ? 30.904 -5.364 -31.400 1.00 77.69 679 MET A CA 1
ATOM 4849 C C . MET A 1 679 ? 32.029 -6.321 -30.989 1.00 77.69 679 MET A C 1
ATOM 4851 O O . MET A 1 679 ? 32.537 -7.060 -31.839 1.00 77.69 679 MET A O 1
ATOM 4855 N N . PRO A 1 680 ? 32.403 -6.368 -29.698 1.00 77.25 680 PRO A N 1
ATOM 4856 C CA . PRO A 1 680 ? 33.358 -7.351 -29.212 1.00 77.25 680 PRO A CA 1
ATOM 4857 C C . PRO A 1 680 ? 32.862 -8.787 -29.394 1.00 77.25 680 PRO A C 1
ATOM 4859 O O . PRO A 1 680 ? 31.677 -9.062 -29.211 1.00 77.25 680 PRO A O 1
ATOM 4862 N N . GLY A 1 681 ? 33.766 -9.721 -29.679 1.00 79.88 681 GLY A N 1
ATOM 4863 C CA . GLY A 1 681 ? 33.419 -11.139 -29.724 1.00 79.88 681 GLY A CA 1
ATOM 4864 C C . GLY A 1 681 ? 34.617 -12.074 -29.646 1.00 79.88 681 GLY A C 1
ATOM 4865 O O . GLY A 1 681 ? 35.768 -11.680 -29.849 1.00 79.88 681 GLY A O 1
ATOM 4866 N N . THR A 1 682 ? 34.330 -13.325 -29.295 1.00 87.44 682 THR A N 1
ATOM 4867 C CA . THR A 1 682 ? 35.330 -14.374 -29.078 1.00 87.44 682 THR A CA 1
ATOM 4868 C C . THR A 1 682 ? 35.424 -15.277 -30.298 1.00 87.44 682 THR A C 1
ATOM 4870 O O . THR A 1 682 ? 34.412 -15.738 -30.820 1.00 87.44 682 THR A O 1
ATOM 4873 N N . VAL A 1 683 ? 36.650 -15.556 -30.739 1.00 91.31 683 VAL A N 1
ATOM 4874 C CA . VAL A 1 683 ? 36.891 -16.420 -31.900 1.00 91.31 683 VAL A CA 1
ATOM 4875 C C . VAL A 1 683 ? 36.502 -17.863 -31.594 1.00 91.31 683 VAL A C 1
ATOM 4877 O O . VAL A 1 683 ? 37.001 -18.463 -30.636 1.00 91.31 683 VAL A O 1
ATOM 4880 N N . SER A 1 684 ? 35.666 -18.436 -32.455 1.00 93.12 684 SER A N 1
ATOM 4881 C CA . SER A 1 684 ? 35.213 -19.829 -32.413 1.00 93.12 684 SER A CA 1
ATOM 4882 C C . SER A 1 684 ? 35.479 -20.530 -33.753 1.00 93.12 684 SER A C 1
ATOM 4884 O O . SER A 1 684 ? 35.987 -19.915 -34.689 1.00 93.12 684 SER A O 1
ATOM 4886 N N . GLY A 1 685 ? 35.186 -21.830 -33.837 1.00 94.62 685 GLY A N 1
ATOM 4887 C CA . GLY A 1 685 ? 35.372 -22.637 -35.049 1.00 94.62 685 GLY A CA 1
ATOM 4888 C C . GLY A 1 685 ? 36.744 -23.311 -35.172 1.00 94.62 685 GLY A C 1
ATOM 4889 O O . GLY A 1 685 ? 37.697 -23.011 -34.440 1.00 94.62 685 GLY A O 1
ATOM 4890 N N . LYS A 1 686 ? 36.837 -24.301 -36.062 1.00 95.38 686 LYS A N 1
ATOM 4891 C CA . LYS A 1 686 ? 38.005 -25.185 -36.210 1.00 95.38 686 LYS A CA 1
ATOM 4892 C C . LYS A 1 686 ? 38.982 -24.722 -37.291 1.00 95.38 686 LYS A C 1
ATOM 4894 O O . LYS A 1 686 ? 40.182 -24.960 -37.142 1.00 95.38 686 LYS A O 1
ATOM 4899 N N . GLY A 1 687 ? 38.493 -24.039 -38.321 1.00 94.31 687 GLY A N 1
ATOM 4900 C CA . GLY A 1 687 ? 39.210 -23.843 -39.576 1.00 94.31 687 GLY A CA 1
ATOM 4901 C C . GLY A 1 687 ? 39.381 -25.166 -40.329 1.00 94.31 687 GLY A C 1
ATOM 4902 O O . GLY A 1 687 ? 38.937 -26.225 -39.876 1.00 94.31 687 GLY A O 1
ATOM 4903 N N . GLN A 1 688 ? 40.062 -25.127 -41.472 1.00 95.50 688 GLN A N 1
ATOM 4904 C CA . GLN A 1 688 ? 40.345 -26.317 -42.279 1.00 95.50 688 GLN A CA 1
ATOM 4905 C C . GLN A 1 688 ? 41.850 -26.510 -42.501 1.00 95.50 688 GLN A C 1
ATOM 4907 O O . GLN A 1 688 ? 42.589 -25.526 -42.539 1.00 95.50 688 GLN A O 1
ATOM 4912 N N . PRO A 1 689 ? 42.343 -27.756 -42.627 1.00 93.50 689 PRO A N 1
ATOM 4913 C CA . PRO A 1 689 ? 43.691 -28.006 -43.129 1.00 93.50 689 PRO A CA 1
ATOM 4914 C C . PRO A 1 689 ? 43.855 -27.401 -44.528 1.00 93.50 689 PRO A C 1
ATOM 4916 O O . PRO A 1 689 ? 42.964 -27.526 -45.366 1.00 93.50 689 PRO A O 1
ATOM 4919 N N . VAL A 1 690 ? 44.991 -26.756 -44.783 1.00 92.75 690 VAL A N 1
ATOM 4920 C CA . VAL A 1 690 ? 45.306 -26.132 -46.076 1.00 92.75 690 VAL A CA 1
ATOM 4921 C C . VAL A 1 690 ? 46.686 -26.592 -46.540 1.00 92.75 690 VAL A C 1
ATOM 4923 O O . VAL A 1 690 ? 47.539 -26.896 -45.710 1.00 92.75 690 VAL A O 1
ATOM 4926 N N . GLY A 1 691 ? 46.891 -26.678 -47.855 1.00 87.31 691 GLY A N 1
ATOM 4927 C CA . GLY A 1 691 ? 48.173 -27.071 -48.451 1.00 87.31 691 GLY A CA 1
ATOM 4928 C C . GLY A 1 691 ? 49.059 -25.885 -48.851 1.00 87.31 691 GLY A C 1
ATOM 4929 O O . GLY A 1 691 ? 48.788 -24.734 -48.503 1.00 87.31 691 GLY A O 1
ATOM 4930 N N . ASP A 1 692 ? 50.077 -26.172 -49.665 1.00 86.38 692 ASP A N 1
ATOM 4931 C CA . ASP A 1 692 ? 51.130 -25.227 -50.087 1.00 86.38 692 ASP A CA 1
ATOM 4932 C C . ASP A 1 692 ? 50.653 -24.083 -51.006 1.00 86.38 692 ASP A C 1
ATOM 4934 O O . ASP A 1 692 ? 51.411 -23.163 -51.302 1.00 86.38 692 ASP A O 1
ATOM 4938 N N . ASN A 1 693 ? 49.397 -24.122 -51.462 1.00 88.38 693 ASN A N 1
ATOM 4939 C CA . ASN A 1 693 ? 48.772 -23.088 -52.292 1.00 88.38 693 ASN A CA 1
ATOM 4940 C C . ASN A 1 693 ? 47.397 -22.688 -51.732 1.00 88.38 693 ASN A C 1
ATOM 4942 O O . ASN A 1 693 ? 46.375 -22.768 -52.417 1.00 88.38 693 ASN A O 1
ATOM 4946 N N . TRP A 1 694 ? 47.358 -22.294 -50.460 1.00 92.75 694 TRP A N 1
ATOM 4947 C CA . TRP A 1 694 ? 46.117 -22.028 -49.731 1.00 92.75 694 TRP A CA 1
ATOM 4948 C C . TRP A 1 694 ? 45.226 -20.988 -50.432 1.00 92.75 694 TRP A C 1
ATOM 4950 O O . TRP A 1 694 ? 44.056 -21.254 -50.712 1.00 92.75 694 TRP A O 1
ATOM 4960 N N . LEU A 1 695 ? 45.778 -19.820 -50.775 1.00 91.81 695 LEU A N 1
ATOM 4961 C CA . LEU A 1 695 ? 45.019 -18.745 -51.428 1.00 91.81 695 LEU A CA 1
ATOM 4962 C C . LEU A 1 695 ? 44.797 -18.961 -52.931 1.00 91.81 695 LEU A C 1
ATOM 4964 O O . LEU A 1 695 ? 44.138 -18.137 -53.566 1.00 91.81 695 LEU A O 1
ATOM 4968 N N . GLY A 1 696 ? 45.288 -20.062 -53.508 1.00 85.25 696 GLY A N 1
ATOM 4969 C CA . GLY A 1 696 ? 45.033 -20.408 -54.907 1.00 85.25 696 GLY A CA 1
ATOM 4970 C C . GLY A 1 696 ? 43.541 -20.525 -55.231 1.00 85.25 696 GLY A C 1
ATOM 4971 O O . GLY A 1 696 ? 43.123 -20.157 -56.326 1.00 85.25 696 GLY A O 1
ATOM 4972 N N . ASN A 1 697 ? 42.736 -20.939 -54.246 1.00 83.19 697 ASN A N 1
ATOM 4973 C CA . ASN A 1 697 ? 41.285 -21.080 -54.369 1.00 83.19 697 ASN A CA 1
ATOM 4974 C C . ASN A 1 697 ? 40.499 -19.829 -53.936 1.00 83.19 697 ASN A C 1
ATOM 4976 O O . ASN A 1 697 ? 39.277 -19.827 -53.998 1.00 83.19 697 ASN A O 1
ATOM 4980 N N . ALA A 1 698 ? 41.158 -18.734 -53.535 1.00 88.62 698 ALA A N 1
ATOM 4981 C CA . ALA A 1 698 ? 40.461 -17.506 -53.128 1.00 88.62 698 ALA A CA 1
ATOM 4982 C C . ALA A 1 698 ? 39.695 -16.827 -54.288 1.00 88.62 698 ALA A C 1
ATOM 4984 O O . ALA A 1 698 ? 38.851 -15.958 -54.067 1.00 88.62 698 ALA A O 1
ATOM 4985 N N . GLY A 1 699 ? 40.017 -17.181 -55.535 1.00 86.81 699 GLY A N 1
ATOM 4986 C CA . GLY A 1 699 ? 39.387 -16.651 -56.745 1.00 86.81 699 GLY A CA 1
ATOM 4987 C C . GLY A 1 699 ? 38.199 -17.454 -57.281 1.00 86.81 699 GLY A C 1
ATOM 4988 O O . GLY A 1 699 ? 37.680 -17.073 -58.325 1.00 86.81 699 GLY A O 1
ATOM 4989 N N . VAL A 1 700 ? 37.807 -18.559 -56.637 1.00 84.00 700 VAL A N 1
ATOM 4990 C CA . VAL A 1 700 ? 36.787 -19.495 -57.146 1.00 84.00 700 VAL A CA 1
ATOM 4991 C C . VAL A 1 700 ? 35.860 -19.987 -56.031 1.00 84.00 700 VAL A C 1
ATOM 4993 O O . VAL A 1 700 ? 36.266 -20.049 -54.871 1.00 84.00 700 VAL A O 1
ATOM 4996 N N . GLY A 1 701 ? 34.627 -20.372 -56.388 1.00 87.75 701 GLY A N 1
ATOM 4997 C CA . GLY A 1 701 ? 33.618 -20.850 -55.433 1.00 87.75 701 GLY A CA 1
ATOM 4998 C C . GLY A 1 701 ? 33.413 -19.866 -54.278 1.00 87.75 701 GLY A C 1
ATOM 4999 O O . GLY A 1 701 ? 33.499 -18.656 -54.474 1.00 87.75 701 GLY A O 1
ATOM 5000 N N . ASP A 1 702 ? 33.256 -20.381 -53.060 1.00 85.88 702 ASP A N 1
ATOM 5001 C CA . ASP A 1 702 ? 33.090 -19.555 -51.854 1.00 85.88 702 ASP A CA 1
ATOM 5002 C C . ASP A 1 702 ? 34.409 -18.935 -51.339 1.00 85.88 702 ASP A C 1
ATOM 5004 O O . ASP A 1 702 ? 34.424 -18.281 -50.295 1.00 85.88 702 ASP A O 1
ATOM 5008 N N . GLY A 1 703 ? 35.537 -19.146 -52.028 1.00 91.62 703 GLY A N 1
ATOM 5009 C CA . GLY A 1 703 ? 36.875 -18.749 -51.583 1.00 91.62 703 GLY A CA 1
ATOM 5010 C C . GLY A 1 703 ? 37.597 -19.806 -50.734 1.00 91.62 703 GLY A C 1
ATOM 5011 O O . GLY A 1 703 ? 37.143 -20.938 -50.571 1.00 91.62 703 GLY A O 1
ATOM 5012 N N . ALA A 1 704 ? 38.765 -19.443 -50.198 1.00 94.25 704 ALA A N 1
ATOM 5013 C CA . ALA A 1 704 ? 39.622 -20.354 -49.440 1.00 94.25 704 ALA A CA 1
ATOM 5014 C C . ALA A 1 704 ? 39.262 -20.357 -47.937 1.00 94.25 704 ALA A C 1
ATOM 5016 O O . ALA A 1 704 ? 39.178 -19.2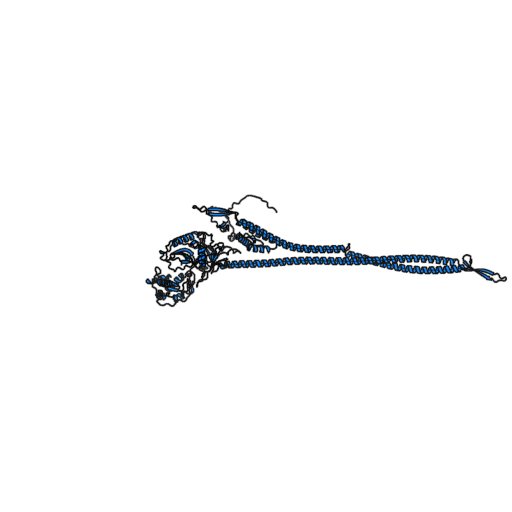83 -47.341 1.00 94.25 704 ALA A O 1
ATOM 5017 N N . PRO A 1 705 ? 39.109 -21.522 -47.282 1.00 95.75 705 PRO A N 1
ATOM 5018 C CA . PRO A 1 705 ? 38.763 -21.590 -45.861 1.00 95.75 705 PRO A CA 1
ATOM 5019 C C . PRO A 1 705 ? 39.892 -21.064 -44.973 1.00 95.75 705 PRO A C 1
ATOM 5021 O O . PRO A 1 705 ? 41.060 -21.107 -45.357 1.00 95.75 705 PRO A O 1
ATOM 5024 N N . LEU A 1 706 ? 39.578 -20.599 -43.762 1.00 96.69 706 LEU A N 1
ATOM 5025 C CA . LEU A 1 706 ? 40.617 -20.181 -42.815 1.00 96.69 706 LEU A CA 1
ATOM 5026 C C . LEU A 1 706 ? 41.461 -21.388 -42.335 1.00 96.69 706 LEU A C 1
ATOM 5028 O O . LEU A 1 706 ? 40.880 -22.411 -41.959 1.00 96.69 706 LEU A O 1
ATOM 5032 N N . PRO A 1 707 ? 42.810 -21.292 -42.279 1.00 97.19 707 PRO A N 1
ATOM 5033 C CA . PRO A 1 707 ? 43.672 -22.412 -41.910 1.00 97.19 707 PRO A CA 1
ATOM 5034 C C . PRO A 1 707 ? 43.483 -22.836 -40.454 1.00 97.19 707 PRO A C 1
ATOM 5036 O O . PRO A 1 707 ? 43.512 -21.998 -39.547 1.00 97.19 707 PRO A O 1
ATOM 5039 N N . SER A 1 708 ? 43.381 -24.141 -40.205 1.00 96.69 708 SER A N 1
ATOM 5040 C CA . SER A 1 708 ? 43.171 -24.699 -38.862 1.00 96.69 708 SER A CA 1
ATOM 5041 C C . SER A 1 708 ? 44.295 -24.335 -37.882 1.00 96.69 708 SER A C 1
ATOM 5043 O O . SER A 1 708 ? 44.023 -24.028 -36.721 1.00 96.69 708 SER A O 1
ATOM 5045 N N . GLN A 1 709 ? 45.552 -24.266 -38.338 1.00 95.06 709 GLN A N 1
ATOM 5046 C CA . GLN A 1 709 ? 46.687 -23.848 -37.500 1.00 95.06 709 GLN A CA 1
ATOM 5047 C C . GLN A 1 709 ? 46.616 -22.379 -37.062 1.00 95.06 709 GLN A C 1
ATOM 5049 O O . GLN A 1 709 ? 47.074 -22.036 -35.973 1.00 95.06 709 GLN A O 1
ATOM 5054 N N . ILE A 1 710 ? 45.991 -21.516 -37.867 1.00 97.31 710 ILE A N 1
ATOM 5055 C CA . ILE A 1 710 ? 45.761 -20.109 -37.520 1.00 97.31 710 ILE A CA 1
ATOM 5056 C C . ILE A 1 710 ? 44.538 -19.987 -36.615 1.00 97.31 710 ILE A C 1
ATOM 5058 O O . ILE A 1 710 ? 44.604 -19.313 -35.587 1.00 97.31 710 ILE A O 1
ATOM 5062 N N . ALA A 1 711 ? 43.457 -20.705 -36.934 1.00 96.06 711 ALA A N 1
ATOM 5063 C CA . ALA A 1 711 ? 42.281 -20.806 -36.078 1.00 96.06 711 ALA A CA 1
ATOM 5064 C C . ALA A 1 711 ? 42.652 -21.260 -34.657 1.00 96.06 711 ALA A C 1
ATOM 5066 O O . ALA A 1 711 ? 42.219 -20.641 -33.693 1.00 96.06 711 ALA A O 1
ATOM 5067 N N . ASN A 1 712 ? 43.518 -22.268 -34.507 1.00 95.50 712 ASN A N 1
ATOM 5068 C CA . ASN A 1 712 ? 43.978 -22.756 -33.203 1.00 95.50 712 ASN A CA 1
ATOM 5069 C C . ASN A 1 712 ? 44.692 -21.681 -32.363 1.00 95.50 712 ASN A C 1
ATOM 5071 O O . ASN A 1 712 ? 44.504 -21.651 -31.151 1.00 95.50 712 ASN A O 1
ATOM 5075 N N . LYS A 1 713 ? 45.471 -20.787 -32.987 1.00 95.75 713 LYS A N 1
ATOM 5076 C CA . LYS A 1 713 ? 46.179 -19.690 -32.296 1.00 95.75 713 LYS A CA 1
ATOM 5077 C C . LYS A 1 713 ? 45.248 -18.544 -31.878 1.00 95.75 713 LYS A C 1
ATOM 5079 O O . LYS A 1 713 ? 45.599 -17.745 -31.008 1.00 95.75 713 LYS A O 1
ATOM 5084 N N . LEU A 1 714 ? 44.095 -18.416 -32.536 1.00 94.62 714 LEU A N 1
ATOM 5085 C CA . LEU A 1 714 ? 43.161 -17.308 -32.327 1.00 94.62 714 LEU A CA 1
ATOM 5086 C C . LEU A 1 714 ? 41.919 -17.698 -31.526 1.00 94.62 714 LEU A C 1
ATOM 5088 O O . LEU A 1 714 ? 41.336 -16.832 -30.878 1.00 94.62 714 LEU A O 1
ATOM 5092 N N . ARG A 1 715 ? 41.528 -18.975 -31.546 1.00 95.19 715 ARG A N 1
ATOM 5093 C CA . ARG A 1 715 ? 40.351 -19.503 -30.848 1.00 95.19 715 ARG A CA 1
ATOM 5094 C C . ARG A 1 715 ? 40.394 -19.165 -29.359 1.00 95.19 715 ARG A C 1
ATOM 5096 O O . ARG A 1 715 ? 41.428 -19.296 -28.713 1.00 95.19 715 ARG A O 1
ATOM 5103 N N . GLY A 1 716 ? 39.255 -18.737 -28.821 1.00 88.94 716 GLY A N 1
ATOM 5104 C CA . GLY A 1 716 ? 39.113 -18.345 -27.417 1.00 88.94 716 GLY A CA 1
ATOM 5105 C C . GLY A 1 716 ? 39.620 -16.936 -27.095 1.00 88.94 716 GLY A C 1
ATOM 5106 O O . GLY A 1 716 ? 39.379 -16.454 -25.993 1.00 88.94 716 GLY A O 1
ATOM 5107 N N . ARG A 1 717 ? 40.271 -16.235 -28.036 1.00 88.38 717 ARG A N 1
ATOM 5108 C CA . ARG A 1 717 ? 40.646 -14.825 -27.858 1.00 88.38 717 ARG A CA 1
ATOM 5109 C C . ARG A 1 717 ? 39.464 -13.917 -28.189 1.00 88.38 717 ARG A C 1
ATOM 5111 O O . ARG A 1 717 ? 38.757 -14.150 -29.170 1.00 88.38 717 ARG A O 1
ATOM 5118 N N . THR A 1 718 ? 39.294 -12.865 -27.395 1.00 83.69 718 THR A N 1
ATOM 5119 C CA . THR A 1 718 ? 38.281 -11.826 -27.617 1.00 83.69 718 THR A CA 1
ATOM 5120 C C . THR A 1 718 ? 38.890 -10.635 -28.347 1.00 83.69 718 THR A C 1
ATOM 5122 O O . THR A 1 718 ? 39.981 -10.176 -28.010 1.00 83.69 718 THR A O 1
ATOM 5125 N N . PHE A 1 719 ? 38.172 -10.139 -29.347 1.00 81.44 719 PHE A N 1
ATOM 5126 C CA . PHE A 1 719 ? 38.527 -8.978 -30.155 1.00 81.44 719 PHE A CA 1
ATOM 5127 C C . PHE A 1 719 ? 37.442 -7.914 -30.010 1.00 81.44 719 PHE A C 1
ATOM 5129 O O . PHE A 1 719 ? 36.272 -8.263 -29.915 1.00 81.44 719 PHE A O 1
ATOM 5136 N N . GLY A 1 720 ? 37.813 -6.629 -29.985 1.00 73.38 720 GLY A N 1
ATOM 5137 C CA . GLY A 1 720 ? 36.861 -5.516 -29.832 1.00 73.38 720 GLY A CA 1
ATOM 5138 C C . GLY A 1 720 ? 36.050 -5.199 -31.098 1.00 73.38 720 GLY A C 1
ATOM 5139 O O . GLY A 1 720 ? 35.033 -4.515 -31.021 1.00 73.38 720 GLY A O 1
ATOM 5140 N N . SER A 1 721 ? 36.502 -5.693 -32.254 1.00 78.69 721 SER A N 1
ATOM 5141 C CA . SER A 1 721 ? 35.830 -5.605 -33.557 1.00 78.69 721 SER A CA 1
ATOM 5142 C C . SER A 1 721 ? 36.356 -6.673 -34.527 1.00 78.69 721 SER A C 1
ATOM 5144 O O . SER A 1 721 ? 37.483 -7.166 -34.381 1.00 78.69 721 SER A O 1
ATOM 5146 N N . PHE A 1 722 ? 35.592 -6.992 -35.572 1.00 85.62 722 PHE A N 1
ATOM 5147 C CA . PHE A 1 722 ? 35.988 -7.923 -36.629 1.00 85.62 722 PHE A CA 1
ATOM 5148 C C . PHE A 1 722 ? 37.250 -7.450 -37.357 1.00 85.62 722 PHE A C 1
ATOM 5150 O O . PHE A 1 722 ? 38.095 -8.253 -37.740 1.00 85.62 722 PHE A O 1
ATOM 5157 N N . ASP A 1 723 ? 37.431 -6.140 -37.496 1.00 82.56 723 ASP A N 1
ATOM 5158 C CA . ASP A 1 723 ? 38.631 -5.561 -38.089 1.00 82.56 723 ASP A CA 1
ATOM 5159 C C . ASP A 1 723 ? 39.877 -5.765 -37.199 1.00 82.56 723 ASP A C 1
ATOM 5161 O O . ASP A 1 723 ? 40.961 -6.088 -37.696 1.00 82.56 723 ASP A O 1
ATOM 5165 N N . SER A 1 724 ? 39.727 -5.705 -35.868 1.00 82.75 724 SER A N 1
ATOM 5166 C CA . SER A 1 724 ? 40.812 -6.083 -34.949 1.00 82.75 724 SER A CA 1
ATOM 5167 C C . SER A 1 724 ? 41.159 -7.577 -35.039 1.00 82.75 724 SER A C 1
ATOM 5169 O O . SER A 1 724 ? 42.344 -7.926 -35.053 1.00 82.75 724 SER A O 1
ATOM 5171 N N . PHE A 1 725 ? 40.154 -8.444 -35.217 1.00 90.06 725 PHE A N 1
ATOM 5172 C CA . PHE A 1 725 ? 40.354 -9.861 -35.529 1.00 90.06 725 PHE A CA 1
ATOM 5173 C C . PHE A 1 725 ? 41.075 -10.049 -36.873 1.00 90.06 725 PHE A C 1
ATOM 5175 O O . PHE A 1 725 ? 42.089 -10.739 -36.923 1.00 90.06 725 PHE A O 1
ATOM 5182 N N . ARG A 1 726 ? 40.629 -9.388 -37.949 1.00 93.44 726 ARG A N 1
ATOM 5183 C CA . ARG A 1 726 ? 41.241 -9.440 -39.289 1.00 93.44 726 ARG A CA 1
ATOM 5184 C C . ARG A 1 726 ? 42.719 -9.048 -39.243 1.00 93.44 726 ARG A C 1
ATOM 5186 O O . ARG A 1 726 ? 43.550 -9.705 -39.870 1.00 93.44 726 ARG A O 1
ATOM 5193 N N . ARG A 1 727 ? 43.072 -7.994 -38.496 1.00 87.88 727 ARG A N 1
ATOM 5194 C CA . ARG A 1 727 ? 44.475 -7.596 -38.282 1.00 87.88 727 ARG A CA 1
ATOM 5195 C C . ARG A 1 727 ? 45.281 -8.697 -37.604 1.00 87.88 727 ARG A C 1
ATOM 5197 O O . ARG A 1 727 ? 46.365 -9.037 -38.076 1.00 87.88 727 ARG A O 1
ATOM 5204 N N . ALA A 1 728 ? 44.765 -9.238 -36.503 1.00 93.00 728 ALA A N 1
ATOM 5205 C CA . ALA A 1 728 ? 45.430 -10.304 -35.763 1.00 93.00 728 ALA A CA 1
ATOM 5206 C C . ALA A 1 728 ? 45.565 -11.584 -36.594 1.00 93.00 728 ALA A C 1
ATOM 5208 O O . ALA A 1 728 ? 46.610 -12.228 -36.547 1.00 93.00 728 ALA A O 1
ATOM 5209 N N . PHE A 1 729 ? 44.555 -11.906 -37.401 1.00 96.19 729 PHE A N 1
ATOM 5210 C CA . PHE A 1 729 ? 44.574 -13.007 -38.350 1.00 96.19 729 PHE A CA 1
ATOM 5211 C C . PHE A 1 729 ? 45.752 -12.886 -39.315 1.00 96.19 729 PHE A C 1
ATOM 5213 O O . PHE A 1 729 ? 46.604 -13.770 -39.339 1.00 96.19 729 PHE A O 1
ATOM 5220 N N . TRP A 1 730 ? 45.881 -11.764 -40.029 1.00 97.00 730 TRP A N 1
ATOM 5221 C CA . TRP A 1 730 ? 46.969 -11.596 -40.998 1.00 97.00 730 TRP A CA 1
ATOM 5222 C C . TRP A 1 730 ? 48.361 -11.541 -40.366 1.00 97.00 730 TRP A C 1
ATOM 5224 O O . TRP A 1 730 ? 49.293 -12.096 -40.945 1.00 97.00 730 TRP A O 1
ATOM 5234 N N . LYS A 1 731 ? 48.504 -10.956 -39.168 1.00 96.12 731 LYS A N 1
ATOM 5235 C CA . LYS A 1 731 ? 49.765 -11.026 -38.406 1.00 96.12 731 LYS A CA 1
ATOM 5236 C C . LYS A 1 731 ? 50.128 -12.473 -38.080 1.00 96.12 731 LYS A C 1
ATOM 5238 O O . LYS A 1 731 ? 51.227 -12.916 -38.374 1.00 96.12 731 LYS A O 1
ATOM 5243 N N . THR A 1 732 ? 49.155 -13.236 -37.587 1.00 96.69 732 THR A N 1
ATOM 5244 C CA . THR A 1 732 ? 49.349 -14.644 -37.216 1.00 96.69 732 THR A CA 1
ATOM 5245 C C . THR A 1 732 ? 49.695 -15.516 -38.426 1.00 96.69 732 THR A C 1
ATOM 5247 O O . THR A 1 732 ? 50.480 -16.448 -38.285 1.00 96.69 732 THR A O 1
ATOM 5250 N N . VAL A 1 733 ? 49.150 -15.215 -39.614 1.00 97.06 733 VAL A N 1
ATOM 5251 C CA . VAL A 1 733 ? 49.541 -15.877 -40.874 1.00 97.06 733 VAL A CA 1
ATOM 5252 C C . VAL A 1 733 ? 50.979 -15.514 -41.262 1.00 97.06 733 VAL A C 1
ATOM 5254 O O . VAL A 1 733 ? 51.731 -16.391 -41.674 1.00 97.06 733 VAL A O 1
ATOM 5257 N N . ALA A 1 734 ? 51.384 -14.247 -41.126 1.00 96.50 734 ALA A N 1
ATOM 5258 C CA . ALA A 1 734 ? 52.746 -13.810 -41.453 1.00 96.50 734 ALA A CA 1
ATOM 5259 C C . ALA A 1 734 ? 53.818 -14.386 -40.514 1.00 96.50 734 ALA A C 1
ATOM 5261 O O . ALA A 1 734 ? 54.959 -14.562 -40.940 1.00 96.50 734 ALA A O 1
ATOM 5262 N N . ASP A 1 735 ? 53.447 -14.670 -39.266 1.00 96.06 735 ASP A N 1
ATOM 5263 C CA . ASP A 1 735 ? 54.319 -15.268 -38.250 1.00 96.06 735 ASP A CA 1
ATOM 5264 C C . ASP A 1 735 ? 54.335 -16.805 -38.312 1.00 96.06 735 ASP A C 1
ATOM 5266 O O . ASP A 1 735 ? 55.081 -17.462 -37.584 1.00 96.06 735 ASP A O 1
ATOM 5270 N N . ASP A 1 736 ? 53.496 -17.409 -39.155 1.00 96.31 736 ASP A N 1
ATOM 5271 C CA . ASP A 1 736 ? 53.430 -18.854 -39.302 1.00 96.31 736 ASP A CA 1
ATOM 5272 C C . ASP A 1 736 ? 54.504 -19.363 -40.281 1.00 96.31 736 ASP A C 1
ATOM 5274 O O . ASP A 1 736 ? 54.537 -18.923 -41.434 1.00 96.31 736 ASP A O 1
ATOM 5278 N N . PRO A 1 737 ? 55.388 -20.287 -39.863 1.00 92.94 737 PRO A N 1
ATOM 5279 C CA . PRO A 1 737 ? 56.549 -20.673 -40.660 1.00 92.94 737 PRO A CA 1
ATOM 5280 C C . PRO A 1 737 ? 56.186 -21.398 -41.959 1.00 92.94 737 PRO A C 1
ATOM 5282 O O . PRO A 1 737 ? 56.958 -21.323 -42.909 1.00 92.94 737 PRO A O 1
ATOM 5285 N N . GLU A 1 738 ? 55.029 -22.061 -42.038 1.00 91.75 738 GLU A N 1
ATOM 5286 C CA . GLU A 1 738 ? 54.617 -22.786 -43.245 1.00 91.75 738 GLU A CA 1
ATOM 5287 C C . GLU A 1 738 ? 53.757 -21.923 -44.171 1.00 91.75 738 GLU A C 1
ATOM 5289 O O . GLU A 1 738 ? 53.994 -21.889 -45.378 1.00 91.75 738 GLU A O 1
ATOM 5294 N N . LEU A 1 739 ? 52.811 -21.148 -43.630 1.00 93.81 739 LEU A N 1
ATOM 5295 C CA . LEU A 1 739 ? 51.959 -20.290 -44.462 1.00 93.81 739 LEU A CA 1
ATOM 5296 C C . LEU A 1 739 ? 52.695 -19.060 -44.998 1.00 93.81 739 LEU A C 1
ATOM 5298 O O . LEU A 1 739 ? 52.440 -18.650 -46.129 1.00 93.81 739 LEU A O 1
ATOM 5302 N N . SER A 1 740 ? 53.623 -18.475 -44.234 1.00 93.75 740 SER A N 1
ATOM 5303 C CA . SER A 1 740 ? 54.357 -17.272 -44.660 1.00 93.75 740 SER A CA 1
ATOM 5304 C C . SER A 1 740 ? 55.203 -17.491 -45.922 1.00 93.75 740 SER A C 1
ATOM 5306 O O . SER A 1 740 ? 55.348 -16.564 -46.719 1.00 93.75 740 SER A O 1
ATOM 5308 N N . LYS A 1 741 ? 55.684 -18.720 -46.164 1.00 93.94 741 LYS A N 1
ATOM 5309 C CA . LYS A 1 741 ? 56.448 -19.101 -47.369 1.00 93.94 741 LYS A CA 1
ATOM 5310 C C . LYS A 1 741 ? 55.656 -18.920 -48.672 1.00 93.94 741 LYS A C 1
ATOM 5312 O O . LYS A 1 741 ? 56.260 -18.811 -49.734 1.00 93.94 741 LYS A O 1
ATOM 5317 N N . GLN A 1 742 ? 54.323 -18.871 -48.599 1.00 92.56 742 GLN A N 1
ATOM 5318 C CA . GLN A 1 742 ? 53.438 -18.754 -49.765 1.00 92.56 742 GLN A CA 1
ATOM 5319 C C . GLN A 1 742 ? 53.272 -17.304 -50.265 1.00 92.56 742 GLN A C 1
ATOM 5321 O O . GLN A 1 742 ? 52.597 -17.074 -51.269 1.00 92.56 742 GLN A O 1
ATOM 5326 N N . PHE A 1 743 ? 53.857 -16.315 -49.579 1.00 93.62 743 PHE A N 1
ATOM 5327 C CA . PHE A 1 743 ? 53.648 -14.890 -49.847 1.00 93.62 743 PHE A CA 1
ATOM 5328 C C . PHE A 1 743 ? 54.919 -14.181 -50.322 1.00 93.62 743 PHE A C 1
ATOM 5330 O O . PHE A 1 743 ? 56.022 -14.449 -49.851 1.00 93.62 743 PHE A O 1
ATOM 5337 N N . ASP A 1 744 ? 54.758 -13.205 -51.220 1.00 92.75 744 ASP A N 1
ATOM 5338 C CA . ASP A 1 744 ? 55.854 -12.333 -51.642 1.00 92.75 744 ASP A CA 1
ATOM 5339 C C . ASP A 1 744 ? 56.269 -11.345 -50.523 1.00 92.75 744 ASP A C 1
ATOM 5341 O O . ASP A 1 744 ? 55.461 -11.030 -49.638 1.00 92.75 744 ASP A O 1
ATOM 5345 N N . PRO A 1 745 ? 57.498 -10.789 -50.561 1.00 94.00 745 PRO A N 1
ATOM 5346 C CA . PRO A 1 745 ? 57.995 -9.892 -49.515 1.00 94.00 745 PRO A CA 1
ATOM 5347 C C . PRO A 1 745 ? 57.112 -8.664 -49.231 1.00 94.00 745 PRO A C 1
ATOM 5349 O O . PRO A 1 745 ? 57.009 -8.241 -48.077 1.00 94.00 745 PRO A O 1
ATOM 5352 N N . ASN A 1 746 ? 56.440 -8.096 -50.242 1.00 93.38 746 ASN A N 1
ATOM 5353 C CA . ASN A 1 746 ? 55.585 -6.921 -50.049 1.00 93.38 746 ASN A CA 1
ATOM 5354 C C . ASN A 1 746 ? 54.285 -7.293 -49.329 1.00 93.38 746 ASN A C 1
ATOM 5356 O O . ASN A 1 746 ? 53.839 -6.565 -48.433 1.00 93.38 746 ASN A O 1
ATOM 5360 N N . SER A 1 747 ? 53.691 -8.431 -49.694 1.00 94.12 747 SER A N 1
ATOM 5361 C CA . SER A 1 747 ? 52.535 -8.987 -48.988 1.00 94.12 747 SER A CA 1
ATOM 5362 C C . SER A 1 747 ? 52.889 -9.350 -47.542 1.00 94.12 747 SER A C 1
ATOM 5364 O O . SER A 1 747 ? 52.167 -8.953 -46.629 1.00 94.12 747 SER A O 1
ATOM 5366 N N . LEU A 1 748 ? 54.044 -9.974 -47.292 1.00 94.88 748 LEU A N 1
ATOM 5367 C CA . LEU A 1 748 ? 54.504 -10.259 -45.926 1.00 94.88 748 LEU A CA 1
ATOM 5368 C C . LEU A 1 748 ? 54.681 -8.987 -45.088 1.00 94.88 748 LEU A C 1
ATOM 5370 O O . LEU A 1 748 ? 54.219 -8.930 -43.947 1.00 94.88 748 LEU A O 1
ATOM 5374 N N . ASN A 1 749 ? 55.287 -7.936 -45.648 1.00 94.19 749 ASN A N 1
ATOM 5375 C CA . ASN A 1 749 ? 55.464 -6.671 -44.933 1.00 94.19 749 ASN A CA 1
ATOM 5376 C C . ASN A 1 749 ? 54.119 -6.007 -44.578 1.00 94.19 749 ASN A C 1
ATOM 5378 O O . ASN A 1 749 ? 53.950 -5.463 -43.486 1.00 94.19 749 ASN A O 1
ATOM 5382 N N . THR A 1 750 ? 53.120 -6.064 -45.466 1.00 92.56 750 THR A N 1
ATOM 5383 C CA . THR A 1 750 ? 51.787 -5.519 -45.153 1.00 92.56 750 THR A CA 1
ATOM 5384 C C . THR A 1 750 ? 51.065 -6.363 -44.093 1.00 92.56 750 THR A C 1
ATOM 5386 O O . THR A 1 750 ? 50.450 -5.799 -43.185 1.00 92.56 750 THR A O 1
ATOM 5389 N N . MET A 1 751 ? 51.212 -7.690 -44.137 1.00 95.94 751 MET A N 1
ATOM 5390 C CA . MET A 1 751 ? 50.605 -8.619 -43.177 1.00 95.94 751 MET A CA 1
ATOM 5391 C C . MET A 1 751 ? 51.181 -8.511 -41.769 1.00 95.94 751 MET A C 1
ATOM 5393 O O . MET A 1 751 ? 50.409 -8.486 -40.812 1.00 95.94 751 MET A O 1
ATOM 5397 N N . ARG A 1 752 ? 52.497 -8.315 -41.622 1.00 94.00 752 ARG A N 1
ATOM 5398 C CA . ARG A 1 752 ? 53.129 -8.013 -40.319 1.00 94.00 752 ARG A CA 1
ATOM 5399 C C . ARG A 1 752 ? 52.574 -6.734 -39.680 1.00 94.00 752 ARG A C 1
ATOM 5401 O O . ARG A 1 752 ? 52.457 -6.631 -38.463 1.00 94.00 752 ARG A O 1
ATOM 5408 N N . ASN A 1 753 ? 52.116 -5.796 -40.506 1.00 89.69 753 ASN A N 1
ATOM 5409 C CA . ASN A 1 753 ? 51.412 -4.587 -40.076 1.00 89.69 753 ASN A CA 1
ATOM 5410 C C . ASN A 1 753 ? 49.885 -4.783 -39.905 1.00 89.69 753 ASN A C 1
ATOM 5412 O O . ASN A 1 753 ? 49.158 -3.816 -39.698 1.00 89.69 753 ASN A O 1
ATOM 5416 N N . GLY A 1 754 ? 49.367 -6.016 -39.984 1.00 85.94 754 GLY A N 1
ATOM 5417 C CA . GLY A 1 754 ? 47.941 -6.352 -39.833 1.00 85.94 754 GLY A CA 1
ATOM 5418 C C . GLY A 1 754 ? 47.072 -6.107 -41.072 1.00 85.94 754 GLY A C 1
ATOM 5419 O O . GLY A 1 754 ? 45.840 -6.160 -41.005 1.00 85.94 754 GLY A O 1
ATOM 5420 N N . ARG A 1 755 ? 47.664 -5.825 -42.231 1.00 90.00 755 ARG A N 1
ATOM 5421 C CA . ARG A 1 755 ? 46.918 -5.612 -43.481 1.00 90.00 755 ARG A CA 1
ATOM 5422 C C . ARG A 1 755 ? 46.849 -6.907 -44.295 1.00 90.00 755 ARG A C 1
ATOM 5424 O O . ARG A 1 755 ? 47.739 -7.736 -44.216 1.00 90.00 755 ARG A O 1
ATOM 5431 N N . ALA A 1 756 ? 45.802 -7.077 -45.097 1.00 92.69 756 ALA A N 1
ATOM 5432 C CA . ALA A 1 756 ? 45.671 -8.250 -45.963 1.00 92.69 756 ALA A CA 1
ATOM 5433 C C . ALA A 1 756 ? 46.722 -8.265 -47.103 1.00 92.69 756 ALA A C 1
ATOM 5435 O O . ALA A 1 756 ? 47.129 -7.182 -47.547 1.00 92.69 756 ALA A O 1
ATOM 5436 N N . PRO A 1 757 ? 47.141 -9.449 -47.594 1.00 95.31 757 PRO A N 1
ATOM 5437 C CA . PRO A 1 757 ? 48.062 -9.597 -48.726 1.00 95.31 757 PRO A CA 1
ATOM 5438 C C . PRO A 1 757 ? 47.455 -9.079 -50.035 1.00 95.31 757 PRO A C 1
ATOM 5440 O O . PRO A 1 757 ? 46.231 -8.984 -50.174 1.00 95.31 757 PRO A O 1
ATOM 5443 N N . TYR A 1 758 ? 48.306 -8.758 -51.012 1.00 93.00 758 TYR A N 1
ATOM 5444 C CA . TYR A 1 758 ? 47.853 -8.312 -52.331 1.00 93.00 758 TYR A CA 1
ATOM 5445 C C . TYR A 1 758 ? 47.316 -9.473 -53.174 1.00 93.00 758 TYR A C 1
ATOM 5447 O O . TYR A 1 758 ? 47.846 -10.579 -53.134 1.00 93.00 758 TYR A O 1
ATOM 5455 N N . VAL A 1 759 ? 46.300 -9.198 -53.997 1.00 91.94 759 VAL A N 1
ATOM 5456 C CA . VAL A 1 759 ? 45.834 -10.143 -55.027 1.00 91.94 759 VAL A CA 1
ATOM 5457 C C . VAL A 1 759 ? 46.522 -9.898 -56.370 1.00 91.94 759 VAL A C 1
ATOM 5459 O O . VAL A 1 759 ? 47.045 -8.802 -56.648 1.00 91.94 759 VAL A O 1
ATOM 5462 N N . ARG A 1 760 ? 46.474 -10.913 -57.243 1.00 89.31 760 ARG A N 1
ATOM 5463 C CA . ARG A 1 760 ? 46.925 -10.811 -58.639 1.00 89.31 760 ARG A CA 1
ATOM 5464 C C . ARG A 1 760 ? 46.153 -9.703 -59.348 1.00 89.31 760 ARG A C 1
ATOM 5466 O O . ARG A 1 760 ? 44.986 -9.464 -59.060 1.00 89.31 760 ARG A O 1
ATOM 5473 N N . LYS A 1 761 ? 46.795 -9.019 -60.300 1.00 88.25 761 LYS A N 1
ATOM 5474 C CA . LYS A 1 761 ? 46.223 -7.835 -60.969 1.00 88.25 761 LYS A CA 1
ATOM 5475 C C . LYS A 1 761 ? 44.837 -8.095 -61.582 1.00 88.25 761 LYS A C 1
ATOM 5477 O O . LYS A 1 761 ? 43.987 -7.217 -61.519 1.00 88.25 761 LYS A O 1
ATOM 5482 N N . GLN A 1 762 ? 44.626 -9.295 -62.116 1.00 88.75 762 GLN A N 1
ATOM 5483 C CA . GLN A 1 762 ? 43.379 -9.743 -62.747 1.00 88.75 762 GLN A CA 1
ATOM 5484 C C . GLN A 1 762 ? 42.202 -9.965 -61.778 1.00 88.75 762 GLN A C 1
ATOM 5486 O O . GLN A 1 762 ? 41.057 -9.977 -62.221 1.00 88.75 762 GLN A O 1
ATOM 5491 N N . ASP A 1 763 ? 42.478 -10.110 -60.478 1.00 88.44 763 ASP A N 1
ATOM 5492 C CA . ASP A 1 763 ? 41.472 -10.377 -59.440 1.00 88.44 763 ASP A CA 1
ATOM 5493 C C . ASP A 1 763 ? 41.121 -9.113 -58.627 1.00 88.44 763 ASP A C 1
ATOM 5495 O O . ASP A 1 763 ? 40.371 -9.167 -57.650 1.00 88.44 763 ASP A O 1
ATOM 5499 N N . ARG A 1 764 ? 41.680 -7.960 -59.023 1.00 88.69 764 ARG A N 1
ATOM 5500 C CA . ARG A 1 764 ? 41.428 -6.643 -58.421 1.00 88.69 764 ARG A CA 1
ATOM 5501 C C . ARG A 1 764 ? 40.160 -6.027 -58.998 1.00 88.69 764 ARG A C 1
ATOM 5503 O O . ARG A 1 764 ? 39.921 -6.135 -60.197 1.00 88.69 764 ARG A O 1
ATOM 5510 N N . ILE A 1 765 ? 39.418 -5.288 -58.174 1.00 80.44 765 ILE A N 1
ATOM 5511 C CA . ILE A 1 765 ? 38.260 -4.495 -58.612 1.00 80.44 765 ILE A CA 1
ATOM 5512 C C . ILE A 1 765 ? 38.399 -3.067 -58.081 1.00 80.44 765 ILE A C 1
ATOM 5514 O O . ILE A 1 765 ? 38.295 -2.813 -56.881 1.00 80.44 765 ILE A O 1
ATOM 5518 N N . GLY A 1 766 ? 38.666 -2.114 -58.977 1.00 81.94 766 GLY A N 1
ATOM 5519 C CA . GLY A 1 766 ? 38.910 -0.719 -58.603 1.00 81.94 766 GLY A CA 1
ATOM 5520 C C . GLY A 1 766 ? 40.047 -0.590 -57.581 1.00 81.94 766 GLY A C 1
ATOM 5521 O O . GLY A 1 766 ? 41.169 -1.033 -57.828 1.00 81.94 766 GLY A O 1
ATOM 5522 N N . LYS A 1 767 ? 39.756 0.008 -56.416 1.00 79.81 767 LYS A N 1
ATOM 5523 C CA . LYS A 1 767 ? 40.715 0.151 -55.302 1.00 79.81 767 LYS A CA 1
ATOM 5524 C C . LYS A 1 767 ? 40.793 -1.087 -54.389 1.00 79.81 767 LYS A C 1
ATOM 5526 O O . LYS A 1 767 ? 41.667 -1.140 -53.524 1.00 79.81 767 LYS A O 1
ATOM 5531 N N . ARG A 1 768 ? 39.937 -2.097 -54.591 1.00 79.69 768 ARG A N 1
ATOM 5532 C CA . ARG A 1 768 ? 39.977 -3.374 -53.861 1.00 79.69 768 ARG A CA 1
ATOM 5533 C C . ARG A 1 768 ? 41.062 -4.253 -54.480 1.00 79.69 768 ARG A C 1
ATOM 5535 O O . ARG A 1 768 ? 40.878 -4.852 -55.540 1.00 79.69 768 ARG A O 1
ATOM 5542 N N . VAL A 1 769 ? 42.239 -4.255 -53.852 1.00 90.06 769 VAL A N 1
ATOM 5543 C CA . VAL A 1 769 ? 43.463 -4.897 -54.379 1.00 90.06 769 VAL A CA 1
ATOM 5544 C C . VAL A 1 769 ? 44.079 -5.935 -53.438 1.00 90.06 769 VAL A C 1
ATOM 5546 O O . VAL A 1 769 ? 45.186 -6.418 -53.689 1.00 90.06 769 VAL A O 1
ATOM 5549 N N . LYS A 1 770 ? 43.385 -6.262 -52.348 1.00 92.44 770 LYS A N 1
ATOM 5550 C CA . LYS A 1 770 ? 43.842 -7.169 -51.290 1.00 92.44 770 LYS A CA 1
ATOM 5551 C C . LYS A 1 770 ? 42.828 -8.283 -51.070 1.00 92.44 770 LYS A C 1
ATOM 5553 O O . LYS A 1 770 ? 41.678 -8.125 -51.458 1.00 92.44 770 LYS A O 1
ATOM 5558 N N . ILE A 1 771 ? 43.267 -9.391 -50.478 1.00 93.38 771 ILE A N 1
ATOM 5559 C CA . ILE A 1 771 ? 42.361 -10.473 -50.069 1.00 93.38 771 ILE A CA 1
ATOM 5560 C C . ILE A 1 771 ? 41.367 -9.948 -49.030 1.00 93.38 771 ILE A C 1
ATOM 5562 O O . ILE A 1 771 ? 41.731 -9.171 -48.144 1.00 93.38 771 ILE A O 1
ATOM 5566 N N . GLU A 1 772 ? 40.128 -10.407 -49.121 1.00 90.12 772 GLU A N 1
ATOM 5567 C CA . GLU A 1 772 ? 39.026 -10.023 -48.247 1.00 90.12 772 GLU A CA 1
ATOM 5568 C C . GLU A 1 772 ? 38.579 -11.234 -47.423 1.00 90.12 772 GLU A C 1
ATOM 5570 O O . GLU A 1 772 ? 38.538 -12.356 -47.927 1.00 90.12 772 GLU A O 1
ATOM 5575 N N . LEU A 1 773 ? 38.284 -11.017 -46.137 1.00 92.06 773 LEU A N 1
ATOM 5576 C CA . LEU A 1 773 ? 37.664 -12.040 -45.295 1.00 92.06 773 LEU A CA 1
ATOM 5577 C C . LEU A 1 773 ? 36.148 -11.866 -45.377 1.00 92.06 773 LEU A C 1
ATOM 5579 O O . LEU A 1 773 ? 35.610 -10.871 -44.888 1.00 92.06 773 LEU A O 1
ATOM 5583 N N . HIS A 1 774 ? 35.493 -12.830 -46.006 1.00 86.50 774 HIS A N 1
ATOM 5584 C CA . HIS A 1 774 ? 34.066 -12.848 -46.287 1.00 86.50 774 HIS A CA 1
ATOM 5585 C C . HIS A 1 774 ? 33.341 -13.850 -45.373 1.00 86.50 774 HIS A C 1
ATOM 5587 O O . HIS A 1 774 ? 33.904 -14.889 -45.029 1.00 86.50 774 HIS A O 1
ATOM 5593 N N . HIS A 1 775 ? 32.098 -13.539 -44.989 1.00 89.19 775 HIS A N 1
ATOM 5594 C CA . HIS A 1 775 ? 31.231 -14.414 -44.193 1.00 89.19 775 HIS A CA 1
ATOM 5595 C C . HIS A 1 775 ? 30.325 -15.242 -45.105 1.00 89.19 775 HIS A C 1
ATOM 5597 O O . HIS A 1 775 ? 29.471 -14.659 -45.762 1.00 89.19 775 HIS A O 1
ATOM 5603 N N . LYS A 1 776 ? 30.457 -16.575 -45.089 1.00 88.38 776 LYS A N 1
ATOM 5604 C CA . LYS A 1 776 ? 29.662 -17.496 -45.924 1.00 88.38 776 LYS A CA 1
ATOM 5605 C C . LYS A 1 776 ? 28.160 -17.352 -45.672 1.00 88.38 776 LYS A C 1
ATOM 5607 O O . LYS A 1 776 ? 27.389 -17.130 -46.596 1.00 88.38 776 LYS A O 1
ATOM 5612 N N . GLN A 1 777 ? 27.747 -17.462 -44.409 1.00 86.44 777 GLN A N 1
ATOM 5613 C CA . GLN A 1 777 ? 26.440 -17.003 -43.954 1.00 86.44 777 GLN A CA 1
ATOM 5614 C C . GLN A 1 777 ? 26.582 -15.517 -43.631 1.00 86.44 777 GLN A C 1
ATOM 5616 O O . GLN A 1 777 ? 27.305 -15.150 -42.698 1.00 86.44 777 GLN A O 1
ATOM 5621 N N . GLU A 1 778 ? 25.894 -14.664 -44.385 1.00 81.06 778 GLU A N 1
ATOM 5622 C CA . GLU A 1 778 ? 25.893 -13.224 -44.137 1.00 81.06 778 GLU A CA 1
ATOM 5623 C C . GLU A 1 778 ? 25.429 -12.903 -42.708 1.00 81.06 778 GLU A C 1
ATOM 5625 O O . GLU A 1 778 ? 24.470 -13.480 -42.191 1.00 81.06 778 GLU A O 1
ATOM 5630 N N . ILE A 1 779 ? 26.067 -11.916 -42.079 1.00 78.38 779 ILE A N 1
ATOM 5631 C CA . ILE A 1 779 ? 25.712 -11.454 -40.726 1.00 78.38 779 ILE A CA 1
ATOM 5632 C C . ILE A 1 779 ? 24.273 -10.908 -40.689 1.00 78.38 779 ILE A C 1
ATOM 5634 O O . ILE A 1 779 ? 23.546 -11.116 -39.719 1.00 78.38 779 ILE A O 1
ATOM 5638 N N . SER A 1 780 ? 23.836 -10.240 -41.760 1.00 70.25 780 SER A N 1
ATOM 5639 C CA . SER A 1 780 ? 22.454 -9.773 -41.967 1.00 70.25 780 SER A CA 1
ATOM 5640 C C . SER A 1 780 ? 21.426 -10.913 -41.929 1.00 70.25 780 SER A C 1
ATOM 5642 O O . SER A 1 780 ? 20.296 -10.699 -41.501 1.00 70.25 780 SER A O 1
ATOM 5644 N N . LYS A 1 781 ? 21.829 -12.129 -42.320 1.00 75.62 781 LYS A N 1
ATOM 5645 C CA . LYS A 1 781 ? 21.016 -13.356 -42.351 1.00 75.62 781 LYS A CA 1
ATOM 5646 C C . LYS A 1 781 ? 21.337 -14.293 -41.177 1.00 75.62 781 LYS A C 1
ATOM 5648 O O . LYS A 1 781 ? 21.166 -15.507 -41.283 1.00 75.62 781 LYS A O 1
ATOM 5653 N N . GLY A 1 782 ? 21.833 -13.738 -40.069 1.00 74.69 782 GLY A N 1
ATOM 5654 C CA . GLY A 1 782 ? 22.093 -14.476 -38.831 1.00 74.69 782 GLY A CA 1
ATOM 5655 C C . GLY A 1 782 ? 23.418 -15.239 -38.791 1.00 74.69 782 GLY A C 1
ATOM 5656 O O . GLY A 1 782 ? 23.561 -16.132 -37.964 1.00 74.69 782 GLY A O 1
ATOM 5657 N N . GLY A 1 783 ? 24.379 -14.926 -39.663 1.00 85.00 783 GLY A N 1
ATOM 5658 C CA . GLY A 1 783 ? 25.716 -15.517 -39.617 1.00 85.00 783 GLY A CA 1
ATOM 5659 C C . GLY A 1 783 ? 26.583 -15.000 -38.465 1.00 85.00 783 GLY A C 1
ATOM 5660 O O . GLY A 1 783 ? 26.614 -13.803 -38.179 1.00 85.00 783 GLY A O 1
ATOM 5661 N N . ASP A 1 784 ? 27.343 -15.905 -37.844 1.00 86.75 784 ASP A N 1
ATOM 5662 C CA . ASP A 1 784 ? 28.276 -15.579 -36.762 1.00 86.75 784 ASP A CA 1
ATOM 5663 C C . ASP A 1 784 ? 29.446 -14.714 -37.249 1.00 86.75 784 ASP A C 1
ATOM 5665 O O . ASP A 1 784 ? 30.092 -15.027 -38.253 1.00 86.75 784 ASP A O 1
ATOM 5669 N N . VAL A 1 785 ? 29.788 -13.679 -36.476 1.00 88.06 785 VAL A N 1
ATOM 5670 C CA . VAL A 1 785 ? 30.845 -12.714 -36.826 1.00 88.06 785 VAL A CA 1
ATOM 5671 C C . VAL A 1 785 ? 32.256 -13.297 -36.672 1.00 88.06 785 VAL A C 1
ATOM 5673 O O . VAL A 1 785 ? 33.097 -13.092 -37.547 1.00 88.06 785 VAL A O 1
ATOM 5676 N N . TYR A 1 786 ? 32.519 -14.004 -35.566 1.00 90.31 786 TYR A N 1
ATOM 5677 C CA . TYR A 1 786 ? 33.862 -14.457 -35.152 1.00 90.31 786 TYR A CA 1
ATOM 5678 C C . TYR A 1 786 ? 34.069 -15.975 -35.257 1.00 90.31 786 TYR A C 1
ATOM 5680 O O . TYR A 1 786 ? 35.088 -16.501 -34.803 1.00 90.31 786 TYR A O 1
ATOM 5688 N N . ASN A 1 787 ? 33.115 -16.687 -35.853 1.00 94.25 787 ASN A N 1
ATOM 5689 C CA . ASN A 1 787 ? 33.269 -18.102 -36.144 1.00 94.25 787 ASN A CA 1
ATOM 5690 C C . ASN A 1 787 ? 34.116 -18.262 -37.408 1.00 94.25 787 ASN A C 1
ATOM 5692 O O . ASN A 1 787 ? 33.651 -17.963 -38.505 1.00 94.25 787 ASN A O 1
ATOM 5696 N N . VAL A 1 788 ? 35.350 -18.747 -37.274 1.00 95.62 788 VAL A N 1
ATOM 5697 C CA . VAL A 1 788 ? 36.258 -18.912 -38.421 1.00 95.62 788 VAL A CA 1
ATOM 5698 C C . VAL A 1 788 ? 35.753 -19.935 -39.434 1.00 95.62 788 VAL A C 1
ATOM 5700 O O . VAL A 1 788 ? 36.135 -19.859 -40.596 1.00 95.62 788 VAL A O 1
ATOM 5703 N N . ASP A 1 789 ? 34.863 -20.847 -39.027 1.00 95.44 789 ASP A N 1
ATOM 5704 C CA . ASP A 1 789 ? 34.209 -21.781 -39.944 1.00 95.44 789 ASP A CA 1
ATOM 5705 C C . ASP A 1 789 ? 33.126 -21.095 -40.779 1.00 95.44 789 ASP A C 1
ATOM 5707 O O . ASP A 1 789 ? 32.698 -21.667 -41.774 1.00 95.44 789 ASP A O 1
ATOM 5711 N N . ASN A 1 790 ? 32.693 -19.885 -40.411 1.00 94.50 790 ASN A N 1
ATOM 5712 C CA . ASN A 1 790 ? 31.824 -19.031 -41.218 1.00 94.50 790 ASN A CA 1
ATOM 5713 C C . ASN A 1 790 ? 32.622 -18.078 -42.128 1.00 94.50 790 ASN A C 1
ATOM 5715 O O . ASN A 1 790 ? 32.026 -17.303 -42.865 1.00 94.50 790 ASN A O 1
ATOM 5719 N N . LEU A 1 791 ? 33.958 -18.111 -42.099 1.00 94.50 791 LEU A N 1
ATOM 5720 C CA . LEU A 1 791 ? 34.801 -17.181 -42.847 1.00 94.50 791 LEU A CA 1
ATOM 5721 C C . LEU A 1 791 ? 35.535 -17.876 -43.992 1.00 94.50 791 LEU A C 1
ATOM 5723 O O . LEU A 1 791 ? 36.058 -18.974 -43.815 1.00 94.50 791 LEU A O 1
ATOM 5727 N N . ASN A 1 792 ? 35.662 -17.177 -45.118 1.00 94.75 792 ASN A N 1
ATOM 5728 C CA . ASN A 1 792 ? 36.546 -17.537 -46.223 1.00 94.75 792 ASN A CA 1
ATOM 5729 C C . ASN A 1 792 ? 37.384 -16.330 -46.669 1.00 94.75 792 ASN A C 1
ATOM 5731 O O . ASN A 1 792 ? 36.948 -15.182 -46.614 1.00 94.75 792 ASN A O 1
ATOM 5735 N N . ALA A 1 793 ? 38.597 -16.598 -47.140 1.00 94.44 793 ALA A N 1
ATOM 5736 C CA . ALA A 1 793 ? 39.444 -15.647 -47.836 1.00 94.44 793 ALA A CA 1
ATOM 5737 C C . ALA A 1 793 ? 39.087 -15.639 -49.330 1.00 94.44 793 ALA A C 1
ATOM 5739 O O . ALA A 1 793 ? 39.273 -16.639 -50.026 1.00 94.44 793 ALA A O 1
ATOM 5740 N N . ALA A 1 794 ? 38.604 -14.504 -49.828 1.00 93.12 794 ALA A N 1
ATOM 5741 C CA . ALA A 1 794 ? 38.207 -14.323 -51.218 1.00 93.12 794 ALA A CA 1
ATOM 5742 C C . ALA A 1 794 ? 38.996 -13.186 -51.881 1.00 93.12 794 ALA A C 1
ATOM 5744 O O . ALA A 1 794 ? 39.424 -12.224 -51.239 1.00 93.12 794 ALA A O 1
ATOM 5745 N N . THR A 1 795 ? 39.203 -13.290 -53.192 1.00 92.69 795 THR A N 1
ATOM 5746 C CA . THR A 1 795 ? 39.659 -12.146 -53.990 1.00 92.69 795 THR A CA 1
ATOM 5747 C C . THR A 1 795 ? 38.513 -11.147 -54.182 1.00 92.69 795 THR A C 1
ATOM 5749 O O . THR A 1 795 ? 37.361 -11.575 -54.247 1.00 92.69 795 THR A O 1
ATOM 5752 N N . PRO A 1 796 ? 38.792 -9.841 -54.348 1.00 87.94 796 PRO A N 1
ATOM 5753 C CA . PRO A 1 796 ? 37.759 -8.832 -54.582 1.00 87.94 796 PRO A CA 1
ATOM 5754 C C . PRO A 1 796 ? 36.824 -9.164 -55.744 1.00 87.94 796 PRO A C 1
ATOM 5756 O O . PRO A 1 796 ? 35.614 -8.988 -55.639 1.00 87.94 796 PRO A O 1
ATOM 5759 N N . LYS A 1 797 ? 37.377 -9.678 -56.850 1.00 86.75 797 LYS A N 1
ATOM 5760 C CA . LYS A 1 797 ? 36.580 -10.127 -57.992 1.00 86.75 797 LYS A CA 1
ATOM 5761 C C . LYS A 1 797 ? 35.627 -11.259 -57.602 1.00 86.75 797 LYS A C 1
ATOM 5763 O O . LYS A 1 797 ? 34.438 -11.138 -57.860 1.00 86.75 797 LYS A O 1
ATOM 5768 N N . ASN A 1 798 ? 36.128 -12.315 -56.958 1.00 88.00 798 ASN A N 1
ATOM 5769 C CA . ASN A 1 798 ? 35.295 -13.454 -56.561 1.00 88.00 798 ASN A CA 1
ATOM 5770 C C . ASN A 1 798 ? 34.246 -13.070 -55.507 1.00 88.00 798 ASN A C 1
ATOM 5772 O O . ASN A 1 798 ? 33.100 -13.478 -55.616 1.00 88.00 798 ASN A O 1
ATOM 5776 N N . HIS A 1 799 ? 34.604 -12.234 -54.530 1.00 83.88 799 HIS A N 1
ATOM 5777 C CA . HIS A 1 799 ? 33.674 -11.776 -53.497 1.00 83.88 799 HIS A CA 1
ATOM 5778 C C . HIS A 1 799 ? 32.472 -11.027 -54.092 1.00 83.88 799 HIS A C 1
ATOM 5780 O O . HIS A 1 799 ? 31.341 -11.249 -53.674 1.00 83.88 799 HIS A O 1
ATOM 5786 N N . ILE A 1 800 ? 32.695 -10.190 -55.111 1.00 80.25 800 ILE A N 1
ATOM 5787 C CA . ILE A 1 800 ? 31.602 -9.523 -55.828 1.00 80.25 800 ILE A CA 1
ATOM 5788 C C . ILE A 1 800 ? 30.741 -10.530 -56.596 1.00 80.25 800 ILE A C 1
ATOM 5790 O O . ILE A 1 800 ? 29.523 -10.393 -56.597 1.00 80.25 800 ILE A O 1
ATOM 5794 N N . GLU A 1 801 ? 31.341 -11.526 -57.250 1.00 81.44 801 GLU A N 1
ATOM 5795 C CA . GLU A 1 801 ? 30.580 -12.547 -57.985 1.00 81.44 801 GLU A CA 1
ATOM 5796 C C . GLU A 1 801 ? 29.708 -13.407 -57.056 1.00 81.44 801 GLU A C 1
ATOM 5798 O O . GLU A 1 801 ? 28.554 -13.658 -57.393 1.00 81.44 801 GLU A O 1
ATOM 5803 N N . ILE A 1 802 ? 30.201 -13.766 -55.862 1.00 79.25 802 ILE A N 1
ATOM 5804 C CA . ILE A 1 802 ? 29.421 -14.477 -54.830 1.00 79.25 802 ILE A CA 1
ATOM 5805 C C . ILE A 1 802 ? 28.137 -13.703 -54.480 1.00 79.25 802 ILE A C 1
ATOM 5807 O O . ILE A 1 802 ? 27.067 -14.294 -54.375 1.00 79.25 802 ILE A O 1
ATOM 5811 N N . HIS A 1 803 ? 28.221 -12.375 -54.358 1.00 72.25 803 HIS A N 1
ATOM 5812 C CA . HIS A 1 803 ? 27.078 -11.523 -53.993 1.00 72.25 803 HIS A CA 1
ATOM 5813 C C . HIS A 1 803 ? 26.217 -11.055 -55.166 1.00 72.25 803 HIS A C 1
ATOM 5815 O O . HIS A 1 803 ? 25.129 -10.538 -54.946 1.00 72.25 803 HIS A O 1
ATOM 5821 N N . LYS A 1 804 ? 26.666 -11.217 -56.414 1.00 67.88 804 LYS A N 1
ATOM 5822 C CA . LYS A 1 804 ? 25.835 -10.943 -57.600 1.00 67.88 804 LYS A CA 1
ATOM 5823 C C . LYS A 1 804 ? 24.785 -12.027 -57.851 1.00 67.88 804 LYS A C 1
ATOM 5825 O O . LYS A 1 804 ? 23.811 -11.759 -58.547 1.00 67.88 804 LYS A O 1
ATOM 5830 N N . GLY A 1 805 ? 25.021 -13.243 -57.355 1.00 49.62 805 GLY A N 1
ATOM 5831 C CA . GLY A 1 805 ? 24.145 -14.403 -57.541 1.00 49.62 805 GLY A CA 1
ATOM 5832 C C . GLY A 1 805 ? 23.108 -14.626 -56.434 1.00 49.62 805 GLY A C 1
ATOM 5833 O O . GLY A 1 805 ? 22.375 -15.609 -56.529 1.00 49.62 805 GLY A O 1
ATOM 5834 N N . ASN A 1 806 ? 23.059 -13.757 -55.416 1.00 41.06 806 ASN A N 1
ATOM 5835 C CA . ASN A 1 806 ? 22.216 -13.882 -54.219 1.00 41.06 806 ASN A CA 1
ATOM 5836 C C . ASN A 1 806 ? 21.183 -12.763 -54.077 1.00 41.06 806 ASN A C 1
ATOM 5838 O O . ASN A 1 806 ? 21.488 -11.615 -54.468 1.00 41.06 806 ASN A O 1
#

Secondary structure (DSSP, 8-state):
------------------PPPEEE-TTS-EEE------PPPP-----------------------S--PPSSSS-HHHHHHHHHHHHH-TTS-GGGSHHHHHHHHHHHTS-TTTHHHHHHHHHHHHHHHHHTS-SEEEEEEEE-STT-EEEEEEEE-HHHHHHHHHHHHHHHHHHHHHHHHHHHHHHHHHHHHHHHHHHHHHHHHHHHHHHHT-SS--HHHHHHHHHHHHHHHHHHHHHHHHHHHHHHHHHHHHHHHHHHHHHHHHHHHHHHHHHTTSEEETTEEEEEEEEE--STT--EEEEEEEEE-HHHHHHHHHHHHHHHHHHHHHHHHHHHHHHHHHHHHHHHHHHHHHHHHHHHHHHHHHHHHHHHHHHHHHHHHHHHHHHHHHHHHHHHHHHHHHHHHHHHHHHHHHHHHHHHHHHHHTTSTTEEEEEPPBTT--GGG---EEEEBTTEEEEE-HHHHHHHHHHHHHHHHHHHHS-GGG-SS-EEEEEEEEEPP--SSS--S--TT--EEEEEEGGGGTPPPHHHHHHHHHHT-PEEEEEEEEEEE-TTSEEEEEEEEEEEEEEE-EEE-EE-TTT--EEEEPPPBTTB---EEEEE-TT---TTSPPPSSSSPPP-EEEE-BTBS----SS--------SSPP---EEEEE--GGG-BPPEEEEEPPGGGS-EE-B---B---TTGGGGTTSTT-EEPBHHHHHHHTT-EESSHHHHHHHHHHHHHT-TTTGGGS-HHHHHHHHTTPPPBPPGGG-BTTB-B-EEEESS-GGGT--SSBGGGEEEE-HHHHHHHHH--